Protein 1IRZ (pdb70)

Radius of gyration: 12.82 Å; Cα contacts (8 Å, |Δi|>4): 39; chains: 1; bounding box: 42×26×24 Å

Organism: Arabidopsis thaliana (NCBI:txid3702)

Solvent-accessible surface area: 5661 Å² total; per-residue (Å²): 194,98,140,194,68,107,157,33,117,88,41,121,90,1,69,90,95,17,82,65,4,14,115,144,71,31,96,151,195,12,66,29,110,120,2,42,104,76,10,133,35,99,150,14,71,134,118,63,1,22,52,69,43,117,140,115,129,102,54,90,166,197,107,181

Structure (mmCIF, N/CA/C/O backbone):
data_1IRZ
#
_entry.id   1IRZ
#
loop_
_atom_site.group_PDB
_atom_site.id
_atom_site.type_symbol
_atom_site.label_atom_id
_atom_site.label_alt_id
_atom_site.label_comp_id
_atom_site.label_asym_id
_atom_site.label_entity_id
_atom_site.label_seq_id
_atom_site.pdbx_PDB_ins_code
_atom_site.Cartn_x
_atom_site.Cartn_y
_atom_site.Cartn_z
_atom_site.occupancy
_atom_site.B_iso_or_equiv
_atom_site.auth_seq_id
_atom_site.auth_comp_id
_atom_site.auth_asym_id
_atom_site.auth_atom_id
_atom_site.pdbx_PDB_model_num
ATOM 1 N N . THR A 1 1 ? 25.520 2.940 -2.237 1.00 0.00 1 THR A N 1
ATOM 2 C CA . THR A 1 1 ? 25.172 4.176 -2.993 1.00 0.00 1 THR A CA 1
ATOM 3 C C . THR A 1 1 ? 23.671 4.188 -3.288 1.00 0.00 1 THR A C 1
ATOM 4 O O . THR A 1 1 ? 23.191 3.475 -4.147 1.00 0.00 1 THR A O 1
ATOM 17 N N . ALA A 1 2 ? 22.925 4.994 -2.583 1.00 0.00 2 ALA A N 1
ATOM 18 C CA . ALA A 1 2 ? 21.456 5.051 -2.823 1.00 0.00 2 ALA A CA 1
ATOM 19 C C . ALA A 1 2 ? 20.812 6.008 -1.818 1.00 0.00 2 ALA A C 1
ATOM 20 O O . ALA A 1 2 ? 21.424 6.407 -0.847 1.00 0.00 2 ALA A O 1
ATOM 27 N N . GLN A 1 3 ? 19.581 6.378 -2.042 1.00 0.00 3 GLN A N 1
ATOM 28 C CA . GLN A 1 3 ? 18.899 7.308 -1.099 1.00 0.00 3 GLN A CA 1
ATOM 29 C C . GLN A 1 3 ? 19.064 6.793 0.332 1.00 0.00 3 GLN A C 1
ATOM 30 O O . GLN A 1 3 ? 19.679 5.772 0.567 1.00 0.00 3 GLN A O 1
ATOM 44 N N . LYS A 1 4 ? 18.521 7.491 1.291 1.00 0.00 4 LYS A N 1
ATOM 45 C CA . LYS A 1 4 ? 18.650 7.039 2.705 1.00 0.00 4 LYS A CA 1
ATOM 46 C C . LYS A 1 4 ? 17.496 7.608 3.532 1.00 0.00 4 LYS A C 1
ATOM 47 O O . LYS A 1 4 ? 17.703 8.262 4.535 1.00 0.00 4 LYS A O 1
ATOM 66 N N . LYS A 1 5 ? 16.280 7.364 3.123 1.00 0.00 5 LYS A N 1
ATOM 67 C CA . LYS A 1 5 ? 15.117 7.892 3.890 1.00 0.00 5 LYS A CA 1
ATOM 68 C C . LYS A 1 5 ? 14.761 6.908 5.013 1.00 0.00 5 LYS A C 1
ATOM 69 O O . LYS A 1 5 ? 14.724 5.714 4.793 1.00 0.00 5 LYS A O 1
ATOM 88 N N . PRO A 1 6 ? 14.511 7.438 6.185 1.00 0.00 6 PRO A N 1
ATOM 89 C CA . PRO A 1 6 ? 14.156 6.625 7.362 1.00 0.00 6 PRO A CA 1
ATOM 90 C C . PRO A 1 6 ? 12.686 6.200 7.298 1.00 0.00 6 PRO A C 1
ATOM 91 O O . PRO A 1 6 ? 11.818 6.989 6.979 1.00 0.00 6 PRO A O 1
ATOM 102 N N . ARG A 1 7 ? 12.405 4.959 7.604 1.00 0.00 7 ARG A N 1
ATOM 103 C CA . ARG A 1 7 ? 10.995 4.467 7.569 1.00 0.00 7 ARG A CA 1
ATOM 104 C C . ARG A 1 7 ? 10.255 5.078 6.376 1.00 0.00 7 ARG A C 1
ATOM 105 O O . ARG A 1 7 ? 9.662 6.134 6.476 1.00 0.00 7 ARG A O 1
ATOM 126 N N . VAL A 1 8 ? 10.284 4.422 5.249 1.00 0.00 8 VAL A N 1
ATOM 127 C CA . VAL A 1 8 ? 9.581 4.966 4.053 1.00 0.00 8 VAL A CA 1
ATOM 128 C C . VAL A 1 8 ? 8.069 4.923 4.291 1.00 0.00 8 VAL A C 1
ATOM 129 O O . VAL A 1 8 ? 7.509 3.889 4.595 1.00 0.00 8 VAL A O 1
ATOM 142 N N . LEU A 1 9 ? 7.404 6.038 4.156 1.00 0.00 9 LEU A N 1
ATOM 143 C CA . LEU A 1 9 ? 5.930 6.056 4.374 1.00 0.00 9 LEU A CA 1
ATOM 144 C C . LEU A 1 9 ? 5.214 5.799 3.047 1.00 0.00 9 LEU A C 1
ATOM 145 O O . LEU A 1 9 ? 4.386 4.916 2.937 1.00 0.00 9 LEU A O 1
ATOM 161 N N . TRP A 1 10 ? 5.527 6.564 2.038 1.00 0.00 10 TRP A N 1
ATOM 162 C CA . TRP A 1 10 ? 4.865 6.364 0.718 1.00 0.00 10 TRP A CA 1
ATOM 163 C C . TRP A 1 10 ? 5.708 7.021 -0.376 1.00 0.00 10 TRP A C 1
ATOM 164 O O . TRP A 1 10 ? 5.417 8.111 -0.827 1.00 0.00 10 TRP A O 1
ATOM 185 N N . THR A 1 11 ? 6.752 6.367 -0.806 1.00 0.00 11 THR A N 1
ATOM 186 C CA . THR A 1 11 ? 7.613 6.956 -1.870 1.00 0.00 11 THR A CA 1
ATOM 187 C C . THR A 1 11 ? 7.499 6.115 -3.142 1.00 0.00 11 THR A C 1
ATOM 188 O O . THR A 1 11 ? 6.851 5.088 -3.162 1.00 0.00 11 THR A O 1
ATOM 199 N N . HIS A 1 12 ? 8.121 6.543 -4.206 1.00 0.00 12 HIS A N 1
ATOM 200 C CA . HIS A 1 12 ? 8.045 5.767 -5.476 1.00 0.00 12 HIS A CA 1
ATOM 201 C C . HIS A 1 12 ? 8.546 4.341 -5.232 1.00 0.00 12 HIS A C 1
ATOM 202 O O . HIS A 1 12 ? 8.247 3.432 -5.981 1.00 0.00 12 HIS A O 1
ATOM 216 N N . GLU A 1 13 ? 9.304 4.138 -4.189 1.00 0.00 13 GLU A N 1
ATOM 217 C CA . GLU A 1 13 ? 9.822 2.772 -3.899 1.00 0.00 13 GLU A CA 1
ATOM 218 C C . GLU A 1 13 ? 8.735 1.952 -3.201 1.00 0.00 13 GLU A C 1
ATOM 219 O O . GLU A 1 13 ? 8.312 0.922 -3.688 1.00 0.00 13 GLU A O 1
ATOM 231 N N . LEU A 1 14 ? 8.279 2.402 -2.065 1.00 0.00 14 LEU A N 1
ATOM 232 C CA . LEU A 1 14 ? 7.218 1.650 -1.337 1.00 0.00 14 LEU A CA 1
ATOM 233 C C . LEU A 1 14 ? 5.983 1.511 -2.230 1.00 0.00 14 LEU A C 1
ATOM 234 O O . LEU A 1 14 ? 5.143 0.661 -2.016 1.00 0.00 14 LEU A O 1
ATOM 250 N N . HIS A 1 15 ? 5.865 2.344 -3.227 1.00 0.00 15 HIS A N 1
ATOM 251 C CA . HIS A 1 15 ? 4.682 2.265 -4.130 1.00 0.00 15 HIS A CA 1
ATOM 252 C C . HIS A 1 15 ? 4.889 1.148 -5.154 1.00 0.00 15 HIS A C 1
ATOM 253 O O . HIS A 1 15 ? 3.948 0.533 -5.613 1.00 0.00 15 HIS A O 1
ATOM 267 N N . ASN A 1 16 ? 6.114 0.881 -5.519 1.00 0.00 16 ASN A N 1
ATOM 268 C CA . ASN A 1 16 ? 6.376 -0.195 -6.516 1.00 0.00 16 ASN A CA 1
ATOM 269 C C . ASN A 1 16 ? 6.146 -1.563 -5.871 1.00 0.00 16 ASN A C 1
ATOM 270 O O . ASN A 1 16 ? 5.715 -2.498 -6.515 1.00 0.00 16 ASN A O 1
ATOM 281 N N . LYS A 1 17 ? 6.431 -1.689 -4.604 1.00 0.00 17 LYS A N 1
ATOM 282 C CA . LYS A 1 17 ? 6.227 -3.000 -3.925 1.00 0.00 17 LYS A CA 1
ATOM 283 C C . LYS A 1 17 ? 4.730 -3.234 -3.710 1.00 0.00 17 LYS A C 1
ATOM 284 O O . LYS A 1 17 ? 4.227 -4.321 -3.912 1.00 0.00 17 LYS A O 1
ATOM 303 N N . PHE A 1 18 ? 4.016 -2.223 -3.297 1.00 0.00 18 PHE A N 1
ATOM 304 C CA . PHE A 1 18 ? 2.555 -2.386 -3.064 1.00 0.00 18 PHE A CA 1
ATOM 305 C C . PHE A 1 18 ? 1.840 -2.631 -4.395 1.00 0.00 18 PHE A C 1
ATOM 306 O O . PHE A 1 18 ? 0.757 -3.179 -4.434 1.00 0.00 18 PHE A O 1
ATOM 323 N N . LEU A 1 19 ? 2.430 -2.230 -5.488 1.00 0.00 19 LEU A N 1
ATOM 324 C CA . LEU A 1 19 ? 1.768 -2.444 -6.807 1.00 0.00 19 LEU A CA 1
ATOM 325 C C . LEU A 1 19 ? 2.018 -3.875 -7.282 1.00 0.00 19 LEU A C 1
ATOM 326 O O . LEU A 1 19 ? 1.120 -4.549 -7.746 1.00 0.00 19 LEU A O 1
ATOM 342 N N . ALA A 1 20 ? 3.229 -4.348 -7.173 1.00 0.00 20 ALA A N 1
ATOM 343 C CA . ALA A 1 20 ? 3.520 -5.736 -7.623 1.00 0.00 20 ALA A CA 1
ATOM 344 C C . ALA A 1 20 ? 2.956 -6.727 -6.606 1.00 0.00 20 ALA A C 1
ATOM 345 O O . ALA A 1 20 ? 2.739 -7.884 -6.909 1.00 0.00 20 ALA A O 1
ATOM 352 N N . ALA A 1 21 ? 2.708 -6.286 -5.404 1.00 0.00 21 ALA A N 1
ATOM 353 C CA . ALA A 1 21 ? 2.151 -7.210 -4.380 1.00 0.00 21 ALA A CA 1
ATOM 354 C C . ALA A 1 21 ? 0.650 -7.362 -4.614 1.00 0.00 21 ALA A C 1
ATOM 355 O O . ALA A 1 21 ? 0.098 -8.437 -4.490 1.00 0.00 21 ALA A O 1
ATOM 362 N N . VAL A 1 22 ? -0.015 -6.298 -4.969 1.00 0.00 22 VAL A N 1
ATOM 363 C CA . VAL A 1 22 ? -1.476 -6.394 -5.228 1.00 0.00 22 VAL A CA 1
ATOM 364 C C . VAL A 1 22 ? -1.685 -7.160 -6.528 1.00 0.00 22 VAL A C 1
ATOM 365 O O . VAL A 1 22 ? -2.489 -8.066 -6.614 1.00 0.00 22 VAL A O 1
ATOM 378 N N . ASP A 1 23 ? -0.951 -6.797 -7.539 1.00 0.00 23 ASP A N 1
ATOM 379 C CA . ASP A 1 23 ? -1.073 -7.489 -8.847 1.00 0.00 23 ASP A CA 1
ATOM 380 C C . ASP A 1 23 ? -0.726 -8.965 -8.667 1.00 0.00 23 ASP A C 1
ATOM 381 O O . ASP A 1 23 ? -1.386 -9.842 -9.188 1.00 0.00 23 ASP A O 1
ATOM 390 N N . HIS A 1 24 ? 0.311 -9.242 -7.928 1.00 0.00 24 HIS A N 1
ATOM 391 C CA . HIS A 1 24 ? 0.711 -10.659 -7.703 1.00 0.00 24 HIS A CA 1
ATOM 392 C C . HIS A 1 24 ? -0.446 -11.418 -7.049 1.00 0.00 24 HIS A C 1
ATOM 393 O O . HIS A 1 24 ? -0.532 -12.627 -7.130 1.00 0.00 24 HIS A O 1
ATOM 407 N N . LEU A 1 25 ? -1.334 -10.718 -6.394 1.00 0.00 25 LEU A N 1
ATOM 408 C CA . LEU A 1 25 ? -2.479 -11.400 -5.728 1.00 0.00 25 LEU A CA 1
ATOM 409 C C . LEU A 1 25 ? -3.787 -11.026 -6.428 1.00 0.00 25 LEU A C 1
ATOM 410 O O . LEU A 1 25 ? -4.849 -11.485 -6.059 1.00 0.00 25 LEU A O 1
ATOM 426 N N . GLY A 1 26 ? -3.727 -10.187 -7.424 1.00 0.00 26 GLY A N 1
ATOM 427 C CA . GLY A 1 26 ? -4.976 -9.782 -8.124 1.00 0.00 26 GLY A CA 1
ATOM 428 C C . GLY A 1 26 ? -5.670 -8.697 -7.302 1.00 0.00 26 GLY A C 1
ATOM 429 O O . GLY A 1 26 ? -6.221 -8.958 -6.253 1.00 0.00 26 GLY A O 1
ATOM 433 N N . VAL A 1 27 ? -5.639 -7.480 -7.767 1.00 0.00 27 VAL A N 1
ATOM 434 C CA . VAL A 1 27 ? -6.288 -6.370 -7.011 1.00 0.00 27 VAL A CA 1
ATOM 435 C C . VAL A 1 27 ? -7.737 -6.740 -6.691 1.00 0.00 27 VAL A C 1
ATOM 436 O O . VAL A 1 27 ? -8.352 -6.175 -5.809 1.00 0.00 27 VAL A O 1
ATOM 449 N N . GLU A 1 28 ? -8.288 -7.679 -7.406 1.00 0.00 28 GLU A N 1
ATOM 450 C CA . GLU A 1 28 ? -9.702 -8.079 -7.148 1.00 0.00 28 GLU A CA 1
ATOM 451 C C . GLU A 1 28 ? -9.807 -8.818 -5.809 1.00 0.00 28 GLU A C 1
ATOM 452 O O . GLU A 1 28 ? -10.716 -8.589 -5.036 1.00 0.00 28 GLU A O 1
ATOM 464 N N . ARG A 1 29 ? -8.895 -9.710 -5.531 1.00 0.00 29 ARG A N 1
ATOM 465 C CA . ARG A 1 29 ? -8.960 -10.467 -4.246 1.00 0.00 29 ARG A CA 1
ATOM 466 C C . ARG A 1 29 ? -7.732 -10.151 -3.386 1.00 0.00 29 ARG A C 1
ATOM 467 O O . ARG A 1 29 ? -7.440 -10.841 -2.430 1.00 0.00 29 ARG A O 1
ATOM 488 N N . ALA A 1 30 ? -7.004 -9.121 -3.720 1.00 0.00 30 ALA A N 1
ATOM 489 C CA . ALA A 1 30 ? -5.793 -8.775 -2.922 1.00 0.00 30 ALA A CA 1
ATOM 490 C C . ALA A 1 30 ? -6.202 -8.029 -1.651 1.00 0.00 30 ALA A C 1
ATOM 491 O O . ALA A 1 30 ? -6.800 -6.972 -1.705 1.00 0.00 30 ALA A O 1
ATOM 498 N N . VAL A 1 31 ? -5.877 -8.565 -0.505 1.00 0.00 31 VAL A N 1
ATOM 499 C CA . VAL A 1 31 ? -6.238 -7.879 0.767 1.00 0.00 31 VAL A CA 1
ATOM 500 C C . VAL A 1 31 ? -5.005 -7.149 1.306 1.00 0.00 31 VAL A C 1
ATOM 501 O O . VAL A 1 31 ? -3.889 -7.499 0.978 1.00 0.00 31 VAL A O 1
ATOM 514 N N . PRO A 1 32 ? -5.244 -6.154 2.120 1.00 0.00 32 PRO A N 1
ATOM 515 C CA . PRO A 1 32 ? -4.167 -5.352 2.723 1.00 0.00 32 PRO A CA 1
ATOM 516 C C . PRO A 1 32 ? -3.520 -6.121 3.876 1.00 0.00 32 PRO A C 1
ATOM 517 O O . PRO A 1 32 ? -2.382 -5.888 4.231 1.00 0.00 32 PRO A O 1
ATOM 528 N N . LYS A 1 33 ? -4.239 -7.039 4.458 1.00 0.00 33 LYS A N 1
ATOM 529 C CA . LYS A 1 33 ? -3.673 -7.830 5.580 1.00 0.00 33 LYS A CA 1
ATOM 530 C C . LYS A 1 33 ? -2.564 -8.735 5.048 1.00 0.00 33 LYS A C 1
ATOM 531 O O . LYS A 1 33 ? -1.455 -8.733 5.544 1.00 0.00 33 LYS A O 1
ATOM 550 N N . LYS A 1 34 ? -2.852 -9.508 4.040 1.00 0.00 34 LYS A N 1
ATOM 551 C CA . LYS A 1 34 ? -1.809 -10.408 3.479 1.00 0.00 34 LYS A CA 1
ATOM 552 C C . LYS A 1 34 ? -0.728 -9.565 2.809 1.00 0.00 34 LYS A C 1
ATOM 553 O O . LYS A 1 34 ? 0.449 -9.829 2.952 1.00 0.00 34 LYS A O 1
ATOM 572 N N . ILE A 1 35 ? -1.106 -8.545 2.088 1.00 0.00 35 ILE A N 1
ATOM 573 C CA . ILE A 1 35 ? -0.074 -7.701 1.435 1.00 0.00 35 ILE A CA 1
ATOM 574 C C . ILE A 1 35 ? 0.755 -7.020 2.519 1.00 0.00 35 ILE A C 1
ATOM 575 O O . ILE A 1 35 ? 1.898 -6.667 2.309 1.00 0.00 35 ILE A O 1
ATOM 591 N N . LEU A 1 36 ? 0.199 -6.850 3.688 1.00 0.00 36 LEU A N 1
ATOM 592 C CA . LEU A 1 36 ? 0.982 -6.216 4.781 1.00 0.00 36 LEU A CA 1
ATOM 593 C C . LEU A 1 36 ? 2.289 -6.989 4.930 1.00 0.00 36 LEU A C 1
ATOM 594 O O . LEU A 1 36 ? 3.332 -6.426 5.194 1.00 0.00 36 LEU A O 1
ATOM 610 N N . ASP A 1 37 ? 2.241 -8.282 4.739 1.00 0.00 37 ASP A N 1
ATOM 611 C CA . ASP A 1 37 ? 3.484 -9.093 4.845 1.00 0.00 37 ASP A CA 1
ATOM 612 C C . ASP A 1 37 ? 4.356 -8.806 3.622 1.00 0.00 37 ASP A C 1
ATOM 613 O O . ASP A 1 37 ? 5.569 -8.796 3.696 1.00 0.00 37 ASP A O 1
ATOM 622 N N . LEU A 1 38 ? 3.740 -8.560 2.496 1.00 0.00 38 LEU A N 1
ATOM 623 C CA . LEU A 1 38 ? 4.519 -8.259 1.265 1.00 0.00 38 LEU A CA 1
ATOM 624 C C . LEU A 1 38 ? 5.419 -7.051 1.527 1.00 0.00 38 LEU A C 1
ATOM 625 O O . LEU A 1 38 ? 6.545 -6.992 1.076 1.00 0.00 38 LEU A O 1
ATOM 641 N N . MET A 1 39 ? 4.926 -6.084 2.254 1.00 0.00 39 MET A N 1
ATOM 642 C CA . MET A 1 39 ? 5.749 -4.877 2.545 1.00 0.00 39 MET A CA 1
ATOM 643 C C . MET A 1 39 ? 6.829 -5.229 3.570 1.00 0.00 39 MET A C 1
ATOM 644 O O . MET A 1 39 ? 7.998 -4.964 3.370 1.00 0.00 39 MET A O 1
ATOM 658 N N . ASN A 1 40 ? 6.448 -5.823 4.667 1.00 0.00 40 ASN A N 1
ATOM 659 C CA . ASN A 1 40 ? 7.455 -6.188 5.702 1.00 0.00 40 ASN A CA 1
ATOM 660 C C . ASN A 1 40 ? 8.224 -4.935 6.124 1.00 0.00 40 ASN A C 1
ATOM 661 O O . ASN A 1 40 ? 9.355 -5.006 6.562 1.00 0.00 40 ASN A O 1
ATOM 672 N N . VAL A 1 41 ? 7.617 -3.788 5.995 1.00 0.00 41 VAL A N 1
ATOM 673 C CA . VAL A 1 41 ? 8.309 -2.528 6.388 1.00 0.00 41 VAL A CA 1
ATOM 674 C C . VAL A 1 41 ? 7.940 -2.172 7.828 1.00 0.00 41 VAL A C 1
ATOM 675 O O . VAL A 1 41 ? 6.894 -2.544 8.321 1.00 0.00 41 VAL A O 1
ATOM 688 N N . ASP A 1 42 ? 8.788 -1.450 8.507 1.00 0.00 42 ASP A N 1
ATOM 689 C CA . ASP A 1 42 ? 8.481 -1.068 9.914 1.00 0.00 42 ASP A CA 1
ATOM 690 C C . ASP A 1 42 ? 7.526 0.127 9.917 1.00 0.00 42 ASP A C 1
ATOM 691 O O . ASP A 1 42 ? 7.575 0.974 9.048 1.00 0.00 42 ASP A O 1
ATOM 700 N N . LYS A 1 43 ? 6.655 0.200 10.887 1.00 0.00 43 LYS A N 1
ATOM 701 C CA . LYS A 1 43 ? 5.695 1.339 10.946 1.00 0.00 43 LYS A CA 1
ATOM 702 C C . LYS A 1 43 ? 4.572 1.118 9.929 1.00 0.00 43 LYS A C 1
ATOM 703 O O . LYS A 1 43 ? 3.650 1.904 9.829 1.00 0.00 43 LYS A O 1
ATOM 722 N N . LEU A 1 44 ? 4.639 0.056 9.173 1.00 0.00 44 LEU A N 1
ATOM 723 C CA . LEU A 1 44 ? 3.573 -0.210 8.166 1.00 0.00 44 LEU A CA 1
ATOM 724 C C . LEU A 1 44 ? 2.627 -1.290 8.697 1.00 0.00 44 LEU A C 1
ATOM 725 O O . LEU A 1 44 ? 3.030 -2.405 8.963 1.00 0.00 44 LEU A O 1
ATOM 741 N N . THR A 1 45 ? 1.372 -0.968 8.854 1.00 0.00 45 THR A N 1
ATOM 742 C CA . THR A 1 45 ? 0.403 -1.977 9.368 1.00 0.00 45 THR A CA 1
ATOM 743 C C . THR A 1 45 ? -0.612 -2.315 8.273 1.00 0.00 45 THR A C 1
ATOM 744 O O . THR A 1 45 ? -0.557 -1.788 7.179 1.00 0.00 45 THR A O 1
ATOM 755 N N . ARG A 1 46 ? -1.539 -3.189 8.558 1.00 0.00 46 ARG A N 1
ATOM 756 C CA . ARG A 1 46 ? -2.555 -3.558 7.532 1.00 0.00 46 ARG A CA 1
ATOM 757 C C . ARG A 1 46 ? -3.600 -2.445 7.428 1.00 0.00 46 ARG A C 1
ATOM 758 O O . ARG A 1 46 ? -4.218 -2.255 6.399 1.00 0.00 46 ARG A O 1
ATOM 779 N N . GLU A 1 47 ? -3.803 -1.706 8.485 1.00 0.00 47 GLU A N 1
ATOM 780 C CA . GLU A 1 47 ? -4.807 -0.606 8.445 1.00 0.00 47 GLU A CA 1
ATOM 781 C C . GLU A 1 47 ? -4.265 0.545 7.595 1.00 0.00 47 GLU A C 1
ATOM 782 O O . GLU A 1 47 ? -5.012 1.349 7.074 1.00 0.00 47 GLU A O 1
ATOM 794 N N . ASN A 1 48 ? -2.971 0.629 7.452 1.00 0.00 48 ASN A N 1
ATOM 795 C CA . ASN A 1 48 ? -2.381 1.728 6.637 1.00 0.00 48 ASN A CA 1
ATOM 796 C C . ASN A 1 48 ? -2.564 1.414 5.151 1.00 0.00 48 ASN A C 1
ATOM 797 O O . ASN A 1 48 ? -2.799 2.293 4.346 1.00 0.00 48 ASN A O 1
ATOM 808 N N . VAL A 1 49 ? -2.462 0.167 4.781 1.00 0.00 49 VAL A N 1
ATOM 809 C CA . VAL A 1 49 ? -2.634 -0.200 3.349 1.00 0.00 49 VAL A CA 1
ATOM 810 C C . VAL A 1 49 ? -4.124 -0.344 3.044 1.00 0.00 49 VAL A C 1
ATOM 811 O O . VAL A 1 49 ? -4.559 -0.177 1.921 1.00 0.00 49 VAL A O 1
ATOM 824 N N . ALA A 1 50 ? -4.912 -0.653 4.037 1.00 0.00 50 ALA A N 1
ATOM 825 C CA . ALA A 1 50 ? -6.374 -0.806 3.807 1.00 0.00 50 ALA A CA 1
ATOM 826 C C . ALA A 1 50 ? -7.016 0.578 3.692 1.00 0.00 50 ALA A C 1
ATOM 827 O O . ALA A 1 50 ? -8.093 0.731 3.152 1.00 0.00 50 ALA A O 1
ATOM 834 N N . SER A 1 51 ? -6.360 1.588 4.195 1.00 0.00 51 SER A N 1
ATOM 835 C CA . SER A 1 51 ? -6.929 2.961 4.113 1.00 0.00 51 SER A CA 1
ATOM 836 C C . SER A 1 51 ? -6.716 3.514 2.703 1.00 0.00 51 SER A C 1
ATOM 837 O O . SER A 1 51 ? -7.615 4.066 2.100 1.00 0.00 51 SER A O 1
ATOM 845 N N . HIS A 1 52 ? -5.533 3.368 2.171 1.00 0.00 52 HIS A N 1
ATOM 846 C CA . HIS A 1 52 ? -5.267 3.883 0.799 1.00 0.00 52 HIS A CA 1
ATOM 847 C C . HIS A 1 52 ? -6.145 3.130 -0.202 1.00 0.00 52 HIS A C 1
ATOM 848 O O . HIS A 1 52 ? -6.537 3.660 -1.222 1.00 0.00 52 HIS A O 1
ATOM 862 N N . LEU A 1 53 ? -6.458 1.896 0.084 1.00 0.00 53 LEU A N 1
ATOM 863 C CA . LEU A 1 53 ? -7.313 1.107 -0.847 1.00 0.00 53 LEU A CA 1
ATOM 864 C C . LEU A 1 53 ? -8.748 1.634 -0.787 1.00 0.00 53 LEU A C 1
ATOM 865 O O . LEU A 1 53 ? -9.371 1.882 -1.800 1.00 0.00 53 LEU A O 1
ATOM 881 N N . GLN A 1 54 ? -9.278 1.808 0.393 1.00 0.00 54 GLN A N 1
ATOM 882 C CA . GLN A 1 54 ? -10.671 2.321 0.516 1.00 0.00 54 GLN A CA 1
ATOM 883 C C . GLN A 1 54 ? -10.718 3.779 0.056 1.00 0.00 54 GLN A C 1
ATOM 884 O O . GLN A 1 54 ? -11.765 4.305 -0.267 1.00 0.00 54 GLN A O 1
ATOM 898 N N . LYS A 1 55 ? -9.591 4.436 0.020 1.00 0.00 55 LYS A N 1
ATOM 899 C CA . LYS A 1 55 ? -9.572 5.859 -0.422 1.00 0.00 55 LYS A CA 1
ATOM 900 C C . LYS A 1 55 ? -9.614 5.915 -1.950 1.00 0.00 55 LYS A C 1
ATOM 901 O O . LYS A 1 55 ? -10.101 6.864 -2.532 1.00 0.00 55 LYS A O 1
ATOM 920 N N . PHE A 1 56 ? -9.110 4.905 -2.605 1.00 0.00 56 PHE A N 1
ATOM 921 C CA . PHE A 1 56 ? -9.125 4.904 -4.095 1.00 0.00 56 PHE A CA 1
ATOM 922 C C . PHE A 1 56 ? -10.558 4.707 -4.586 1.00 0.00 56 PHE A C 1
ATOM 923 O O . PHE A 1 56 ? -11.021 5.411 -5.459 1.00 0.00 56 PHE A O 1
ATOM 940 N N . ARG A 1 57 ? -11.271 3.765 -4.030 1.00 0.00 57 ARG A N 1
ATOM 941 C CA . ARG A 1 57 ? -12.677 3.552 -4.471 1.00 0.00 57 ARG A CA 1
ATOM 942 C C . ARG A 1 57 ? -13.427 4.872 -4.325 1.00 0.00 57 ARG A C 1
ATOM 943 O O . ARG A 1 57 ? -14.209 5.255 -5.173 1.00 0.00 57 ARG A O 1
ATOM 964 N N . VAL A 1 58 ? -13.175 5.584 -3.260 1.00 0.00 58 VAL A N 1
ATOM 965 C CA . VAL A 1 58 ? -13.852 6.894 -3.066 1.00 0.00 58 VAL A CA 1
ATOM 966 C C . VAL A 1 58 ? -13.388 7.836 -4.175 1.00 0.00 58 VAL A C 1
ATOM 967 O O . VAL A 1 58 ? -14.157 8.603 -4.721 1.00 0.00 58 VAL A O 1
ATOM 980 N N . ALA A 1 59 ? -12.132 7.764 -4.524 1.00 0.00 59 ALA A N 1
ATOM 981 C CA . ALA A 1 59 ? -11.605 8.631 -5.611 1.00 0.00 59 ALA A CA 1
ATOM 982 C C . ALA A 1 59 ? -12.100 8.092 -6.955 1.00 0.00 59 ALA A C 1
ATOM 983 O O . ALA A 1 59 ? -11.990 8.739 -7.977 1.00 0.00 59 ALA A O 1
ATOM 990 N N . LEU A 1 60 ? -12.643 6.903 -6.954 1.00 0.00 60 LEU A N 1
ATOM 991 C CA . LEU A 1 60 ? -13.147 6.302 -8.219 1.00 0.00 60 LEU A CA 1
ATOM 992 C C . LEU A 1 60 ? -14.621 6.664 -8.406 1.00 0.00 60 LEU A C 1
ATOM 993 O O . LEU A 1 60 ? -15.118 6.732 -9.512 1.00 0.00 60 LEU A O 1
ATOM 1009 N N . LYS A 1 61 ? -15.324 6.896 -7.332 1.00 0.00 61 LYS A N 1
ATOM 1010 C CA . LYS A 1 61 ? -16.766 7.253 -7.448 1.00 0.00 61 LYS A CA 1
ATOM 1011 C C . LYS A 1 61 ? -16.911 8.551 -8.242 1.00 0.00 61 LYS A C 1
ATOM 1012 O O . LYS A 1 61 ? -17.196 8.541 -9.423 1.00 0.00 61 LYS A O 1
ATOM 1031 N N . LYS A 1 62 ? -16.720 9.669 -7.600 1.00 0.00 62 LYS A N 1
ATOM 1032 C CA . LYS A 1 62 ? -16.850 10.971 -8.313 1.00 0.00 62 LYS A CA 1
ATOM 1033 C C . LYS A 1 62 ? -15.510 11.341 -8.954 1.00 0.00 62 LYS A C 1
ATOM 1034 O O . LYS A 1 62 ? -14.591 11.774 -8.287 1.00 0.00 62 LYS A O 1
ATOM 1053 N N . VAL A 1 63 ? -15.393 11.178 -10.243 1.00 0.00 63 VAL A N 1
ATOM 1054 C CA . VAL A 1 63 ? -14.114 11.524 -10.925 1.00 0.00 63 VAL A CA 1
ATOM 1055 C C . VAL A 1 63 ? -14.404 12.436 -12.119 1.00 0.00 63 VAL A C 1
ATOM 1056 O O . VAL A 1 63 ? -14.913 12.003 -13.134 1.00 0.00 63 VAL A O 1
ATOM 1069 N N . SER A 1 64 ? -14.085 13.696 -12.006 1.00 0.00 64 SER A N 1
ATOM 1070 C CA . SER A 1 64 ? -14.344 14.634 -13.135 1.00 0.00 64 SER A CA 1
ATOM 1071 C C . SER A 1 64 ? -13.019 15.228 -13.617 1.00 0.00 64 SER A C 1
ATOM 1072 O O . SER A 1 64 ? -12.828 15.300 -14.820 1.00 0.00 64 SER A O 1
ATOM 1081 N N . THR A 1 1 ? 23.371 16.888 2.648 1.00 0.00 1 THR A N 2
ATOM 1082 C CA . THR A 1 1 ? 22.484 17.249 1.506 1.00 0.00 1 THR A CA 2
ATOM 1083 C C . THR A 1 1 ? 21.028 17.272 1.978 1.00 0.00 1 THR A C 2
ATOM 1084 O O . THR A 1 1 ? 20.132 16.846 1.277 1.00 0.00 1 THR A O 2
ATOM 1097 N N . ALA A 1 2 ? 20.786 17.765 3.162 1.00 0.00 2 ALA A N 2
ATOM 1098 C CA . ALA A 1 2 ? 19.389 17.815 3.678 1.00 0.00 2 ALA A CA 2
ATOM 1099 C C . ALA A 1 2 ? 18.873 16.391 3.891 1.00 0.00 2 ALA A C 2
ATOM 1100 O O . ALA A 1 2 ? 19.580 15.426 3.676 1.00 0.00 2 ALA A O 2
ATOM 1107 N N . GLN A 1 3 ? 17.646 16.251 4.313 1.00 0.00 3 GLN A N 2
ATOM 1108 C CA . GLN A 1 3 ? 17.088 14.888 4.540 1.00 0.00 3 GLN A CA 2
ATOM 1109 C C . GLN A 1 3 ? 16.659 14.285 3.200 1.00 0.00 3 GLN A C 2
ATOM 1110 O O . GLN A 1 3 ? 16.316 14.991 2.272 1.00 0.00 3 GLN A O 2
ATOM 1124 N N . LYS A 1 4 ? 16.677 12.985 3.090 1.00 0.00 4 LYS A N 2
ATOM 1125 C CA . LYS A 1 4 ? 16.271 12.341 1.809 1.00 0.00 4 LYS A CA 2
ATOM 1126 C C . LYS A 1 4 ? 15.084 11.409 2.062 1.00 0.00 4 LYS A C 2
ATOM 1127 O O . LYS A 1 4 ? 15.228 10.203 2.103 1.00 0.00 4 LYS A O 2
ATOM 1146 N N . LYS A 1 5 ? 13.913 11.959 2.231 1.00 0.00 5 LYS A N 2
ATOM 1147 C CA . LYS A 1 5 ? 12.714 11.109 2.479 1.00 0.00 5 LYS A CA 2
ATOM 1148 C C . LYS A 1 5 ? 12.915 10.306 3.772 1.00 0.00 5 LYS A C 2
ATOM 1149 O O . LYS A 1 5 ? 13.564 9.279 3.766 1.00 0.00 5 LYS A O 2
ATOM 1168 N N . PRO A 1 6 ? 12.343 10.799 4.844 1.00 0.00 6 PRO A N 2
ATOM 1169 C CA . PRO A 1 6 ? 12.432 10.149 6.163 1.00 0.00 6 PRO A CA 2
ATOM 1170 C C . PRO A 1 6 ? 11.416 9.006 6.261 1.00 0.00 6 PRO A C 2
ATOM 1171 O O . PRO A 1 6 ? 10.227 9.212 6.131 1.00 0.00 6 PRO A O 2
ATOM 1182 N N . ARG A 1 7 ? 11.875 7.804 6.487 1.00 0.00 7 ARG A N 2
ATOM 1183 C CA . ARG A 1 7 ? 10.930 6.655 6.588 1.00 0.00 7 ARG A CA 2
ATOM 1184 C C . ARG A 1 7 ? 9.889 6.762 5.474 1.00 0.00 7 ARG A C 2
ATOM 1185 O O . ARG A 1 7 ? 8.831 7.334 5.653 1.00 0.00 7 ARG A O 2
ATOM 1206 N N . VAL A 1 8 ? 10.181 6.226 4.323 1.00 0.00 8 VAL A N 2
ATOM 1207 C CA . VAL A 1 8 ? 9.212 6.308 3.196 1.00 0.00 8 VAL A CA 2
ATOM 1208 C C . VAL A 1 8 ? 7.836 5.822 3.654 1.00 0.00 8 VAL A C 2
ATOM 1209 O O . VAL A 1 8 ? 7.658 4.674 4.012 1.00 0.00 8 VAL A O 2
ATOM 1222 N N . LEU A 1 9 ? 6.857 6.684 3.632 1.00 0.00 9 LEU A N 2
ATOM 1223 C CA . LEU A 1 9 ? 5.489 6.269 4.049 1.00 0.00 9 LEU A CA 2
ATOM 1224 C C . LEU A 1 9 ? 4.722 5.789 2.816 1.00 0.00 9 LEU A C 2
ATOM 1225 O O . LEU A 1 9 ? 3.975 4.833 2.868 1.00 0.00 9 LEU A O 2
ATOM 1241 N N . TRP A 1 10 ? 4.911 6.447 1.703 1.00 0.00 10 TRP A N 2
ATOM 1242 C CA . TRP A 1 10 ? 4.205 6.038 0.456 1.00 0.00 10 TRP A CA 2
ATOM 1243 C C . TRP A 1 10 ? 4.796 6.806 -0.728 1.00 0.00 10 TRP A C 2
ATOM 1244 O O . TRP A 1 10 ? 4.210 7.747 -1.225 1.00 0.00 10 TRP A O 2
ATOM 1265 N N . THR A 1 11 ? 5.956 6.415 -1.182 1.00 0.00 11 THR A N 2
ATOM 1266 C CA . THR A 1 11 ? 6.584 7.130 -2.331 1.00 0.00 11 THR A CA 2
ATOM 1267 C C . THR A 1 11 ? 6.589 6.221 -3.559 1.00 0.00 11 THR A C 2
ATOM 1268 O O . THR A 1 11 ? 6.187 5.080 -3.498 1.00 0.00 11 THR A O 2
ATOM 1279 N N . HIS A 1 12 ? 7.035 6.722 -4.679 1.00 0.00 12 HIS A N 2
ATOM 1280 C CA . HIS A 1 12 ? 7.061 5.888 -5.914 1.00 0.00 12 HIS A CA 2
ATOM 1281 C C . HIS A 1 12 ? 7.904 4.632 -5.671 1.00 0.00 12 HIS A C 2
ATOM 1282 O O . HIS A 1 12 ? 7.787 3.649 -6.376 1.00 0.00 12 HIS A O 2
ATOM 1296 N N . GLU A 1 13 ? 8.757 4.658 -4.684 1.00 0.00 13 GLU A N 2
ATOM 1297 C CA . GLU A 1 13 ? 9.611 3.468 -4.402 1.00 0.00 13 GLU A CA 2
ATOM 1298 C C . GLU A 1 13 ? 8.825 2.453 -3.568 1.00 0.00 13 GLU A C 2
ATOM 1299 O O . GLU A 1 13 ? 8.629 1.323 -3.969 1.00 0.00 13 GLU A O 2
ATOM 1311 N N . LEU A 1 14 ? 8.379 2.848 -2.409 1.00 0.00 14 LEU A N 2
ATOM 1312 C CA . LEU A 1 14 ? 7.609 1.911 -1.542 1.00 0.00 14 LEU A CA 2
ATOM 1313 C C . LEU A 1 14 ? 6.319 1.488 -2.252 1.00 0.00 14 LEU A C 2
ATOM 1314 O O . LEU A 1 14 ? 5.708 0.496 -1.909 1.00 0.00 14 LEU A O 2
ATOM 1330 N N . HIS A 1 15 ? 5.898 2.235 -3.231 1.00 0.00 15 HIS A N 2
ATOM 1331 C CA . HIS A 1 15 ? 4.647 1.882 -3.956 1.00 0.00 15 HIS A CA 2
ATOM 1332 C C . HIS A 1 15 ? 4.935 0.780 -4.977 1.00 0.00 15 HIS A C 2
ATOM 1333 O O . HIS A 1 15 ? 4.055 0.043 -5.371 1.00 0.00 15 HIS A O 2
ATOM 1347 N N . ASN A 1 16 ? 6.161 0.662 -5.409 1.00 0.00 16 ASN A N 2
ATOM 1348 C CA . ASN A 1 16 ? 6.500 -0.392 -6.405 1.00 0.00 16 ASN A CA 2
ATOM 1349 C C . ASN A 1 16 ? 6.460 -1.765 -5.733 1.00 0.00 16 ASN A C 2
ATOM 1350 O O . ASN A 1 16 ? 6.181 -2.766 -6.363 1.00 0.00 16 ASN A O 2
ATOM 1361 N N . LYS A 1 17 ? 6.731 -1.824 -4.457 1.00 0.00 17 LYS A N 2
ATOM 1362 C CA . LYS A 1 17 ? 6.700 -3.136 -3.755 1.00 0.00 17 LYS A CA 2
ATOM 1363 C C . LYS A 1 17 ? 5.249 -3.509 -3.454 1.00 0.00 17 LYS A C 2
ATOM 1364 O O . LYS A 1 17 ? 4.814 -4.614 -3.713 1.00 0.00 17 LYS A O 2
ATOM 1383 N N . PHE A 1 18 ? 4.494 -2.594 -2.913 1.00 0.00 18 PHE A N 2
ATOM 1384 C CA . PHE A 1 18 ? 3.071 -2.894 -2.603 1.00 0.00 18 PHE A CA 2
ATOM 1385 C C . PHE A 1 18 ? 2.286 -3.024 -3.908 1.00 0.00 18 PHE A C 2
ATOM 1386 O O . PHE A 1 18 ? 1.238 -3.636 -3.955 1.00 0.00 18 PHE A O 2
ATOM 1403 N N . LEU A 1 19 ? 2.781 -2.450 -4.971 1.00 0.00 19 LEU A N 2
ATOM 1404 C CA . LEU A 1 19 ? 2.056 -2.539 -6.269 1.00 0.00 19 LEU A CA 2
ATOM 1405 C C . LEU A 1 19 ? 2.302 -3.907 -6.905 1.00 0.00 19 LEU A C 2
ATOM 1406 O O . LEU A 1 19 ? 1.409 -4.500 -7.477 1.00 0.00 19 LEU A O 2
ATOM 1422 N N . ALA A 1 20 ? 3.499 -4.417 -6.815 1.00 0.00 20 ALA A N 2
ATOM 1423 C CA . ALA A 1 20 ? 3.775 -5.749 -7.422 1.00 0.00 20 ALA A CA 2
ATOM 1424 C C . ALA A 1 20 ? 3.180 -6.837 -6.535 1.00 0.00 20 ALA A C 2
ATOM 1425 O O . ALA A 1 20 ? 2.874 -7.922 -6.987 1.00 0.00 20 ALA A O 2
ATOM 1432 N N . ALA A 1 21 ? 3.005 -6.556 -5.275 1.00 0.00 21 ALA A N 2
ATOM 1433 C CA . ALA A 1 21 ? 2.416 -7.576 -4.366 1.00 0.00 21 ALA A CA 2
ATOM 1434 C C . ALA A 1 21 ? 0.907 -7.634 -4.605 1.00 0.00 21 ALA A C 2
ATOM 1435 O O . ALA A 1 21 ? 0.323 -8.696 -4.695 1.00 0.00 21 ALA A O 2
ATOM 1442 N N . VAL A 1 22 ? 0.275 -6.499 -4.725 1.00 0.00 22 VAL A N 2
ATOM 1443 C CA . VAL A 1 22 ? -1.193 -6.487 -4.974 1.00 0.00 22 VAL A CA 2
ATOM 1444 C C . VAL A 1 22 ? -1.464 -7.098 -6.342 1.00 0.00 22 VAL A C 2
ATOM 1445 O O . VAL A 1 22 ? -2.336 -7.928 -6.509 1.00 0.00 22 VAL A O 2
ATOM 1458 N N . ASP A 1 23 ? -0.716 -6.686 -7.321 1.00 0.00 23 ASP A N 2
ATOM 1459 C CA . ASP A 1 23 ? -0.906 -7.225 -8.694 1.00 0.00 23 ASP A CA 2
ATOM 1460 C C . ASP A 1 23 ? -0.673 -8.733 -8.683 1.00 0.00 23 ASP A C 2
ATOM 1461 O O . ASP A 1 23 ? -1.418 -9.495 -9.266 1.00 0.00 23 ASP A O 2
ATOM 1470 N N . HIS A 1 24 ? 0.366 -9.165 -8.028 1.00 0.00 24 HIS A N 2
ATOM 1471 C CA . HIS A 1 24 ? 0.665 -10.623 -7.980 1.00 0.00 24 HIS A CA 2
ATOM 1472 C C . HIS A 1 24 ? -0.510 -11.376 -7.350 1.00 0.00 24 HIS A C 2
ATOM 1473 O O . HIS A 1 24 ? -0.684 -12.559 -7.567 1.00 0.00 24 HIS A O 2
ATOM 1487 N N . LEU A 1 25 ? -1.314 -10.709 -6.568 1.00 0.00 25 LEU A N 2
ATOM 1488 C CA . LEU A 1 25 ? -2.467 -11.404 -5.927 1.00 0.00 25 LEU A CA 2
ATOM 1489 C C . LEU A 1 25 ? -3.775 -10.970 -6.591 1.00 0.00 25 LEU A C 2
ATOM 1490 O O . LEU A 1 25 ? -4.830 -11.499 -6.301 1.00 0.00 25 LEU A O 2
ATOM 1506 N N . GLY A 1 26 ? -3.724 -10.006 -7.467 1.00 0.00 26 GLY A N 2
ATOM 1507 C CA . GLY A 1 26 ? -4.975 -9.543 -8.126 1.00 0.00 26 GLY A CA 2
ATOM 1508 C C . GLY A 1 26 ? -5.667 -8.532 -7.214 1.00 0.00 26 GLY A C 2
ATOM 1509 O O . GLY A 1 26 ? -6.197 -8.877 -6.177 1.00 0.00 26 GLY A O 2
ATOM 1513 N N . VAL A 1 27 ? -5.660 -7.285 -7.589 1.00 0.00 27 VAL A N 2
ATOM 1514 C CA . VAL A 1 27 ? -6.312 -6.243 -6.743 1.00 0.00 27 VAL A CA 2
ATOM 1515 C C . VAL A 1 27 ? -7.754 -6.652 -6.439 1.00 0.00 27 VAL A C 2
ATOM 1516 O O . VAL A 1 27 ? -8.370 -6.154 -5.518 1.00 0.00 27 VAL A O 2
ATOM 1529 N N . GLU A 1 28 ? -8.299 -7.552 -7.209 1.00 0.00 28 GLU A N 2
ATOM 1530 C CA . GLU A 1 28 ? -9.702 -7.989 -6.968 1.00 0.00 28 GLU A CA 2
ATOM 1531 C C . GLU A 1 28 ? -9.797 -8.711 -5.620 1.00 0.00 28 GLU A C 2
ATOM 1532 O O . GLU A 1 28 ? -10.686 -8.457 -4.831 1.00 0.00 28 GLU A O 2
ATOM 1544 N N . ARG A 1 29 ? -8.893 -9.614 -5.354 1.00 0.00 29 ARG A N 2
ATOM 1545 C CA . ARG A 1 29 ? -8.937 -10.357 -4.060 1.00 0.00 29 ARG A CA 2
ATOM 1546 C C . ARG A 1 29 ? -7.684 -10.044 -3.238 1.00 0.00 29 ARG A C 2
ATOM 1547 O O . ARG A 1 29 ? -7.379 -10.719 -2.275 1.00 0.00 29 ARG A O 2
ATOM 1568 N N . ALA A 1 30 ? -6.951 -9.033 -3.614 1.00 0.00 30 ALA A N 2
ATOM 1569 C CA . ALA A 1 30 ? -5.715 -8.687 -2.856 1.00 0.00 30 ALA A CA 2
ATOM 1570 C C . ALA A 1 30 ? -6.088 -7.990 -1.546 1.00 0.00 30 ALA A C 2
ATOM 1571 O O . ALA A 1 30 ? -6.528 -6.857 -1.537 1.00 0.00 30 ALA A O 2
ATOM 1578 N N . VAL A 1 31 ? -5.909 -8.656 -0.436 1.00 0.00 3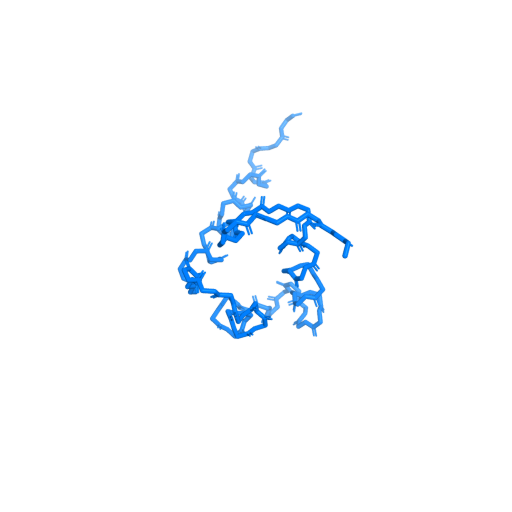1 VAL A N 2
ATOM 1579 C CA . VAL A 1 31 ? -6.244 -8.026 0.871 1.00 0.00 31 VAL A CA 2
ATOM 1580 C C . VAL A 1 31 ? -4.970 -7.438 1.483 1.00 0.00 31 VAL A C 2
ATOM 1581 O O . VAL A 1 31 ? -3.877 -7.821 1.114 1.00 0.00 31 VAL A O 2
ATOM 1594 N N . PRO A 1 32 ? -5.146 -6.524 2.399 1.00 0.00 32 PRO A N 2
ATOM 1595 C CA . PRO A 1 32 ? -4.021 -5.862 3.081 1.00 0.00 32 PRO A CA 2
ATOM 1596 C C . PRO A 1 32 ? -3.418 -6.797 4.130 1.00 0.00 32 PRO A C 2
ATOM 1597 O O . PRO A 1 32 ? -2.263 -6.683 4.487 1.00 0.00 32 PRO A O 2
ATOM 1608 N N . LYS A 1 33 ? -4.192 -7.723 4.623 1.00 0.00 33 LYS A N 2
ATOM 1609 C CA . LYS A 1 33 ? -3.666 -8.669 5.640 1.00 0.00 33 LYS A CA 2
ATOM 1610 C C . LYS A 1 33 ? -2.657 -9.608 4.982 1.00 0.00 33 LYS A C 2
ATOM 1611 O O . LYS A 1 33 ? -1.565 -9.807 5.477 1.00 0.00 33 LYS A O 2
ATOM 1630 N N . LYS A 1 34 ? -3.010 -10.186 3.868 1.00 0.00 34 LYS A N 2
ATOM 1631 C CA . LYS A 1 34 ? -2.065 -11.107 3.181 1.00 0.00 34 LYS A CA 2
ATOM 1632 C C . LYS A 1 34 ? -0.907 -10.299 2.606 1.00 0.00 34 LYS A C 2
ATOM 1633 O O . LYS A 1 34 ? 0.241 -10.684 2.709 1.00 0.00 34 LYS A O 2
ATOM 1652 N N . ILE A 1 35 ? -1.188 -9.174 2.008 1.00 0.00 35 ILE A N 2
ATOM 1653 C CA . ILE A 1 35 ? -0.082 -8.357 1.449 1.00 0.00 35 ILE A CA 2
ATOM 1654 C C . ILE A 1 35 ? 0.777 -7.855 2.603 1.00 0.00 35 ILE A C 2
ATOM 1655 O O . ILE A 1 35 ? 1.949 -7.578 2.444 1.00 0.00 35 ILE A O 2
ATOM 1671 N N . LEU A 1 36 ? 0.211 -7.756 3.775 1.00 0.00 36 LEU A N 2
ATOM 1672 C CA . LEU A 1 36 ? 1.017 -7.297 4.936 1.00 0.00 36 LEU A CA 2
ATOM 1673 C C . LEU A 1 36 ? 2.239 -8.200 5.043 1.00 0.00 36 LEU A C 2
ATOM 1674 O O . LEU A 1 36 ? 3.308 -7.774 5.431 1.00 0.00 36 LEU A O 2
ATOM 1690 N N . ASP A 1 37 ? 2.095 -9.447 4.678 1.00 0.00 37 ASP A N 2
ATOM 1691 C CA . ASP A 1 37 ? 3.258 -10.372 4.732 1.00 0.00 37 ASP A CA 2
ATOM 1692 C C . ASP A 1 37 ? 4.157 -10.080 3.529 1.00 0.00 37 ASP A C 2
ATOM 1693 O O . ASP A 1 37 ? 5.363 -10.216 3.589 1.00 0.00 37 ASP A O 2
ATOM 1702 N N . LEU A 1 38 ? 3.568 -9.673 2.437 1.00 0.00 38 LEU A N 2
ATOM 1703 C CA . LEU A 1 38 ? 4.363 -9.359 1.219 1.00 0.00 38 LEU A CA 2
ATOM 1704 C C . LEU A 1 38 ? 5.355 -8.236 1.529 1.00 0.00 38 LEU A C 2
ATOM 1705 O O . LEU A 1 38 ? 6.463 -8.219 1.031 1.00 0.00 38 LEU A O 2
ATOM 1721 N N . MET A 1 39 ? 4.965 -7.291 2.341 1.00 0.00 39 MET A N 2
ATOM 1722 C CA . MET A 1 39 ? 5.888 -6.167 2.666 1.00 0.00 39 MET A CA 2
ATOM 1723 C C . MET A 1 39 ? 6.786 -6.559 3.842 1.00 0.00 39 MET A C 2
ATOM 1724 O O . MET A 1 39 ? 7.984 -6.360 3.811 1.00 0.00 39 MET A O 2
ATOM 1738 N N . ASN A 1 40 ? 6.219 -7.110 4.878 1.00 0.00 40 ASN A N 2
ATOM 1739 C CA . ASN A 1 40 ? 7.045 -7.507 6.052 1.00 0.00 40 ASN A CA 2
ATOM 1740 C C . ASN A 1 40 ? 7.903 -6.317 6.478 1.00 0.00 40 ASN A C 2
ATOM 1741 O O . ASN A 1 40 ? 8.948 -6.471 7.077 1.00 0.00 40 ASN A O 2
ATOM 1752 N N . VAL A 1 41 ? 7.465 -5.130 6.166 1.00 0.00 41 VAL A N 2
ATOM 1753 C CA . VAL A 1 41 ? 8.248 -3.921 6.544 1.00 0.00 41 VAL A CA 2
ATOM 1754 C C . VAL A 1 41 ? 8.013 -3.600 8.020 1.00 0.00 41 VAL A C 2
ATOM 1755 O O . VAL A 1 41 ? 7.022 -3.995 8.602 1.00 0.00 41 VAL A O 2
ATOM 1768 N N . ASP A 1 42 ? 8.916 -2.884 8.630 1.00 0.00 42 ASP A N 2
ATOM 1769 C CA . ASP A 1 42 ? 8.745 -2.535 10.067 1.00 0.00 42 ASP A CA 2
ATOM 1770 C C . ASP A 1 42 ? 7.993 -1.207 10.183 1.00 0.00 42 ASP A C 2
ATOM 1771 O O . ASP A 1 42 ? 8.142 -0.326 9.361 1.00 0.00 42 ASP A O 2
ATOM 1780 N N . LYS A 1 43 ? 7.188 -1.058 11.199 1.00 0.00 43 LYS A N 2
ATOM 1781 C CA . LYS A 1 43 ? 6.429 0.214 11.372 1.00 0.00 43 LYS A CA 2
ATOM 1782 C C . LYS A 1 43 ? 5.244 0.248 10.404 1.00 0.00 43 LYS A C 2
ATOM 1783 O O . LYS A 1 43 ? 4.461 1.178 10.402 1.00 0.00 43 LYS A O 2
ATOM 1802 N N . LEU A 1 44 ? 5.101 -0.756 9.582 1.00 0.00 44 LEU A N 2
ATOM 1803 C CA . LEU A 1 44 ? 3.962 -0.770 8.621 1.00 0.00 44 LEU A CA 2
ATOM 1804 C C . LEU A 1 44 ? 2.804 -1.574 9.218 1.00 0.00 44 LEU A C 2
ATOM 1805 O O . LEU A 1 44 ? 2.854 -2.785 9.303 1.00 0.00 44 LEU A O 2
ATOM 1821 N N . THR A 1 45 ? 1.760 -0.908 9.633 1.00 0.00 45 THR A N 2
ATOM 1822 C CA . THR A 1 45 ? 0.600 -1.632 10.226 1.00 0.00 45 THR A CA 2
ATOM 1823 C C . THR A 1 45 ? -0.383 -2.022 9.118 1.00 0.00 45 THR A C 2
ATOM 1824 O O . THR A 1 45 ? -0.200 -1.684 7.965 1.00 0.00 45 THR A O 2
ATOM 1835 N N . ARG A 1 46 ? -1.421 -2.737 9.458 1.00 0.00 46 ARG A N 2
ATOM 1836 C CA . ARG A 1 46 ? -2.412 -3.153 8.424 1.00 0.00 46 ARG A CA 2
ATOM 1837 C C . ARG A 1 46 ? -3.344 -1.983 8.100 1.00 0.00 46 ARG A C 2
ATOM 1838 O O . ARG A 1 46 ? -3.915 -1.912 7.030 1.00 0.00 46 ARG A O 2
ATOM 1859 N N . GLU A 1 47 ? -3.507 -1.068 9.015 1.00 0.00 47 GLU A N 2
ATOM 1860 C CA . GLU A 1 47 ? -4.407 0.091 8.754 1.00 0.00 47 GLU A CA 2
ATOM 1861 C C . GLU A 1 47 ? -3.706 1.086 7.828 1.00 0.00 47 GLU A C 2
ATOM 1862 O O . GLU A 1 47 ? -4.340 1.873 7.153 1.00 0.00 47 GLU A O 2
ATOM 1874 N N . ASN A 1 48 ? -2.402 1.060 7.790 1.00 0.00 48 ASN A N 2
ATOM 1875 C CA . ASN A 1 48 ? -1.666 2.007 6.908 1.00 0.00 48 ASN A CA 2
ATOM 1876 C C . ASN A 1 48 ? -1.847 1.596 5.445 1.00 0.00 48 ASN A C 2
ATOM 1877 O O . ASN A 1 48 ? -2.081 2.420 4.584 1.00 0.00 48 ASN A O 2
ATOM 1888 N N . VAL A 1 49 ? -1.742 0.328 5.158 1.00 0.00 49 VAL A N 2
ATOM 1889 C CA . VAL A 1 49 ? -1.908 -0.132 3.752 1.00 0.00 49 VAL A CA 2
ATOM 1890 C C . VAL A 1 49 ? -3.396 -0.299 3.448 1.00 0.00 49 VAL A C 2
ATOM 1891 O O . VAL A 1 49 ? -3.826 -0.195 2.316 1.00 0.00 49 VAL A O 2
ATOM 1904 N N . ALA A 1 50 ? -4.188 -0.558 4.451 1.00 0.00 50 ALA A N 2
ATOM 1905 C CA . ALA A 1 50 ? -5.647 -0.732 4.219 1.00 0.00 50 ALA A CA 2
ATOM 1906 C C . ALA A 1 50 ? -6.296 0.636 4.003 1.00 0.00 50 ALA A C 2
ATOM 1907 O O . ALA A 1 50 ? -7.373 0.742 3.450 1.00 0.00 50 ALA A O 2
ATOM 1914 N N . SER A 1 51 ? -5.649 1.684 4.433 1.00 0.00 51 SER A N 2
ATOM 1915 C CA . SER A 1 51 ? -6.229 3.045 4.252 1.00 0.00 51 SER A CA 2
ATOM 1916 C C . SER A 1 51 ? -6.015 3.503 2.809 1.00 0.00 51 SER A C 2
ATOM 1917 O O . SER A 1 51 ? -6.913 4.015 2.170 1.00 0.00 51 SER A O 2
ATOM 1925 N N . HIS A 1 52 ? -4.832 3.323 2.286 1.00 0.00 52 HIS A N 2
ATOM 1926 C CA . HIS A 1 52 ? -4.567 3.747 0.883 1.00 0.00 52 HIS A CA 2
ATOM 1927 C C . HIS A 1 52 ? -5.462 2.946 -0.063 1.00 0.00 52 HIS A C 2
ATOM 1928 O O . HIS A 1 52 ? -5.797 3.391 -1.143 1.00 0.00 52 HIS A O 2
ATOM 1942 N N . LEU A 1 53 ? -5.852 1.767 0.335 1.00 0.00 53 LEU A N 2
ATOM 1943 C CA . LEU A 1 53 ? -6.727 0.935 -0.539 1.00 0.00 53 LEU A CA 2
ATOM 1944 C C . LEU A 1 53 ? -8.179 1.394 -0.396 1.00 0.00 53 LEU A C 2
ATOM 1945 O O . LEU A 1 53 ? -9.001 1.163 -1.262 1.00 0.00 53 LEU A O 2
ATOM 1961 N N . GLN A 1 54 ? -8.504 2.038 0.690 1.00 0.00 54 GLN A N 2
ATOM 1962 C CA . GLN A 1 54 ? -9.905 2.505 0.888 1.00 0.00 54 GLN A CA 2
ATOM 1963 C C . GLN A 1 54 ? -10.138 3.790 0.089 1.00 0.00 54 GLN A C 2
ATOM 1964 O O . GLN A 1 54 ? -11.239 4.073 -0.339 1.00 0.00 54 GLN A O 2
ATOM 1978 N N . LYS A 1 55 ? -9.112 4.572 -0.112 1.00 0.00 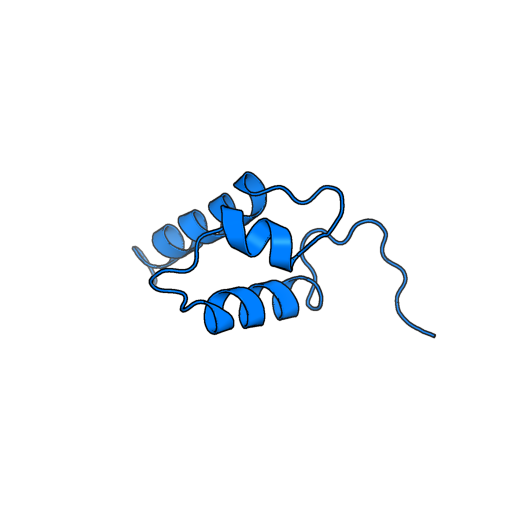55 LYS A N 2
ATOM 1979 C CA . LYS A 1 55 ? -9.282 5.838 -0.881 1.00 0.00 55 LYS A CA 2
ATOM 1980 C C . LYS A 1 55 ? -9.224 5.540 -2.382 1.00 0.00 55 LYS A C 2
ATOM 1981 O O . LYS A 1 55 ? -9.759 6.273 -3.189 1.00 0.00 55 LYS A O 2
ATOM 2000 N N . PHE A 1 56 ? -8.580 4.471 -2.764 1.00 0.00 56 PHE A N 2
ATOM 2001 C CA . PHE A 1 56 ? -8.493 4.133 -4.213 1.00 0.00 56 PHE A CA 2
ATOM 2002 C C . PHE A 1 56 ? -9.788 3.450 -4.649 1.00 0.00 56 PHE A C 2
ATOM 2003 O O . PHE A 1 56 ? -10.384 3.816 -5.641 1.00 0.00 56 PHE A O 2
ATOM 2020 N N . ARG A 1 57 ? -10.239 2.470 -3.914 1.00 0.00 57 ARG A N 2
ATOM 2021 C CA . ARG A 1 57 ? -11.506 1.786 -4.295 1.00 0.00 57 ARG A CA 2
ATOM 2022 C C . ARG A 1 57 ? -12.609 2.838 -4.384 1.00 0.00 57 ARG A C 2
ATOM 2023 O O . ARG A 1 57 ? -13.431 2.821 -5.279 1.00 0.00 57 ARG A O 2
ATOM 2044 N N . VAL A 1 58 ? -12.618 3.768 -3.468 1.00 0.00 58 VAL A N 2
ATOM 2045 C CA . VAL A 1 58 ? -13.651 4.839 -3.504 1.00 0.00 58 VAL A CA 2
ATOM 2046 C C . VAL A 1 58 ? -13.417 5.685 -4.755 1.00 0.00 58 VAL A C 2
ATOM 2047 O O . VAL A 1 58 ? -14.335 6.217 -5.344 1.00 0.00 58 VAL A O 2
ATOM 2060 N N . ALA A 1 59 ? -12.185 5.793 -5.169 1.00 0.00 59 ALA A N 2
ATOM 2061 C CA . ALA A 1 59 ? -11.867 6.580 -6.392 1.00 0.00 59 ALA A CA 2
ATOM 2062 C C . ALA A 1 59 ? -12.094 5.694 -7.619 1.00 0.00 59 ALA A C 2
ATOM 2063 O O . ALA A 1 59 ? -12.099 6.155 -8.743 1.00 0.00 59 ALA A O 2
ATOM 2070 N N . LEU A 1 60 ? -12.269 4.417 -7.403 1.00 0.00 60 LEU A N 2
ATOM 2071 C CA . LEU A 1 60 ? -12.483 3.480 -8.539 1.00 0.00 60 LEU A CA 2
ATOM 2072 C C . LEU A 1 60 ? -13.979 3.212 -8.717 1.00 0.00 60 LEU A C 2
ATOM 2073 O O . LEU A 1 60 ? -14.381 2.411 -9.537 1.00 0.00 60 LEU A O 2
ATOM 2089 N N . LYS A 1 61 ? -14.809 3.874 -7.956 1.00 0.00 61 LYS A N 2
ATOM 2090 C CA . LYS A 1 61 ? -16.277 3.649 -8.088 1.00 0.00 61 LYS A CA 2
ATOM 2091 C C . LYS A 1 61 ? -16.880 4.710 -9.013 1.00 0.00 61 LYS A C 2
ATOM 2092 O O . LYS A 1 61 ? -18.011 4.601 -9.442 1.00 0.00 61 LYS A O 2
ATOM 2111 N N . LYS A 1 62 ? -16.135 5.737 -9.321 1.00 0.00 62 LYS A N 2
ATOM 2112 C CA . LYS A 1 62 ? -16.671 6.803 -10.215 1.00 0.00 62 LYS A CA 2
ATOM 2113 C C . LYS A 1 62 ? -15.666 7.095 -11.333 1.00 0.00 62 LYS A C 2
ATOM 2114 O O . LYS A 1 62 ? -16.036 7.421 -12.443 1.00 0.00 62 LYS A O 2
ATOM 2133 N N . VAL A 1 63 ? -14.396 6.980 -11.051 1.00 0.00 63 VAL A N 2
ATOM 2134 C CA . VAL A 1 63 ? -13.373 7.252 -12.101 1.00 0.00 63 VAL A CA 2
ATOM 2135 C C . VAL A 1 63 ? -13.682 6.408 -13.340 1.00 0.00 63 VAL A C 2
ATOM 2136 O O . VAL A 1 63 ? -14.324 5.381 -13.258 1.00 0.00 63 VAL A O 2
ATOM 2149 N N . SER A 1 64 ? -13.231 6.834 -14.489 1.00 0.00 64 SER A N 2
ATOM 2150 C CA . SER A 1 64 ? -13.503 6.054 -15.729 1.00 0.00 64 SER A CA 2
ATOM 2151 C C . SER A 1 64 ? -12.543 4.865 -15.803 1.00 0.00 64 SER A C 2
ATOM 2152 O O . SER A 1 64 ? -11.458 4.970 -15.257 1.00 0.00 64 SER A O 2
ATOM 2161 N N . THR A 1 1 ? 20.988 15.585 4.943 1.00 0.00 1 THR A N 3
ATOM 2162 C CA . THR A 1 1 ? 21.574 14.346 4.357 1.00 0.00 1 THR A CA 3
ATOM 2163 C C . THR A 1 1 ? 22.048 13.424 5.482 1.00 0.00 1 THR A C 3
ATOM 2164 O O . THR A 1 1 ? 23.032 12.725 5.351 1.00 0.00 1 THR A O 3
ATOM 2177 N N . ALA A 1 2 ? 21.354 13.417 6.587 1.00 0.00 2 ALA A N 3
ATOM 2178 C CA . ALA A 1 2 ? 21.766 12.539 7.719 1.00 0.00 2 ALA A CA 3
ATOM 2179 C C . ALA A 1 2 ? 20.957 11.242 7.679 1.00 0.00 2 ALA A C 3
ATOM 2180 O O . ALA A 1 2 ? 19.760 11.252 7.470 1.00 0.00 2 ALA A O 3
ATOM 2187 N N . GLN A 1 3 ? 21.600 10.124 7.880 1.00 0.00 3 GLN A N 3
ATOM 2188 C CA . GLN A 1 3 ? 20.868 8.828 7.855 1.00 0.00 3 GLN A CA 3
ATOM 2189 C C . GLN A 1 3 ? 20.352 8.560 6.439 1.00 0.00 3 GLN A C 3
ATOM 2190 O O . GLN A 1 3 ? 19.439 9.210 5.969 1.00 0.00 3 GLN A O 3
ATOM 2204 N N . LYS A 1 4 ? 20.928 7.609 5.756 1.00 0.00 4 LYS A N 3
ATOM 2205 C CA . LYS A 1 4 ? 20.470 7.302 4.373 1.00 0.00 4 LYS A CA 3
ATOM 2206 C C . LYS A 1 4 ? 19.022 6.809 4.415 1.00 0.00 4 LYS A C 3
ATOM 2207 O O . LYS A 1 4 ? 18.452 6.618 5.471 1.00 0.00 4 LYS A O 3
ATOM 2226 N N . LYS A 1 5 ? 18.421 6.603 3.276 1.00 0.00 5 LYS A N 3
ATOM 2227 C CA . LYS A 1 5 ? 17.010 6.124 3.256 1.00 0.00 5 LYS A CA 3
ATOM 2228 C C . LYS A 1 5 ? 16.127 7.111 4.028 1.00 0.00 5 LYS A C 3
ATOM 2229 O O . LYS A 1 5 ? 16.098 7.087 5.243 1.00 0.00 5 LYS A O 3
ATOM 2248 N N . PRO A 1 6 ? 15.434 7.951 3.302 1.00 0.00 6 PRO A N 3
ATOM 2249 C CA . PRO A 1 6 ? 14.540 8.959 3.897 1.00 0.00 6 PRO A CA 3
ATOM 2250 C C . PRO A 1 6 ? 13.237 8.306 4.366 1.00 0.00 6 PRO A C 3
ATOM 2251 O O . PRO A 1 6 ? 12.797 7.314 3.819 1.00 0.00 6 PRO A O 3
ATOM 2262 N N . ARG A 1 7 ? 12.621 8.854 5.378 1.00 0.00 7 ARG A N 3
ATOM 2263 C CA . ARG A 1 7 ? 11.350 8.266 5.889 1.00 0.00 7 ARG A CA 3
ATOM 2264 C C . ARG A 1 7 ? 10.458 7.869 4.711 1.00 0.00 7 ARG A C 3
ATOM 2265 O O . ARG A 1 7 ? 9.936 8.707 4.002 1.00 0.00 7 ARG A O 3
ATOM 2286 N N . VAL A 1 8 ? 10.279 6.594 4.495 1.00 0.00 8 VAL A N 3
ATOM 2287 C CA . VAL A 1 8 ? 9.423 6.139 3.363 1.00 0.00 8 VAL A CA 3
ATOM 2288 C C . VAL A 1 8 ? 8.004 5.868 3.880 1.00 0.00 8 VAL A C 3
ATOM 2289 O O . VAL A 1 8 ? 7.755 4.889 4.553 1.00 0.00 8 VAL A O 3
ATOM 2302 N N . LEU A 1 9 ? 7.075 6.729 3.565 1.00 0.00 9 LEU A N 3
ATOM 2303 C CA . LEU A 1 9 ? 5.677 6.523 4.031 1.00 0.00 9 LEU A CA 3
ATOM 2304 C C . LEU A 1 9 ? 4.807 6.093 2.847 1.00 0.00 9 LEU A C 3
ATOM 2305 O O . LEU A 1 9 ? 4.100 5.105 2.909 1.00 0.00 9 LEU A O 3
ATOM 2321 N N . TRP A 1 10 ? 4.855 6.827 1.771 1.00 0.00 10 TRP A N 3
ATOM 2322 C CA . TRP A 1 10 ? 4.036 6.469 0.579 1.00 0.00 10 TRP A CA 3
ATOM 2323 C C . TRP A 1 10 ? 4.564 7.231 -0.639 1.00 0.00 10 TRP A C 3
ATOM 2324 O O . TRP A 1 10 ? 3.969 8.190 -1.089 1.00 0.00 10 TRP A O 3
ATOM 2345 N N . THR A 1 11 ? 5.681 6.815 -1.173 1.00 0.00 11 THR A N 3
ATOM 2346 C CA . THR A 1 11 ? 6.247 7.523 -2.356 1.00 0.00 11 THR A CA 3
ATOM 2347 C C . THR A 1 11 ? 6.210 6.601 -3.577 1.00 0.00 11 THR A C 3
ATOM 2348 O O . THR A 1 11 ? 5.856 5.443 -3.481 1.00 0.00 11 THR A O 3
ATOM 2359 N N . HIS A 1 12 ? 6.577 7.107 -4.722 1.00 0.00 12 HIS A N 3
ATOM 2360 C CA . HIS A 1 12 ? 6.568 6.261 -5.949 1.00 0.00 12 HIS A CA 3
ATOM 2361 C C . HIS A 1 12 ? 7.272 4.935 -5.655 1.00 0.00 12 HIS A C 3
ATOM 2362 O O . HIS A 1 12 ? 6.947 3.909 -6.219 1.00 0.00 12 HIS A O 3
ATOM 2376 N N . GLU A 1 13 ? 8.234 4.948 -4.773 1.00 0.00 13 GLU A N 3
ATOM 2377 C CA . GLU A 1 13 ? 8.959 3.692 -4.439 1.00 0.00 13 GLU A CA 3
ATOM 2378 C C . GLU A 1 13 ? 8.008 2.742 -3.711 1.00 0.00 13 GLU A C 3
ATOM 2379 O O . GLU A 1 13 ? 7.861 1.592 -4.073 1.00 0.00 13 GLU A O 3
ATOM 2391 N N . LEU A 1 14 ? 7.363 3.219 -2.685 1.00 0.00 14 LEU A N 3
ATOM 2392 C CA . LEU A 1 14 ? 6.419 2.352 -1.927 1.00 0.00 14 LEU A CA 3
ATOM 2393 C C . LEU A 1 14 ? 5.283 1.903 -2.848 1.00 0.00 14 LEU A C 3
ATOM 2394 O O . LEU A 1 14 ? 4.639 0.900 -2.611 1.00 0.00 14 LEU A O 3
ATOM 2410 N N . HIS A 1 15 ? 5.030 2.639 -3.895 1.00 0.00 15 HIS A N 3
ATOM 2411 C CA . HIS A 1 15 ? 3.933 2.256 -4.829 1.00 0.00 15 HIS A CA 3
ATOM 2412 C C . HIS A 1 15 ? 4.350 1.020 -5.627 1.00 0.00 15 HIS A C 3
ATOM 2413 O O . HIS A 1 15 ? 3.522 0.253 -6.076 1.00 0.00 15 HIS A O 3
ATOM 2427 N N . ASN A 1 16 ? 5.626 0.822 -5.809 1.00 0.00 16 ASN A N 3
ATOM 2428 C CA . ASN A 1 16 ? 6.094 -0.364 -6.579 1.00 0.00 16 ASN A CA 3
ATOM 2429 C C . ASN A 1 16 ? 5.861 -1.632 -5.756 1.00 0.00 16 ASN A C 3
ATOM 2430 O O . ASN A 1 16 ? 5.506 -2.667 -6.282 1.00 0.00 16 ASN A O 3
ATOM 2441 N N . LYS A 1 17 ? 6.056 -1.560 -4.468 1.00 0.00 17 LYS A N 3
ATOM 2442 C CA . LYS A 1 17 ? 5.841 -2.763 -3.617 1.00 0.00 17 LYS A CA 3
ATOM 2443 C C . LYS A 1 17 ? 4.342 -3.034 -3.493 1.00 0.00 17 LYS A C 3
ATOM 2444 O O . LYS A 1 17 ? 3.886 -4.148 -3.656 1.00 0.00 17 LYS A O 3
ATOM 2463 N N . PHE A 1 18 ? 3.574 -2.022 -3.202 1.00 0.00 18 PHE A N 3
ATOM 2464 C CA . PHE A 1 18 ? 2.105 -2.217 -3.062 1.00 0.00 18 PHE A CA 3
ATOM 2465 C C . PHE A 1 18 ? 1.495 -2.532 -4.428 1.00 0.00 18 PHE A C 3
ATOM 2466 O O . PHE A 1 18 ? 0.429 -3.102 -4.523 1.00 0.00 18 PHE A O 3
ATOM 2483 N N . LEU A 1 19 ? 2.156 -2.160 -5.490 1.00 0.00 19 LEU A N 3
ATOM 2484 C CA . LEU A 1 19 ? 1.593 -2.437 -6.842 1.00 0.00 19 LEU A CA 3
ATOM 2485 C C . LEU A 1 19 ? 1.911 -3.875 -7.254 1.00 0.00 19 LEU A C 3
ATOM 2486 O O . LEU A 1 19 ? 1.091 -4.553 -7.840 1.00 0.00 19 LEU A O 3
ATOM 2502 N N . ALA A 1 20 ? 3.088 -4.349 -6.958 1.00 0.00 20 ALA A N 3
ATOM 2503 C CA . ALA A 1 20 ? 3.432 -5.745 -7.344 1.00 0.00 20 ALA A CA 3
ATOM 2504 C C . ALA A 1 20 ? 2.802 -6.710 -6.343 1.00 0.00 20 ALA A C 3
ATOM 2505 O O . ALA A 1 20 ? 2.576 -7.866 -6.639 1.00 0.00 20 ALA A O 3
ATOM 2512 N N . ALA A 1 21 ? 2.507 -6.241 -5.164 1.00 0.00 21 ALA A N 3
ATOM 2513 C CA . ALA A 1 21 ? 1.881 -7.132 -4.153 1.00 0.00 21 ALA A CA 3
ATOM 2514 C C . ALA A 1 21 ? 0.392 -7.258 -4.462 1.00 0.00 21 ALA A C 3
ATOM 2515 O O . ALA A 1 21 ? -0.179 -8.328 -4.387 1.00 0.00 21 ALA A O 3
ATOM 2522 N N . VAL A 1 22 ? -0.242 -6.178 -4.826 1.00 0.00 22 VAL A N 3
ATOM 2523 C CA . VAL A 1 22 ? -1.691 -6.250 -5.157 1.00 0.00 22 VAL A CA 3
ATOM 2524 C C . VAL A 1 22 ? -1.847 -7.000 -6.471 1.00 0.00 22 VAL A C 3
ATOM 2525 O O . VAL A 1 22 ? -2.676 -7.876 -6.614 1.00 0.00 22 VAL A O 3
ATOM 2538 N N . ASP A 1 23 ? -1.040 -6.657 -7.431 1.00 0.00 23 ASP A N 3
ATOM 2539 C CA . ASP A 1 23 ? -1.109 -7.336 -8.750 1.00 0.00 23 ASP A CA 3
ATOM 2540 C C . ASP A 1 23 ? -0.844 -8.826 -8.558 1.00 0.00 23 ASP A C 3
ATOM 2541 O O . ASP A 1 23 ? -1.513 -9.669 -9.123 1.00 0.00 23 ASP A O 3
ATOM 2550 N N . HIS A 1 24 ? 0.135 -9.153 -7.765 1.00 0.00 24 HIS A N 3
ATOM 2551 C CA . HIS A 1 24 ? 0.457 -10.589 -7.530 1.00 0.00 24 HIS A CA 3
ATOM 2552 C C . HIS A 1 24 ? -0.764 -11.302 -6.943 1.00 0.00 24 HIS A C 3
ATOM 2553 O O . HIS A 1 24 ? -0.898 -12.506 -7.043 1.00 0.00 24 HIS A O 3
ATOM 2567 N N . LEU A 1 25 ? -1.651 -10.573 -6.322 1.00 0.00 25 LEU A N 3
ATOM 2568 C CA . LEU A 1 25 ? -2.854 -11.214 -5.721 1.00 0.00 25 LEU A CA 3
ATOM 2569 C C . LEU A 1 25 ? -4.108 -10.774 -6.477 1.00 0.00 25 LEU A C 3
ATOM 2570 O O . LEU A 1 25 ? -5.210 -11.172 -6.151 1.00 0.00 25 LEU A O 3
ATOM 2586 N N . GLY A 1 26 ? -3.961 -9.943 -7.471 1.00 0.00 26 GLY A N 3
ATOM 2587 C CA . GLY A 1 26 ? -5.157 -9.471 -8.218 1.00 0.00 26 GLY A CA 3
ATOM 2588 C C . GLY A 1 26 ? -5.847 -8.389 -7.390 1.00 0.00 26 GLY A C 3
ATOM 2589 O O . GLY A 1 26 ? -6.458 -8.667 -6.381 1.00 0.00 26 GLY A O 3
ATOM 2593 N N . VAL A 1 27 ? -5.742 -7.159 -7.802 1.00 0.00 27 VAL A N 3
ATOM 2594 C CA . VAL A 1 27 ? -6.378 -6.050 -7.030 1.00 0.00 27 VAL A CA 3
ATOM 2595 C C . VAL A 1 27 ? -7.853 -6.367 -6.782 1.00 0.00 27 VAL A C 3
ATOM 2596 O O . VAL A 1 27 ? -8.479 -5.801 -5.908 1.00 0.00 27 VAL A O 3
ATOM 2609 N N . GLU A 1 28 ? -8.415 -7.260 -7.544 1.00 0.00 28 GLU A N 3
ATOM 2610 C CA . GLU A 1 28 ? -9.854 -7.603 -7.351 1.00 0.00 28 GLU A CA 3
ATOM 2611 C C . GLU A 1 28 ? -10.033 -8.422 -6.067 1.00 0.00 28 GLU A C 3
ATOM 2612 O O . GLU A 1 28 ? -10.963 -8.211 -5.314 1.00 0.00 28 GLU A O 3
ATOM 2624 N N . ARG A 1 29 ? -9.161 -9.360 -5.818 1.00 0.00 29 ARG A N 3
ATOM 2625 C CA . ARG A 1 29 ? -9.297 -10.196 -4.589 1.00 0.00 29 ARG A CA 3
ATOM 2626 C C . ARG A 1 29 ? -8.090 -9.977 -3.671 1.00 0.00 29 ARG A C 3
ATOM 2627 O O . ARG A 1 29 ? -7.851 -10.737 -2.753 1.00 0.00 29 ARG A O 3
ATOM 2648 N N . ALA A 1 30 ? -7.324 -8.950 -3.913 1.00 0.00 30 ALA A N 3
ATOM 2649 C CA . ALA A 1 30 ? -6.130 -8.693 -3.057 1.00 0.00 30 ALA A CA 3
ATOM 2650 C C . ALA A 1 30 ? -6.524 -7.812 -1.869 1.00 0.00 30 ALA A C 3
ATOM 2651 O O . ALA A 1 30 ? -7.198 -6.813 -2.021 1.00 0.00 30 ALA A O 3
ATOM 2658 N N . VAL A 1 31 ? -6.102 -8.174 -0.689 1.00 0.00 31 VAL A N 3
ATOM 2659 C CA . VAL A 1 31 ? -6.443 -7.358 0.508 1.00 0.00 31 VAL A CA 3
ATOM 2660 C C . VAL A 1 31 ? -5.156 -6.784 1.105 1.00 0.00 31 VAL A C 3
ATOM 2661 O O . VAL A 1 31 ? -4.079 -7.283 0.844 1.00 0.00 31 VAL A O 3
ATOM 2674 N N . PRO A 1 32 ? -5.305 -5.749 1.890 1.00 0.00 32 PRO A N 3
ATOM 2675 C CA . PRO A 1 32 ? -4.166 -5.080 2.541 1.00 0.00 32 PRO A CA 3
ATOM 2676 C C . PRO A 1 32 ? -3.669 -5.912 3.724 1.00 0.00 32 PRO A C 3
ATOM 2677 O O . PRO A 1 32 ? -2.569 -5.729 4.207 1.00 0.00 32 PRO A O 3
ATOM 2688 N N . LYS A 1 33 ? -4.468 -6.830 4.193 1.00 0.00 33 LYS A N 3
ATOM 2689 C CA . LYS A 1 33 ? -4.041 -7.674 5.338 1.00 0.00 33 LYS A CA 3
ATOM 2690 C C . LYS A 1 33 ? -2.963 -8.649 4.872 1.00 0.00 33 LYS A C 3
ATOM 2691 O O . LYS A 1 33 ? -1.883 -8.705 5.424 1.00 0.00 33 LYS A O 3
ATOM 2710 N N . LYS A 1 34 ? -3.242 -9.414 3.855 1.00 0.00 34 LYS A N 3
ATOM 2711 C CA . LYS A 1 34 ? -2.224 -10.375 3.355 1.00 0.00 34 LYS A CA 3
ATOM 2712 C C . LYS A 1 34 ? -1.077 -9.593 2.723 1.00 0.00 34 LYS A C 3
ATOM 2713 O O . LYS A 1 34 ? 0.078 -9.940 2.871 1.00 0.00 34 LYS A O 3
ATOM 2732 N N . ILE A 1 35 ? -1.380 -8.530 2.030 1.00 0.00 35 ILE A N 3
ATOM 2733 C CA . ILE A 1 35 ? -0.292 -7.732 1.411 1.00 0.00 35 ILE A CA 3
ATOM 2734 C C . ILE A 1 35 ? 0.583 -7.159 2.522 1.00 0.00 35 ILE A C 3
ATOM 2735 O O . ILE A 1 35 ? 1.749 -6.887 2.326 1.00 0.00 35 ILE A O 3
ATOM 2751 N N . LEU A 1 36 ? 0.036 -6.989 3.697 1.00 0.00 36 LEU A N 3
ATOM 2752 C CA . LEU A 1 36 ? 0.863 -6.457 4.812 1.00 0.00 36 LEU A CA 3
ATOM 2753 C C . LEU A 1 36 ? 2.125 -7.306 4.904 1.00 0.00 36 LEU A C 3
ATOM 2754 O O . LEU A 1 36 ? 3.203 -6.814 5.173 1.00 0.00 36 LEU A O 3
ATOM 2770 N N . ASP A 1 37 ? 2.002 -8.584 4.656 1.00 0.00 37 ASP A N 3
ATOM 2771 C CA . ASP A 1 37 ? 3.199 -9.465 4.703 1.00 0.00 37 ASP A CA 3
ATOM 2772 C C . ASP A 1 37 ? 4.054 -9.183 3.466 1.00 0.00 37 ASP A C 3
ATOM 2773 O O . ASP A 1 37 ? 5.268 -9.218 3.511 1.00 0.00 37 ASP A O 3
ATOM 2782 N N . LEU A 1 38 ? 3.419 -8.893 2.362 1.00 0.00 38 LEU A N 3
ATOM 2783 C CA . LEU A 1 38 ? 4.174 -8.594 1.114 1.00 0.00 38 LEU A CA 3
ATOM 2784 C C . LEU A 1 38 ? 5.113 -7.412 1.361 1.00 0.00 38 LEU A C 3
ATOM 2785 O O . LEU A 1 38 ? 6.207 -7.356 0.837 1.00 0.00 38 LEU A O 3
ATOM 2801 N N . MET A 1 39 ? 4.691 -6.464 2.154 1.00 0.00 39 MET A N 3
ATOM 2802 C CA . MET A 1 39 ? 5.559 -5.286 2.431 1.00 0.00 39 MET A CA 3
ATOM 2803 C C . MET A 1 39 ? 6.615 -5.663 3.470 1.00 0.00 39 MET A C 3
ATOM 2804 O O . MET A 1 39 ? 7.796 -5.446 3.278 1.00 0.00 39 MET A O 3
ATOM 2818 N N . ASN A 1 40 ? 6.201 -6.226 4.572 1.00 0.00 40 ASN A N 3
ATOM 2819 C CA . ASN A 1 40 ? 7.182 -6.618 5.623 1.00 0.00 40 ASN A CA 3
ATOM 2820 C C . ASN A 1 40 ? 7.974 -5.386 6.067 1.00 0.00 40 ASN A C 3
ATOM 2821 O O . ASN A 1 40 ? 9.090 -5.490 6.538 1.00 0.00 40 ASN A O 3
ATOM 2832 N N . VAL A 1 41 ? 7.405 -4.222 5.924 1.00 0.00 41 VAL A N 3
ATOM 2833 C CA . VAL A 1 41 ? 8.123 -2.986 6.341 1.00 0.00 41 VAL A CA 3
ATOM 2834 C C . VAL A 1 41 ? 7.955 -2.788 7.850 1.00 0.00 41 VAL A C 3
ATOM 2835 O O . VAL A 1 41 ? 6.937 -3.129 8.419 1.00 0.00 41 VAL A O 3
ATOM 2848 N N . ASP A 1 42 ? 8.946 -2.247 8.503 1.00 0.00 42 ASP A N 3
ATOM 2849 C CA . ASP A 1 42 ? 8.841 -2.034 9.974 1.00 0.00 42 ASP A CA 3
ATOM 2850 C C . ASP A 1 42 ? 8.028 -0.768 10.256 1.00 0.00 42 ASP A C 3
ATOM 2851 O O . ASP A 1 42 ? 8.084 0.193 9.516 1.00 0.00 42 ASP A O 3
ATOM 2860 N N . LYS A 1 43 ? 7.275 -0.763 11.322 1.00 0.00 43 LYS A N 3
ATOM 2861 C CA . LYS A 1 43 ? 6.461 0.440 11.657 1.00 0.00 43 LYS A CA 3
ATOM 2862 C C . LYS A 1 43 ? 5.230 0.498 10.749 1.00 0.00 43 LYS A C 3
ATOM 2863 O O . LYS A 1 43 ? 4.427 1.405 10.836 1.00 0.00 43 LYS A O 3
ATOM 2882 N N . LEU A 1 44 ? 5.072 -0.462 9.878 1.00 0.00 44 LEU A N 3
ATOM 2883 C CA . LEU A 1 44 ? 3.889 -0.453 8.971 1.00 0.00 44 LEU A CA 3
ATOM 2884 C C . LEU A 1 44 ? 2.855 -1.464 9.465 1.00 0.00 44 LEU A C 3
ATOM 2885 O O . LEU A 1 44 ? 3.185 -2.566 9.857 1.00 0.00 44 LEU A O 3
ATOM 2901 N N . THR A 1 45 ? 1.604 -1.098 9.447 1.00 0.00 45 THR A N 3
ATOM 2902 C CA . THR A 1 45 ? 0.544 -2.035 9.914 1.00 0.00 45 THR A CA 3
ATOM 2903 C C . THR A 1 45 ? -0.414 -2.337 8.760 1.00 0.00 45 THR A C 3
ATOM 2904 O O . THR A 1 45 ? -0.323 -1.755 7.697 1.00 0.00 45 THR A O 3
ATOM 2915 N N . ARG A 1 46 ? -1.335 -3.240 8.961 1.00 0.00 46 ARG A N 3
ATOM 2916 C CA . ARG A 1 46 ? -2.298 -3.575 7.875 1.00 0.00 46 ARG A CA 3
ATOM 2917 C C . ARG A 1 46 ? -3.370 -2.486 7.793 1.00 0.00 46 ARG A C 3
ATOM 2918 O O . ARG A 1 46 ? -4.044 -2.339 6.794 1.00 0.00 46 ARG A O 3
ATOM 2939 N N . GLU A 1 47 ? -3.532 -1.723 8.839 1.00 0.00 47 GLU A N 3
ATOM 2940 C CA . GLU A 1 47 ? -4.559 -0.644 8.823 1.00 0.00 47 GLU A CA 3
ATOM 2941 C C . GLU A 1 47 ? -4.060 0.524 7.969 1.00 0.00 47 GLU A C 3
ATOM 2942 O O . GLU A 1 47 ? -4.792 1.089 7.183 1.00 0.00 47 GLU A O 3
ATOM 2954 N N . ASN A 1 48 ? -2.815 0.889 8.118 1.00 0.00 48 ASN A N 3
ATOM 2955 C CA . ASN A 1 48 ? -2.270 2.020 7.315 1.00 0.00 48 ASN A CA 3
ATOM 2956 C C . ASN A 1 48 ? -2.345 1.673 5.828 1.00 0.00 48 ASN A C 3
ATOM 2957 O O . ASN A 1 48 ? -2.602 2.521 4.996 1.00 0.00 48 ASN A O 3
ATOM 2968 N N . VAL A 1 49 ? -2.125 0.433 5.484 1.00 0.00 49 VAL A N 3
ATOM 2969 C CA . VAL A 1 49 ? -2.188 0.037 4.050 1.00 0.00 49 VAL A CA 3
ATOM 2970 C C . VAL A 1 49 ? -3.643 -0.225 3.664 1.00 0.00 49 VAL A C 3
ATOM 2971 O O . VAL A 1 49 ? -4.021 -0.116 2.514 1.00 0.00 49 VAL A O 3
ATOM 2984 N N . ALA A 1 50 ? -4.463 -0.569 4.618 1.00 0.00 50 ALA A N 3
ATOM 2985 C CA . ALA A 1 50 ? -5.894 -0.838 4.308 1.00 0.00 50 ALA A CA 3
ATOM 2986 C C . ALA A 1 50 ? -6.626 0.488 4.096 1.00 0.00 50 ALA A C 3
ATOM 2987 O O . ALA A 1 50 ? -7.674 0.539 3.484 1.00 0.00 50 ALA A O 3
ATOM 2994 N N . SER A 1 51 ? -6.082 1.563 4.598 1.00 0.00 51 SER A N 3
ATOM 2995 C CA . SER A 1 51 ? -6.746 2.884 4.424 1.00 0.00 51 SER A CA 3
ATOM 2996 C C . SER A 1 51 ? -6.482 3.403 3.009 1.00 0.00 51 SER A C 3
ATOM 2997 O O . SER A 1 51 ? -7.375 3.872 2.332 1.00 0.00 51 SER A O 3
ATOM 3005 N N . HIS A 1 52 ? -5.260 3.323 2.558 1.00 0.00 52 HIS A N 3
ATOM 3006 C CA . HIS A 1 52 ? -4.938 3.810 1.187 1.00 0.00 52 HIS A CA 3
ATOM 3007 C C . HIS A 1 52 ? -5.716 2.988 0.157 1.00 0.00 52 HIS A C 3
ATOM 3008 O O . HIS A 1 52 ? -6.003 3.448 -0.930 1.00 0.00 52 HIS A O 3
ATOM 3022 N N . LEU A 1 53 ? -6.060 1.774 0.490 1.00 0.00 53 LEU A N 3
ATOM 3023 C CA . LEU A 1 53 ? -6.820 0.925 -0.472 1.00 0.00 53 LEU A CA 3
ATOM 3024 C C . LEU A 1 53 ? -8.281 1.377 -0.506 1.00 0.00 53 LEU A C 3
ATOM 3025 O O . LEU A 1 53 ? -8.958 1.247 -1.507 1.00 0.00 53 LEU A O 3
ATOM 3041 N N . GLN A 1 54 ? -8.774 1.908 0.580 1.00 0.00 54 GLN A N 3
ATOM 3042 C CA . GLN A 1 54 ? -10.192 2.368 0.607 1.00 0.00 54 GLN A CA 3
ATOM 3043 C C . GLN A 1 54 ? -10.310 3.707 -0.124 1.00 0.00 54 GLN A C 3
ATOM 3044 O O . GLN A 1 54 ? -11.352 4.051 -0.645 1.00 0.00 54 GLN A O 3
ATOM 3058 N N . LYS A 1 55 ? -9.248 4.466 -0.165 1.00 0.00 55 LYS A N 3
ATOM 3059 C CA . LYS A 1 55 ? -9.303 5.781 -0.862 1.00 0.00 55 LYS A CA 3
ATOM 3060 C C . LYS A 1 55 ? -9.176 5.566 -2.371 1.00 0.00 55 LYS A C 3
ATOM 3061 O O . LYS A 1 55 ? -9.823 6.226 -3.159 1.00 0.00 55 LYS A O 3
ATOM 3080 N N . PHE A 1 56 ? -8.347 4.644 -2.782 1.00 0.00 56 PHE A N 3
ATOM 3081 C CA . PHE A 1 56 ? -8.184 4.389 -4.240 1.00 0.00 56 PHE A CA 3
ATOM 3082 C C . PHE A 1 56 ? -9.497 3.858 -4.812 1.00 0.00 56 PHE A C 3
ATOM 3083 O O . PHE A 1 56 ? -9.937 4.277 -5.862 1.00 0.00 56 PHE A O 3
ATOM 3100 N N . ARG A 1 57 ? -10.135 2.946 -4.128 1.00 0.00 57 ARG A N 3
ATOM 3101 C CA . ARG A 1 57 ? -11.427 2.410 -4.641 1.00 0.00 57 ARG A CA 3
ATOM 3102 C C . ARG A 1 57 ? -12.399 3.576 -4.810 1.00 0.00 57 ARG A C 3
ATOM 3103 O O . ARG A 1 57 ? -13.121 3.662 -5.784 1.00 0.00 57 ARG A O 3
ATOM 3124 N N . VAL A 1 58 ? -12.405 4.489 -3.877 1.00 0.00 58 VAL A N 3
ATOM 3125 C CA . VAL A 1 58 ? -13.310 5.664 -3.992 1.00 0.00 58 VAL A CA 3
ATOM 3126 C C . VAL A 1 58 ? -12.865 6.490 -5.198 1.00 0.00 58 VAL A C 3
ATOM 3127 O O . VAL A 1 58 ? -13.658 7.126 -5.863 1.00 0.00 58 VAL A O 3
ATOM 3140 N N . ALA A 1 59 ? -11.592 6.468 -5.488 1.00 0.00 59 ALA A N 3
ATOM 3141 C CA . ALA A 1 59 ? -11.071 7.228 -6.655 1.00 0.00 59 ALA A CA 3
ATOM 3142 C C . ALA A 1 59 ? -11.249 6.381 -7.918 1.00 0.00 59 ALA A C 3
ATOM 3143 O O . ALA A 1 59 ? -11.089 6.852 -9.026 1.00 0.00 59 ALA A O 3
ATOM 3150 N N . LEU A 1 60 ? -11.571 5.126 -7.750 1.00 0.00 60 LEU A N 3
ATOM 3151 C CA . LEU A 1 60 ? -11.753 4.229 -8.924 1.00 0.00 60 LEU A CA 3
ATOM 3152 C C . LEU A 1 60 ? -13.217 4.246 -9.372 1.00 0.00 60 LEU A C 3
ATOM 3153 O O . LEU A 1 60 ? -13.609 3.520 -10.265 1.00 0.00 60 LEU A O 3
ATOM 3169 N N . LYS A 1 61 ? -14.030 5.064 -8.763 1.00 0.00 61 LYS A N 3
ATOM 3170 C CA . LYS A 1 61 ? -15.465 5.118 -9.163 1.00 0.00 61 LYS A CA 3
ATOM 3171 C C . LYS A 1 61 ? -15.687 6.295 -10.116 1.00 0.00 61 LYS A C 3
ATOM 3172 O O . LYS A 1 61 ? -16.627 6.314 -10.885 1.00 0.00 61 LYS A O 3
ATOM 3191 N N . LYS A 1 62 ? -14.829 7.276 -10.072 1.00 0.00 62 LYS A N 3
ATOM 3192 C CA . LYS A 1 62 ? -14.991 8.449 -10.977 1.00 0.00 62 LYS A CA 3
ATOM 3193 C C . LYS A 1 62 ? -13.613 8.978 -11.379 1.00 0.00 62 LYS A C 3
ATOM 3194 O O . LYS A 1 62 ? -13.211 10.054 -10.984 1.00 0.00 62 LYS A O 3
ATOM 3213 N N . VAL A 1 63 ? -12.885 8.230 -12.162 1.00 0.00 63 VAL A N 3
ATOM 3214 C CA . VAL A 1 63 ? -11.533 8.690 -12.587 1.00 0.00 63 VAL A CA 3
ATOM 3215 C C . VAL A 1 63 ? -11.657 9.522 -13.864 1.00 0.00 63 VAL A C 3
ATOM 3216 O O . VAL A 1 63 ? -12.541 9.314 -14.671 1.00 0.00 63 VAL A O 3
ATOM 3229 N N . SER A 1 64 ? -10.775 10.466 -14.055 1.00 0.00 64 SER A N 3
ATOM 3230 C CA . SER A 1 64 ? -10.842 11.313 -15.280 1.00 0.00 64 SER A CA 3
ATOM 3231 C C . SER A 1 64 ? -12.213 11.987 -15.360 1.00 0.00 64 SER A C 3
ATOM 3232 O O . SER A 1 64 ? -12.379 12.847 -16.209 1.00 0.00 64 SER A O 3
ATOM 3241 N N . THR A 1 1 ? 24.278 18.629 5.010 1.00 0.00 1 THR A N 4
ATOM 3242 C CA . THR A 1 1 ? 22.794 18.540 5.111 1.00 0.00 1 THR A CA 4
ATOM 3243 C C . THR A 1 1 ? 22.405 17.209 5.755 1.00 0.00 1 THR A C 4
ATOM 3244 O O . THR A 1 1 ? 23.239 16.361 6.003 1.00 0.00 1 THR A O 4
ATOM 3257 N N . ALA A 1 2 ? 21.143 17.017 6.030 1.00 0.00 2 ALA A N 4
ATOM 3258 C CA . ALA A 1 2 ? 20.703 15.739 6.658 1.00 0.00 2 ALA A CA 4
ATOM 3259 C C . ALA A 1 2 ? 20.871 14.595 5.657 1.00 0.00 2 ALA A C 4
ATOM 3260 O O . ALA A 1 2 ? 20.288 14.597 4.591 1.00 0.00 2 ALA A O 4
ATOM 3267 N N . GLN A 1 3 ? 21.666 13.614 5.991 1.00 0.00 3 GLN A N 4
ATOM 3268 C CA . GLN A 1 3 ? 21.871 12.470 5.059 1.00 0.00 3 GLN A CA 4
ATOM 3269 C C . GLN A 1 3 ? 21.670 11.154 5.814 1.00 0.00 3 GLN A C 4
ATOM 3270 O O . GLN A 1 3 ? 22.614 10.464 6.140 1.00 0.00 3 GLN A O 4
ATOM 3284 N N . LYS A 1 4 ? 20.445 10.802 6.097 1.00 0.00 4 LYS A N 4
ATOM 3285 C CA . LYS A 1 4 ? 20.189 9.531 6.831 1.00 0.00 4 LYS A CA 4
ATOM 3286 C C . LYS A 1 4 ? 18.973 8.825 6.228 1.00 0.00 4 LYS A C 4
ATOM 3287 O O . LYS A 1 4 ? 17.899 8.825 6.796 1.00 0.00 4 LYS A O 4
ATOM 3306 N N . LYS A 1 5 ? 19.136 8.221 5.082 1.00 0.00 5 LYS A N 4
ATOM 3307 C CA . LYS A 1 5 ? 17.991 7.511 4.440 1.00 0.00 5 LYS A CA 4
ATOM 3308 C C . LYS A 1 5 ? 16.869 8.515 4.140 1.00 0.00 5 LYS A C 4
ATOM 3309 O O . LYS A 1 5 ? 16.504 9.300 4.992 1.00 0.00 5 LYS A O 4
ATOM 3328 N N . PRO A 1 6 ? 16.352 8.459 2.937 1.00 0.00 6 PRO A N 4
ATOM 3329 C CA . PRO A 1 6 ? 15.265 9.354 2.501 1.00 0.00 6 PRO A CA 4
ATOM 3330 C C . PRO A 1 6 ? 13.922 8.872 3.058 1.00 0.00 6 PRO A C 4
ATOM 3331 O O . PRO A 1 6 ? 13.569 7.715 2.943 1.00 0.00 6 PRO A O 4
ATOM 3342 N N . ARG A 1 7 ? 13.172 9.752 3.664 1.00 0.00 7 ARG A N 4
ATOM 3343 C CA . ARG A 1 7 ? 11.854 9.348 4.232 1.00 0.00 7 ARG A CA 4
ATOM 3344 C C . ARG A 1 7 ? 11.114 8.454 3.234 1.00 0.00 7 ARG A C 4
ATOM 3345 O O . ARG A 1 7 ? 11.005 8.768 2.066 1.00 0.00 7 ARG A O 4
ATOM 3366 N N . VAL A 1 8 ? 10.600 7.342 3.687 1.00 0.00 8 VAL A N 4
ATOM 3367 C CA . VAL A 1 8 ? 9.862 6.432 2.767 1.00 0.00 8 VAL A CA 4
ATOM 3368 C C . VAL A 1 8 ? 8.506 6.075 3.391 1.00 0.00 8 VAL A C 4
ATOM 3369 O O . VAL A 1 8 ? 8.344 5.038 4.005 1.00 0.00 8 VAL A O 4
ATOM 3382 N N . LEU A 1 9 ? 7.529 6.923 3.231 1.00 0.00 9 LEU A N 4
ATOM 3383 C CA . LEU A 1 9 ? 6.185 6.631 3.800 1.00 0.00 9 LEU A CA 4
ATOM 3384 C C . LEU A 1 9 ? 5.228 6.309 2.653 1.00 0.00 9 LEU A C 4
ATOM 3385 O O . LEU A 1 9 ? 4.267 5.584 2.813 1.00 0.00 9 LEU A O 4
ATOM 3401 N N . TRP A 1 10 ? 5.497 6.846 1.495 1.00 0.00 10 TRP A N 4
ATOM 3402 C CA . TRP A 1 10 ? 4.627 6.589 0.315 1.00 0.00 10 TRP A CA 4
ATOM 3403 C C . TRP A 1 10 ? 5.274 7.226 -0.916 1.00 0.00 10 TRP A C 4
ATOM 3404 O O . TRP A 1 10 ? 4.775 8.188 -1.463 1.00 0.00 10 TRP A O 4
ATOM 3425 N N . THR A 1 11 ? 6.391 6.705 -1.345 1.00 0.00 11 THR A N 4
ATOM 3426 C CA . THR A 1 11 ? 7.077 7.292 -2.532 1.00 0.00 11 THR A CA 4
ATOM 3427 C C . THR A 1 11 ? 7.051 6.297 -3.691 1.00 0.00 11 THR A C 4
ATOM 3428 O O . THR A 1 11 ? 6.593 5.182 -3.554 1.00 0.00 11 THR A O 4
ATOM 3439 N N . HIS A 1 12 ? 7.540 6.696 -4.834 1.00 0.00 12 HIS A N 4
ATOM 3440 C CA . HIS A 1 12 ? 7.545 5.778 -6.008 1.00 0.00 12 HIS A CA 4
ATOM 3441 C C . HIS A 1 12 ? 8.152 4.432 -5.610 1.00 0.00 12 HIS A C 4
ATOM 3442 O O . HIS A 1 12 ? 7.827 3.404 -6.172 1.00 0.00 12 HIS A O 4
ATOM 3456 N N . GLU A 1 13 ? 9.033 4.425 -4.646 1.00 0.00 13 GLU A N 4
ATOM 3457 C CA . GLU A 1 13 ? 9.659 3.144 -4.219 1.00 0.00 13 GLU A CA 4
ATOM 3458 C C . GLU A 1 13 ? 8.628 2.300 -3.468 1.00 0.00 13 GLU A C 4
ATOM 3459 O O . GLU A 1 13 ? 8.367 1.165 -3.813 1.00 0.00 13 GLU A O 4
ATOM 3471 N N . LEU A 1 14 ? 8.042 2.848 -2.441 1.00 0.00 14 LEU A N 4
ATOM 3472 C CA . LEU A 1 14 ? 7.028 2.081 -1.663 1.00 0.00 14 LEU A CA 4
ATOM 3473 C C . LEU A 1 14 ? 5.831 1.735 -2.555 1.00 0.00 14 LEU A C 4
ATOM 3474 O O . LEU A 1 14 ? 5.064 0.842 -2.257 1.00 0.00 14 LEU A O 4
ATOM 3490 N N . HIS A 1 15 ? 5.662 2.437 -3.642 1.00 0.00 15 HIS A N 4
ATOM 3491 C CA . HIS A 1 15 ? 4.510 2.149 -4.541 1.00 0.00 15 HIS A CA 4
ATOM 3492 C C . HIS A 1 15 ? 4.841 0.950 -5.432 1.00 0.00 15 HIS A C 4
ATOM 3493 O O . HIS A 1 15 ? 3.963 0.253 -5.901 1.00 0.00 15 HIS A O 4
ATOM 3507 N N . ASN A 1 16 ? 6.099 0.705 -5.672 1.00 0.00 16 ASN A N 4
ATOM 3508 C CA . ASN A 1 16 ? 6.480 -0.447 -6.534 1.00 0.00 16 ASN A CA 4
ATOM 3509 C C . ASN A 1 16 ? 6.255 -1.753 -5.769 1.00 0.00 16 ASN A C 4
ATOM 3510 O O . ASN A 1 16 ? 5.890 -2.762 -6.340 1.00 0.00 16 ASN A O 4
ATOM 3521 N N . LYS A 1 17 ? 6.465 -1.742 -4.482 1.00 0.00 17 LYS A N 4
ATOM 3522 C CA . LYS A 1 17 ? 6.259 -2.985 -3.687 1.00 0.00 17 LYS A CA 4
ATOM 3523 C C . LYS A 1 17 ? 4.763 -3.182 -3.440 1.00 0.00 17 LYS A C 4
ATOM 3524 O O . LYS A 1 17 ? 4.252 -4.281 -3.509 1.00 0.00 17 LYS A O 4
ATOM 3543 N N . PHE A 1 18 ? 4.058 -2.123 -3.153 1.00 0.00 18 PHE A N 4
ATOM 3544 C CA . PHE A 1 18 ? 2.596 -2.247 -2.903 1.00 0.00 18 PHE A CA 4
ATOM 3545 C C . PHE A 1 18 ? 1.869 -2.479 -4.229 1.00 0.00 18 PHE A C 4
ATOM 3546 O O . PHE A 1 18 ? 0.772 -2.997 -4.260 1.00 0.00 18 PHE A O 4
ATOM 3563 N N . LEU A 1 19 ? 2.467 -2.095 -5.325 1.00 0.00 19 LEU A N 4
ATOM 3564 C CA . LEU A 1 19 ? 1.798 -2.294 -6.641 1.00 0.00 19 LEU A CA 4
ATOM 3565 C C . LEU A 1 19 ? 2.029 -3.726 -7.128 1.00 0.00 19 LEU A C 4
ATOM 3566 O O . LEU A 1 19 ? 1.157 -4.338 -7.712 1.00 0.00 19 LEU A O 4
ATOM 3582 N N . ALA A 1 20 ? 3.192 -4.268 -6.895 1.00 0.00 20 ALA A N 4
ATOM 3583 C CA . ALA A 1 20 ? 3.459 -5.661 -7.351 1.00 0.00 20 ALA A CA 4
ATOM 3584 C C . ALA A 1 20 ? 2.780 -6.643 -6.398 1.00 0.00 20 ALA A C 4
ATOM 3585 O O . ALA A 1 20 ? 2.459 -7.757 -6.763 1.00 0.00 20 ALA A O 4
ATOM 3592 N N . ALA A 1 21 ? 2.554 -6.238 -5.180 1.00 0.00 21 ALA A N 4
ATOM 3593 C CA . ALA A 1 21 ? 1.889 -7.148 -4.209 1.00 0.00 21 ALA A CA 4
ATOM 3594 C C . ALA A 1 21 ? 0.396 -7.210 -4.526 1.00 0.00 21 ALA A C 4
ATOM 3595 O O . ALA A 1 21 ? -0.220 -8.255 -4.463 1.00 0.00 21 ALA A O 4
ATOM 3602 N N . VAL A 1 22 ? -0.190 -6.098 -4.876 1.00 0.00 22 VAL A N 4
ATOM 3603 C CA . VAL A 1 22 ? -1.641 -6.097 -5.208 1.00 0.00 22 VAL A CA 4
ATOM 3604 C C . VAL A 1 22 ? -1.850 -6.865 -6.507 1.00 0.00 22 VAL A C 4
ATOM 3605 O O . VAL A 1 22 ? -2.715 -7.710 -6.615 1.00 0.00 22 VAL A O 4
ATOM 3618 N N . ASP A 1 23 ? -1.055 -6.573 -7.493 1.00 0.00 23 ASP A N 4
ATOM 3619 C CA . ASP A 1 23 ? -1.185 -7.278 -8.794 1.00 0.00 23 ASP A CA 4
ATOM 3620 C C . ASP A 1 23 ? -0.982 -8.774 -8.576 1.00 0.00 23 ASP A C 4
ATOM 3621 O O . ASP A 1 23 ? -1.679 -9.598 -9.133 1.00 0.00 23 ASP A O 4
ATOM 3630 N N . HIS A 1 24 ? -0.024 -9.126 -7.767 1.00 0.00 24 HIS A N 4
ATOM 3631 C CA . HIS A 1 24 ? 0.242 -10.567 -7.504 1.00 0.00 24 HIS A CA 4
ATOM 3632 C C . HIS A 1 24 ? -1.033 -11.239 -6.990 1.00 0.00 24 HIS A C 4
ATOM 3633 O O . HIS A 1 24 ? -1.219 -12.431 -7.135 1.00 0.00 24 HIS A O 4
ATOM 3647 N N . LEU A 1 25 ? -1.910 -10.487 -6.384 1.00 0.00 25 LEU A N 4
ATOM 3648 C CA . LEU A 1 25 ? -3.166 -11.089 -5.854 1.00 0.00 25 LEU A CA 4
ATOM 3649 C C . LEU A 1 25 ? -4.361 -10.635 -6.696 1.00 0.00 25 LEU A C 4
ATOM 3650 O O . LEU A 1 25 ? -5.473 -11.084 -6.499 1.00 0.00 25 LEU A O 4
ATOM 3666 N N . GLY A 1 26 ? -4.152 -9.739 -7.621 1.00 0.00 26 GLY A N 4
ATOM 3667 C CA . GLY A 1 26 ? -5.288 -9.256 -8.451 1.00 0.00 26 GLY A CA 4
ATOM 3668 C C . GLY A 1 26 ? -5.979 -8.110 -7.714 1.00 0.00 26 GLY A C 4
ATOM 3669 O O . GLY A 1 26 ? -6.611 -8.308 -6.699 1.00 0.00 26 GLY A O 4
ATOM 3673 N N . VAL A 1 27 ? -5.854 -6.914 -8.212 1.00 0.00 27 VAL A N 4
ATOM 3674 C CA . VAL A 1 27 ? -6.493 -5.747 -7.535 1.00 0.00 27 VAL A CA 4
ATOM 3675 C C . VAL A 1 27 ? -7.981 -6.026 -7.314 1.00 0.00 27 VAL A C 4
ATOM 3676 O O . VAL A 1 27 ? -8.627 -5.392 -6.505 1.00 0.00 27 VAL A O 4
ATOM 3689 N N . GLU A 1 28 ? -8.531 -6.964 -8.032 1.00 0.00 28 GLU A N 4
ATOM 3690 C CA . GLU A 1 28 ? -9.981 -7.276 -7.866 1.00 0.00 28 GLU A CA 4
ATOM 3691 C C . GLU A 1 28 ? -10.215 -8.006 -6.539 1.00 0.00 28 GLU A C 4
ATOM 3692 O O . GLU A 1 28 ? -11.111 -7.676 -5.788 1.00 0.00 28 GLU A O 4
ATOM 3704 N N . ARG A 1 29 ? -9.423 -9.002 -6.248 1.00 0.00 29 ARG A N 4
ATOM 3705 C CA . ARG A 1 29 ? -9.610 -9.759 -4.975 1.00 0.00 29 ARG A CA 4
ATOM 3706 C C . ARG A 1 29 ? -8.439 -9.480 -4.028 1.00 0.00 29 ARG A C 4
ATOM 3707 O O . ARG A 1 29 ? -8.234 -10.180 -3.057 1.00 0.00 29 ARG A O 4
ATOM 3728 N N . ALA A 1 30 ? -7.663 -8.470 -4.308 1.00 0.00 30 ALA A N 4
ATOM 3729 C CA . ALA A 1 30 ? -6.501 -8.158 -3.429 1.00 0.00 30 ALA A CA 4
ATOM 3730 C C . ALA A 1 30 ? -6.971 -7.386 -2.195 1.00 0.00 30 ALA A C 4
ATOM 3731 O O . ALA A 1 30 ? -7.743 -6.452 -2.289 1.00 0.00 30 ALA A O 4
ATOM 3738 N N . VAL A 1 31 ? -6.504 -7.767 -1.039 1.00 0.00 31 VAL A N 4
ATOM 3739 C CA . VAL A 1 31 ? -6.911 -7.058 0.205 1.00 0.00 31 VAL A CA 4
ATOM 3740 C C . VAL A 1 31 ? -5.661 -6.502 0.892 1.00 0.00 31 VAL A C 4
ATOM 3741 O O . VAL A 1 31 ? -4.562 -6.947 0.626 1.00 0.00 31 VAL A O 4
ATOM 3754 N N . PRO A 1 32 ? -5.866 -5.542 1.754 1.00 0.00 32 PRO A N 4
ATOM 3755 C CA . PRO A 1 32 ? -4.767 -4.901 2.497 1.00 0.00 32 PRO A CA 4
ATOM 3756 C C . PRO A 1 32 ? -4.277 -5.823 3.616 1.00 0.00 32 PRO A C 4
ATOM 3757 O O . PRO A 1 32 ? -3.146 -5.741 4.052 1.00 0.00 32 PRO A O 4
ATOM 3768 N N . LYS A 1 33 ? -5.119 -6.707 4.075 1.00 0.00 33 LYS A N 4
ATOM 3769 C CA . LYS A 1 33 ? -4.704 -7.639 5.155 1.00 0.00 33 LYS A CA 4
ATOM 3770 C C . LYS A 1 33 ? -3.670 -8.617 4.600 1.00 0.00 33 LYS A C 4
ATOM 3771 O O . LYS A 1 33 ? -2.589 -8.764 5.135 1.00 0.00 33 LYS A O 4
ATOM 3790 N N . LYS A 1 34 ? -3.992 -9.285 3.528 1.00 0.00 34 LYS A N 4
ATOM 3791 C CA . LYS A 1 34 ? -3.024 -10.249 2.938 1.00 0.00 34 LYS A CA 4
ATOM 3792 C C . LYS A 1 34 ? -1.831 -9.480 2.378 1.00 0.00 34 LYS A C 4
ATOM 3793 O O . LYS A 1 34 ? -0.698 -9.896 2.516 1.00 0.00 34 LYS A O 4
ATOM 3812 N N . ILE A 1 35 ? -2.067 -8.360 1.755 1.00 0.00 35 ILE A N 4
ATOM 3813 C CA . ILE A 1 35 ? -0.926 -7.582 1.208 1.00 0.00 35 ILE A CA 4
ATOM 3814 C C . ILE A 1 35 ? -0.065 -7.096 2.370 1.00 0.00 35 ILE A C 4
ATOM 3815 O O . ILE A 1 35 ? 1.121 -6.884 2.226 1.00 0.00 35 ILE A O 4
ATOM 3831 N N . LEU A 1 36 ? -0.646 -6.936 3.529 1.00 0.00 36 LEU A N 4
ATOM 3832 C CA . LEU A 1 36 ? 0.164 -6.486 4.691 1.00 0.00 36 LEU A CA 4
ATOM 3833 C C . LEU A 1 36 ? 1.367 -7.415 4.812 1.00 0.00 36 LEU A C 4
ATOM 3834 O O . LEU A 1 36 ? 2.461 -6.998 5.137 1.00 0.00 36 LEU A O 4
ATOM 3850 N N . ASP A 1 37 ? 1.176 -8.676 4.526 1.00 0.00 37 ASP A N 4
ATOM 3851 C CA . ASP A 1 37 ? 2.314 -9.631 4.599 1.00 0.00 37 ASP A CA 4
ATOM 3852 C C . ASP A 1 37 ? 3.224 -9.385 3.395 1.00 0.00 37 ASP A C 4
ATOM 3853 O O . ASP A 1 37 ? 4.430 -9.513 3.473 1.00 0.00 37 ASP A O 4
ATOM 3862 N N . LEU A 1 38 ? 2.646 -9.023 2.280 1.00 0.00 38 LEU A N 4
ATOM 3863 C CA . LEU A 1 38 ? 3.460 -8.752 1.064 1.00 0.00 38 LEU A CA 4
ATOM 3864 C C . LEU A 1 38 ? 4.458 -7.633 1.360 1.00 0.00 38 LEU A C 4
ATOM 3865 O O . LEU A 1 38 ? 5.563 -7.623 0.856 1.00 0.00 38 LEU A O 4
ATOM 3881 N N . MET A 1 39 ? 4.076 -6.686 2.175 1.00 0.00 39 MET A N 4
ATOM 3882 C CA . MET A 1 39 ? 5.001 -5.567 2.501 1.00 0.00 39 MET A CA 4
ATOM 3883 C C . MET A 1 39 ? 5.988 -6.019 3.579 1.00 0.00 39 MET A C 4
ATOM 3884 O O . MET A 1 39 ? 7.187 -5.874 3.437 1.00 0.00 39 MET A O 4
ATOM 3898 N N . ASN A 1 40 ? 5.496 -6.562 4.658 1.00 0.00 40 ASN A N 4
ATOM 3899 C CA . ASN A 1 40 ? 6.408 -7.016 5.745 1.00 0.00 40 ASN A CA 4
ATOM 3900 C C . ASN A 1 40 ? 7.358 -5.876 6.103 1.00 0.00 40 ASN A C 4
ATOM 3901 O O . ASN A 1 40 ? 8.436 -6.087 6.622 1.00 0.00 40 ASN A O 4
ATOM 3912 N N . VAL A 1 41 ? 6.962 -4.667 5.825 1.00 0.00 41 VAL A N 4
ATOM 3913 C CA . VAL A 1 41 ? 7.833 -3.501 6.141 1.00 0.00 41 VAL A CA 4
ATOM 3914 C C . VAL A 1 41 ? 7.694 -3.147 7.623 1.00 0.00 41 VAL A C 4
ATOM 3915 O O . VAL A 1 41 ? 6.706 -3.462 8.257 1.00 0.00 41 VAL A O 4
ATOM 3928 N N . ASP A 1 42 ? 8.677 -2.494 8.180 1.00 0.00 42 ASP A N 4
ATOM 3929 C CA . ASP A 1 42 ? 8.601 -2.119 9.618 1.00 0.00 42 ASP A CA 4
ATOM 3930 C C . ASP A 1 42 ? 7.905 -0.763 9.754 1.00 0.00 42 ASP A C 4
ATOM 3931 O O . ASP A 1 42 ? 8.031 0.096 8.906 1.00 0.00 42 ASP A O 4
ATOM 3940 N N . LYS A 1 43 ? 7.169 -0.567 10.814 1.00 0.00 43 LYS A N 4
ATOM 3941 C CA . LYS A 1 43 ? 6.465 0.733 11.002 1.00 0.00 43 LYS A CA 4
ATOM 3942 C C . LYS A 1 43 ? 5.240 0.792 10.087 1.00 0.00 43 LYS A C 4
ATOM 3943 O O . LYS A 1 43 ? 4.529 1.776 10.049 1.00 0.00 43 LYS A O 4
ATOM 3962 N N . LEU A 1 44 ? 4.985 -0.255 9.349 1.00 0.00 44 LEU A N 4
ATOM 3963 C CA . LEU A 1 44 ? 3.804 -0.252 8.439 1.00 0.00 44 LEU A CA 4
ATOM 3964 C C . LEU A 1 44 ? 2.708 -1.147 9.021 1.00 0.00 44 LEU A C 4
ATOM 3965 O O . LEU A 1 44 ? 2.887 -2.337 9.184 1.00 0.00 44 LEU A O 4
ATOM 3981 N N . THR A 1 45 ? 1.574 -0.583 9.334 1.00 0.00 45 THR A N 4
ATOM 3982 C CA . THR A 1 45 ? 0.468 -1.403 9.901 1.00 0.00 45 THR A CA 4
ATOM 3983 C C . THR A 1 45 ? -0.559 -1.701 8.807 1.00 0.00 45 THR A C 4
ATOM 3984 O O . THR A 1 45 ? -0.528 -1.120 7.739 1.00 0.00 45 THR A O 4
ATOM 3995 N N . ARG A 1 46 ? -1.467 -2.602 9.060 1.00 0.00 46 ARG A N 4
ATOM 3996 C CA . ARG A 1 46 ? -2.493 -2.936 8.031 1.00 0.00 46 ARG A CA 4
ATOM 3997 C C . ARG A 1 46 ? -3.546 -1.828 7.982 1.00 0.00 46 ARG A C 4
ATOM 3998 O O . ARG A 1 46 ? -4.247 -1.667 7.002 1.00 0.00 46 ARG A O 4
ATOM 4019 N N . GLU A 1 47 ? -3.666 -1.062 9.032 1.00 0.00 47 GLU A N 4
ATOM 4020 C CA . GLU A 1 47 ? -4.676 0.033 9.045 1.00 0.00 47 GLU A CA 4
ATOM 4021 C C . GLU A 1 47 ? -4.149 1.223 8.239 1.00 0.00 47 GLU A C 4
ATOM 4022 O O . GLU A 1 47 ? -4.908 1.977 7.662 1.00 0.00 47 GLU A O 4
ATOM 4034 N N . ASN A 1 48 ? -2.857 1.398 8.194 1.00 0.00 48 ASN A N 4
ATOM 4035 C CA . ASN A 1 48 ? -2.288 2.541 7.425 1.00 0.00 48 ASN A CA 4
ATOM 4036 C C . ASN A 1 48 ? -2.514 2.310 5.928 1.00 0.00 48 ASN A C 4
ATOM 4037 O O . ASN A 1 48 ? -2.868 3.214 5.198 1.00 0.00 48 ASN A O 4
ATOM 4048 N N . VAL A 1 49 ? -2.313 1.106 5.467 1.00 0.00 49 VAL A N 4
ATOM 4049 C CA . VAL A 1 49 ? -2.518 0.819 4.019 1.00 0.00 49 VAL A CA 4
ATOM 4050 C C . VAL A 1 49 ? -4.002 0.557 3.761 1.00 0.00 49 VAL A C 4
ATOM 4051 O O . VAL A 1 49 ? -4.495 0.741 2.666 1.00 0.00 49 VAL A O 4
ATOM 4064 N N . ALA A 1 50 ? -4.719 0.126 4.764 1.00 0.00 50 ALA A N 4
ATOM 4065 C CA . ALA A 1 50 ? -6.170 -0.149 4.576 1.00 0.00 50 ALA A CA 4
ATOM 4066 C C . ALA A 1 50 ? -6.922 1.171 4.391 1.00 0.00 50 ALA A C 4
ATOM 4067 O O . ALA A 1 50 ? -8.016 1.204 3.866 1.00 0.00 50 ALA A O 4
ATOM 4074 N N . SER A 1 51 ? -6.342 2.260 4.818 1.00 0.00 51 SER A N 4
ATOM 4075 C CA . SER A 1 51 ? -7.025 3.576 4.667 1.00 0.00 51 SER A CA 4
ATOM 4076 C C . SER A 1 51 ? -6.825 4.095 3.241 1.00 0.00 51 SER A C 4
ATOM 4077 O O . SER A 1 51 ? -7.737 4.615 2.628 1.00 0.00 51 SER A O 4
ATOM 4085 N N . HIS A 1 52 ? -5.642 3.960 2.710 1.00 0.00 52 HIS A N 4
ATOM 4086 C CA . HIS A 1 52 ? -5.386 4.448 1.325 1.00 0.00 52 HIS A CA 4
ATOM 4087 C C . HIS A 1 52 ? -6.014 3.480 0.319 1.00 0.00 52 HIS A C 4
ATOM 4088 O O . HIS A 1 52 ? -6.392 3.862 -0.770 1.00 0.00 52 HIS A O 4
ATOM 4102 N N . LEU A 1 53 ? -6.128 2.231 0.676 1.00 0.00 53 LEU A N 4
ATOM 4103 C CA . LEU A 1 53 ? -6.731 1.239 -0.259 1.00 0.00 53 LEU A CA 4
ATOM 4104 C C . LEU A 1 53 ? -8.257 1.339 -0.192 1.00 0.00 53 LEU A C 4
ATOM 4105 O O . LEU A 1 53 ? -8.954 0.959 -1.112 1.00 0.00 53 LEU A O 4
ATOM 4121 N N . GLN A 1 54 ? -8.780 1.847 0.890 1.00 0.00 54 GLN A N 4
ATOM 4122 C CA . GLN A 1 54 ? -10.259 1.969 1.016 1.00 0.00 54 GLN A CA 4
ATOM 4123 C C . GLN A 1 54 ? -10.737 3.199 0.242 1.00 0.00 54 GLN A C 4
ATOM 4124 O O . GLN A 1 54 ? -11.779 3.185 -0.383 1.00 0.00 54 GLN A O 4
ATOM 4138 N N . LYS A 1 55 ? -9.983 4.265 0.278 1.00 0.00 55 LYS A N 4
ATOM 4139 C CA . LYS A 1 55 ? -10.396 5.493 -0.458 1.00 0.00 55 LYS A CA 4
ATOM 4140 C C . LYS A 1 55 ? -10.129 5.306 -1.952 1.00 0.00 55 LYS A C 4
ATOM 4141 O O . LYS A 1 55 ? -10.778 5.905 -2.788 1.00 0.00 55 LYS A O 4
ATOM 4160 N N . PHE A 1 56 ? -9.181 4.478 -2.298 1.00 0.00 56 PHE A N 4
ATOM 4161 C CA . PHE A 1 56 ? -8.879 4.255 -3.739 1.00 0.00 56 PHE A CA 4
ATOM 4162 C C . PHE A 1 56 ? -9.931 3.323 -4.340 1.00 0.00 56 PHE A C 4
ATOM 4163 O O . PHE A 1 56 ? -10.468 3.586 -5.396 1.00 0.00 56 PHE A O 4
ATOM 4180 N N . ARG A 1 57 ? -10.241 2.243 -3.674 1.00 0.00 57 ARG A N 4
ATOM 4181 C CA . ARG A 1 57 ? -11.273 1.315 -4.216 1.00 0.00 57 ARG A CA 4
ATOM 4182 C C . ARG A 1 57 ? -12.571 2.097 -4.398 1.00 0.00 57 ARG A C 4
ATOM 4183 O O . ARG A 1 57 ? -13.254 1.967 -5.395 1.00 0.00 57 ARG A O 4
ATOM 4204 N N . VAL A 1 58 ? -12.906 2.929 -3.448 1.00 0.00 58 VAL A N 4
ATOM 4205 C CA . VAL A 1 58 ? -14.146 3.741 -3.577 1.00 0.00 58 VAL A CA 4
ATOM 4206 C C . VAL A 1 58 ? -13.966 4.693 -4.758 1.00 0.00 58 VAL A C 4
ATOM 4207 O O . VAL A 1 58 ? -14.880 4.941 -5.520 1.00 0.00 58 VAL A O 4
ATOM 4220 N N . ALA A 1 59 ? -12.779 5.211 -4.922 1.00 0.00 59 ALA A N 4
ATOM 4221 C CA . ALA A 1 59 ? -12.511 6.130 -6.061 1.00 0.00 59 ALA A CA 4
ATOM 4222 C C . ALA A 1 59 ? -12.415 5.307 -7.347 1.00 0.00 59 ALA A C 4
ATOM 4223 O O . ALA A 1 59 ? -12.418 5.835 -8.441 1.00 0.00 59 ALA A O 4
ATOM 4230 N N . LEU A 1 60 ? -12.327 4.010 -7.217 1.00 0.00 60 LEU A N 4
ATOM 4231 C CA . LEU A 1 60 ? -12.226 3.135 -8.416 1.00 0.00 60 LEU A CA 4
ATOM 4232 C C . LEU A 1 60 ? -13.606 2.565 -8.752 1.00 0.00 60 LEU A C 4
ATOM 4233 O O . LEU A 1 60 ? -13.832 2.054 -9.831 1.00 0.00 60 LEU A O 4
ATOM 4249 N N . LYS A 1 61 ? -14.531 2.648 -7.834 1.00 0.00 61 LYS A N 4
ATOM 4250 C CA . LYS A 1 61 ? -15.895 2.111 -8.101 1.00 0.00 61 LYS A CA 4
ATOM 4251 C C . LYS A 1 61 ? -16.707 3.148 -8.880 1.00 0.00 61 LYS A C 4
ATOM 4252 O O . LYS A 1 61 ? -17.583 2.812 -9.653 1.00 0.00 61 LYS A O 4
ATOM 4271 N N . LYS A 1 62 ? -16.422 4.405 -8.685 1.00 0.00 62 LYS A N 4
ATOM 4272 C CA . LYS A 1 62 ? -17.178 5.462 -9.414 1.00 0.00 62 LYS A CA 4
ATOM 4273 C C . LYS A 1 62 ? -16.721 5.500 -10.874 1.00 0.00 62 LYS A C 4
ATOM 4274 O O . LYS A 1 62 ? -17.494 5.275 -11.783 1.00 0.00 62 LYS A O 4
ATOM 4293 N N . VAL A 1 63 ? -15.468 5.784 -11.106 1.00 0.00 63 VAL A N 4
ATOM 4294 C CA . VAL A 1 63 ? -14.963 5.836 -12.507 1.00 0.00 63 VAL A CA 4
ATOM 4295 C C . VAL A 1 63 ? -15.405 4.578 -13.256 1.00 0.00 63 VAL A C 4
ATOM 4296 O O . VAL A 1 63 ? -15.189 3.469 -12.808 1.00 0.00 63 VAL A O 4
ATOM 4309 N N . SER A 1 64 ? -16.022 4.739 -14.394 1.00 0.00 64 SER A N 4
ATOM 4310 C CA . SER A 1 64 ? -16.477 3.551 -15.170 1.00 0.00 64 SER A CA 4
ATOM 4311 C C . SER A 1 64 ? -17.536 2.792 -14.368 1.00 0.00 64 SER A C 4
ATOM 4312 O O . SER A 1 64 ? -18.408 3.441 -13.814 1.00 0.00 64 SER A O 4
ATOM 4321 N N . THR A 1 1 ? 24.130 7.872 -10.812 1.00 0.00 1 THR A N 5
ATOM 4322 C CA . THR A 1 1 ? 23.441 9.193 -10.763 1.00 0.00 1 THR A CA 5
ATOM 4323 C C . THR A 1 1 ? 23.344 9.665 -9.311 1.00 0.00 1 THR A C 5
ATOM 4324 O O . THR A 1 1 ? 24.050 10.558 -8.889 1.00 0.00 1 THR A O 5
ATOM 4337 N N . ALA A 1 2 ? 22.474 9.069 -8.542 1.00 0.00 2 ALA A N 5
ATOM 4338 C CA . ALA A 1 2 ? 22.332 9.483 -7.118 1.00 0.00 2 ALA A CA 5
ATOM 4339 C C . ALA A 1 2 ? 21.041 8.900 -6.543 1.00 0.00 2 ALA A C 5
ATOM 4340 O O . ALA A 1 2 ? 19.951 9.292 -6.916 1.00 0.00 2 ALA A O 5
ATOM 4347 N N . GLN A 1 3 ? 21.151 7.966 -5.639 1.00 0.00 3 GLN A N 5
ATOM 4348 C CA . GLN A 1 3 ? 19.929 7.359 -5.041 1.00 0.00 3 GLN A CA 5
ATOM 4349 C C . GLN A 1 3 ? 19.808 7.795 -3.580 1.00 0.00 3 GLN A C 5
ATOM 4350 O O . GLN A 1 3 ? 20.714 7.612 -2.791 1.00 0.00 3 GLN A O 5
ATOM 4364 N N . LYS A 1 4 ? 18.697 8.373 -3.211 1.00 0.00 4 LYS A N 5
ATOM 4365 C CA . LYS A 1 4 ? 18.524 8.820 -1.801 1.00 0.00 4 LYS A CA 5
ATOM 4366 C C . LYS A 1 4 ? 17.044 8.742 -1.414 1.00 0.00 4 LYS A C 5
ATOM 4367 O O . LYS A 1 4 ? 16.174 9.125 -2.170 1.00 0.00 4 LYS A O 5
ATOM 4386 N N . LYS A 1 5 ? 16.755 8.250 -0.240 1.00 0.00 5 LYS A N 5
ATOM 4387 C CA . LYS A 1 5 ? 15.335 8.148 0.198 1.00 0.00 5 LYS A CA 5
ATOM 4388 C C . LYS A 1 5 ? 15.220 8.604 1.657 1.00 0.00 5 LYS A C 5
ATOM 4389 O O . LYS A 1 5 ? 15.520 7.850 2.561 1.00 0.00 5 LYS A O 5
ATOM 4408 N N . PRO A 1 6 ? 14.790 9.827 1.843 1.00 0.00 6 PRO A N 5
ATOM 4409 C CA . PRO A 1 6 ? 14.625 10.413 3.184 1.00 0.00 6 PRO A CA 5
ATOM 4410 C C . PRO A 1 6 ? 13.353 9.882 3.850 1.00 0.00 6 PRO A C 5
ATOM 4411 O O . PRO A 1 6 ? 12.253 10.129 3.398 1.00 0.00 6 PRO A O 5
ATOM 4422 N N . ARG A 1 7 ? 13.497 9.155 4.925 1.00 0.00 7 ARG A N 5
ATOM 4423 C CA . ARG A 1 7 ? 12.301 8.608 5.626 1.00 0.00 7 ARG A CA 5
ATOM 4424 C C . ARG A 1 7 ? 11.333 8.013 4.600 1.00 0.00 7 ARG A C 5
ATOM 4425 O O . ARG A 1 7 ? 10.469 8.691 4.079 1.00 0.00 7 ARG A O 5
ATOM 4446 N N . VAL A 1 8 ? 11.468 6.747 4.310 1.00 0.00 8 VAL A N 5
ATOM 4447 C CA . VAL A 1 8 ? 10.553 6.109 3.323 1.00 0.00 8 VAL A CA 5
ATOM 4448 C C . VAL A 1 8 ? 9.307 5.592 4.054 1.00 0.00 8 VAL A C 5
ATOM 4449 O O . VAL A 1 8 ? 9.247 4.454 4.474 1.00 0.00 8 VAL A O 5
ATOM 4462 N N . LEU A 1 9 ? 8.312 6.423 4.205 1.00 0.00 9 LEU A N 5
ATOM 4463 C CA . LEU A 1 9 ? 7.071 5.988 4.900 1.00 0.00 9 LEU A CA 5
ATOM 4464 C C . LEU A 1 9 ? 5.946 5.854 3.873 1.00 0.00 9 LEU A C 5
ATOM 4465 O O . LEU A 1 9 ? 4.996 5.121 4.065 1.00 0.00 9 LEU A O 5
ATOM 4481 N N . TRP A 1 10 ? 6.052 6.559 2.779 1.00 0.00 10 TRP A N 5
ATOM 4482 C CA . TRP A 1 10 ? 5.000 6.485 1.726 1.00 0.00 10 TRP A CA 5
ATOM 4483 C C . TRP A 1 10 ? 5.484 7.244 0.488 1.00 0.00 10 TRP A C 5
ATOM 4484 O O . TRP A 1 10 ? 4.906 8.236 0.091 1.00 0.00 10 TRP A O 5
ATOM 4505 N N . THR A 1 11 ? 6.546 6.789 -0.119 1.00 0.00 11 THR A N 5
ATOM 4506 C CA . THR A 1 11 ? 7.072 7.489 -1.325 1.00 0.00 11 THR A CA 5
ATOM 4507 C C . THR A 1 11 ? 6.914 6.590 -2.553 1.00 0.00 11 THR A C 5
ATOM 4508 O O . THR A 1 11 ? 6.499 5.454 -2.453 1.00 0.00 11 THR A O 5
ATOM 4519 N N . HIS A 1 12 ? 7.244 7.093 -3.711 1.00 0.00 12 HIS A N 5
ATOM 4520 C CA . HIS A 1 12 ? 7.114 6.270 -4.949 1.00 0.00 12 HIS A CA 5
ATOM 4521 C C . HIS A 1 12 ? 7.735 4.891 -4.716 1.00 0.00 12 HIS A C 5
ATOM 4522 O O . HIS A 1 12 ? 7.328 3.910 -5.306 1.00 0.00 12 HIS A O 5
ATOM 4536 N N . GLU A 1 13 ? 8.717 4.807 -3.863 1.00 0.00 13 GLU A N 5
ATOM 4537 C CA . GLU A 1 13 ? 9.361 3.492 -3.595 1.00 0.00 13 GLU A CA 5
ATOM 4538 C C . GLU A 1 13 ? 8.392 2.604 -2.814 1.00 0.00 13 GLU A C 5
ATOM 4539 O O . GLU A 1 13 ? 8.104 1.489 -3.200 1.00 0.00 13 GLU A O 5
ATOM 4551 N N . LEU A 1 14 ? 7.889 3.093 -1.714 1.00 0.00 14 LEU A N 5
ATOM 4552 C CA . LEU A 1 14 ? 6.940 2.281 -0.900 1.00 0.00 14 LEU A CA 5
ATOM 4553 C C . LEU A 1 14 ? 5.677 1.979 -1.713 1.00 0.00 14 LEU A C 5
ATOM 4554 O O . LEU A 1 14 ? 4.939 1.064 -1.408 1.00 0.00 14 LEU A O 5
ATOM 4570 N N . HIS A 1 15 ? 5.418 2.745 -2.735 1.00 0.00 15 HIS A N 5
ATOM 4571 C CA . HIS A 1 15 ? 4.196 2.506 -3.556 1.00 0.00 15 HIS A CA 5
ATOM 4572 C C . HIS A 1 15 ? 4.435 1.342 -4.520 1.00 0.00 15 HIS A C 5
ATOM 4573 O O . HIS A 1 15 ? 3.506 0.716 -4.992 1.00 0.00 15 HIS A O 5
ATOM 4587 N N . ASN A 1 16 ? 5.670 1.050 -4.824 1.00 0.00 16 ASN A N 5
ATOM 4588 C CA . ASN A 1 16 ? 5.958 -0.071 -5.763 1.00 0.00 16 ASN A CA 5
ATOM 4589 C C . ASN A 1 16 ? 5.804 -1.409 -5.035 1.00 0.00 16 ASN A C 5
ATOM 4590 O O . ASN A 1 16 ? 5.441 -2.408 -5.625 1.00 0.00 16 ASN A O 5
ATOM 4601 N N . LYS A 1 17 ? 6.079 -1.440 -3.760 1.00 0.00 17 LYS A N 5
ATOM 4602 C CA . LYS A 1 17 ? 5.947 -2.717 -3.003 1.00 0.00 17 LYS A CA 5
ATOM 4603 C C . LYS A 1 17 ? 4.470 -2.990 -2.717 1.00 0.00 17 LYS A C 5
ATOM 4604 O O . LYS A 1 17 ? 3.999 -4.103 -2.844 1.00 0.00 17 LYS A O 5
ATOM 4623 N N . PHE A 1 18 ? 3.734 -1.985 -2.331 1.00 0.00 18 PHE A N 5
ATOM 4624 C CA . PHE A 1 18 ? 2.289 -2.188 -2.035 1.00 0.00 18 PHE A CA 5
ATOM 4625 C C . PHE A 1 18 ? 1.518 -2.379 -3.343 1.00 0.00 18 PHE A C 5
ATOM 4626 O O . PHE A 1 18 ? 0.469 -2.991 -3.372 1.00 0.00 18 PHE A O 5
ATOM 4643 N N . LEU A 1 19 ? 2.026 -1.859 -4.427 1.00 0.00 19 LEU A N 5
ATOM 4644 C CA . LEU A 1 19 ? 1.315 -2.013 -5.726 1.00 0.00 19 LEU A CA 5
ATOM 4645 C C . LEU A 1 19 ? 1.640 -3.377 -6.333 1.00 0.00 19 LEU A C 5
ATOM 4646 O O . LEU A 1 19 ? 0.816 -3.986 -6.985 1.00 0.00 19 LEU A O 5
ATOM 4662 N N . ALA A 1 20 ? 2.832 -3.864 -6.129 1.00 0.00 20 ALA A N 5
ATOM 4663 C CA . ALA A 1 20 ? 3.194 -5.189 -6.703 1.00 0.00 20 ALA A CA 5
ATOM 4664 C C . ALA A 1 20 ? 2.600 -6.296 -5.835 1.00 0.00 20 ALA A C 5
ATOM 4665 O O . ALA A 1 20 ? 2.386 -7.402 -6.286 1.00 0.00 20 ALA A O 5
ATOM 4672 N N . ALA A 1 21 ? 2.321 -6.006 -4.595 1.00 0.00 21 ALA A N 5
ATOM 4673 C CA . ALA A 1 21 ? 1.728 -7.045 -3.712 1.00 0.00 21 ALA A CA 5
ATOM 4674 C C . ALA A 1 21 ? 0.238 -7.164 -4.030 1.00 0.00 21 ALA A C 5
ATOM 4675 O O . ALA A 1 21 ? -0.310 -8.245 -4.100 1.00 0.00 21 ALA A O 5
ATOM 4682 N N . VAL A 1 22 ? -0.416 -6.056 -4.237 1.00 0.00 22 VAL A N 5
ATOM 4683 C CA . VAL A 1 22 ? -1.866 -6.097 -4.566 1.00 0.00 22 VAL A CA 5
ATOM 4684 C C . VAL 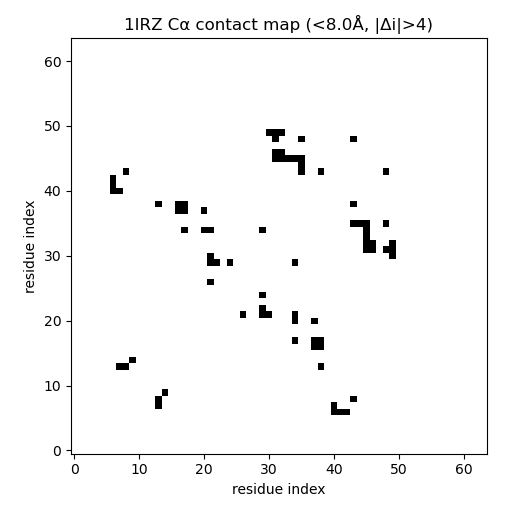A 1 22 ? -2.045 -6.770 -5.922 1.00 0.00 22 VAL A C 5
ATOM 4685 O O . VAL A 1 22 ? -2.864 -7.651 -6.092 1.00 0.00 22 VAL A O 5
ATOM 4698 N N . ASP A 1 23 ? -1.277 -6.356 -6.887 1.00 0.00 23 ASP A N 5
ATOM 4699 C CA . ASP A 1 23 ? -1.382 -6.959 -8.242 1.00 0.00 23 ASP A CA 5
ATOM 4700 C C . ASP A 1 23 ? -1.034 -8.443 -8.163 1.00 0.00 23 ASP A C 5
ATOM 4701 O O . ASP A 1 23 ? -1.702 -9.282 -8.735 1.00 0.00 23 ASP A O 5
ATOM 4710 N N . HIS A 1 24 ? 0.013 -8.769 -7.463 1.00 0.00 24 HIS A N 5
ATOM 4711 C CA . HIS A 1 24 ? 0.419 -10.198 -7.346 1.00 0.00 24 HIS A CA 5
ATOM 4712 C C . HIS A 1 24 ? -0.699 -11.001 -6.673 1.00 0.00 24 HIS A C 5
ATOM 4713 O O . HIS A 1 24 ? -0.788 -12.202 -6.826 1.00 0.00 24 HIS A O 5
ATOM 4727 N N . LEU A 1 25 ? -1.548 -10.352 -5.924 1.00 0.00 25 LEU A N 5
ATOM 4728 C CA . LEU A 1 25 ? -2.648 -11.089 -5.240 1.00 0.00 25 LEU A CA 5
ATOM 4729 C C . LEU A 1 25 ? -3.984 -10.763 -5.910 1.00 0.00 25 LEU A C 5
ATOM 4730 O O . LEU A 1 25 ? -5.012 -11.303 -5.553 1.00 0.00 25 LEU A O 5
ATOM 4746 N N . GLY A 1 26 ? -3.983 -9.880 -6.869 1.00 0.00 26 GLY A N 5
ATOM 4747 C CA . GLY A 1 26 ? -5.260 -9.518 -7.543 1.00 0.00 26 GLY A CA 5
ATOM 4748 C C . GLY A 1 26 ? -5.940 -8.404 -6.749 1.00 0.00 26 GLY A C 5
ATOM 4749 O O . GLY A 1 26 ? -6.439 -8.619 -5.664 1.00 0.00 26 GLY A O 5
ATOM 4753 N N . VAL A 1 27 ? -5.955 -7.213 -7.278 1.00 0.00 27 VAL A N 5
ATOM 4754 C CA . VAL A 1 27 ? -6.594 -6.078 -6.552 1.00 0.00 27 VAL A CA 5
ATOM 4755 C C . VAL A 1 27 ? -8.034 -6.441 -6.192 1.00 0.00 27 VAL A C 5
ATOM 4756 O O . VAL A 1 27 ? -8.641 -5.835 -5.333 1.00 0.00 27 VAL A O 5
ATOM 4769 N N . GLU A 1 28 ? -8.587 -7.424 -6.845 1.00 0.00 28 GLU A N 5
ATOM 4770 C CA . GLU A 1 28 ? -9.992 -7.821 -6.541 1.00 0.00 28 GLU A CA 5
ATOM 4771 C C . GLU A 1 28 ? -10.075 -8.382 -5.120 1.00 0.00 28 GLU A C 5
ATOM 4772 O O . GLU A 1 28 ? -10.952 -8.031 -4.356 1.00 0.00 28 GLU A O 5
ATOM 4784 N N . ARG A 1 29 ? -9.176 -9.257 -4.764 1.00 0.00 29 ARG A N 5
ATOM 4785 C CA . ARG A 1 29 ? -9.212 -9.848 -3.396 1.00 0.00 29 ARG A CA 5
ATOM 4786 C C . ARG A 1 29 ? -7.945 -9.461 -2.627 1.00 0.00 29 ARG A C 5
ATOM 4787 O O . ARG A 1 29 ? -7.640 -10.027 -1.596 1.00 0.00 29 ARG A O 5
ATOM 4808 N N . ALA A 1 30 ? -7.204 -8.508 -3.118 1.00 0.00 30 ALA A N 5
ATOM 4809 C CA . ALA A 1 30 ? -5.957 -8.099 -2.411 1.00 0.00 30 ALA A CA 5
ATOM 4810 C C . ALA A 1 30 ? -6.312 -7.237 -1.199 1.00 0.00 30 ALA A C 5
ATOM 4811 O O . ALA A 1 30 ? -6.526 -6.048 -1.312 1.00 0.00 30 ALA A O 5
ATOM 4818 N N . VAL A 1 31 ? -6.366 -7.827 -0.038 1.00 0.00 31 VAL A N 5
ATOM 4819 C CA . VAL A 1 31 ? -6.696 -7.041 1.181 1.00 0.00 31 VAL A CA 5
ATOM 4820 C C . VAL A 1 31 ? -5.398 -6.515 1.799 1.00 0.00 31 VAL A C 5
ATOM 4821 O O . VAL A 1 31 ? -4.334 -7.038 1.532 1.00 0.00 31 VAL A O 5
ATOM 4834 N N . PRO A 1 32 ? -5.522 -5.497 2.609 1.00 0.00 32 PRO A N 5
ATOM 4835 C CA . PRO A 1 32 ? -4.366 -4.882 3.282 1.00 0.00 32 PRO A CA 5
ATOM 4836 C C . PRO A 1 32 ? -3.905 -5.768 4.441 1.00 0.00 32 PRO A C 5
ATOM 4837 O O . PRO A 1 32 ? -2.772 -5.699 4.876 1.00 0.00 32 PRO A O 5
ATOM 4848 N N . LYS A 1 33 ? -4.773 -6.605 4.936 1.00 0.00 33 LYS A N 5
ATOM 4849 C CA . LYS A 1 33 ? -4.390 -7.502 6.055 1.00 0.00 33 LYS A CA 5
ATOM 4850 C C . LYS A 1 33 ? -3.371 -8.525 5.555 1.00 0.00 33 LYS A C 5
ATOM 4851 O O . LYS A 1 33 ? -2.317 -8.700 6.131 1.00 0.00 33 LYS A O 5
ATOM 4870 N N . LYS A 1 34 ? -3.673 -9.200 4.481 1.00 0.00 34 LYS A N 5
ATOM 4871 C CA . LYS A 1 34 ? -2.714 -10.203 3.947 1.00 0.00 34 LYS A CA 5
ATOM 4872 C C . LYS A 1 34 ? -1.498 -9.476 3.388 1.00 0.00 34 LYS A C 5
ATOM 4873 O O . LYS A 1 34 ? -0.371 -9.859 3.628 1.00 0.00 34 LYS A O 5
ATOM 4892 N N . ILE A 1 35 ? -1.708 -8.419 2.651 1.00 0.00 35 ILE A N 5
ATOM 4893 C CA . ILE A 1 35 ? -0.548 -7.678 2.101 1.00 0.00 35 ILE A CA 5
ATOM 4894 C C . ILE A 1 35 ? 0.267 -7.119 3.262 1.00 0.00 35 ILE A C 5
ATOM 4895 O O . ILE A 1 35 ? 1.449 -6.868 3.137 1.00 0.00 35 ILE A O 5
ATOM 4911 N N . LEU A 1 36 ? -0.346 -6.939 4.402 1.00 0.00 36 LEU A N 5
ATOM 4912 C CA . LEU A 1 36 ? 0.417 -6.421 5.567 1.00 0.00 36 LEU A CA 5
ATOM 4913 C C . LEU A 1 36 ? 1.644 -7.307 5.751 1.00 0.00 36 LEU A C 5
ATOM 4914 O O . LEU A 1 36 ? 2.729 -6.836 6.033 1.00 0.00 36 LEU A O 5
ATOM 4930 N N . ASP A 1 37 ? 1.485 -8.590 5.566 1.00 0.00 37 ASP A N 5
ATOM 4931 C CA . ASP A 1 37 ? 2.651 -9.503 5.701 1.00 0.00 37 ASP A CA 5
ATOM 4932 C C . ASP A 1 37 ? 3.563 -9.292 4.494 1.00 0.00 37 ASP A C 5
ATOM 4933 O O . ASP A 1 37 ? 4.773 -9.331 4.594 1.00 0.00 37 ASP A O 5
ATOM 4942 N N . LEU A 1 38 ? 2.979 -9.054 3.349 1.00 0.00 38 LEU A N 5
ATOM 4943 C CA . LEU A 1 38 ? 3.788 -8.823 2.122 1.00 0.00 38 LEU A CA 5
ATOM 4944 C C . LEU A 1 38 ? 4.736 -7.645 2.357 1.00 0.00 38 LEU A C 5
ATOM 4945 O O . LEU A 1 38 ? 5.807 -7.574 1.788 1.00 0.00 38 LEU A O 5
ATOM 4961 N N . MET A 1 39 ? 4.349 -6.719 3.191 1.00 0.00 39 MET A N 5
ATOM 4962 C CA . MET A 1 39 ? 5.225 -5.547 3.462 1.00 0.00 39 MET A CA 5
ATOM 4963 C C . MET A 1 39 ? 6.261 -5.919 4.526 1.00 0.00 39 MET A C 5
ATOM 4964 O O . MET A 1 39 ? 7.443 -5.691 4.362 1.00 0.00 39 MET A O 5
ATOM 4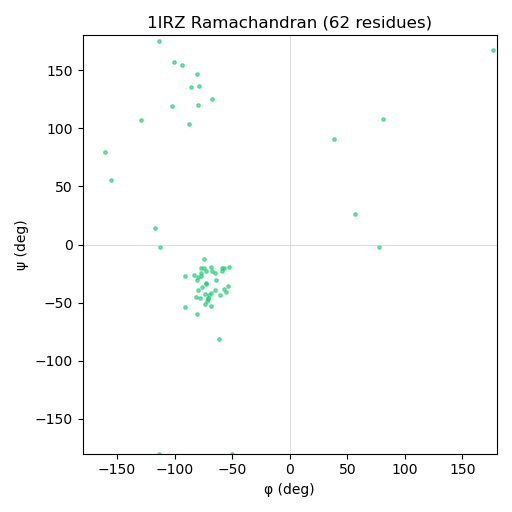978 N N . ASN A 1 40 ? 5.827 -6.490 5.617 1.00 0.00 40 ASN A N 5
ATOM 4979 C CA . ASN A 1 40 ? 6.786 -6.875 6.690 1.00 0.00 40 ASN A CA 5
ATOM 4980 C C . ASN A 1 40 ? 7.621 -5.655 7.080 1.00 0.00 40 ASN A C 5
ATOM 4981 O O . ASN A 1 40 ? 8.725 -5.773 7.572 1.00 0.00 40 ASN A O 5
ATOM 4992 N N . VAL A 1 41 ? 7.097 -4.481 6.863 1.00 0.00 41 VAL A N 5
ATOM 4993 C CA . VAL A 1 41 ? 7.850 -3.246 7.217 1.00 0.00 41 VAL A CA 5
ATOM 4994 C C . VAL A 1 41 ? 7.627 -2.920 8.696 1.00 0.00 41 VAL A C 5
ATOM 4995 O O . VAL A 1 41 ? 6.555 -3.130 9.231 1.00 0.00 41 VAL A O 5
ATOM 5008 N N . ASP A 1 42 ? 8.624 -2.406 9.361 1.00 0.00 42 ASP A N 5
ATOM 5009 C CA . ASP A 1 42 ? 8.457 -2.065 10.801 1.00 0.00 42 ASP A CA 5
ATOM 5010 C C . ASP A 1 42 ? 7.760 -0.710 10.926 1.00 0.00 42 ASP A C 5
ATOM 5011 O O . ASP A 1 42 ? 7.925 0.160 10.093 1.00 0.00 42 ASP A O 5
ATOM 5020 N N . LYS A 1 43 ? 6.978 -0.526 11.955 1.00 0.00 43 LYS A N 5
ATOM 5021 C CA . LYS A 1 43 ? 6.265 0.772 12.132 1.00 0.00 43 LYS A CA 5
ATOM 5022 C C . LYS A 1 43 ? 5.051 0.822 11.200 1.00 0.00 43 LYS A C 5
ATOM 5023 O O . LYS A 1 43 ? 4.285 1.766 11.216 1.00 0.00 43 LYS A O 5
ATOM 5042 N N . LEU A 1 44 ? 4.867 -0.184 10.391 1.00 0.00 44 LEU A N 5
ATOM 5043 C CA . LEU A 1 44 ? 3.700 -0.190 9.463 1.00 0.00 44 LEU A CA 5
ATOM 5044 C C . LEU A 1 44 ? 2.586 -1.057 10.054 1.00 0.00 44 LEU A C 5
ATOM 5045 O O . LEU A 1 44 ? 2.695 -2.264 10.118 1.00 0.00 44 LEU A O 5
ATOM 5061 N N . THR A 1 45 ? 1.517 -0.448 10.487 1.00 0.00 45 THR A N 5
ATOM 5062 C CA . THR A 1 45 ? 0.397 -1.237 11.073 1.00 0.00 45 THR A CA 5
ATOM 5063 C C . THR A 1 45 ? -0.573 -1.642 9.962 1.00 0.00 45 THR A C 5
ATOM 5064 O O . THR A 1 45 ? -0.480 -1.177 8.843 1.00 0.00 45 THR A O 5
ATOM 5075 N N . ARG A 1 46 ? -1.504 -2.506 10.259 1.00 0.00 46 ARG A N 5
ATOM 5076 C CA . ARG A 1 46 ? -2.478 -2.938 9.217 1.00 0.00 46 ARG A CA 5
ATOM 5077 C C . ARG A 1 46 ? -3.514 -1.835 8.997 1.00 0.00 46 ARG A C 5
ATOM 5078 O O . ARG A 1 46 ? -4.134 -1.751 7.955 1.00 0.00 46 ARG A O 5
ATOM 5099 N N . GLU A 1 47 ? -3.710 -0.988 9.972 1.00 0.00 47 GLU A N 5
ATOM 5100 C CA . GLU A 1 47 ? -4.709 0.108 9.816 1.00 0.00 47 GLU A CA 5
ATOM 5101 C C . GLU A 1 47 ? -4.145 1.182 8.884 1.00 0.00 47 GLU A C 5
ATOM 5102 O O . GLU A 1 47 ? -4.872 1.829 8.157 1.00 0.00 47 GLU A O 5
ATOM 5114 N N . ASN A 1 48 ? -2.855 1.377 8.896 1.00 0.00 48 ASN A N 5
ATOM 5115 C CA . ASN A 1 48 ? -2.249 2.410 8.010 1.00 0.00 48 ASN A CA 5
ATOM 5116 C C . ASN A 1 48 ? -2.383 1.972 6.551 1.00 0.00 48 ASN A C 5
ATOM 5117 O O . ASN A 1 48 ? -2.584 2.778 5.665 1.00 0.00 48 ASN A O 5
ATOM 5128 N N . VAL A 1 49 ? -2.276 0.696 6.293 1.00 0.00 49 VAL A N 5
ATOM 5129 C CA . VAL A 1 49 ? -2.401 0.207 4.892 1.00 0.00 49 VAL A CA 5
ATOM 5130 C C . VAL A 1 49 ? -3.881 0.047 4.548 1.00 0.00 49 VAL A C 5
ATOM 5131 O O . VAL A 1 49 ? -4.275 0.120 3.401 1.00 0.00 49 VAL A O 5
ATOM 5144 N N . ALA A 1 50 ? -4.703 -0.166 5.537 1.00 0.00 50 ALA A N 5
ATOM 5145 C CA . ALA A 1 50 ? -6.158 -0.327 5.271 1.00 0.00 50 ALA A CA 5
ATOM 5146 C C . ALA A 1 50 ? -6.783 1.049 5.036 1.00 0.00 50 ALA A C 5
ATOM 5147 O O . ALA A 1 50 ? -7.807 1.177 4.393 1.00 0.00 50 ALA A O 5
ATOM 5154 N N . SER A 1 51 ? -6.173 2.082 5.551 1.00 0.00 51 SER A N 5
ATOM 5155 C CA . SER A 1 51 ? -6.729 3.451 5.357 1.00 0.00 51 SER A CA 5
ATOM 5156 C C . SER A 1 51 ? -6.421 3.926 3.936 1.00 0.00 51 SER A C 5
ATOM 5157 O O . SER A 1 51 ? -7.267 4.476 3.259 1.00 0.00 51 SER A O 5
ATOM 5165 N N . HIS A 1 52 ? -5.217 3.716 3.477 1.00 0.00 52 HIS A N 5
ATOM 5166 C CA . HIS A 1 52 ? -4.861 4.153 2.099 1.00 0.00 52 HIS A CA 5
ATOM 5167 C C . HIS A 1 52 ? -5.726 3.396 1.093 1.00 0.00 52 HIS A C 5
ATOM 5168 O O . HIS A 1 52 ? -6.046 3.894 0.031 1.00 0.00 52 HIS A O 5
ATOM 5182 N N . LEU A 1 53 ? -6.109 2.193 1.419 1.00 0.00 53 LEU A N 5
ATOM 5183 C CA . LEU A 1 53 ? -6.955 1.399 0.486 1.00 0.00 53 LEU A CA 5
ATOM 5184 C C . LEU A 1 53 ? -8.388 1.936 0.522 1.00 0.00 53 LEU A C 5
ATOM 5185 O O . LEU A 1 53 ? -9.147 1.772 -0.412 1.00 0.00 53 LEU A O 5
ATOM 5201 N N . GLN A 1 54 ? -8.761 2.579 1.596 1.00 0.00 54 GLN A N 5
ATOM 5202 C CA . GLN A 1 54 ? -10.142 3.128 1.693 1.00 0.00 54 GLN A CA 5
ATOM 5203 C C . GLN A 1 54 ? -10.304 4.285 0.705 1.00 0.00 54 GLN A C 5
ATOM 5204 O O . GLN A 1 54 ? -11.367 4.507 0.163 1.00 0.00 54 GLN A O 5
ATOM 5218 N N . LYS A 1 55 ? -9.255 5.025 0.468 1.00 0.00 55 LYS A N 5
ATOM 5219 C CA . LYS A 1 55 ? -9.350 6.167 -0.484 1.00 0.00 55 LYS A CA 5
ATOM 5220 C C . LYS A 1 55 ? -9.348 5.637 -1.919 1.00 0.00 55 LYS A C 5
ATOM 5221 O O . LYS A 1 55 ? -9.917 6.235 -2.810 1.00 0.00 55 LYS A O 5
ATOM 5240 N N . PHE A 1 56 ? -8.713 4.521 -2.152 1.00 0.00 56 PHE A N 5
ATOM 5241 C CA . PHE A 1 56 ? -8.681 3.961 -3.531 1.00 0.00 56 PHE A CA 5
ATOM 5242 C C . PHE A 1 56 ? -10.045 3.355 -3.861 1.00 0.00 56 PHE A C 5
ATOM 5243 O O . PHE A 1 56 ? -10.557 3.520 -4.949 1.00 0.00 56 PHE A O 5
ATOM 5260 N N . ARG A 1 57 ? -10.645 2.664 -2.929 1.00 0.00 57 ARG A N 5
ATOM 5261 C CA . ARG A 1 57 ? -11.983 2.068 -3.199 1.00 0.00 57 ARG A CA 5
ATOM 5262 C C . ARG A 1 57 ? -12.975 3.206 -3.436 1.00 0.00 57 ARG A C 5
ATOM 5263 O O . ARG A 1 57 ? -13.751 3.182 -4.370 1.00 0.00 57 ARG A O 5
ATOM 5284 N N . VAL A 1 58 ? -12.939 4.213 -2.605 1.00 0.00 58 VAL A N 5
ATOM 5285 C CA . VAL A 1 58 ? -13.861 5.364 -2.794 1.00 0.00 58 VAL A CA 5
ATOM 5286 C C . VAL A 1 58 ? -13.494 6.058 -4.104 1.00 0.00 58 VAL A C 5
ATOM 5287 O O . VAL A 1 58 ? -14.334 6.603 -4.793 1.00 0.00 58 VAL A O 5
ATOM 5300 N N . ALA A 1 59 ? -12.239 6.022 -4.458 1.00 0.00 59 ALA A N 5
ATOM 5301 C CA . ALA A 1 59 ? -11.796 6.655 -5.730 1.00 0.00 59 ALA A CA 5
ATOM 5302 C C . ALA A 1 59 ? -12.056 5.680 -6.880 1.00 0.00 59 ALA A C 5
ATOM 5303 O O . ALA A 1 59 ? -11.989 6.034 -8.040 1.00 0.00 59 ALA A O 5
ATOM 5310 N N . LEU A 1 60 ? -12.351 4.449 -6.557 1.00 0.00 60 LEU A N 5
ATOM 5311 C CA . LEU A 1 60 ? -12.617 3.433 -7.611 1.00 0.00 60 LEU A CA 5
ATOM 5312 C C . LEU A 1 60 ? -14.118 3.386 -7.908 1.00 0.00 60 LEU A C 5
ATOM 5313 O O . LEU A 1 60 ? -14.582 2.571 -8.680 1.00 0.00 60 LEU A O 5
ATOM 5329 N N . LYS A 1 61 ? -14.881 4.253 -7.298 1.00 0.00 61 LYS A N 5
ATOM 5330 C CA . LYS A 1 61 ? -16.350 4.255 -7.543 1.00 0.00 61 LYS A CA 5
ATOM 5331 C C . LYS A 1 61 ? -16.653 5.008 -8.839 1.00 0.00 61 LYS A C 5
ATOM 5332 O O . LYS A 1 61 ? -17.756 4.970 -9.347 1.00 0.00 61 LYS A O 5
ATOM 5351 N N . LYS A 1 62 ? -15.684 5.696 -9.379 1.00 0.00 62 LYS A N 5
ATOM 5352 C CA . LYS A 1 62 ? -15.925 6.453 -10.641 1.00 0.00 62 LYS A CA 5
ATOM 5353 C C . LYS A 1 62 ? -14.731 6.280 -11.584 1.00 0.00 62 LYS A C 5
ATOM 5354 O O . LYS A 1 62 ? -14.890 5.987 -12.752 1.00 0.00 62 LYS A O 5
ATOM 5373 N N . VAL A 1 63 ? -13.536 6.462 -11.090 1.00 0.00 63 VAL A N 5
ATOM 5374 C CA . VAL A 1 63 ? -12.340 6.310 -11.968 1.00 0.00 63 VAL A CA 5
ATOM 5375 C C . VAL A 1 63 ? -12.170 4.837 -12.351 1.00 0.00 63 VAL A C 5
ATOM 5376 O O . VAL A 1 63 ? -12.828 3.968 -11.819 1.00 0.00 63 VAL A O 5
ATOM 5389 N N . SER A 1 64 ? -11.290 4.554 -13.273 1.00 0.00 64 SER A N 5
ATOM 5390 C CA . SER A 1 64 ? -11.078 3.141 -13.694 1.00 0.00 64 SER A CA 5
ATOM 5391 C C . SER A 1 64 ? -10.050 2.482 -12.771 1.00 0.00 64 SER A C 5
ATOM 5392 O O . SER A 1 64 ? -9.275 3.207 -12.167 1.00 0.00 64 SER A O 5
ATOM 5401 N N . THR A 1 1 ? 19.152 17.172 -2.180 1.00 0.00 1 THR A N 6
ATOM 5402 C CA . THR A 1 1 ? 20.119 16.707 -1.146 1.00 0.00 1 THR A CA 6
ATOM 5403 C C . THR A 1 1 ? 20.022 15.187 -1.005 1.00 0.00 1 THR A C 6
ATOM 5404 O O . THR A 1 1 ? 19.257 14.539 -1.691 1.00 0.00 1 THR A O 6
ATOM 5417 N N . ALA A 1 2 ? 20.792 14.615 -0.121 1.00 0.00 2 ALA A N 6
ATOM 5418 C CA . ALA A 1 2 ? 20.743 13.137 0.063 1.00 0.00 2 ALA A CA 6
ATOM 5419 C C . ALA A 1 2 ? 20.325 12.818 1.500 1.00 0.00 2 ALA A C 6
ATOM 5420 O O . ALA A 1 2 ? 21.118 12.365 2.301 1.00 0.00 2 ALA A O 6
ATOM 5427 N N . GLN A 1 3 ? 19.085 13.051 1.832 1.00 0.00 3 GLN A N 6
ATOM 5428 C CA . GLN A 1 3 ? 18.617 12.761 3.217 1.00 0.00 3 GLN A CA 6
ATOM 5429 C C . GLN A 1 3 ? 18.221 11.287 3.325 1.00 0.00 3 GLN A C 6
ATOM 5430 O O . GLN A 1 3 ? 17.960 10.631 2.337 1.00 0.00 3 GLN A O 6
ATOM 5444 N N . LYS A 1 4 ? 18.174 10.763 4.520 1.00 0.00 4 LYS A N 6
ATOM 5445 C CA . LYS A 1 4 ? 17.793 9.332 4.691 1.00 0.00 4 LYS A CA 6
ATOM 5446 C C . LYS A 1 4 ? 16.466 9.071 3.976 1.00 0.00 4 LYS A C 6
ATOM 5447 O O . LYS A 1 4 ? 15.943 9.924 3.287 1.00 0.00 4 LYS A O 6
ATOM 5466 N N . LYS A 1 5 ? 15.917 7.898 4.136 1.00 0.00 5 LYS A N 6
ATOM 5467 C CA . LYS A 1 5 ? 14.624 7.586 3.468 1.00 0.00 5 LYS A CA 6
ATOM 5468 C C . LYS A 1 5 ? 13.485 8.285 4.223 1.00 0.00 5 LYS A C 6
ATOM 5469 O O . LYS A 1 5 ? 13.295 8.048 5.400 1.00 0.00 5 LYS A O 6
ATOM 5488 N N . PRO A 1 6 ? 12.761 9.130 3.530 1.00 0.00 6 PRO A N 6
ATOM 5489 C CA . PRO A 1 6 ? 11.636 9.876 4.121 1.00 0.00 6 PRO A CA 6
ATOM 5490 C C . PRO A 1 6 ? 10.408 8.973 4.255 1.00 0.00 6 PRO A C 6
ATOM 5491 O O . PRO A 1 6 ? 10.256 8.010 3.531 1.00 0.00 6 PRO A O 6
ATOM 5502 N N . ARG A 1 7 ? 9.533 9.276 5.176 1.00 0.00 7 ARG A N 6
ATOM 5503 C CA . ARG A 1 7 ? 8.316 8.434 5.354 1.00 0.00 7 ARG A CA 6
ATOM 5504 C C . ARG A 1 7 ? 7.727 8.098 3.982 1.00 0.00 7 ARG A C 6
ATOM 5505 O O . ARG A 1 7 ? 6.970 8.863 3.418 1.00 0.00 7 ARG A O 6
ATOM 5526 N N . VAL A 1 8 ? 8.071 6.963 3.439 1.00 0.00 8 VAL A N 6
ATOM 5527 C CA . VAL A 1 8 ? 7.533 6.589 2.102 1.00 0.00 8 VAL A CA 6
ATOM 5528 C C . VAL A 1 8 ? 6.139 5.980 2.257 1.00 0.00 8 VAL A C 6
ATOM 5529 O O . VAL A 1 8 ? 5.969 4.942 2.865 1.00 0.00 8 VAL A O 6
ATOM 5542 N N . LEU A 1 9 ? 5.143 6.607 1.699 1.00 0.00 9 LEU A N 6
ATOM 5543 C CA . LEU A 1 9 ? 3.769 6.049 1.800 1.00 0.00 9 LEU A CA 6
ATOM 5544 C C . LEU A 1 9 ? 3.504 5.187 0.566 1.00 0.00 9 LEU A C 6
ATOM 5545 O O . LEU A 1 9 ? 3.268 4.000 0.662 1.00 0.00 9 LEU A O 6
ATOM 5561 N N . TRP A 1 10 ? 3.563 5.780 -0.596 1.00 0.00 10 TRP A N 6
ATOM 5562 C CA . TRP A 1 10 ? 3.335 5.014 -1.855 1.00 0.00 10 TRP A CA 6
ATOM 5563 C C . TRP A 1 10 ? 4.146 5.670 -2.975 1.00 0.00 10 TRP A C 6
ATOM 5564 O O . TRP A 1 10 ? 3.613 6.378 -3.805 1.00 0.00 10 TRP A O 6
ATOM 5585 N N . THR A 1 11 ? 5.436 5.458 -2.996 1.00 0.00 11 THR A N 6
ATOM 5586 C CA . THR A 1 11 ? 6.272 6.095 -4.056 1.00 0.00 11 THR A CA 6
ATOM 5587 C C . THR A 1 11 ? 6.860 5.032 -4.987 1.00 0.00 11 THR A C 6
ATOM 5588 O O . THR A 1 11 ? 6.698 3.847 -4.779 1.00 0.00 11 THR A O 6
ATOM 5599 N N . HIS A 1 12 ? 7.547 5.451 -6.014 1.00 0.00 12 HIS A N 6
ATOM 5600 C CA . HIS A 1 12 ? 8.153 4.471 -6.958 1.00 0.00 12 HIS A CA 6
ATOM 5601 C C . HIS A 1 12 ? 9.012 3.480 -6.172 1.00 0.00 12 HIS A C 6
ATOM 5602 O O . HIS A 1 12 ? 9.301 2.393 -6.628 1.00 0.00 12 HIS A O 6
ATOM 5616 N N . GLU A 1 13 ? 9.426 3.852 -4.991 1.00 0.00 13 GLU A N 6
ATOM 5617 C CA . GLU A 1 13 ? 10.270 2.937 -4.174 1.00 0.00 13 GLU A CA 6
ATOM 5618 C C . GLU A 1 13 ? 9.377 1.950 -3.418 1.00 0.00 13 GLU A C 6
ATOM 5619 O O . GLU A 1 13 ? 9.505 0.750 -3.558 1.00 0.00 13 GLU A O 6
ATOM 5631 N N . LEU A 1 14 ? 8.480 2.447 -2.613 1.00 0.00 14 LEU A N 6
ATOM 5632 C CA . LEU A 1 14 ? 7.587 1.537 -1.844 1.00 0.00 14 LEU A CA 6
ATOM 5633 C C . LEU A 1 14 ? 6.412 1.086 -2.716 1.00 0.00 14 LEU A C 6
ATOM 5634 O O . LEU A 1 14 ? 6.169 -0.090 -2.888 1.00 0.00 14 LEU A O 6
ATOM 5650 N N . HIS A 1 15 ? 5.679 2.017 -3.260 1.00 0.00 15 HIS A N 6
ATOM 5651 C CA . HIS A 1 15 ? 4.513 1.658 -4.114 1.00 0.00 15 HIS A CA 6
ATOM 5652 C C . HIS A 1 15 ? 4.911 0.554 -5.090 1.00 0.00 15 HIS A C 6
ATOM 5653 O O . HIS A 1 15 ? 4.085 -0.206 -5.556 1.00 0.00 15 HIS A O 6
ATOM 5667 N N . ASN A 1 16 ? 6.172 0.458 -5.404 1.00 0.00 16 ASN A N 6
ATOM 5668 C CA . ASN A 1 16 ? 6.621 -0.602 -6.353 1.00 0.00 16 ASN A CA 6
ATOM 5669 C C . ASN A 1 16 ? 6.463 -1.978 -5.701 1.00 0.00 16 ASN A C 6
ATOM 5670 O O . ASN A 1 16 ? 5.916 -2.892 -6.285 1.00 0.00 16 ASN A O 6
ATOM 5681 N N . LYS A 1 17 ? 6.937 -2.133 -4.496 1.00 0.00 17 LYS A N 6
ATOM 5682 C CA . LYS A 1 17 ? 6.812 -3.449 -3.809 1.00 0.00 17 LYS A CA 6
ATOM 5683 C C . LYS A 1 17 ? 5.341 -3.717 -3.491 1.00 0.00 17 LYS A C 6
ATOM 5684 O O . LYS A 1 17 ? 4.878 -4.840 -3.536 1.00 0.00 17 LYS A O 6
ATOM 5703 N N . PHE A 1 18 ? 4.603 -2.692 -3.170 1.00 0.00 18 PHE A N 6
ATOM 5704 C CA . PHE A 1 18 ? 3.161 -2.878 -2.845 1.00 0.00 18 PHE A CA 6
ATOM 5705 C C . PHE A 1 18 ? 2.393 -3.248 -4.117 1.00 0.00 18 PHE A C 6
ATOM 5706 O O . PHE A 1 18 ? 1.358 -3.884 -4.065 1.00 0.00 18 PHE A O 6
ATOM 5723 N N . LEU A 1 19 ? 2.889 -2.854 -5.259 1.00 0.00 19 LEU A N 6
ATOM 5724 C CA . LEU A 1 19 ? 2.184 -3.184 -6.531 1.00 0.00 19 LEU A CA 6
ATOM 5725 C C . LEU A 1 19 ? 2.458 -4.641 -6.901 1.00 0.00 19 LEU A C 6
ATOM 5726 O O . LEU A 1 19 ? 1.566 -5.372 -7.281 1.00 0.00 19 LEU A O 6
ATOM 5742 N N . ALA A 1 20 ? 3.684 -5.073 -6.791 1.00 0.00 20 ALA A N 6
ATOM 5743 C CA . ALA A 1 20 ? 4.004 -6.486 -7.133 1.00 0.00 20 ALA A CA 6
ATOM 5744 C C . ALA A 1 20 ? 3.438 -7.399 -6.047 1.00 0.00 20 ALA A C 6
ATOM 5745 O O . ALA A 1 20 ? 3.164 -8.560 -6.276 1.00 0.00 20 ALA A O 6
ATOM 5752 N N . ALA A 1 21 ? 3.258 -6.880 -4.864 1.00 0.00 21 ALA A N 6
ATOM 5753 C CA . ALA A 1 21 ? 2.705 -7.713 -3.761 1.00 0.00 21 ALA A CA 6
ATOM 5754 C C . ALA A 1 21 ? 1.208 -7.925 -3.991 1.00 0.00 21 ALA A C 6
ATOM 5755 O O . ALA A 1 21 ? 0.684 -9.002 -3.789 1.00 0.00 21 ALA A O 6
ATOM 5762 N N . VAL A 1 22 ? 0.519 -6.905 -4.422 1.00 0.00 22 VAL A N 6
ATOM 5763 C CA . VAL A 1 22 ? -0.941 -7.044 -4.678 1.00 0.00 22 VAL A CA 6
ATOM 5764 C C . VAL A 1 22 ? -1.146 -7.938 -5.895 1.00 0.00 22 VAL A C 6
ATOM 5765 O O . VAL A 1 22 ? -1.951 -8.847 -5.892 1.00 0.00 22 VAL A O 6
ATOM 5778 N N . ASP A 1 23 ? -0.411 -7.679 -6.936 1.00 0.00 23 ASP A N 6
ATOM 5779 C CA . ASP A 1 23 ? -0.534 -8.500 -8.168 1.00 0.00 23 ASP A CA 6
ATOM 5780 C C . ASP A 1 23 ? -0.219 -9.956 -7.832 1.00 0.00 23 ASP A C 6
ATOM 5781 O O . ASP A 1 23 ? -0.859 -10.871 -8.312 1.00 0.00 23 ASP A O 6
ATOM 5790 N N . HIS A 1 24 ? 0.768 -10.173 -7.010 1.00 0.00 24 HIS A N 6
ATOM 5791 C CA . HIS A 1 24 ? 1.135 -11.567 -6.635 1.00 0.00 24 HIS A CA 6
ATOM 5792 C C . HIS A 1 24 ? -0.097 -12.284 -6.082 1.00 0.00 24 HIS A C 6
ATOM 5793 O O . HIS A 1 24 ? -0.214 -13.491 -6.161 1.00 0.00 24 HIS A O 6
ATOM 5807 N N . LEU A 1 25 ? -1.014 -11.550 -5.515 1.00 0.00 25 LEU A N 6
ATOM 5808 C CA . LEU A 1 25 ? -2.236 -12.189 -4.948 1.00 0.00 25 LEU A CA 6
ATOM 5809 C C . LEU A 1 25 ? -3.440 -11.904 -5.848 1.00 0.00 25 LEU A C 6
ATOM 5810 O O . LEU A 1 25 ? -4.508 -12.453 -5.661 1.00 0.00 25 LEU A O 6
ATOM 5826 N N . GLY A 1 26 ? -3.285 -11.044 -6.815 1.00 0.00 26 GLY A N 6
ATOM 5827 C CA . GLY A 1 26 ? -4.430 -10.722 -7.711 1.00 0.00 26 GLY A CA 6
ATOM 5828 C C . GLY A 1 26 ? -5.127 -9.469 -7.184 1.00 0.00 26 GLY A C 6
ATOM 5829 O O . GLY A 1 26 ? -5.734 -9.483 -6.137 1.00 0.00 26 GLY A O 6
ATOM 5833 N N . VAL A 1 27 ? -5.033 -8.385 -7.897 1.00 0.00 27 VAL A N 6
ATOM 5834 C CA . VAL A 1 27 ? -5.678 -7.122 -7.435 1.00 0.00 27 VAL A CA 6
ATOM 5835 C C . VAL A 1 27 ? -7.168 -7.358 -7.172 1.00 0.00 27 VAL A C 6
ATOM 5836 O O . VAL A 1 27 ? -7.819 -6.583 -6.502 1.00 0.00 27 VAL A O 6
ATOM 5849 N N . GLU A 1 28 ? -7.715 -8.414 -7.706 1.00 0.00 28 GLU A N 6
ATOM 5850 C CA . GLU A 1 28 ? -9.169 -8.684 -7.497 1.00 0.00 28 GLU A CA 6
ATOM 5851 C C . GLU A 1 28 ? -9.419 -9.242 -6.089 1.00 0.00 28 GLU A C 6
ATOM 5852 O O . GLU A 1 28 ? -10.363 -8.862 -5.424 1.00 0.00 28 GLU A O 6
ATOM 5864 N N . ARG A 1 29 ? -8.599 -10.151 -5.636 1.00 0.00 29 ARG A N 6
ATOM 5865 C CA . ARG A 1 29 ? -8.813 -10.741 -4.279 1.00 0.00 29 ARG A CA 6
ATOM 5866 C C . ARG A 1 29 ? -7.633 -10.404 -3.362 1.00 0.00 29 ARG A C 6
ATOM 5867 O O . ARG A 1 29 ? -7.460 -11.002 -2.319 1.00 0.00 29 ARG A O 6
ATOM 5888 N N . ALA A 1 30 ? -6.816 -9.464 -3.744 1.00 0.00 30 ALA A N 6
ATOM 5889 C CA . ALA A 1 30 ? -5.643 -9.108 -2.893 1.00 0.00 30 ALA A CA 6
ATOM 5890 C C . ALA A 1 30 ? -6.117 -8.426 -1.608 1.00 0.00 30 ALA A C 6
ATOM 5891 O O . ALA A 1 30 ? -6.808 -7.428 -1.640 1.00 0.00 30 ALA A O 6
ATOM 5898 N N . VAL A 1 31 ? -5.741 -8.955 -0.474 1.00 0.00 31 VAL A N 6
ATOM 5899 C CA . VAL A 1 31 ? -6.157 -8.340 0.816 1.00 0.00 31 VAL A CA 6
ATOM 5900 C C . VAL A 1 31 ? -4.953 -7.628 1.440 1.00 0.00 31 VAL A C 6
ATOM 5901 O O . VAL A 1 31 ? -3.823 -7.910 1.093 1.00 0.00 31 VAL A O 6
ATOM 5914 N N . PRO A 1 32 ? -5.229 -6.724 2.343 1.00 0.00 32 PRO A N 6
ATOM 5915 C CA . PRO A 1 32 ? -4.180 -5.953 3.033 1.00 0.00 32 PRO A CA 6
ATOM 5916 C C . PRO A 1 32 ? -3.512 -6.820 4.102 1.00 0.00 32 PRO A C 6
ATOM 5917 O O . PRO A 1 32 ? -2.385 -6.586 4.493 1.00 0.00 32 PRO A O 6
ATOM 5928 N N . LYS A 1 33 ? -4.199 -7.824 4.571 1.00 0.00 33 LYS A N 6
ATOM 5929 C CA . LYS A 1 33 ? -3.611 -8.715 5.607 1.00 0.00 33 LYS A CA 6
ATOM 5930 C C . LYS A 1 33 ? -2.483 -9.538 4.987 1.00 0.00 33 LYS A C 6
ATOM 5931 O O . LYS A 1 33 ? -1.376 -9.570 5.486 1.00 0.00 33 LYS A O 6
ATOM 5950 N N . LYS A 1 34 ? -2.757 -10.207 3.902 1.00 0.00 34 LYS A N 6
ATOM 5951 C CA . LYS A 1 34 ? -1.702 -11.030 3.254 1.00 0.00 34 LYS A CA 6
ATOM 5952 C C . LYS A 1 34 ? -0.618 -10.114 2.696 1.00 0.00 34 LYS A C 6
ATOM 5953 O O . LYS A 1 34 ? 0.557 -10.413 2.776 1.00 0.00 34 LYS A O 6
ATOM 5972 N N . ILE A 1 35 ? -0.990 -8.993 2.141 1.00 0.00 35 ILE A N 6
ATOM 5973 C CA . ILE A 1 35 ? 0.045 -8.077 1.601 1.00 0.00 35 ILE A CA 6
ATOM 5974 C C . ILE A 1 35 ? 0.863 -7.521 2.759 1.00 0.00 35 ILE A C 6
ATOM 5975 O O . ILE A 1 35 ? 2.007 -7.147 2.598 1.00 0.00 35 ILE A O 6
ATOM 5991 N N . LEU A 1 36 ? 0.298 -7.484 3.934 1.00 0.00 36 LEU A N 6
ATOM 5992 C CA . LEU A 1 36 ? 1.070 -6.975 5.095 1.00 0.00 36 LEU A CA 6
ATOM 5993 C C . LEU A 1 36 ? 2.370 -7.768 5.173 1.00 0.00 36 LEU A C 6
ATOM 5994 O O . LEU A 1 36 ? 3.425 -7.229 5.441 1.00 0.00 36 LEU A O 6
ATOM 6010 N N . ASP A 1 37 ? 2.305 -9.045 4.908 1.00 0.00 37 ASP A N 6
ATOM 6011 C CA . ASP A 1 37 ? 3.544 -9.868 4.934 1.00 0.00 37 ASP A CA 6
ATOM 6012 C C . ASP A 1 37 ? 4.354 -9.541 3.681 1.00 0.00 37 ASP A C 6
ATOM 6013 O O . ASP A 1 37 ? 5.568 -9.498 3.700 1.00 0.00 37 ASP A O 6
ATOM 6022 N N . LEU A 1 38 ? 3.678 -9.297 2.591 1.00 0.00 38 LEU A N 6
ATOM 6023 C CA . LEU A 1 38 ? 4.380 -8.955 1.326 1.00 0.00 38 LEU A CA 6
ATOM 6024 C C . LEU A 1 38 ? 5.261 -7.725 1.552 1.00 0.00 38 LEU A C 6
ATOM 6025 O O . LEU A 1 38 ? 6.276 -7.550 0.908 1.00 0.00 38 LEU A O 6
ATOM 6041 N N . MET A 1 39 ? 4.882 -6.869 2.463 1.00 0.00 39 MET A N 6
ATOM 6042 C CA . MET A 1 39 ? 5.701 -5.654 2.725 1.00 0.00 39 MET A CA 6
ATOM 6043 C C . MET A 1 39 ? 6.851 -6.010 3.668 1.00 0.00 39 MET A C 6
ATOM 6044 O O . MET A 1 39 ? 7.979 -5.604 3.471 1.00 0.00 39 MET A O 6
ATOM 6058 N N . ASN A 1 40 ? 6.574 -6.764 4.697 1.00 0.00 40 ASN A N 6
ATOM 6059 C CA . ASN A 1 40 ? 7.649 -7.142 5.655 1.00 0.00 40 ASN A CA 6
ATOM 6060 C C . ASN A 1 40 ? 8.391 -5.882 6.094 1.00 0.00 40 ASN A C 6
ATOM 6061 O O . ASN A 1 40 ? 9.533 -5.928 6.507 1.00 0.00 40 ASN A O 6
ATOM 6072 N N . VAL A 1 41 ? 7.747 -4.752 6.003 1.00 0.00 41 VAL A N 6
ATOM 6073 C CA . VAL A 1 41 ? 8.404 -3.480 6.410 1.00 0.00 41 VAL A CA 6
ATOM 6074 C C . VAL A 1 41 ? 8.188 -3.248 7.907 1.00 0.00 41 VAL A C 6
ATOM 6075 O O . VAL A 1 41 ? 7.250 -3.749 8.494 1.00 0.00 41 VAL A O 6
ATOM 6088 N N . ASP A 1 42 ? 9.051 -2.492 8.528 1.00 0.00 42 ASP A N 6
ATOM 6089 C CA . ASP A 1 42 ? 8.897 -2.229 9.986 1.00 0.00 42 ASP A CA 6
ATOM 6090 C C . ASP A 1 42 ? 8.041 -0.976 10.196 1.00 0.00 42 ASP A C 6
ATOM 6091 O O . ASP A 1 42 ? 8.163 -0.003 9.478 1.00 0.00 42 ASP A O 6
ATOM 6100 N N . LYS A 1 43 ? 7.181 -0.996 11.179 1.00 0.00 43 LYS A N 6
ATOM 6101 C CA . LYS A 1 43 ? 6.316 0.189 11.454 1.00 0.00 43 LYS A CA 6
ATOM 6102 C C . LYS A 1 43 ? 5.126 0.210 10.491 1.00 0.00 43 LYS A C 6
ATOM 6103 O O . LYS A 1 43 ? 4.212 0.995 10.640 1.00 0.00 43 LYS A O 6
ATOM 6122 N N . LEU A 1 44 ? 5.120 -0.649 9.508 1.00 0.00 44 LEU A N 6
ATOM 6123 C CA . LEU A 1 44 ? 3.975 -0.666 8.552 1.00 0.00 44 LEU A CA 6
ATOM 6124 C C . LEU A 1 44 ? 2.845 -1.512 9.138 1.00 0.00 44 LEU A C 6
ATOM 6125 O O . LEU A 1 44 ? 3.036 -2.657 9.497 1.00 0.00 44 LEU A O 6
ATOM 6141 N N . THR A 1 45 ? 1.668 -0.959 9.242 1.00 0.00 45 THR A N 6
ATOM 6142 C CA . THR A 1 45 ? 0.529 -1.734 9.808 1.00 0.00 45 THR A CA 6
ATOM 6143 C C . THR A 1 45 ? -0.466 -2.066 8.698 1.00 0.00 45 THR A C 6
ATOM 6144 O O . THR A 1 45 ? -0.499 -1.426 7.666 1.00 0.00 45 THR A O 6
ATOM 6155 N N . ARG A 1 46 ? -1.279 -3.065 8.902 1.00 0.00 46 ARG A N 6
ATOM 6156 C CA . ARG A 1 46 ? -2.274 -3.443 7.860 1.00 0.00 46 ARG A CA 6
ATOM 6157 C C . ARG A 1 46 ? -3.456 -2.470 7.908 1.00 0.00 46 ARG A C 6
ATOM 6158 O O . ARG A 1 46 ? -4.226 -2.369 6.974 1.00 0.00 46 ARG A O 6
ATOM 6179 N N . GLU A 1 47 ? -3.604 -1.754 8.989 1.00 0.00 47 GLU A N 6
ATOM 6180 C CA . GLU A 1 47 ? -4.736 -0.789 9.096 1.00 0.00 47 GLU A CA 6
ATOM 6181 C C . GLU A 1 47 ? -4.449 0.433 8.222 1.00 0.00 47 GLU A C 6
ATOM 6182 O O . GLU A 1 47 ? -5.348 1.145 7.819 1.00 0.00 47 GLU A O 6
ATOM 6194 N N . ASN A 1 48 ? -3.203 0.686 7.928 1.00 0.00 48 ASN A N 6
ATOM 6195 C CA . ASN A 1 48 ? -2.861 1.866 7.083 1.00 0.00 48 ASN A CA 6
ATOM 6196 C C . ASN A 1 48 ? -3.087 1.525 5.609 1.00 0.00 48 ASN A C 6
ATOM 6197 O O . ASN A 1 48 ? -3.536 2.347 4.834 1.00 0.00 48 ASN A O 6
ATOM 6208 N N . VAL A 1 49 ? -2.780 0.320 5.213 1.00 0.00 49 VAL A N 6
ATOM 6209 C CA . VAL A 1 49 ? -2.977 -0.070 3.788 1.00 0.00 49 VAL A CA 6
ATOM 6210 C C . VAL A 1 49 ? -4.432 -0.481 3.568 1.00 0.00 49 VAL A C 6
ATOM 6211 O O . VAL A 1 49 ? -4.947 -0.413 2.469 1.00 0.00 49 VAL A O 6
ATOM 6224 N N . ALA A 1 50 ? -5.098 -0.913 4.602 1.00 0.00 50 ALA A N 6
ATOM 6225 C CA . ALA A 1 50 ? -6.519 -1.333 4.450 1.00 0.00 50 ALA A CA 6
ATOM 6226 C C . ALA A 1 50 ? -7.412 -0.098 4.319 1.00 0.00 50 ALA A C 6
ATOM 6227 O O . ALA A 1 50 ? -8.351 -0.078 3.550 1.00 0.00 50 ALA A O 6
ATOM 6234 N N . SER A 1 51 ? -7.127 0.933 5.067 1.00 0.00 51 SER A N 6
ATOM 6235 C CA . SER A 1 51 ? -7.962 2.165 4.989 1.00 0.00 51 SER A CA 6
ATOM 6236 C C . SER A 1 51 ? -7.687 2.886 3.668 1.00 0.00 51 SER A C 6
ATOM 6237 O O . SER A 1 51 ? -8.583 3.419 3.046 1.00 0.00 51 SER A O 6
ATOM 6245 N N . HIS A 1 52 ? -6.458 2.905 3.235 1.00 0.00 52 HIS A N 6
ATOM 6246 C CA . HIS A 1 52 ? -6.133 3.589 1.954 1.00 0.00 52 HIS A CA 6
ATOM 6247 C C . HIS A 1 52 ? -6.718 2.783 0.793 1.00 0.00 52 HIS A C 6
ATOM 6248 O O . HIS A 1 52 ? -7.007 3.310 -0.261 1.00 0.00 52 HIS A O 6
ATOM 6262 N N . LEU A 1 53 ? -6.894 1.505 0.983 1.00 0.00 53 LEU A N 6
ATOM 6263 C CA . LEU A 1 53 ? -7.457 0.658 -0.104 1.00 0.00 53 LEU A CA 6
ATOM 6264 C C . LEU A 1 53 ? -8.949 0.957 -0.268 1.00 0.00 53 LEU A C 6
ATOM 6265 O O . LEU A 1 53 ? -9.435 1.153 -1.365 1.00 0.00 53 LEU A O 6
ATOM 6281 N N . GLN A 1 54 ? -9.683 0.992 0.812 1.00 0.00 54 GLN A N 6
ATOM 6282 C CA . GLN A 1 54 ? -11.143 1.278 0.709 1.00 0.00 54 GLN A CA 6
ATOM 6283 C C . GLN A 1 54 ? -11.352 2.759 0.389 1.00 0.00 54 GLN A C 6
ATOM 6284 O O . GLN A 1 54 ? -12.342 3.142 -0.202 1.00 0.00 54 GLN A O 6
ATOM 6298 N N . LYS A 1 55 ? -10.428 3.593 0.774 1.00 0.00 55 LYS A N 6
ATOM 6299 C CA . LYS A 1 55 ? -10.573 5.049 0.494 1.00 0.00 55 LYS A CA 6
ATOM 6300 C C . LYS A 1 55 ? -10.095 5.350 -0.927 1.00 0.00 55 LYS A C 6
ATOM 6301 O O . LYS A 1 55 ? -10.482 6.333 -1.525 1.00 0.00 55 LYS A O 6
ATOM 6320 N N . PHE A 1 56 ? -9.254 4.514 -1.473 1.00 0.00 56 PHE A N 6
ATOM 6321 C CA . PHE A 1 56 ? -8.755 4.763 -2.854 1.00 0.00 56 PHE A CA 6
ATOM 6322 C C . PHE A 1 56 ? -9.871 4.464 -3.856 1.00 0.00 56 PHE A C 6
ATOM 6323 O O . PHE A 1 56 ? -10.073 5.195 -4.802 1.00 0.00 56 PHE A O 6
ATOM 6340 N N . ARG A 1 57 ? -10.605 3.402 -3.653 1.00 0.00 57 ARG A N 6
ATOM 6341 C CA . ARG A 1 57 ? -11.713 3.083 -4.596 1.00 0.00 57 ARG A CA 6
ATOM 6342 C C . ARG A 1 57 ? -12.725 4.228 -4.555 1.00 0.00 57 ARG A C 6
ATOM 6343 O O . ARG A 1 57 ? -13.198 4.691 -5.574 1.00 0.00 57 ARG A O 6
ATOM 6364 N N . VAL A 1 58 ? -13.043 4.705 -3.381 1.00 0.00 58 VAL A N 6
ATOM 6365 C CA . VAL A 1 58 ? -14.002 5.839 -3.277 1.00 0.00 58 VAL A CA 6
ATOM 6366 C C . VAL A 1 58 ? -13.362 7.061 -3.931 1.00 0.00 58 VAL A C 6
ATOM 6367 O O . VAL A 1 58 ? -14.022 7.871 -4.552 1.00 0.00 58 VAL A O 6
ATOM 6380 N N . ALA A 1 59 ? -12.068 7.183 -3.808 1.00 0.00 59 ALA A N 6
ATOM 6381 C CA . ALA A 1 59 ? -11.354 8.329 -4.430 1.00 0.00 59 ALA A CA 6
ATOM 6382 C C . ALA A 1 59 ? -11.153 8.036 -5.918 1.00 0.00 59 ALA A C 6
ATOM 6383 O O . ALA A 1 59 ? -10.787 8.897 -6.693 1.00 0.00 59 ALA A O 6
ATOM 6390 N N . LEU A 1 60 ? -11.394 6.816 -6.318 1.00 0.00 60 LEU A N 6
ATOM 6391 C CA . LEU A 1 60 ? -11.224 6.438 -7.747 1.00 0.00 60 LEU A CA 6
ATOM 6392 C C . LEU A 1 60 ? -12.439 6.910 -8.552 1.00 0.00 60 LEU A C 6
ATOM 6393 O O . LEU A 1 60 ? -12.563 6.631 -9.727 1.00 0.00 60 LEU A O 6
ATOM 6409 N N . LYS A 1 61 ? -13.337 7.625 -7.928 1.00 0.00 61 LYS A N 6
ATOM 6410 C CA . LYS A 1 61 ? -14.541 8.114 -8.658 1.00 0.00 61 LYS A CA 6
ATOM 6411 C C . LYS A 1 61 ? -14.274 9.523 -9.197 1.00 0.00 61 LYS A C 6
ATOM 6412 O O . LYS A 1 61 ? -14.844 9.936 -10.188 1.00 0.00 61 LYS A O 6
ATOM 6431 N N . LYS A 1 62 ? -13.411 10.263 -8.555 1.00 0.00 62 LYS A N 6
ATOM 6432 C CA . LYS A 1 62 ? -13.108 11.641 -9.034 1.00 0.00 62 LYS A CA 6
ATOM 6433 C C . LYS A 1 62 ? -11.636 11.726 -9.441 1.00 0.00 62 LYS A C 6
ATOM 6434 O O . LYS A 1 62 ? -10.875 12.503 -8.899 1.00 0.00 62 LYS A O 6
ATOM 6453 N N . VAL A 1 63 ? -11.227 10.929 -10.391 1.00 0.00 63 VAL A N 6
ATOM 6454 C CA . VAL A 1 63 ? -9.805 10.964 -10.832 1.00 0.00 63 VAL A CA 6
ATOM 6455 C C . VAL A 1 63 ? -9.741 11.291 -12.324 1.00 0.00 63 VAL A C 6
ATOM 6456 O O . VAL A 1 63 ? -9.501 10.430 -13.148 1.00 0.00 63 VAL A O 6
ATOM 6469 N N . SER A 1 64 ? -9.956 12.528 -12.681 1.00 0.00 64 SER A N 6
ATOM 6470 C CA . SER A 1 64 ? -9.909 12.905 -14.122 1.00 0.00 64 SER A CA 6
ATOM 6471 C C . SER A 1 64 ? -8.451 13.018 -14.572 1.00 0.00 64 SER A C 6
ATOM 6472 O O . SER A 1 64 ? -7.987 12.112 -15.244 1.00 0.00 64 SER A O 6
ATOM 6481 N N . THR A 1 1 ? 27.797 9.880 -2.727 1.00 0.00 1 THR A N 7
ATOM 6482 C CA . THR A 1 1 ? 26.580 9.493 -1.958 1.00 0.00 1 THR A CA 7
ATOM 6483 C C . THR A 1 1 ? 26.082 10.695 -1.153 1.00 0.00 1 THR A C 7
ATOM 6484 O O . THR A 1 1 ? 26.804 11.261 -0.356 1.00 0.00 1 THR A O 7
ATOM 6497 N N . ALA A 1 2 ? 24.855 11.090 -1.356 1.00 0.00 2 ALA A N 7
ATOM 6498 C CA . ALA A 1 2 ? 24.314 12.257 -0.602 1.00 0.00 2 ALA A CA 7
ATOM 6499 C C . ALA A 1 2 ? 22.912 11.927 -0.086 1.00 0.00 2 ALA A C 7
ATOM 6500 O O . ALA A 1 2 ? 21.919 12.265 -0.699 1.00 0.00 2 ALA A O 7
ATOM 6507 N N . GLN A 1 3 ? 22.823 11.270 1.039 1.00 0.00 3 GLN A N 7
ATOM 6508 C CA . GLN A 1 3 ? 21.485 10.920 1.596 1.00 0.00 3 GLN A CA 7
ATOM 6509 C C . GLN A 1 3 ? 20.847 9.818 0.746 1.00 0.00 3 GLN A C 7
ATOM 6510 O O . GLN A 1 3 ? 20.931 9.827 -0.466 1.00 0.00 3 GLN A O 7
ATOM 6524 N N . LYS A 1 4 ? 20.207 8.869 1.374 1.00 0.00 4 LYS A N 7
ATOM 6525 C CA . LYS A 1 4 ? 19.561 7.768 0.603 1.00 0.00 4 LYS A CA 7
ATOM 6526 C C . LYS A 1 4 ? 18.107 7.615 1.056 1.00 0.00 4 LYS A C 7
ATOM 6527 O O . LYS A 1 4 ? 17.757 6.680 1.748 1.00 0.00 4 LYS A O 7
ATOM 6546 N N . LYS A 1 5 ? 17.259 8.530 0.670 1.00 0.00 5 LYS A N 7
ATOM 6547 C CA . LYS A 1 5 ? 15.828 8.443 1.076 1.00 0.00 5 LYS A CA 7
ATOM 6548 C C . LYS A 1 5 ? 15.737 8.243 2.593 1.00 0.00 5 LYS A C 7
ATOM 6549 O O . LYS A 1 5 ? 15.890 7.141 3.081 1.00 0.00 5 LYS A O 7
ATOM 6568 N N . PRO A 1 6 ? 15.484 9.319 3.297 1.00 0.00 6 PRO A N 7
ATOM 6569 C CA . PRO A 1 6 ? 15.359 9.295 4.765 1.00 0.00 6 PRO A CA 7
ATOM 6570 C C . PRO A 1 6 ? 13.977 8.783 5.175 1.00 0.00 6 PRO A C 7
ATOM 6571 O O . PRO A 1 6 ? 12.971 9.414 4.918 1.00 0.00 6 PRO A O 7
ATOM 6582 N N . ARG A 1 7 ? 13.919 7.648 5.818 1.00 0.00 7 ARG A N 7
ATOM 6583 C CA . ARG A 1 7 ? 12.603 7.096 6.252 1.00 0.00 7 ARG A CA 7
ATOM 6584 C C . ARG A 1 7 ? 11.645 7.039 5.059 1.00 0.00 7 ARG A C 7
ATOM 6585 O O . ARG A 1 7 ? 11.129 8.044 4.614 1.00 0.00 7 ARG A O 7
ATOM 6606 N N . VAL A 1 8 ? 11.398 5.867 4.539 1.00 0.00 8 VAL A N 7
ATOM 6607 C CA . VAL A 1 8 ? 10.473 5.754 3.380 1.00 0.00 8 VAL A CA 7
ATOM 6608 C C . VAL A 1 8 ? 9.044 5.535 3.882 1.00 0.00 8 VAL A C 7
ATOM 6609 O O . VAL A 1 8 ? 8.731 4.518 4.468 1.00 0.00 8 VAL A O 7
ATOM 6622 N N . LEU A 1 9 ? 8.172 6.476 3.651 1.00 0.00 9 LEU A N 7
ATOM 6623 C CA . LEU A 1 9 ? 6.764 6.316 4.106 1.00 0.00 9 LEU A CA 7
ATOM 6624 C C . LEU A 1 9 ? 5.881 6.023 2.891 1.00 0.00 9 LEU A C 7
ATOM 6625 O O . LEU A 1 9 ? 4.938 5.261 2.963 1.00 0.00 9 LEU A O 7
ATOM 6641 N N . TRP A 1 10 ? 6.190 6.624 1.774 1.00 0.00 10 TRP A N 7
ATOM 6642 C CA . TRP A 1 10 ? 5.386 6.392 0.540 1.00 0.00 10 TRP A CA 7
ATOM 6643 C C . TRP A 1 10 ? 6.107 7.035 -0.647 1.00 0.00 10 TRP A C 7
ATOM 6644 O O . TRP A 1 10 ? 5.671 8.035 -1.183 1.00 0.00 10 TRP A O 7
ATOM 6665 N N . THR A 1 11 ? 7.215 6.476 -1.054 1.00 0.00 11 THR A N 7
ATOM 6666 C CA . THR A 1 11 ? 7.969 7.066 -2.199 1.00 0.00 11 THR A CA 7
ATOM 6667 C C . THR A 1 11 ? 7.945 6.105 -3.389 1.00 0.00 11 THR A C 7
ATOM 6668 O O . THR A 1 11 ? 7.435 5.008 -3.305 1.00 0.00 11 THR A O 7
ATOM 6679 N N . HIS A 1 12 ? 8.495 6.516 -4.499 1.00 0.00 12 HIS A N 7
ATOM 6680 C CA . HIS A 1 12 ? 8.511 5.636 -5.700 1.00 0.00 12 HIS A CA 7
ATOM 6681 C C . HIS A 1 12 ? 9.133 4.283 -5.343 1.00 0.00 12 HIS A C 7
ATOM 6682 O O . HIS A 1 12 ? 8.897 3.288 -5.999 1.00 0.00 12 HIS A O 7
ATOM 6696 N N . GLU A 1 13 ? 9.928 4.237 -4.309 1.00 0.00 13 GLU A N 7
ATOM 6697 C CA . GLU A 1 13 ? 10.564 2.947 -3.914 1.00 0.00 13 GLU A CA 7
ATOM 6698 C C . GLU A 1 13 ? 9.545 2.084 -3.172 1.00 0.00 13 GLU A C 7
ATOM 6699 O O . GLU A 1 13 ? 9.203 1.000 -3.601 1.00 0.00 13 GLU A O 7
ATOM 6711 N N . LEU A 1 14 ? 9.056 2.559 -2.061 1.00 0.00 14 LEU A N 7
ATOM 6712 C CA . LEU A 1 14 ? 8.055 1.771 -1.287 1.00 0.00 14 LEU A CA 7
ATOM 6713 C C . LEU A 1 14 ? 6.839 1.469 -2.165 1.00 0.00 14 LEU A C 7
ATOM 6714 O O . LEU A 1 14 ? 6.068 0.573 -1.885 1.00 0.00 14 LEU A O 7
ATOM 6730 N N . HIS A 1 15 ? 6.658 2.214 -3.220 1.00 0.00 15 HIS A N 7
ATOM 6731 C CA . HIS A 1 15 ? 5.488 1.974 -4.111 1.00 0.00 15 HIS A CA 7
ATOM 6732 C C . HIS A 1 15 ? 5.736 0.735 -4.973 1.00 0.00 15 HIS A C 7
ATOM 6733 O O . HIS A 1 15 ? 4.822 0.009 -5.310 1.00 0.00 15 HIS A O 7
ATOM 6747 N N . ASN A 1 16 ? 6.964 0.488 -5.337 1.00 0.00 16 ASN A N 7
ATOM 6748 C CA . ASN A 1 16 ? 7.264 -0.703 -6.181 1.00 0.00 16 ASN A CA 7
ATOM 6749 C C . ASN A 1 16 ? 7.009 -1.981 -5.380 1.00 0.00 16 ASN A C 7
ATOM 6750 O O . ASN A 1 16 ? 6.650 -3.006 -5.927 1.00 0.00 16 ASN A O 7
ATOM 6761 N N . LYS A 1 17 ? 7.189 -1.930 -4.089 1.00 0.00 17 LYS A N 7
ATOM 6762 C CA . LYS A 1 17 ? 6.956 -3.143 -3.256 1.00 0.00 17 LYS A CA 7
ATOM 6763 C C . LYS A 1 17 ? 5.455 -3.328 -3.027 1.00 0.00 17 LYS A C 7
ATOM 6764 O O . LYS A 1 17 ? 4.950 -4.433 -3.019 1.00 0.00 17 LYS A O 7
ATOM 6783 N N . PHE A 1 18 ? 4.737 -2.255 -2.837 1.00 0.00 18 PHE A N 7
ATOM 6784 C CA . PHE A 1 18 ? 3.270 -2.372 -2.608 1.00 0.00 18 PHE A CA 7
ATOM 6785 C C . PHE A 1 18 ? 2.566 -2.684 -3.929 1.00 0.00 18 PHE A C 7
ATOM 6786 O O . PHE A 1 18 ? 1.476 -3.220 -3.949 1.00 0.00 18 PHE A O 7
ATOM 6803 N N . LEU A 1 19 ? 3.176 -2.350 -5.032 1.00 0.00 19 LEU A N 7
ATOM 6804 C CA . LEU A 1 19 ? 2.532 -2.626 -6.347 1.00 0.00 19 LEU A CA 7
ATOM 6805 C C . LEU A 1 19 ? 2.791 -4.077 -6.752 1.00 0.00 19 LEU A C 7
ATOM 6806 O O . LEU A 1 19 ? 1.943 -4.728 -7.329 1.00 0.00 19 LEU A O 7
ATOM 6822 N N . ALA A 1 20 ? 3.951 -4.593 -6.454 1.00 0.00 20 ALA A N 7
ATOM 6823 C CA . ALA A 1 20 ? 4.246 -6.005 -6.823 1.00 0.00 20 ALA A CA 7
ATOM 6824 C C . ALA A 1 20 ? 3.546 -6.936 -5.835 1.00 0.00 20 ALA A C 7
ATOM 6825 O O . ALA A 1 20 ? 3.246 -8.073 -6.142 1.00 0.00 20 ALA A O 7
ATOM 6832 N N . ALA A 1 21 ? 3.272 -6.458 -4.653 1.00 0.00 21 ALA A N 7
ATOM 6833 C CA . ALA A 1 21 ? 2.580 -7.312 -3.650 1.00 0.00 21 ALA A CA 7
ATOM 6834 C C . ALA A 1 21 ? 1.098 -7.390 -4.010 1.00 0.00 21 ALA A C 7
ATOM 6835 O O . ALA A 1 21 ? 0.493 -8.443 -3.974 1.00 0.00 21 ALA A O 7
ATOM 6842 N N . VAL A 1 22 ? 0.512 -6.282 -4.371 1.00 0.00 22 VAL A N 7
ATOM 6843 C CA . VAL A 1 22 ? -0.926 -6.292 -4.751 1.00 0.00 22 VAL A CA 7
ATOM 6844 C C . VAL A 1 22 ? -1.085 -7.080 -6.043 1.00 0.00 22 VAL A C 7
ATOM 6845 O O . VAL A 1 22 ? -1.961 -7.907 -6.182 1.00 0.00 22 VAL A O 7
ATOM 6858 N N . ASP A 1 23 ? -0.233 -6.818 -6.989 1.00 0.00 23 ASP A N 7
ATOM 6859 C CA . ASP A 1 23 ? -0.301 -7.534 -8.289 1.00 0.00 23 ASP A CA 7
ATOM 6860 C C . ASP A 1 23 ? -0.139 -9.032 -8.044 1.00 0.00 23 ASP A C 7
ATOM 6861 O O . ASP A 1 23 ? -0.839 -9.848 -8.610 1.00 0.00 23 ASP A O 7
ATOM 6870 N N . HIS A 1 24 ? 0.787 -9.395 -7.205 1.00 0.00 24 HIS A N 7
ATOM 6871 C CA . HIS A 1 24 ? 1.009 -10.839 -6.915 1.00 0.00 24 HIS A CA 7
ATOM 6872 C C . HIS A 1 24 ? -0.280 -11.458 -6.367 1.00 0.00 24 HIS A C 7
ATOM 6873 O O . HIS A 1 24 ? -0.488 -12.653 -6.443 1.00 0.00 24 HIS A O 7
ATOM 6887 N N . LEU A 1 25 ? -1.145 -10.655 -5.811 1.00 0.00 25 LEU A N 7
ATOM 6888 C CA . LEU A 1 25 ? -2.417 -11.196 -5.253 1.00 0.00 25 LEU A CA 7
ATOM 6889 C C . LEU A 1 25 ? -3.602 -10.691 -6.081 1.00 0.00 25 LEU A C 7
ATOM 6890 O O . LEU A 1 25 ? -4.740 -11.019 -5.813 1.00 0.00 25 LEU A O 7
ATOM 6906 N N . GLY A 1 26 ? -3.349 -9.882 -7.073 1.00 0.00 26 GLY A N 7
ATOM 6907 C CA . GLY A 1 26 ? -4.468 -9.348 -7.898 1.00 0.00 26 GLY A CA 7
ATOM 6908 C C . GLY A 1 26 ? -5.070 -8.137 -7.185 1.00 0.00 26 GLY A C 7
ATOM 6909 O O . GLY A 1 26 ? -5.742 -8.269 -6.184 1.00 0.00 26 GLY A O 7
ATOM 6913 N N . VAL A 1 27 ? -4.827 -6.958 -7.686 1.00 0.00 27 VAL A N 7
ATOM 6914 C CA . VAL A 1 27 ? -5.379 -5.736 -7.030 1.00 0.00 27 VAL A CA 7
ATOM 6915 C C . VAL A 1 27 ? -6.894 -5.872 -6.876 1.00 0.00 27 VAL A C 7
ATOM 6916 O O . VAL A 1 27 ? -7.513 -5.176 -6.097 1.00 0.00 27 VAL A O 7
ATOM 6929 N N . GLU A 1 28 ? -7.497 -6.758 -7.618 1.00 0.00 28 GLU A N 7
ATOM 6930 C CA . GLU A 1 28 ? -8.973 -6.932 -7.518 1.00 0.00 28 GLU A CA 7
ATOM 6931 C C . GLU A 1 28 ? -9.341 -7.493 -6.141 1.00 0.00 28 GLU A C 7
ATOM 6932 O O . GLU A 1 28 ? -10.250 -7.018 -5.490 1.00 0.00 28 GLU A O 7
ATOM 6944 N N . ARG A 1 29 ? -8.648 -8.506 -5.696 1.00 0.00 29 ARG A N 7
ATOM 6945 C CA . ARG A 1 29 ? -8.965 -9.103 -4.365 1.00 0.00 29 ARG A CA 7
ATOM 6946 C C . ARG A 1 29 ? -7.773 -8.933 -3.420 1.00 0.00 29 ARG A C 7
ATOM 6947 O O . ARG A 1 29 ? -7.700 -9.559 -2.382 1.00 0.00 29 ARG A O 7
ATOM 6968 N N . ALA A 1 30 ? -6.836 -8.099 -3.773 1.00 0.00 30 ALA A N 7
ATOM 6969 C CA . ALA A 1 30 ? -5.647 -7.900 -2.896 1.00 0.00 30 ALA A CA 7
ATOM 6970 C C . ALA A 1 30 ? -6.060 -7.159 -1.626 1.00 0.00 30 ALA A C 7
ATOM 6971 O O . ALA A 1 30 ? -6.636 -6.090 -1.676 1.00 0.00 30 ALA A O 7
ATOM 6978 N N . VAL A 1 31 ? -5.759 -7.714 -0.485 1.00 0.00 31 VAL A N 7
ATOM 6979 C CA . VAL A 1 31 ? -6.121 -7.040 0.791 1.00 0.00 31 VAL A CA 7
ATOM 6980 C C . VAL A 1 31 ? -4.843 -6.535 1.466 1.00 0.00 31 VAL A C 7
ATOM 6981 O O . VAL A 1 31 ? -3.762 -7.005 1.169 1.00 0.00 31 VAL A O 7
ATOM 6994 N N . PRO A 1 32 ? -5.004 -5.593 2.358 1.00 0.00 32 PRO A N 7
ATOM 6995 C CA . PRO A 1 32 ? -3.875 -5.005 3.097 1.00 0.00 32 PRO A CA 7
ATOM 6996 C C . PRO A 1 32 ? -3.408 -5.965 4.191 1.00 0.00 32 PRO A C 7
ATOM 6997 O O . PRO A 1 32 ? -2.303 -5.872 4.685 1.00 0.00 32 PRO A O 7
ATOM 7008 N N . LYS A 1 33 ? -4.243 -6.895 4.564 1.00 0.00 33 LYS A N 7
ATOM 7009 C CA . LYS A 1 33 ? -3.855 -7.869 5.615 1.00 0.00 33 LYS A CA 7
ATOM 7010 C C . LYS A 1 33 ? -2.795 -8.815 5.051 1.00 0.00 33 LYS A C 7
ATOM 7011 O O . LYS A 1 33 ? -1.721 -8.960 5.600 1.00 0.00 33 LYS A O 7
ATOM 7030 N N . LYS A 1 34 ? -3.088 -9.458 3.955 1.00 0.00 34 LYS A N 7
ATOM 7031 C CA . LYS A 1 34 ? -2.096 -10.390 3.356 1.00 0.00 34 LYS A CA 7
ATOM 7032 C C . LYS A 1 34 ? -0.908 -9.590 2.830 1.00 0.00 34 LYS A C 7
ATOM 7033 O O . LYS A 1 34 ? 0.230 -9.993 2.967 1.00 0.00 34 LYS A O 7
ATOM 7052 N N . ILE A 1 35 ? -1.154 -8.451 2.242 1.00 0.00 35 ILE A N 7
ATOM 7053 C CA . ILE A 1 35 ? -0.018 -7.640 1.735 1.00 0.00 35 ILE A CA 7
ATOM 7054 C C . ILE A 1 35 ? 0.780 -7.124 2.927 1.00 0.00 35 ILE A C 7
ATOM 7055 O O . ILE A 1 35 ? 1.961 -6.859 2.826 1.00 0.00 35 ILE A O 7
ATOM 7071 N N . LEU A 1 36 ? 0.152 -6.998 4.064 1.00 0.00 36 LEU A N 7
ATOM 7072 C CA . LEU A 1 36 ? 0.897 -6.524 5.258 1.00 0.00 36 LEU A CA 7
ATOM 7073 C C . LEU A 1 36 ? 2.118 -7.420 5.434 1.00 0.00 36 LEU A C 7
ATOM 7074 O O . LEU A 1 36 ? 3.195 -6.966 5.769 1.00 0.00 36 LEU A O 7
ATOM 7090 N N . ASP A 1 37 ? 1.964 -8.694 5.183 1.00 0.00 37 ASP A N 7
ATOM 7091 C CA . ASP A 1 37 ? 3.124 -9.617 5.306 1.00 0.00 37 ASP A CA 7
ATOM 7092 C C . ASP A 1 37 ? 4.060 -9.362 4.123 1.00 0.00 37 ASP A C 7
ATOM 7093 O O . ASP A 1 37 ? 5.267 -9.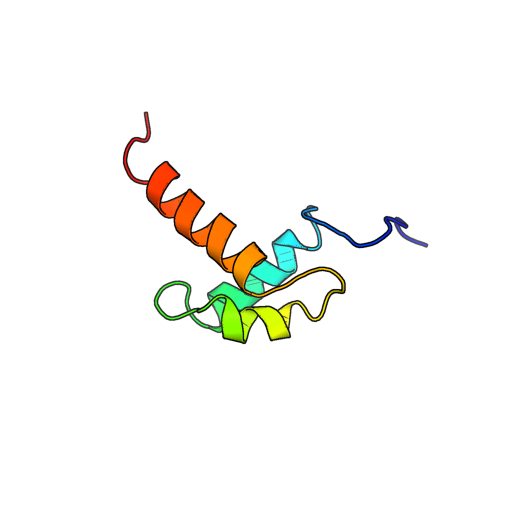426 4.242 1.00 0.00 37 ASP A O 7
ATOM 7102 N N . LEU A 1 38 ? 3.499 -9.061 2.982 1.00 0.00 38 LEU A N 7
ATOM 7103 C CA . LEU A 1 38 ? 4.333 -8.782 1.782 1.00 0.00 38 LEU A CA 7
ATOM 7104 C C . LEU A 1 38 ? 5.288 -7.626 2.084 1.00 0.00 38 LEU A C 7
ATOM 7105 O O . LEU A 1 38 ? 6.384 -7.561 1.563 1.00 0.00 38 LEU A O 7
ATOM 7121 N N . MET A 1 39 ? 4.880 -6.710 2.922 1.00 0.00 39 MET A N 7
ATOM 7122 C CA . MET A 1 39 ? 5.764 -5.557 3.253 1.00 0.00 39 MET A CA 7
ATOM 7123 C C . MET A 1 39 ? 6.802 -5.989 4.290 1.00 0.00 39 MET A C 7
ATOM 7124 O O . MET A 1 39 ? 7.989 -5.814 4.103 1.00 0.00 39 MET A O 7
ATOM 7138 N N . ASN A 1 40 ? 6.365 -6.550 5.384 1.00 0.00 40 ASN A N 7
ATOM 7139 C CA . ASN A 1 40 ? 7.329 -6.987 6.431 1.00 0.00 40 ASN A CA 7
ATOM 7140 C C . ASN A 1 40 ? 8.204 -5.800 6.836 1.00 0.00 40 ASN A C 7
ATOM 7141 O O . ASN A 1 40 ? 9.327 -5.962 7.270 1.00 0.00 40 ASN A O 7
ATOM 7152 N N . VAL A 1 41 ? 7.696 -4.606 6.694 1.00 0.00 41 VAL A N 7
ATOM 7153 C CA . VAL A 1 41 ? 8.496 -3.405 7.066 1.00 0.00 41 VAL A CA 7
ATOM 7154 C C . VAL A 1 41 ? 8.276 -3.083 8.546 1.00 0.00 41 VAL A C 7
ATOM 7155 O O . VAL A 1 41 ? 7.284 -3.466 9.134 1.00 0.00 41 VAL A O 7
ATOM 7168 N N . ASP A 1 42 ? 9.194 -2.383 9.150 1.00 0.00 42 ASP A N 7
ATOM 7169 C CA . ASP A 1 42 ? 9.042 -2.037 10.592 1.00 0.00 42 ASP A CA 7
ATOM 7170 C C . ASP A 1 42 ? 8.309 -0.700 10.732 1.00 0.00 42 ASP A C 7
ATOM 7171 O O . ASP A 1 42 ? 8.536 0.221 9.977 1.00 0.00 42 ASP A O 7
ATOM 7180 N N . LYS A 1 43 ? 7.438 -0.593 11.702 1.00 0.00 43 LYS A N 7
ATOM 7181 C CA . LYS A 1 43 ? 6.687 0.680 11.915 1.00 0.00 43 LYS A CA 7
ATOM 7182 C C . LYS A 1 43 ? 5.489 0.751 10.956 1.00 0.00 43 LYS A C 7
ATOM 7183 O O . LYS A 1 43 ? 4.664 1.638 11.049 1.00 0.00 43 LYS A O 7
ATOM 7202 N N . LEU A 1 44 ? 5.386 -0.171 10.040 1.00 0.00 44 LEU A N 7
ATOM 7203 C CA . LEU A 1 44 ? 4.239 -0.142 9.088 1.00 0.00 44 LEU A CA 7
ATOM 7204 C C . LEU A 1 44 ? 3.080 -0.957 9.661 1.00 0.00 44 LEU A C 7
ATOM 7205 O O . LEU A 1 44 ? 3.268 -2.034 10.192 1.00 0.00 44 LEU A O 7
ATOM 7221 N N . THR A 1 45 ? 1.882 -0.454 9.557 1.00 0.00 45 THR A N 7
ATOM 7222 C CA . THR A 1 45 ? 0.711 -1.200 10.095 1.00 0.00 45 THR A CA 7
ATOM 7223 C C . THR A 1 45 ? -0.199 -1.626 8.941 1.00 0.00 45 THR A C 7
ATOM 7224 O O . THR A 1 45 ? -0.093 -1.127 7.838 1.00 0.00 45 THR A O 7
ATOM 7235 N N . ARG A 1 46 ? -1.092 -2.545 9.186 1.00 0.00 46 ARG A N 7
ATOM 7236 C CA . ARG A 1 46 ? -2.008 -3.001 8.103 1.00 0.00 46 ARG A CA 7
ATOM 7237 C C . ARG A 1 46 ? -3.127 -1.976 7.920 1.00 0.00 46 ARG A C 7
ATOM 7238 O O . ARG A 1 46 ? -3.639 -1.788 6.834 1.00 0.00 46 ARG A O 7
ATOM 7259 N N . GLU A 1 47 ? -3.513 -1.311 8.975 1.00 0.00 47 GLU A N 7
ATOM 7260 C CA . GLU A 1 47 ? -4.600 -0.299 8.862 1.00 0.00 47 GLU A CA 7
ATOM 7261 C C . GLU A 1 47 ? -4.091 0.909 8.072 1.00 0.00 47 GLU A C 7
ATOM 7262 O O . GLU A 1 47 ? -4.860 1.657 7.500 1.00 0.00 47 GLU A O 7
ATOM 7274 N N . ASN A 1 48 ? -2.802 1.105 8.035 1.00 0.00 48 ASN A N 7
ATOM 7275 C CA . ASN A 1 48 ? -2.245 2.266 7.284 1.00 0.00 48 ASN A CA 7
ATOM 7276 C C . ASN A 1 48 ? -2.376 2.013 5.780 1.00 0.00 48 ASN A C 7
ATOM 7277 O O . ASN A 1 48 ? -2.634 2.917 5.010 1.00 0.00 48 ASN A O 7
ATOM 7288 N N . VAL A 1 49 ? -2.205 0.791 5.354 1.00 0.00 49 VAL A N 7
ATOM 7289 C CA . VAL A 1 49 ? -2.324 0.486 3.901 1.00 0.00 49 VAL A CA 7
ATOM 7290 C C . VAL A 1 49 ? -3.798 0.295 3.546 1.00 0.00 49 VAL A C 7
ATOM 7291 O O . VAL A 1 49 ? -4.212 0.517 2.425 1.00 0.00 49 VAL A O 7
ATOM 7304 N N . ALA A 1 50 ? -4.594 -0.115 4.494 1.00 0.00 50 ALA A N 7
ATOM 7305 C CA . ALA A 1 50 ? -6.041 -0.319 4.212 1.00 0.00 50 ALA A CA 7
ATOM 7306 C C . ALA A 1 50 ? -6.710 1.039 3.994 1.00 0.00 50 ALA A C 7
ATOM 7307 O O . ALA A 1 50 ? -7.769 1.135 3.406 1.00 0.00 50 ALA A O 7
ATOM 7314 N N . SER A 1 51 ? -6.097 2.091 4.464 1.00 0.00 51 SER A N 7
ATOM 7315 C CA . SER A 1 51 ? -6.692 3.446 4.288 1.00 0.00 51 SER A CA 7
ATOM 7316 C C . SER A 1 51 ? -6.554 3.875 2.826 1.00 0.00 51 SER A C 7
ATOM 7317 O O . SER A 1 51 ? -7.508 4.291 2.200 1.00 0.00 51 SER A O 7
ATOM 7325 N N . HIS A 1 52 ? -5.375 3.774 2.277 1.00 0.00 52 HIS A N 7
ATOM 7326 C CA . HIS A 1 52 ? -5.181 4.174 0.856 1.00 0.00 52 HIS A CA 7
ATOM 7327 C C . HIS A 1 52 ? -6.185 3.417 -0.015 1.00 0.00 52 HIS A C 7
ATOM 7328 O O . HIS A 1 52 ? -6.602 3.888 -1.054 1.00 0.00 52 HIS A O 7
ATOM 7342 N N . LEU A 1 53 ? -6.578 2.248 0.407 1.00 0.00 53 LEU A N 7
ATOM 7343 C CA . LEU A 1 53 ? -7.557 1.457 -0.388 1.00 0.00 53 LEU A CA 7
ATOM 7344 C C . LEU A 1 53 ? -8.946 2.081 -0.243 1.00 0.00 53 LEU A C 7
ATOM 7345 O O . LEU A 1 53 ? -9.731 2.095 -1.170 1.00 0.00 53 LEU A O 7
ATOM 7361 N N . GLN A 1 54 ? -9.253 2.605 0.913 1.00 0.00 54 GLN A N 7
ATOM 7362 C CA . GLN A 1 54 ? -10.588 3.231 1.112 1.00 0.00 54 GLN A CA 7
ATOM 7363 C C . GLN A 1 54 ? -10.723 4.435 0.181 1.00 0.00 54 GLN A C 7
ATOM 7364 O O . GLN A 1 54 ? -11.785 4.715 -0.339 1.00 0.00 54 GLN A O 7
ATOM 7378 N N . LYS A 1 55 ? -9.652 5.149 -0.040 1.00 0.00 55 LYS A N 7
ATOM 7379 C CA . LYS A 1 55 ? -9.720 6.331 -0.942 1.00 0.00 55 LYS A CA 7
ATOM 7380 C C . LYS A 1 55 ? -10.237 5.888 -2.311 1.00 0.00 55 LYS A C 7
ATOM 7381 O O . LYS A 1 55 ? -10.925 6.622 -2.993 1.00 0.00 55 LYS A O 7
ATOM 7400 N N . PHE A 1 56 ? -9.919 4.688 -2.716 1.00 0.00 56 PHE A N 7
ATOM 7401 C CA . PHE A 1 56 ? -10.402 4.198 -4.038 1.00 0.00 56 PHE A CA 7
ATOM 7402 C C . PHE A 1 56 ? -11.912 3.985 -3.972 1.00 0.00 56 PHE A C 7
ATOM 7403 O O . PHE A 1 56 ? -12.647 4.445 -4.822 1.00 0.00 56 PHE A O 7
ATOM 7420 N N . ARG A 1 57 ? -12.389 3.303 -2.965 1.00 0.00 57 ARG A N 7
ATOM 7421 C CA . ARG A 1 57 ? -13.857 3.087 -2.852 1.00 0.00 57 ARG A CA 7
ATOM 7422 C C . ARG A 1 57 ? -14.539 4.448 -2.936 1.00 0.00 57 ARG A C 7
ATOM 7423 O O . ARG A 1 57 ? -15.579 4.602 -3.546 1.00 0.00 57 ARG A O 7
ATOM 7444 N N . VAL A 1 58 ? -13.941 5.445 -2.344 1.00 0.00 58 VAL A N 7
ATOM 7445 C CA . VAL A 1 58 ? -14.530 6.807 -2.407 1.00 0.00 58 VAL A CA 7
ATOM 7446 C C . VAL A 1 58 ? -14.512 7.258 -3.865 1.00 0.00 58 VAL A C 7
ATOM 7447 O O . VAL A 1 58 ? -15.461 7.829 -4.367 1.00 0.00 58 VAL A O 7
ATOM 7460 N N . ALA A 1 59 ? -13.439 6.980 -4.554 1.00 0.00 59 ALA A N 7
ATOM 7461 C CA . ALA A 1 59 ? -13.349 7.362 -5.988 1.00 0.00 59 ALA A CA 7
ATOM 7462 C C . ALA A 1 59 ? -14.284 6.461 -6.797 1.00 0.00 59 ALA A C 7
ATOM 7463 O O . ALA A 1 59 ? -14.560 6.710 -7.953 1.00 0.00 59 ALA A O 7
ATOM 7470 N N . LEU A 1 60 ? -14.770 5.411 -6.191 1.00 0.00 60 LEU A N 7
ATOM 7471 C CA . LEU A 1 60 ? -15.686 4.482 -6.906 1.00 0.00 60 LEU A CA 7
ATOM 7472 C C . LEU A 1 60 ? -17.134 4.923 -6.682 1.00 0.00 60 LEU A C 7
ATOM 7473 O O . LEU A 1 60 ? -18.041 4.473 -7.352 1.00 0.00 60 LEU A O 7
ATOM 7489 N N . LYS A 1 61 ? -17.357 5.798 -5.741 1.00 0.00 61 LYS A N 7
ATOM 7490 C CA . LYS A 1 61 ? -18.745 6.266 -5.469 1.00 0.00 61 LYS A CA 7
ATOM 7491 C C . LYS A 1 61 ? -19.242 7.109 -6.646 1.00 0.00 61 LYS A C 7
ATOM 7492 O O . LYS A 1 61 ? -20.406 7.080 -6.995 1.00 0.00 61 LYS A O 7
ATOM 7511 N N . LYS A 1 62 ? -18.370 7.856 -7.262 1.00 0.00 62 LYS A N 7
ATOM 7512 C CA . LYS A 1 62 ? -18.794 8.698 -8.417 1.00 0.00 62 LYS A CA 7
ATOM 7513 C C . LYS A 1 62 ? -19.685 7.873 -9.347 1.00 0.00 62 LYS A C 7
ATOM 7514 O O . LYS A 1 62 ? -20.522 8.401 -10.053 1.00 0.00 62 LYS A O 7
ATOM 7533 N N . VAL A 1 63 ? -19.512 6.580 -9.355 1.00 0.00 63 VAL A N 7
ATOM 7534 C CA . VAL A 1 63 ? -20.346 5.719 -10.238 1.00 0.00 63 VAL A CA 7
ATOM 7535 C C . VAL A 1 63 ? -21.822 5.892 -9.875 1.00 0.00 63 VAL A C 7
ATOM 7536 O O . VAL A 1 63 ? -22.177 6.022 -8.720 1.00 0.00 63 VAL A O 7
ATOM 7549 N N . SER A 1 64 ? -22.687 5.894 -10.854 1.00 0.00 64 SER A N 7
ATOM 7550 C CA . SER A 1 64 ? -24.139 6.059 -10.567 1.00 0.00 64 SER A CA 7
ATOM 7551 C C . SER A 1 64 ? -24.684 4.776 -9.933 1.00 0.00 64 SER A C 7
ATOM 7552 O O . SER A 1 64 ? -25.182 4.854 -8.822 1.00 0.00 64 SER A O 7
ATOM 7561 N N . THR A 1 1 ? 27.305 9.661 2.446 1.00 0.00 1 THR A N 8
ATOM 7562 C CA . THR A 1 1 ? 26.299 9.941 3.509 1.00 0.00 1 THR A CA 8
ATOM 7563 C C . THR A 1 1 ? 24.952 9.333 3.109 1.00 0.00 1 THR A C 8
ATOM 7564 O O . THR A 1 1 ? 24.032 9.263 3.900 1.00 0.00 1 THR A O 8
ATOM 7577 N N . ALA A 1 2 ? 24.829 8.892 1.887 1.00 0.00 2 ALA A N 8
ATOM 7578 C CA . ALA A 1 2 ? 23.542 8.290 1.439 1.00 0.00 2 ALA A CA 8
ATOM 7579 C C . ALA A 1 2 ? 22.413 9.306 1.621 1.00 0.00 2 ALA A C 8
ATOM 7580 O O . ALA A 1 2 ? 22.637 10.436 2.009 1.00 0.00 2 ALA A O 8
ATOM 7587 N N . GLN A 1 3 ? 21.199 8.915 1.343 1.00 0.00 3 GLN A N 8
ATOM 7588 C CA . GLN A 1 3 ? 20.058 9.858 1.500 1.00 0.00 3 GLN A CA 8
ATOM 7589 C C . GLN A 1 3 ? 19.271 9.499 2.762 1.00 0.00 3 GLN A C 8
ATOM 7590 O O . GLN A 1 3 ? 18.973 8.348 3.013 1.00 0.00 3 GLN A O 8
ATOM 7604 N N . LYS A 1 4 ? 18.930 10.474 3.559 1.00 0.00 4 LYS A N 8
ATOM 7605 C CA . LYS A 1 4 ? 18.163 10.186 4.802 1.00 0.00 4 LYS A CA 8
ATOM 7606 C C . LYS A 1 4 ? 16.921 9.364 4.455 1.00 0.00 4 LYS A C 8
ATOM 7607 O O . LYS A 1 4 ? 16.687 9.026 3.311 1.00 0.00 4 LYS A O 8
ATOM 7626 N N . LYS A 1 5 ? 16.121 9.038 5.435 1.00 0.00 5 LYS A N 8
ATOM 7627 C CA . LYS A 1 5 ? 14.894 8.239 5.160 1.00 0.00 5 LYS A CA 8
ATOM 7628 C C . LYS A 1 5 ? 13.657 9.126 5.345 1.00 0.00 5 LYS A C 8
ATOM 7629 O O . LYS A 1 5 ? 13.228 9.358 6.459 1.00 0.00 5 LYS A O 8
ATOM 7648 N N . PRO A 1 6 ? 13.119 9.596 4.247 1.00 0.00 6 PRO A N 8
ATOM 7649 C CA . PRO A 1 6 ? 11.927 10.462 4.260 1.00 0.00 6 PRO A CA 8
ATOM 7650 C C . PRO A 1 6 ? 10.665 9.625 4.494 1.00 0.00 6 PRO A C 8
ATOM 7651 O O . PRO A 1 6 ? 10.615 8.456 4.172 1.00 0.00 6 PRO A O 8
ATOM 7662 N N . ARG A 1 7 ? 9.649 10.218 5.058 1.00 0.00 7 ARG A N 8
ATOM 7663 C CA . ARG A 1 7 ? 8.392 9.461 5.318 1.00 0.00 7 ARG A CA 8
ATOM 7664 C C . ARG A 1 7 ? 8.045 8.594 4.105 1.00 0.00 7 ARG A C 8
ATOM 7665 O O . ARG A 1 7 ? 7.509 9.071 3.124 1.00 0.00 7 ARG A O 8
ATOM 7686 N N . VAL A 1 8 ? 8.336 7.322 4.165 1.00 0.00 8 VAL A N 8
ATOM 7687 C CA . VAL A 1 8 ? 8.009 6.432 3.016 1.00 0.00 8 VAL A CA 8
ATOM 7688 C C . VAL A 1 8 ? 6.571 5.923 3.170 1.00 0.00 8 VAL A C 8
ATOM 7689 O O . VAL A 1 8 ? 6.325 4.889 3.759 1.00 0.00 8 VAL A O 8
ATOM 7702 N N . LEU A 1 9 ? 5.620 6.637 2.635 1.00 0.00 9 LEU A N 8
ATOM 7703 C CA . LEU A 1 9 ? 4.205 6.186 2.739 1.00 0.00 9 LEU A CA 8
ATOM 7704 C C . LEU A 1 9 ? 3.813 5.514 1.423 1.00 0.00 9 LEU A C 8
ATOM 7705 O O . LEU A 1 9 ? 3.164 4.488 1.406 1.00 0.00 9 LEU A O 8
ATOM 7721 N N . TRP A 1 10 ? 4.221 6.089 0.325 1.00 0.00 10 TRP A N 8
ATOM 7722 C CA . TRP A 1 10 ? 3.901 5.506 -1.010 1.00 0.00 10 TRP A CA 8
ATOM 7723 C C . TRP A 1 10 ? 4.751 6.216 -2.064 1.00 0.00 10 TRP A C 8
ATOM 7724 O O . TRP A 1 10 ? 4.253 6.984 -2.865 1.00 0.00 10 TRP A O 8
ATOM 7745 N N . THR A 1 11 ? 6.034 5.978 -2.060 1.00 0.00 11 THR A N 8
ATOM 7746 C CA . THR A 1 11 ? 6.921 6.652 -3.053 1.00 0.00 11 THR A CA 8
ATOM 7747 C C . THR A 1 11 ? 7.310 5.666 -4.153 1.00 0.00 11 THR A C 8
ATOM 7748 O O . THR A 1 11 ? 6.971 4.504 -4.104 1.00 0.00 11 THR A O 8
ATOM 7759 N N . HIS A 1 12 ? 8.019 6.125 -5.149 1.00 0.00 12 HIS A N 8
ATOM 7760 C CA . HIS A 1 12 ? 8.431 5.215 -6.256 1.00 0.00 12 HIS A CA 8
ATOM 7761 C C . HIS A 1 12 ? 9.066 3.952 -5.672 1.00 0.00 12 HIS A C 8
ATOM 7762 O O . HIS A 1 12 ? 9.028 2.894 -6.268 1.00 0.00 12 HIS A O 8
ATOM 7776 N N . GLU A 1 13 ? 9.652 4.053 -4.510 1.00 0.00 13 GLU A N 8
ATOM 7777 C CA . GLU A 1 13 ? 10.288 2.857 -3.889 1.00 0.00 13 GLU A CA 8
ATOM 7778 C C . GLU A 1 13 ? 9.202 1.917 -3.369 1.00 0.00 13 GLU A C 8
ATOM 7779 O O . GLU A 1 13 ? 9.141 0.760 -3.733 1.00 0.00 13 GLU A O 8
ATOM 7791 N N . LEU A 1 14 ? 8.345 2.406 -2.517 1.00 0.00 14 LEU A N 8
ATOM 7792 C CA . LEU A 1 14 ? 7.261 1.541 -1.969 1.00 0.00 14 LEU A CA 8
ATOM 7793 C C . LEU A 1 14 ? 6.366 1.037 -3.104 1.00 0.00 14 LEU A C 8
ATOM 7794 O O . LEU A 1 14 ? 5.638 0.076 -2.950 1.00 0.00 14 LEU A O 8
ATOM 7810 N N . HIS A 1 15 ? 6.397 1.683 -4.235 1.00 0.00 15 HIS A N 8
ATOM 7811 C CA . HIS A 1 15 ? 5.533 1.246 -5.368 1.00 0.00 15 HIS A CA 8
ATOM 7812 C C . HIS A 1 15 ? 6.140 0.014 -6.041 1.00 0.00 15 HIS A C 8
ATOM 7813 O O . HIS A 1 15 ? 5.445 -0.775 -6.646 1.00 0.00 15 HIS A O 8
ATOM 7827 N N . ASN A 1 16 ? 7.431 -0.155 -5.950 1.00 0.00 16 ASN A N 8
ATOM 7828 C CA . ASN A 1 16 ? 8.071 -1.335 -6.596 1.00 0.00 16 ASN A CA 8
ATOM 7829 C C . ASN A 1 16 ? 7.775 -2.595 -5.780 1.00 0.00 16 ASN A C 8
ATOM 7830 O O . ASN A 1 16 ? 7.449 -3.632 -6.323 1.00 0.00 16 ASN A O 8
ATOM 7841 N N . LYS A 1 17 ? 7.879 -2.516 -4.483 1.00 0.00 17 LYS A N 8
ATOM 7842 C CA . LYS A 1 17 ? 7.595 -3.714 -3.646 1.00 0.00 17 LYS A CA 8
ATOM 7843 C C . LYS A 1 17 ? 6.083 -3.882 -3.523 1.00 0.00 17 LYS A C 8
ATOM 7844 O O . LYS A 1 17 ? 5.569 -4.980 -3.461 1.00 0.00 17 LYS A O 8
ATOM 7863 N N . PHE A 1 18 ? 5.369 -2.793 -3.492 1.00 0.00 18 PHE A N 8
ATOM 7864 C CA . PHE A 1 18 ? 3.889 -2.875 -3.377 1.00 0.00 18 PHE A CA 8
ATOM 7865 C C . PHE A 1 18 ? 3.297 -3.267 -4.730 1.00 0.00 18 PHE A C 8
ATOM 7866 O O . PHE A 1 18 ? 2.206 -3.792 -4.810 1.00 0.00 18 PHE A O 8
ATOM 7883 N N . LEU A 1 19 ? 4.005 -3.017 -5.801 1.00 0.00 19 LEU A N 8
ATOM 7884 C CA . LEU A 1 19 ? 3.467 -3.382 -7.141 1.00 0.00 19 LEU A CA 8
ATOM 7885 C C . LEU A 1 19 ? 3.655 -4.879 -7.379 1.00 0.00 19 LEU A C 8
ATOM 7886 O O . LEU A 1 19 ? 2.809 -5.532 -7.955 1.00 0.00 19 LEU A O 8
ATOM 7902 N N . ALA A 1 20 ? 4.752 -5.432 -6.942 1.00 0.00 20 ALA A N 8
ATOM 7903 C CA . ALA A 1 20 ? 4.972 -6.889 -7.148 1.00 0.00 20 ALA A CA 8
ATOM 7904 C C . ALA A 1 20 ? 4.143 -7.663 -6.128 1.00 0.00 20 ALA A C 8
ATOM 7905 O O . ALA A 1 20 ? 3.766 -8.797 -6.350 1.00 0.00 20 ALA A O 8
ATOM 7912 N N . ALA A 1 21 ? 3.847 -7.057 -5.013 1.00 0.00 21 ALA A N 8
ATOM 7913 C CA . ALA A 1 21 ? 3.030 -7.758 -3.986 1.00 0.00 21 ALA A CA 8
ATOM 7914 C C . ALA A 1 21 ? 1.569 -7.757 -4.433 1.00 0.00 21 ALA A C 8
ATOM 7915 O O . ALA A 1 21 ? 0.882 -8.754 -4.344 1.00 0.00 21 ALA A O 8
ATOM 7922 N N . VAL A 1 22 ? 1.092 -6.647 -4.927 1.00 0.00 22 VAL A N 8
ATOM 7923 C CA . VAL A 1 22 ? -0.320 -6.588 -5.394 1.00 0.00 22 VAL A CA 8
ATOM 7924 C C . VAL A 1 22 ? -0.467 -7.478 -6.620 1.00 0.00 22 VAL A C 8
ATOM 7925 O O . VAL A 1 22 ? -1.396 -8.252 -6.739 1.00 0.00 22 VAL A O 8
ATOM 7938 N N . ASP A 1 23 ? 0.452 -7.366 -7.530 1.00 0.00 23 ASP A N 8
ATOM 7939 C CA . ASP A 1 23 ? 0.397 -8.194 -8.763 1.00 0.00 23 ASP A CA 8
ATOM 7940 C C . ASP A 1 23 ? 0.439 -9.671 -8.380 1.00 0.00 23 ASP A C 8
ATOM 7941 O O . ASP A 1 23 ? -0.283 -10.487 -8.917 1.00 0.00 23 ASP A O 8
ATOM 7950 N N . HIS A 1 24 ? 1.288 -10.016 -7.457 1.00 0.00 24 HIS A N 8
ATOM 7951 C CA . HIS A 1 24 ? 1.393 -11.440 -7.032 1.00 0.00 24 HIS A CA 8
ATOM 7952 C C . HIS A 1 24 ? 0.035 -11.929 -6.523 1.00 0.00 24 HIS A C 8
ATOM 7953 O O . HIS A 1 24 ? -0.241 -13.113 -6.508 1.00 0.00 24 HIS A O 8
ATOM 7967 N N . LEU A 1 25 ? -0.812 -11.033 -6.096 1.00 0.00 25 LEU A N 8
ATOM 7968 C CA . LEU A 1 25 ? -2.145 -11.459 -5.578 1.00 0.00 25 LEU A CA 8
ATOM 7969 C C . LEU A 1 25 ? -3.249 -11.005 -6.534 1.00 0.00 25 LEU A C 8
ATOM 7970 O O . LEU A 1 25 ? -4.409 -11.307 -6.339 1.00 0.00 25 LEU A O 8
ATOM 7986 N N . GLY A 1 26 ? -2.906 -10.273 -7.556 1.00 0.00 26 GLY A N 8
ATOM 7987 C CA . GLY A 1 26 ? -3.950 -9.794 -8.503 1.00 0.00 26 GLY A CA 8
ATOM 7988 C C . GLY A 1 26 ? -4.497 -8.462 -7.996 1.00 0.00 26 GLY A C 8
ATOM 7989 O O . GLY A 1 26 ? -5.174 -8.402 -6.991 1.00 0.00 26 GLY A O 8
ATOM 7993 N N . VAL A 1 27 ? -4.199 -7.392 -8.676 1.00 0.00 27 VAL A N 8
ATOM 7994 C CA . VAL A 1 27 ? -4.690 -6.057 -8.229 1.00 0.00 27 VAL A CA 8
ATOM 7995 C C . VAL A 1 27 ? -6.210 -6.092 -8.056 1.00 0.00 27 VAL A C 8
ATOM 7996 O O . VAL A 1 27 ? -6.789 -5.244 -7.405 1.00 0.00 27 VAL A O 8
ATOM 8009 N N . GLU A 1 28 ? -6.862 -7.054 -8.643 1.00 0.00 28 GLU A N 8
ATOM 8010 C CA . GLU A 1 28 ? -8.348 -7.131 -8.520 1.00 0.00 28 GLU A CA 8
ATOM 8011 C C . GLU A 1 28 ? -8.742 -7.757 -7.177 1.00 0.00 28 GLU A C 8
ATOM 8012 O O . GLU A 1 28 ? -9.717 -7.367 -6.566 1.00 0.00 28 GLU A O 8
ATOM 8024 N N . ARG A 1 29 ? -8.006 -8.731 -6.717 1.00 0.00 29 ARG A N 8
ATOM 8025 C CA . ARG A 1 29 ? -8.357 -9.385 -5.421 1.00 0.00 29 ARG A CA 8
ATOM 8026 C C . ARG A 1 29 ? -7.241 -9.162 -4.398 1.00 0.00 29 ARG A C 8
ATOM 8027 O O . ARG A 1 29 ? -7.181 -9.821 -3.380 1.00 0.00 29 ARG A O 8
ATOM 8048 N N . ALA A 1 30 ? -6.350 -8.250 -4.664 1.00 0.00 30 ALA A N 8
ATOM 8049 C CA . ALA A 1 30 ? -5.233 -8.002 -3.710 1.00 0.00 30 ALA A CA 8
ATOM 8050 C C . ALA A 1 30 ? -5.720 -7.141 -2.543 1.00 0.00 30 ALA A C 8
ATOM 8051 O O . ALA A 1 30 ? -6.406 -6.155 -2.727 1.00 0.00 30 ALA A O 8
ATOM 8058 N N . VAL A 1 31 ? -5.359 -7.503 -1.342 1.00 0.00 31 VAL A N 8
ATOM 8059 C CA . VAL A 1 31 ? -5.787 -6.708 -0.158 1.00 0.00 31 VAL A CA 8
ATOM 8060 C C . VAL A 1 31 ? -4.543 -6.192 0.570 1.00 0.00 31 VAL A C 8
ATOM 8061 O O . VAL A 1 31 ? -3.462 -6.718 0.390 1.00 0.00 31 VAL A O 8
ATOM 8074 N N . PRO A 1 32 ? -4.732 -5.178 1.372 1.00 0.00 32 PRO A N 8
ATOM 8075 C CA . PRO A 1 32 ? -3.637 -4.569 2.146 1.00 0.00 32 PRO A CA 8
ATOM 8076 C C . PRO A 1 32 ? -3.273 -5.464 3.330 1.00 0.00 32 PRO A C 8
ATOM 8077 O O . PRO A 1 32 ? -2.170 -5.427 3.837 1.00 0.00 32 PRO A O 8
ATOM 8088 N N . LYS A 1 33 ? -4.194 -6.275 3.768 1.00 0.00 33 LYS A N 8
ATOM 8089 C CA . LYS A 1 33 ? -3.912 -7.182 4.910 1.00 0.00 33 LYS A CA 8
ATOM 8090 C C . LYS A 1 33 ? -2.911 -8.251 4.471 1.00 0.00 33 LYS A C 8
ATOM 8091 O O . LYS A 1 33 ? -1.892 -8.457 5.100 1.00 0.00 33 LYS A O 8
ATOM 8110 N N . LYS A 1 34 ? -3.190 -8.930 3.393 1.00 0.00 34 LYS A N 8
ATOM 8111 C CA . LYS A 1 34 ? -2.248 -9.979 2.914 1.00 0.00 34 LYS A CA 8
ATOM 8112 C C . LYS A 1 34 ? -0.975 -9.314 2.401 1.00 0.00 34 LYS A C 8
ATOM 8113 O O . LYS A 1 34 ? 0.117 -9.801 2.612 1.00 0.00 34 LYS A O 8
ATOM 8132 N N . ILE A 1 35 ? -1.098 -8.199 1.734 1.00 0.00 35 ILE A N 8
ATOM 8133 C CA . ILE A 1 35 ? 0.120 -7.518 1.229 1.00 0.00 35 ILE A CA 8
ATOM 8134 C C . ILE A 1 35 ? 0.915 -6.997 2.420 1.00 0.00 35 ILE A C 8
ATOM 8135 O O . ILE A 1 35 ? 2.116 -6.832 2.352 1.00 0.00 35 ILE A O 8
ATOM 8151 N N . LEU A 1 36 ? 0.260 -6.760 3.523 1.00 0.00 36 LEU A N 8
ATOM 8152 C CA . LEU A 1 36 ? 0.996 -6.279 4.719 1.00 0.00 36 LEU A CA 8
ATOM 8153 C C . LEU A 1 36 ? 2.141 -7.252 4.986 1.00 0.00 36 LEU A C 8
ATOM 8154 O O . LEU A 1 36 ? 3.233 -6.861 5.347 1.00 0.00 36 LEU A O 8
ATOM 8170 N N . ASP A 1 37 ? 1.903 -8.522 4.785 1.00 0.00 37 ASP A N 8
ATOM 8171 C CA . ASP A 1 37 ? 2.987 -9.518 5.000 1.00 0.00 37 ASP A CA 8
ATOM 8172 C C . ASP A 1 37 ? 3.976 -9.405 3.840 1.00 0.00 37 ASP A C 8
ATOM 8173 O O . ASP A 1 37 ? 5.170 -9.575 4.001 1.00 0.00 37 ASP A O 8
ATOM 8182 N N . LEU A 1 38 ? 3.482 -9.110 2.668 1.00 0.00 38 LEU A N 8
ATOM 8183 C CA . LEU A 1 38 ? 4.371 -8.970 1.484 1.00 0.00 38 LEU A CA 8
ATOM 8184 C C . LEU A 1 38 ? 5.400 -7.868 1.743 1.00 0.00 38 LEU A C 8
ATOM 8185 O O . LEU A 1 38 ? 6.512 -7.919 1.258 1.00 0.00 38 LEU A O 8
ATOM 8201 N N . MET A 1 39 ? 5.037 -6.868 2.501 1.00 0.00 39 MET A N 8
ATOM 8202 C CA . MET A 1 39 ? 5.996 -5.764 2.783 1.00 0.00 39 MET A CA 8
ATOM 8203 C C . MET A 1 39 ? 6.884 -6.145 3.968 1.00 0.00 39 MET A C 8
ATOM 8204 O O . MET A 1 39 ? 8.092 -6.047 3.907 1.00 0.00 39 MET A O 8
ATOM 8218 N N . ASN A 1 40 ? 6.294 -6.576 5.050 1.00 0.00 40 ASN A N 8
ATOM 8219 C CA . ASN A 1 40 ? 7.108 -6.957 6.237 1.00 0.00 40 ASN A CA 8
ATOM 8220 C C . ASN A 1 40 ? 8.014 -5.785 6.620 1.00 0.00 40 ASN A C 8
ATOM 8221 O O . ASN A 1 40 ? 9.057 -5.960 7.217 1.00 0.00 40 ASN A O 8
ATOM 8232 N N . VAL A 1 41 ? 7.619 -4.590 6.277 1.00 0.00 41 VAL A N 8
ATOM 8233 C CA . VAL A 1 41 ? 8.451 -3.401 6.615 1.00 0.00 41 VAL A CA 8
ATOM 8234 C C . VAL A 1 41 ? 8.243 -3.032 8.086 1.00 0.00 41 VAL A C 8
ATOM 8235 O O . VAL A 1 41 ? 7.255 -3.393 8.693 1.00 0.00 41 VAL A O 8
ATOM 8248 N N . ASP A 1 42 ? 9.168 -2.314 8.663 1.00 0.00 42 ASP A N 8
ATOM 8249 C CA . ASP A 1 42 ? 9.022 -1.921 10.093 1.00 0.00 42 ASP A CA 8
ATOM 8250 C C . ASP A 1 42 ? 8.280 -0.586 10.181 1.00 0.00 42 ASP A C 8
ATOM 8251 O O . ASP A 1 42 ? 8.440 0.280 9.344 1.00 0.00 42 ASP A O 8
ATOM 8260 N N . LYS A 1 43 ? 7.467 -0.413 11.188 1.00 0.00 43 LYS A N 8
ATOM 8261 C CA . LYS A 1 43 ? 6.716 0.866 11.328 1.00 0.00 43 LYS A CA 8
ATOM 8262 C C . LYS A 1 43 ? 5.551 0.889 10.335 1.00 0.00 43 LYS A C 8
ATOM 8263 O O . LYS A 1 43 ? 4.793 1.837 10.275 1.00 0.00 43 LYS A O 8
ATOM 8282 N N . LEU A 1 44 ? 5.401 -0.146 9.552 1.00 0.00 44 LEU A N 8
ATOM 8283 C CA . LEU A 1 44 ? 4.286 -0.178 8.565 1.00 0.00 44 LEU A CA 8
ATOM 8284 C C . LEU A 1 44 ? 3.157 -1.063 9.098 1.00 0.00 44 LEU A C 8
ATOM 8285 O O . LEU A 1 44 ? 3.316 -2.254 9.270 1.00 0.00 44 LEU A O 8
ATOM 8301 N N . THR A 1 45 ? 2.013 -0.488 9.357 1.00 0.00 45 THR A N 8
ATOM 8302 C CA . THR A 1 45 ? 0.874 -1.299 9.875 1.00 0.00 45 THR A CA 8
ATOM 8303 C C . THR A 1 45 ? -0.075 -1.636 8.724 1.00 0.00 45 THR A C 8
ATOM 8304 O O . THR A 1 45 ? 0.025 -1.089 7.644 1.00 0.00 45 THR A O 8
ATOM 8315 N N . ARG A 1 46 ? -0.997 -2.532 8.946 1.00 0.00 46 ARG A N 8
ATOM 8316 C CA . ARG A 1 46 ? -1.952 -2.902 7.864 1.00 0.00 46 ARG A CA 8
ATOM 8317 C C . ARG A 1 46 ? -2.978 -1.781 7.687 1.00 0.00 46 ARG A C 8
ATOM 8318 O O . ARG A 1 46 ? -3.647 -1.694 6.676 1.00 0.00 46 ARG A O 8
ATOM 8339 N N . GLU A 1 47 ? -3.110 -0.925 8.663 1.00 0.00 47 GLU A N 8
ATOM 8340 C CA . GLU A 1 47 ? -4.093 0.189 8.551 1.00 0.00 47 GLU A CA 8
ATOM 8341 C C . GLU A 1 47 ? -3.549 1.261 7.605 1.00 0.00 47 GLU A C 8
ATOM 8342 O O . GLU A 1 47 ? -4.292 1.916 6.902 1.00 0.00 47 GLU A O 8
ATOM 8354 N N . ASN A 1 48 ? -2.257 1.448 7.580 1.00 0.00 48 ASN A N 8
ATOM 8355 C CA . ASN A 1 48 ? -1.672 2.480 6.678 1.00 0.00 48 ASN A CA 8
ATOM 8356 C C . ASN A 1 48 ? -1.927 2.088 5.221 1.00 0.00 48 ASN A C 8
ATOM 8357 O O . ASN A 1 48 ? -2.253 2.915 4.393 1.00 0.00 48 ASN A O 8
ATOM 8368 N N . VAL A 1 49 ? -1.786 0.830 4.902 1.00 0.00 49 VAL A N 8
ATOM 8369 C CA . VAL A 1 49 ? -2.025 0.385 3.501 1.00 0.00 49 VAL A CA 8
ATOM 8370 C C . VAL A 1 49 ? -3.522 0.162 3.295 1.00 0.00 49 VAL A C 8
ATOM 8371 O O . VAL A 1 49 ? -4.028 0.243 2.194 1.00 0.00 49 VAL A O 8
ATOM 8384 N N . ALA A 1 50 ? -4.237 -0.115 4.351 1.00 0.00 50 ALA A N 8
ATOM 8385 C CA . ALA A 1 50 ? -5.701 -0.342 4.221 1.00 0.00 50 ALA A CA 8
ATOM 8386 C C . ALA A 1 50 ? -6.410 1.005 4.078 1.00 0.00 50 ALA A C 8
ATOM 8387 O O . ALA A 1 50 ? -7.521 1.086 3.591 1.00 0.00 50 ALA A O 8
ATOM 8394 N N . SER A 1 51 ? -5.776 2.066 4.496 1.00 0.00 51 SER A N 8
ATOM 8395 C CA . SER A 1 51 ? -6.410 3.408 4.384 1.00 0.00 51 SER A CA 8
ATOM 8396 C C . SER A 1 51 ? -6.327 3.887 2.933 1.00 0.00 51 SER A C 8
ATOM 8397 O O . SER A 1 51 ? -7.281 4.403 2.384 1.00 0.00 51 SER A O 8
ATOM 8405 N N . HIS A 1 52 ? -5.196 3.714 2.307 1.00 0.00 52 HIS A N 8
ATOM 8406 C CA . HIS A 1 52 ? -5.052 4.155 0.891 1.00 0.00 52 HIS A CA 8
ATOM 8407 C C . HIS A 1 52 ? -5.948 3.291 0.001 1.00 0.00 52 HIS A C 8
ATOM 8408 O O . HIS A 1 52 ? -6.445 3.735 -1.016 1.00 0.00 52 HIS A O 8
ATOM 8422 N N . LEU A 1 53 ? -6.160 2.059 0.378 1.00 0.00 53 LEU A N 8
ATOM 8423 C CA . LEU A 1 53 ? -7.026 1.165 -0.441 1.00 0.00 53 LEU A CA 8
ATOM 8424 C C . LEU A 1 53 ? -8.493 1.547 -0.233 1.00 0.00 53 LEU A C 8
ATOM 8425 O O . LEU A 1 53 ? -9.272 1.586 -1.163 1.00 0.00 53 LEU A O 8
ATOM 8441 N N . GLN A 1 54 ? -8.874 1.831 0.983 1.00 0.00 54 GLN A N 8
ATOM 8442 C CA . GLN A 1 54 ? -10.289 2.211 1.250 1.00 0.00 54 GLN A CA 8
ATOM 8443 C C . GLN A 1 54 ? -10.580 3.567 0.605 1.00 0.00 54 GLN A C 8
ATOM 8444 O O . GLN A 1 54 ? -11.689 3.844 0.192 1.00 0.00 54 GLN A O 8
ATOM 8458 N N . LYS A 1 55 ? -9.594 4.416 0.516 1.00 0.00 55 LYS A N 8
ATOM 8459 C CA . LYS A 1 55 ? -9.817 5.753 -0.102 1.00 0.00 55 LYS A CA 8
ATOM 8460 C C . LYS A 1 55 ? -10.095 5.584 -1.596 1.00 0.00 55 LYS A C 8
ATOM 8461 O O . LYS A 1 55 ? -10.769 6.390 -2.206 1.00 0.00 55 LYS A O 8
ATOM 8480 N N . PHE A 1 56 ? -9.586 4.540 -2.192 1.00 0.00 56 PHE A N 8
ATOM 8481 C CA . PHE A 1 56 ? -9.831 4.323 -3.646 1.00 0.00 56 PHE A CA 8
ATOM 8482 C C . PHE A 1 56 ? -11.280 3.889 -3.849 1.00 0.00 56 PHE A C 8
ATOM 8483 O O . PHE A 1 56 ? -11.927 4.287 -4.796 1.00 0.00 56 PHE A O 8
ATOM 8500 N N . ARG A 1 57 ? -11.805 3.090 -2.960 1.00 0.00 57 ARG A N 8
ATOM 8501 C CA . ARG A 1 57 ? -13.222 2.655 -3.101 1.00 0.00 57 ARG A CA 8
ATOM 8502 C C . ARG A 1 57 ? -14.112 3.890 -2.982 1.00 0.00 57 ARG A C 8
ATOM 8503 O O . ARG A 1 57 ? -15.037 4.082 -3.748 1.00 0.00 57 ARG A O 8
ATOM 8524 N N . VAL A 1 58 ? -13.822 4.746 -2.038 1.00 0.00 58 VAL A N 8
ATOM 8525 C CA . VAL A 1 58 ? -14.631 5.984 -1.886 1.00 0.00 58 VAL A CA 8
ATOM 8526 C C . VAL A 1 58 ? -14.437 6.831 -3.142 1.00 0.00 58 VAL A C 8
ATOM 8527 O O . VAL A 1 58 ? -15.338 7.503 -3.603 1.00 0.00 58 VAL A O 8
ATOM 8540 N N . ALA A 1 59 ? -13.260 6.783 -3.707 1.00 0.00 59 ALA A N 8
ATOM 8541 C CA . ALA A 1 59 ? -12.985 7.561 -4.945 1.00 0.00 59 ALA A CA 8
ATOM 8542 C C . ALA A 1 59 ? -13.526 6.786 -6.148 1.00 0.00 59 ALA A C 8
ATOM 8543 O O . ALA A 1 59 ? -13.623 7.303 -7.244 1.00 0.00 59 ALA A O 8
ATOM 8550 N N . LEU A 1 60 ? -13.877 5.545 -5.947 1.00 0.00 60 LEU A N 8
ATOM 8551 C CA . LEU A 1 60 ? -14.413 4.721 -7.064 1.00 0.00 60 LEU A CA 8
ATOM 8552 C C . LEU A 1 60 ? -15.890 5.052 -7.282 1.00 0.00 60 LEU A C 8
ATOM 8553 O O . LEU A 1 60 ? -16.412 4.920 -8.370 1.00 0.00 60 LEU A O 8
ATOM 8569 N N . LYS A 1 61 ? -16.566 5.486 -6.254 1.00 0.00 61 LYS A N 8
ATOM 8570 C CA . LYS A 1 61 ? -18.008 5.829 -6.404 1.00 0.00 61 LYS A CA 8
ATOM 8571 C C . LYS A 1 61 ? -18.137 7.214 -7.043 1.00 0.00 61 LYS A C 8
ATOM 8572 O O . LYS A 1 61 ? -19.227 7.699 -7.278 1.00 0.00 61 LYS A O 8
ATOM 8591 N N . LYS A 1 62 ? -17.036 7.855 -7.329 1.00 0.00 62 LYS A N 8
ATOM 8592 C CA . LYS A 1 62 ? -17.101 9.206 -7.952 1.00 0.00 62 LYS A CA 8
ATOM 8593 C C . LYS A 1 62 ? -16.592 9.131 -9.393 1.00 0.00 62 LYS A C 8
ATOM 8594 O O . LYS A 1 62 ? -16.437 10.134 -10.061 1.00 0.00 62 LYS A O 8
ATOM 8613 N N . VAL A 1 63 ? -16.328 7.948 -9.880 1.00 0.00 63 VAL A N 8
ATOM 8614 C CA . VAL A 1 63 ? -15.830 7.812 -11.277 1.00 0.00 63 VAL A CA 8
ATOM 8615 C C . VAL A 1 63 ? -16.095 6.391 -11.776 1.00 0.00 63 VAL A C 8
ATOM 8616 O O . VAL A 1 63 ? -15.669 5.423 -11.177 1.00 0.00 63 VAL A O 8
ATOM 8629 N N . SER A 1 64 ? -16.795 6.256 -12.870 1.00 0.00 64 SER A N 8
ATOM 8630 C CA . SER A 1 64 ? -17.086 4.896 -13.405 1.00 0.00 64 SER A CA 8
ATOM 8631 C C . SER A 1 64 ? -17.540 3.985 -12.263 1.00 0.00 64 SER A C 8
ATOM 8632 O O . SER A 1 64 ? -18.610 4.225 -11.729 1.00 0.00 64 SER A O 8
ATOM 8641 N N . THR A 1 1 ? 21.886 14.199 7.196 1.00 0.00 1 THR A N 9
ATOM 8642 C CA . THR A 1 1 ? 22.770 14.324 6.004 1.00 0.00 1 THR A CA 9
ATOM 8643 C C . THR A 1 1 ? 22.045 13.781 4.771 1.00 0.00 1 THR A C 9
ATOM 8644 O O . THR A 1 1 ? 22.328 14.165 3.654 1.00 0.00 1 THR A O 9
ATOM 8657 N N . ALA A 1 2 ? 21.110 12.891 4.965 1.00 0.00 2 ALA A N 9
ATOM 8658 C CA . ALA A 1 2 ? 20.369 12.326 3.803 1.00 0.00 2 ALA A CA 9
ATOM 8659 C C . ALA A 1 2 ? 21.287 11.379 3.028 1.00 0.00 2 ALA A C 9
ATOM 8660 O O . ALA A 1 2 ? 21.575 11.590 1.867 1.00 0.00 2 ALA A O 9
ATOM 8667 N N . GLN A 1 3 ? 21.751 10.337 3.662 1.00 0.00 3 GLN A N 9
ATOM 8668 C CA . GLN A 1 3 ? 22.651 9.380 2.961 1.00 0.00 3 GLN A CA 9
ATOM 8669 C C . GLN A 1 3 ? 22.504 7.990 3.583 1.00 0.00 3 GLN A C 9
ATOM 8670 O O . GLN A 1 3 ? 23.466 7.387 4.014 1.00 0.00 3 GLN A O 9
ATOM 8684 N N . LYS A 1 4 ? 21.305 7.475 3.632 1.00 0.00 4 LYS A N 9
ATOM 8685 C CA . LYS A 1 4 ? 21.099 6.123 4.225 1.00 0.00 4 LYS A CA 9
ATOM 8686 C C . LYS A 1 4 ? 19.624 5.740 4.120 1.00 0.00 4 LYS A C 9
ATOM 8687 O O . LYS A 1 4 ? 19.018 5.296 5.075 1.00 0.00 4 LYS A O 9
ATOM 8706 N N . LYS A 1 5 ? 19.043 5.903 2.965 1.00 0.00 5 LYS A N 9
ATOM 8707 C CA . LYS A 1 5 ? 17.607 5.546 2.791 1.00 0.00 5 LYS A CA 9
ATOM 8708 C C . LYS A 1 5 ? 16.757 6.311 3.815 1.00 0.00 5 LYS A C 9
ATOM 8709 O O . LYS A 1 5 ? 16.813 6.026 4.994 1.00 0.00 5 LYS A O 9
ATOM 8728 N N . PRO A 1 6 ? 15.990 7.260 3.337 1.00 0.00 6 PRO A N 9
ATOM 8729 C CA . PRO A 1 6 ? 15.115 8.077 4.195 1.00 0.00 6 PRO A CA 9
ATOM 8730 C C . PRO A 1 6 ? 13.867 7.283 4.591 1.00 0.00 6 PRO A C 9
ATOM 8731 O O . PRO A 1 6 ? 13.467 6.361 3.907 1.00 0.00 6 PRO A O 9
ATOM 8742 N N . ARG A 1 7 ? 13.254 7.630 5.692 1.00 0.00 7 ARG A N 9
ATOM 8743 C CA . ARG A 1 7 ? 12.035 6.895 6.140 1.00 0.00 7 ARG A CA 9
ATOM 8744 C C . ARG A 1 7 ? 11.147 6.583 4.933 1.00 0.00 7 ARG A C 9
ATOM 8745 O O . ARG A 1 7 ? 10.648 7.471 4.270 1.00 0.00 7 ARG A O 9
ATOM 8766 N N . VAL A 1 8 ? 10.950 5.326 4.643 1.00 0.00 8 VAL A N 9
ATOM 8767 C CA . VAL A 1 8 ? 10.098 4.950 3.479 1.00 0.00 8 VAL A CA 9
ATOM 8768 C C . VAL A 1 8 ? 8.661 4.707 3.959 1.00 0.00 8 VAL A C 9
ATOM 8769 O O . VAL A 1 8 ? 8.310 3.618 4.371 1.00 0.00 8 VAL A O 9
ATOM 8782 N N . LEU A 1 9 ? 7.828 5.711 3.908 1.00 0.00 9 LEU A N 9
ATOM 8783 C CA . LEU A 1 9 ? 6.419 5.535 4.356 1.00 0.00 9 LEU A CA 9
ATOM 8784 C C . LEU A 1 9 ? 5.492 5.546 3.137 1.00 0.00 9 LEU A C 9
ATOM 8785 O O . LEU A 1 9 ? 4.469 4.889 3.116 1.00 0.00 9 LEU A O 9
ATOM 8801 N N . TRP A 1 10 ? 5.844 6.285 2.121 1.00 0.00 10 TRP A N 9
ATOM 8802 C CA . TRP A 1 10 ? 4.988 6.340 0.901 1.00 0.00 10 TRP A CA 9
ATOM 8803 C C . TRP A 1 10 ? 5.755 7.044 -0.220 1.00 0.00 10 TRP A C 9
ATOM 8804 O O . TRP A 1 10 ? 5.415 8.137 -0.626 1.00 0.00 10 TRP A O 9
ATOM 8825 N N . THR A 1 11 ? 6.794 6.430 -0.719 1.00 0.00 11 THR A N 9
ATOM 8826 C CA . THR A 1 11 ? 7.586 7.070 -1.808 1.00 0.00 11 THR A CA 9
ATOM 8827 C C . THR A 1 11 ? 7.447 6.255 -3.097 1.00 0.00 11 THR A C 9
ATOM 8828 O O . THR A 1 11 ? 6.860 5.192 -3.111 1.00 0.00 11 THR A O 9
ATOM 8839 N N . HIS A 1 12 ? 7.988 6.745 -4.180 1.00 0.00 12 HIS A N 9
ATOM 8840 C CA . HIS A 1 12 ? 7.890 6.001 -5.468 1.00 0.00 12 HIS A CA 9
ATOM 8841 C C . HIS A 1 12 ? 8.297 4.544 -5.240 1.00 0.00 12 HIS A C 9
ATOM 8842 O O . HIS A 1 12 ? 7.832 3.647 -5.916 1.00 0.00 12 HIS A O 9
ATOM 8856 N N . GLU A 1 13 ? 9.157 4.302 -4.291 1.00 0.00 13 GLU A N 9
ATOM 8857 C CA . GLU A 1 13 ? 9.590 2.905 -4.014 1.00 0.00 13 GLU A CA 9
ATOM 8858 C C . GLU A 1 13 ? 8.419 2.128 -3.418 1.00 0.00 13 GLU A C 9
ATOM 8859 O O . GLU A 1 13 ? 8.039 1.081 -3.903 1.00 0.00 13 GLU A O 9
ATOM 8871 N N . LEU A 1 14 ? 7.843 2.637 -2.365 1.00 0.00 14 LEU A N 9
ATOM 8872 C CA . LEU A 1 14 ? 6.693 1.937 -1.731 1.00 0.00 14 LEU A CA 9
ATOM 8873 C C . LEU A 1 14 ? 5.567 1.770 -2.754 1.00 0.00 14 LEU A C 9
ATOM 8874 O O . LEU A 1 14 ? 4.693 0.941 -2.599 1.00 0.00 14 LEU A O 9
ATOM 8890 N N . HIS A 1 15 ? 5.580 2.555 -3.795 1.00 0.00 15 HIS A N 9
ATOM 8891 C CA . HIS A 1 15 ? 4.509 2.448 -4.826 1.00 0.00 15 HIS A CA 9
ATOM 8892 C C . HIS A 1 15 ? 4.788 1.253 -5.740 1.00 0.00 15 HIS A C 9
ATOM 8893 O O . HIS A 1 15 ? 3.881 0.610 -6.229 1.00 0.00 15 HIS A O 9
ATOM 8907 N N . ASN A 1 16 ? 6.036 0.952 -5.978 1.00 0.00 16 ASN A N 9
ATOM 8908 C CA . ASN A 1 16 ? 6.368 -0.198 -6.865 1.00 0.00 16 ASN A CA 9
ATOM 8909 C C . ASN A 1 16 ? 6.088 -1.513 -6.134 1.00 0.00 16 ASN A C 9
ATOM 8910 O O . ASN A 1 16 ? 5.618 -2.470 -6.717 1.00 0.00 16 ASN A O 9
ATOM 8921 N N . LYS A 1 17 ? 6.373 -1.568 -4.862 1.00 0.00 17 LYS A N 9
ATOM 8922 C CA . LYS A 1 17 ? 6.123 -2.823 -4.100 1.00 0.00 17 LYS A CA 9
ATOM 8923 C C . LYS A 1 17 ? 4.621 -2.982 -3.856 1.00 0.00 17 LYS A C 9
ATOM 8924 O O . LYS A 1 17 ? 4.095 -4.078 -3.857 1.00 0.00 17 LYS A O 9
ATOM 8943 N N . PHE A 1 18 ? 3.929 -1.899 -3.645 1.00 0.00 18 PHE A N 9
ATOM 8944 C CA . PHE A 1 18 ? 2.464 -1.986 -3.398 1.00 0.00 18 PHE A CA 9
ATOM 8945 C C . PHE A 1 18 ? 1.737 -2.336 -4.698 1.00 0.00 18 PHE A C 9
ATOM 8946 O O . PHE A 1 18 ? 0.670 -2.916 -4.683 1.00 0.00 18 PHE A O 9
ATOM 8963 N N . LEU A 1 19 ? 2.299 -1.989 -5.823 1.00 0.00 19 LEU A N 9
ATOM 8964 C CA . LEU A 1 19 ? 1.624 -2.305 -7.114 1.00 0.00 19 LEU A CA 9
ATOM 8965 C C . LEU A 1 19 ? 1.887 -3.762 -7.490 1.00 0.00 19 LEU A C 9
ATOM 8966 O O . LEU A 1 19 ? 1.014 -4.453 -7.976 1.00 0.00 19 LEU A O 9
ATOM 8982 N N . ALA A 1 20 ? 3.079 -4.240 -7.271 1.00 0.00 20 ALA A N 9
ATOM 8983 C CA . ALA A 1 20 ? 3.382 -5.654 -7.620 1.00 0.00 20 ALA A CA 9
ATOM 8984 C C . ALA A 1 20 ? 2.786 -6.572 -6.553 1.00 0.00 20 ALA A C 9
ATOM 8985 O O . ALA A 1 20 ? 2.512 -7.730 -6.801 1.00 0.00 20 ALA A O 9
ATOM 8992 N N . ALA A 1 21 ? 2.575 -6.064 -5.371 1.00 0.00 21 ALA A N 9
ATOM 8993 C CA . ALA A 1 21 ? 1.986 -6.909 -4.297 1.00 0.00 21 ALA A CA 9
ATOM 8994 C C . ALA A 1 21 ? 0.484 -7.041 -4.537 1.00 0.00 21 ALA A C 9
ATOM 8995 O O . ALA A 1 21 ? -0.086 -8.104 -4.399 1.00 0.00 21 ALA A O 9
ATOM 9002 N N . VAL A 1 22 ? -0.162 -5.970 -4.909 1.00 0.00 22 VAL A N 9
ATOM 9003 C CA . VAL A 1 22 ? -1.624 -6.041 -5.173 1.00 0.00 22 VAL A CA 9
ATOM 9004 C C . VAL A 1 22 ? -1.851 -6.853 -6.439 1.00 0.00 22 VAL A C 9
ATOM 9005 O O . VAL A 1 22 ? -2.708 -7.710 -6.505 1.00 0.00 22 VAL A O 9
ATOM 9018 N N . ASP A 1 23 ? -1.078 -6.578 -7.446 1.00 0.00 23 ASP A N 9
ATOM 9019 C CA . ASP A 1 23 ? -1.215 -7.316 -8.727 1.00 0.00 23 ASP A CA 9
ATOM 9020 C C . ASP A 1 23 ? -0.986 -8.804 -8.477 1.00 0.00 23 ASP A C 9
ATOM 9021 O O . ASP A 1 23 ? -1.684 -9.650 -9.000 1.00 0.00 23 ASP A O 9
ATOM 9030 N N . HIS A 1 24 ? -0.005 -9.127 -7.683 1.00 0.00 24 HIS A N 9
ATOM 9031 C CA . HIS A 1 24 ? 0.281 -10.561 -7.396 1.00 0.00 24 HIS A CA 9
ATOM 9032 C C . HIS A 1 24 ? -0.963 -11.226 -6.806 1.00 0.00 24 HIS A C 9
ATOM 9033 O O . HIS A 1 24 ? -1.134 -12.426 -6.887 1.00 0.00 24 HIS A O 9
ATOM 9047 N N . LEU A 1 25 ? -1.831 -10.459 -6.206 1.00 0.00 25 LEU A N 9
ATOM 9048 C CA . LEU A 1 25 ? -3.059 -11.054 -5.605 1.00 0.00 25 LEU A CA 9
ATOM 9049 C C . LEU A 1 25 ? -4.289 -10.632 -6.412 1.00 0.00 25 LEU A C 9
ATOM 9050 O O . LEU A 1 25 ? -5.392 -11.063 -6.146 1.00 0.00 25 LEU A O 9
ATOM 9066 N N . GLY A 1 26 ? -4.113 -9.784 -7.387 1.00 0.00 26 GLY A N 9
ATOM 9067 C CA . GLY A 1 26 ? -5.281 -9.331 -8.191 1.00 0.00 26 GLY A CA 9
ATOM 9068 C C . GLY A 1 26 ? -5.911 -8.125 -7.497 1.00 0.00 26 GLY A C 9
ATOM 9069 O O . GLY A 1 26 ? -6.495 -8.244 -6.443 1.00 0.00 26 GLY A O 9
ATOM 9073 N N . VAL A 1 27 ? -5.787 -6.964 -8.075 1.00 0.00 27 VAL A N 9
ATOM 9074 C CA . VAL A 1 27 ? -6.366 -5.742 -7.445 1.00 0.00 27 VAL A CA 9
ATOM 9075 C C . VAL A 1 27 ? -7.852 -5.961 -7.151 1.00 0.00 27 VAL A C 9
ATOM 9076 O O . VAL A 1 27 ? -8.449 -5.252 -6.366 1.00 0.00 27 VAL A O 9
ATOM 9089 N N . GLU A 1 28 ? -8.457 -6.928 -7.781 1.00 0.00 28 GLU A N 9
ATOM 9090 C CA . GLU A 1 28 ? -9.908 -7.181 -7.543 1.00 0.00 28 GLU A CA 9
ATOM 9091 C C . GLU A 1 28 ? -10.112 -7.876 -6.192 1.00 0.00 28 GLU A C 9
ATOM 9092 O O . GLU A 1 28 ? -11.028 -7.563 -5.457 1.00 0.00 28 GLU A O 9
ATOM 9104 N N . ARG A 1 29 ? -9.276 -8.822 -5.863 1.00 0.00 29 ARG A N 9
ATOM 9105 C CA . ARG A 1 29 ? -9.433 -9.542 -4.563 1.00 0.00 29 ARG A CA 9
ATOM 9106 C C . ARG A 1 29 ? -8.211 -9.286 -3.677 1.00 0.00 29 ARG A C 9
ATOM 9107 O O . ARG A 1 29 ? -7.985 -9.978 -2.702 1.00 0.00 29 ARG A O 9
ATOM 9128 N N . ALA A 1 30 ? -7.415 -8.310 -4.012 1.00 0.00 30 ALA A N 9
ATOM 9129 C CA . ALA A 1 30 ? -6.202 -8.023 -3.196 1.00 0.00 30 ALA A CA 9
ATOM 9130 C C . ALA A 1 30 ? -6.590 -7.259 -1.930 1.00 0.00 30 ALA A C 9
ATOM 9131 O O . ALA A 1 30 ? -7.150 -6.183 -1.987 1.00 0.00 30 ALA A O 9
ATOM 9138 N N . VAL A 1 31 ? -6.284 -7.804 -0.784 1.00 0.00 31 VAL A N 9
ATOM 9139 C CA . VAL A 1 31 ? -6.619 -7.108 0.488 1.00 0.00 31 VAL A CA 9
ATOM 9140 C C . VAL A 1 31 ? -5.341 -6.500 1.069 1.00 0.00 31 VAL A C 9
ATOM 9141 O O . VAL A 1 31 ? -4.251 -6.909 0.722 1.00 0.00 31 VAL A O 9
ATOM 9154 N N . PRO A 1 32 ? -5.509 -5.539 1.938 1.00 0.00 32 PRO A N 9
ATOM 9155 C CA . PRO A 1 32 ? -4.378 -4.856 2.585 1.00 0.00 32 PRO A CA 9
ATOM 9156 C C . PRO A 1 32 ? -3.783 -5.746 3.678 1.00 0.00 32 PRO A C 9
ATOM 9157 O O . PRO A 1 32 ? -2.621 -5.637 4.020 1.00 0.00 32 PRO A O 9
ATOM 9168 N N . LYS A 1 33 ? -4.571 -6.629 4.226 1.00 0.00 33 LYS A N 9
ATOM 9169 C CA . LYS A 1 33 ? -4.059 -7.530 5.291 1.00 0.00 33 LYS A CA 9
ATOM 9170 C C . LYS A 1 33 ? -3.045 -8.506 4.691 1.00 0.00 33 LYS A C 9
ATOM 9171 O O . LYS A 1 33 ? -1.951 -8.666 5.194 1.00 0.00 33 LYS A O 9
ATOM 9190 N N . LYS A 1 34 ? -3.397 -9.158 3.618 1.00 0.00 34 LYS A N 9
ATOM 9191 C CA . LYS A 1 34 ? -2.447 -10.119 2.993 1.00 0.00 34 LYS A CA 9
ATOM 9192 C C . LYS A 1 34 ? -1.270 -9.347 2.402 1.00 0.00 34 LYS A C 9
ATOM 9193 O O . LYS A 1 34 ? -0.133 -9.759 2.514 1.00 0.00 34 LYS A O 9
ATOM 9212 N N . ILE A 1 35 ? -1.520 -8.228 1.784 1.00 0.00 35 ILE A N 9
ATOM 9213 C CA . ILE A 1 35 ? -0.392 -7.452 1.211 1.00 0.00 35 ILE A CA 9
ATOM 9214 C C . ILE A 1 35 ? 0.511 -6.992 2.348 1.00 0.00 35 ILE A C 9
ATOM 9215 O O . ILE A 1 35 ? 1.685 -6.746 2.161 1.00 0.00 35 ILE A O 9
ATOM 9231 N N . LEU A 1 36 ? -0.021 -6.893 3.534 1.00 0.00 36 LEU A N 9
ATOM 9232 C CA . LEU A 1 36 ? 0.825 -6.472 4.679 1.00 0.00 36 LEU A CA 9
ATOM 9233 C C . LEU A 1 36 ? 2.034 -7.401 4.742 1.00 0.00 36 LEU A C 9
ATOM 9234 O O . LEU A 1 36 ? 3.129 -6.990 5.068 1.00 0.00 36 LEU A O 9
ATOM 9250 N N . ASP A 1 37 ? 1.849 -8.653 4.408 1.00 0.00 37 ASP A N 9
ATOM 9251 C CA . ASP A 1 37 ? 2.999 -9.596 4.425 1.00 0.00 37 ASP A CA 9
ATOM 9252 C C . ASP A 1 37 ? 3.819 -9.373 3.154 1.00 0.00 37 ASP A C 9
ATOM 9253 O O . ASP A 1 37 ? 5.017 -9.574 3.128 1.00 0.00 37 ASP A O 9
ATOM 9262 N N . LEU A 1 38 ? 3.176 -8.942 2.101 1.00 0.00 38 LEU A N 9
ATOM 9263 C CA . LEU A 1 38 ? 3.904 -8.685 0.829 1.00 0.00 38 LEU A CA 9
ATOM 9264 C C . LEU A 1 38 ? 4.918 -7.561 1.050 1.00 0.00 38 LEU A C 9
ATOM 9265 O O . LEU A 1 38 ? 5.969 -7.532 0.439 1.00 0.00 38 LEU A O 9
ATOM 9281 N N . MET A 1 39 ? 4.614 -6.634 1.918 1.00 0.00 39 MET A N 9
ATOM 9282 C CA . MET A 1 39 ? 5.563 -5.514 2.172 1.00 0.00 39 MET A CA 9
ATOM 9283 C C . MET A 1 39 ? 6.532 -5.910 3.288 1.00 0.00 39 MET A C 9
ATOM 9284 O O . MET A 1 39 ? 7.713 -5.629 3.226 1.00 0.00 39 MET A O 9
ATOM 9298 N N . ASN A 1 40 ? 6.043 -6.556 4.311 1.00 0.00 40 ASN A N 9
ATOM 9299 C CA . ASN A 1 40 ? 6.936 -6.964 5.429 1.00 0.00 40 ASN A CA 9
ATOM 9300 C C . ASN A 1 40 ? 7.717 -5.744 5.914 1.00 0.00 40 ASN A C 9
ATOM 9301 O O . ASN A 1 40 ? 8.793 -5.859 6.465 1.00 0.00 40 ASN A O 9
ATOM 9312 N N . VAL A 1 41 ? 7.179 -4.575 5.710 1.00 0.00 41 VAL A N 9
ATOM 9313 C CA . VAL A 1 41 ? 7.884 -3.340 6.154 1.00 0.00 41 VAL A CA 9
ATOM 9314 C C . VAL A 1 41 ? 7.644 -3.122 7.649 1.00 0.00 41 VAL A C 9
ATOM 9315 O O . VAL A 1 41 ? 6.595 -3.439 8.172 1.00 0.00 41 VAL A O 9
ATOM 9328 N N . ASP A 1 42 ? 8.610 -2.580 8.339 1.00 0.00 42 ASP A N 9
ATOM 9329 C CA . ASP A 1 42 ? 8.439 -2.338 9.799 1.00 0.00 42 ASP A CA 9
ATOM 9330 C C . ASP A 1 42 ? 7.841 -0.947 10.020 1.00 0.00 42 ASP A C 9
ATOM 9331 O O . ASP A 1 42 ? 8.062 -0.037 9.247 1.00 0.00 42 ASP A O 9
ATOM 9340 N N . LYS A 1 43 ? 7.088 -0.776 11.073 1.00 0.00 43 LYS A N 9
ATOM 9341 C CA . LYS A 1 43 ? 6.476 0.555 11.350 1.00 0.00 43 LYS A CA 9
ATOM 9342 C C . LYS A 1 43 ? 5.239 0.745 10.460 1.00 0.00 43 LYS A C 9
ATOM 9343 O O . LYS A 1 43 ? 4.536 1.730 10.562 1.00 0.00 43 LYS A O 9
ATOM 9362 N N . LEU A 1 44 ? 4.968 -0.191 9.591 1.00 0.00 44 LEU A N 9
ATOM 9363 C CA . LEU A 1 44 ? 3.777 -0.059 8.703 1.00 0.00 44 LEU A CA 9
ATOM 9364 C C . LEU A 1 44 ? 2.584 -0.768 9.348 1.00 0.00 44 LEU A C 9
ATOM 9365 O O . LEU A 1 44 ? 2.678 -1.904 9.770 1.00 0.00 44 LEU A O 9
ATOM 9381 N N . THR A 1 45 ? 1.462 -0.107 9.430 1.00 0.00 45 THR A N 9
ATOM 9382 C CA . THR A 1 45 ? 0.265 -0.743 10.050 1.00 0.00 45 THR A CA 9
ATOM 9383 C C . THR A 1 45 ? -0.698 -1.199 8.953 1.00 0.00 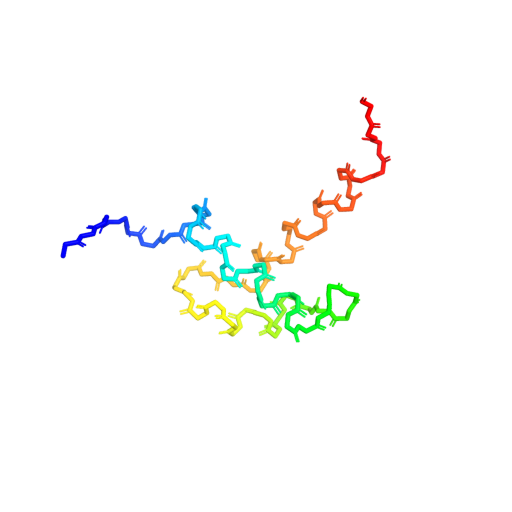45 THR A C 9
ATOM 9384 O O . THR A 1 45 ? -0.640 -0.736 7.831 1.00 0.00 45 THR A O 9
ATOM 9395 N N . ARG A 1 46 ? -1.586 -2.102 9.268 1.00 0.00 46 ARG A N 9
ATOM 9396 C CA . ARG A 1 46 ? -2.553 -2.584 8.243 1.00 0.00 46 ARG A CA 9
ATOM 9397 C C . ARG A 1 46 ? -3.663 -1.546 8.063 1.00 0.00 46 ARG A C 9
ATOM 9398 O O . ARG A 1 46 ? -4.328 -1.506 7.049 1.00 0.00 46 ARG A O 9
ATOM 9419 N N . GLU A 1 47 ? -3.866 -0.707 9.042 1.00 0.00 47 GLU A N 9
ATOM 9420 C CA . GLU A 1 47 ? -4.931 0.328 8.927 1.00 0.00 47 GLU A CA 9
ATOM 9421 C C . GLU A 1 47 ? -4.479 1.424 7.961 1.00 0.00 47 GLU A C 9
ATOM 9422 O O . GLU A 1 47 ? -5.281 2.049 7.296 1.00 0.00 47 GLU A O 9
ATOM 9434 N N . ASN A 1 48 ? -3.199 1.664 7.877 1.00 0.00 48 ASN A N 9
ATOM 9435 C CA . ASN A 1 48 ? -2.699 2.721 6.952 1.00 0.00 48 ASN A CA 9
ATOM 9436 C C . ASN A 1 48 ? -2.888 2.263 5.505 1.00 0.00 48 ASN A C 9
ATOM 9437 O O . ASN A 1 48 ? -3.221 3.044 4.635 1.00 0.00 48 ASN A O 9
ATOM 9448 N N . VAL A 1 49 ? -2.682 1.002 5.239 1.00 0.00 49 VAL A N 9
ATOM 9449 C CA . VAL A 1 49 ? -2.855 0.495 3.849 1.00 0.00 49 VAL A CA 9
ATOM 9450 C C . VAL A 1 49 ? -4.332 0.192 3.601 1.00 0.00 49 VAL A C 9
ATOM 9451 O O . VAL A 1 49 ? -4.800 0.206 2.480 1.00 0.00 49 VAL A O 9
ATOM 9464 N N . ALA A 1 50 ? -5.071 -0.086 4.641 1.00 0.00 50 ALA A N 9
ATOM 9465 C CA . ALA A 1 50 ? -6.517 -0.393 4.465 1.00 0.00 50 ALA A CA 9
ATOM 9466 C C . ALA A 1 50 ? -7.294 0.910 4.269 1.00 0.00 50 ALA A C 9
ATOM 9467 O O . ALA A 1 50 ? -8.382 0.920 3.730 1.00 0.00 50 ALA A O 9
ATOM 9474 N N . SER A 1 51 ? -6.742 2.010 4.702 1.00 0.00 51 SER A N 9
ATOM 9475 C CA . SER A 1 51 ? -7.446 3.312 4.539 1.00 0.00 51 SER A CA 9
ATOM 9476 C C . SER A 1 51 ? -7.270 3.806 3.102 1.00 0.00 51 SER A C 9
ATOM 9477 O O . SER A 1 51 ? -8.200 4.284 2.481 1.00 0.00 51 SER A O 9
ATOM 9485 N N . HIS A 1 52 ? -6.085 3.694 2.569 1.00 0.00 52 HIS A N 9
ATOM 9486 C CA . HIS A 1 52 ? -5.848 4.154 1.172 1.00 0.00 52 HIS A CA 9
ATOM 9487 C C . HIS A 1 52 ? -6.608 3.248 0.201 1.00 0.00 52 HIS A C 9
ATOM 9488 O O . HIS A 1 52 ? -6.985 3.657 -0.879 1.00 0.00 52 HIS A O 9
ATOM 9502 N N . LEU A 1 53 ? -6.837 2.019 0.577 1.00 0.00 53 LEU A N 9
ATOM 9503 C CA . LEU A 1 53 ? -7.574 1.088 -0.323 1.00 0.00 53 LEU A CA 9
ATOM 9504 C C . LEU A 1 53 ? -9.061 1.447 -0.320 1.00 0.00 53 LEU A C 9
ATOM 9505 O O . LEU A 1 53 ? -9.723 1.396 -1.338 1.00 0.00 53 LEU A O 9
ATOM 9521 N N . GLN A 1 54 ? -9.591 1.809 0.816 1.00 0.00 54 GLN A N 9
ATOM 9522 C CA . GLN A 1 54 ? -11.036 2.171 0.882 1.00 0.00 54 GLN A CA 9
ATOM 9523 C C . GLN A 1 54 ? -11.270 3.471 0.112 1.00 0.00 54 GLN A C 9
ATOM 9524 O O . GLN A 1 54 ? -12.246 3.617 -0.595 1.00 0.00 54 GLN A O 9
ATOM 9538 N N . LYS A 1 55 ? -10.382 4.417 0.244 1.00 0.00 55 LYS A N 9
ATOM 9539 C CA . LYS A 1 55 ? -10.555 5.707 -0.482 1.00 0.00 55 LYS A CA 9
ATOM 9540 C C . LYS A 1 55 ? -10.287 5.490 -1.973 1.00 0.00 55 LYS A C 9
ATOM 9541 O O . LYS A 1 55 ? -10.869 6.141 -2.817 1.00 0.00 55 LYS A O 9
ATOM 9560 N N . PHE A 1 56 ? -9.413 4.581 -2.304 1.00 0.00 56 PHE A N 9
ATOM 9561 C CA . PHE A 1 56 ? -9.112 4.325 -3.740 1.00 0.00 56 PHE A CA 9
ATOM 9562 C C . PHE A 1 56 ? -10.354 3.752 -4.423 1.00 0.00 56 PHE A C 9
ATOM 9563 O O . PHE A 1 56 ? -10.709 4.152 -5.512 1.00 0.00 56 PHE A O 9
ATOM 9580 N N . ARG A 1 57 ? -11.026 2.828 -3.792 1.00 0.00 57 ARG A N 9
ATOM 9581 C CA . ARG A 1 57 ? -12.251 2.253 -4.414 1.00 0.00 57 ARG A CA 9
ATOM 9582 C C . ARG A 1 57 ? -13.228 3.393 -4.694 1.00 0.00 57 ARG A C 9
ATOM 9583 O O . ARG A 1 57 ? -13.856 3.448 -5.731 1.00 0.00 57 ARG A O 9
ATOM 9604 N N . VAL A 1 58 ? -13.342 4.317 -3.778 1.00 0.00 58 VAL A N 9
ATOM 9605 C CA . VAL A 1 58 ? -14.258 5.468 -3.998 1.00 0.00 58 VAL A CA 9
ATOM 9606 C C . VAL A 1 58 ? -13.723 6.281 -5.175 1.00 0.00 58 VAL A C 9
ATOM 9607 O O . VAL A 1 58 ? -14.470 6.827 -5.963 1.00 0.00 58 VAL A O 9
ATOM 9620 N N . ALA A 1 59 ? -12.426 6.346 -5.305 1.00 0.00 59 ALA A N 9
ATOM 9621 C CA . ALA A 1 59 ? -11.820 7.099 -6.435 1.00 0.00 59 ALA A CA 9
ATOM 9622 C C . ALA A 1 59 ? -11.880 6.232 -7.696 1.00 0.00 59 ALA A C 9
ATOM 9623 O O . ALA A 1 59 ? -11.644 6.693 -8.795 1.00 0.00 59 ALA A O 9
ATOM 9630 N N . LEU A 1 60 ? -12.192 4.973 -7.536 1.00 0.00 60 LEU A N 9
ATOM 9631 C CA . LEU A 1 60 ? -12.269 4.059 -8.706 1.00 0.00 60 LEU A CA 9
ATOM 9632 C C . LEU A 1 60 ? -13.679 4.106 -9.300 1.00 0.00 60 LEU A C 9
ATOM 9633 O O . LEU A 1 60 ? -13.925 3.611 -10.382 1.00 0.00 60 LEU A O 9
ATOM 9649 N N . LYS A 1 61 ? -14.607 4.699 -8.600 1.00 0.00 61 LYS A N 9
ATOM 9650 C CA . LYS A 1 61 ? -16.000 4.780 -9.122 1.00 0.00 61 LYS A CA 9
ATOM 9651 C C . LYS A 1 61 ? -16.519 6.213 -8.976 1.00 0.00 61 LYS A C 9
ATOM 9652 O O . LYS A 1 61 ? -17.667 6.498 -9.253 1.00 0.00 61 LYS A O 9
ATOM 9671 N N . LYS A 1 62 ? -15.683 7.117 -8.544 1.00 0.00 62 LYS A N 9
ATOM 9672 C CA . LYS A 1 62 ? -16.132 8.529 -8.381 1.00 0.00 62 LYS A CA 9
ATOM 9673 C C . LYS A 1 62 ? -15.329 9.434 -9.319 1.00 0.00 62 LYS A C 9
ATOM 9674 O O . LYS A 1 62 ? -15.666 10.582 -9.528 1.00 0.00 62 LYS A O 9
ATOM 9693 N N . VAL A 1 63 ? -14.269 8.925 -9.884 1.00 0.00 63 VAL A N 9
ATOM 9694 C CA . VAL A 1 63 ? -13.445 9.758 -10.807 1.00 0.00 63 VAL A CA 9
ATOM 9695 C C . VAL A 1 63 ? -14.167 9.905 -12.148 1.00 0.00 63 VAL A C 9
ATOM 9696 O O . VAL A 1 63 ? -14.637 8.942 -12.721 1.00 0.00 63 VAL A O 9
ATOM 9709 N N . SER A 1 64 ? -14.259 11.105 -12.652 1.00 0.00 64 SER A N 9
ATOM 9710 C CA . SER A 1 64 ? -14.949 11.317 -13.956 1.00 0.00 64 SER A CA 9
ATOM 9711 C C . SER A 1 64 ? -16.310 10.617 -13.932 1.00 0.00 64 SER A C 9
ATOM 9712 O O . SER A 1 64 ? -17.049 10.834 -12.987 1.00 0.00 64 SER A O 9
ATOM 9721 N N . THR A 1 1 ? 20.221 19.010 5.436 1.00 0.00 1 THR A N 10
ATOM 9722 C CA . THR A 1 1 ? 19.225 19.171 4.339 1.00 0.00 1 THR A CA 10
ATOM 9723 C C . THR A 1 1 ? 18.624 17.807 3.993 1.00 0.00 1 THR A C 10
ATOM 9724 O O . THR A 1 1 ? 18.438 17.474 2.839 1.00 0.00 1 THR A O 10
ATOM 9737 N N . ALA A 1 2 ? 18.318 17.014 4.984 1.00 0.00 2 ALA A N 10
ATOM 9738 C CA . ALA A 1 2 ? 17.729 15.673 4.711 1.00 0.00 2 ALA A CA 10
ATOM 9739 C C . ALA A 1 2 ? 18.625 14.913 3.732 1.00 0.00 2 ALA A C 10
ATOM 9740 O O . ALA A 1 2 ? 19.623 15.423 3.264 1.00 0.00 2 ALA A O 10
ATOM 9747 N N . GLN A 1 3 ? 18.276 13.696 3.417 1.00 0.00 3 GLN A N 10
ATOM 9748 C CA . GLN A 1 3 ? 19.107 12.903 2.467 1.00 0.00 3 GLN A CA 10
ATOM 9749 C C . GLN A 1 3 ? 18.309 12.637 1.190 1.00 0.00 3 GLN A C 10
ATOM 9750 O O . GLN A 1 3 ? 18.187 11.512 0.746 1.00 0.00 3 GLN A O 10
ATOM 9764 N N . LYS A 1 4 ? 17.763 13.663 0.596 1.00 0.00 4 LYS A N 10
ATOM 9765 C CA . LYS A 1 4 ? 16.972 13.468 -0.652 1.00 0.00 4 LYS A CA 10
ATOM 9766 C C . LYS A 1 4 ? 16.060 12.249 -0.491 1.00 0.00 4 LYS A C 10
ATOM 9767 O O . LYS A 1 4 ? 16.057 11.353 -1.311 1.00 0.00 4 LYS A O 10
ATOM 9786 N N . LYS A 1 5 ? 15.290 12.210 0.561 1.00 0.00 5 LYS A N 10
ATOM 9787 C CA . LYS A 1 5 ? 14.382 11.048 0.775 1.00 0.00 5 LYS A CA 10
ATOM 9788 C C . LYS A 1 5 ? 13.331 11.409 1.833 1.00 0.00 5 LYS A C 10
ATOM 9789 O O . LYS A 1 5 ? 13.641 11.488 3.005 1.00 0.00 5 LYS A O 10
ATOM 9808 N N . PRO A 1 6 ? 12.114 11.612 1.389 1.00 0.00 6 PRO A N 10
ATOM 9809 C CA . PRO A 1 6 ? 10.996 11.963 2.283 1.00 0.00 6 PRO A CA 10
ATOM 9810 C C . PRO A 1 6 ? 10.504 10.717 3.025 1.00 0.00 6 PRO A C 10
ATOM 9811 O O . PRO A 1 6 ? 10.679 9.606 2.568 1.00 0.00 6 PRO A O 10
ATOM 9822 N N . ARG A 1 7 ? 9.897 10.898 4.168 1.00 0.00 7 ARG A N 10
ATOM 9823 C CA . ARG A 1 7 ? 9.395 9.727 4.947 1.00 0.00 7 ARG A CA 10
ATOM 9824 C C . ARG A 1 7 ? 8.781 8.700 3.995 1.00 0.00 7 ARG A C 10
ATOM 9825 O O . ARG A 1 7 ? 7.681 8.872 3.506 1.00 0.00 7 ARG A O 10
ATOM 9846 N N . VAL A 1 8 ? 9.484 7.635 3.725 1.00 0.00 8 VAL A N 10
ATOM 9847 C CA . VAL A 1 8 ? 8.943 6.598 2.801 1.00 0.00 8 VAL A CA 10
ATOM 9848 C C . VAL A 1 8 ? 7.707 5.948 3.437 1.00 0.00 8 VAL A C 10
ATOM 9849 O O . VAL A 1 8 ? 7.794 4.934 4.099 1.00 0.00 8 VAL A O 10
ATOM 9862 N N . LEU A 1 9 ? 6.557 6.524 3.230 1.00 0.00 9 LEU A N 10
ATOM 9863 C CA . LEU A 1 9 ? 5.314 5.946 3.805 1.00 0.00 9 LEU A CA 10
ATOM 9864 C C . LEU A 1 9 ? 4.445 5.426 2.660 1.00 0.00 9 LEU A C 10
ATOM 9865 O O . LEU A 1 9 ? 3.665 4.509 2.820 1.00 0.00 9 LEU A O 10
ATOM 9881 N N . TRP A 1 10 ? 4.586 6.014 1.502 1.00 0.00 10 TRP A N 10
ATOM 9882 C CA . TRP A 1 10 ? 3.789 5.580 0.322 1.00 0.00 10 TRP A CA 10
ATOM 9883 C C . TRP A 1 10 ? 4.358 6.259 -0.925 1.00 0.00 10 TRP A C 10
ATOM 9884 O O . TRP A 1 10 ? 3.684 7.017 -1.594 1.00 0.00 10 TRP A O 10
ATOM 9905 N N . THR A 1 11 ? 5.602 6.006 -1.232 1.00 0.00 11 THR A N 10
ATOM 9906 C CA . THR A 1 11 ? 6.220 6.654 -2.427 1.00 0.00 11 THR A CA 10
ATOM 9907 C C . THR A 1 11 ? 6.553 5.600 -3.483 1.00 0.00 11 THR A C 10
ATOM 9908 O O . THR A 1 11 ? 6.390 4.417 -3.269 1.00 0.00 11 THR A O 10
ATOM 9919 N N . HIS A 1 12 ? 7.024 6.021 -4.624 1.00 0.00 12 HIS A N 10
ATOM 9920 C CA . HIS A 1 12 ? 7.371 5.042 -5.693 1.00 0.00 12 HIS A CA 10
ATOM 9921 C C . HIS A 1 12 ? 8.211 3.908 -5.101 1.00 0.00 12 HIS A C 10
ATOM 9922 O O . HIS A 1 12 ? 8.282 2.827 -5.646 1.00 0.00 12 HIS A O 10
ATOM 9936 N N . GLU A 1 13 ? 8.852 4.143 -3.989 1.00 0.00 13 GLU A N 10
ATOM 9937 C CA . GLU A 1 13 ? 9.683 3.076 -3.371 1.00 0.00 13 GLU A CA 10
ATOM 9938 C C . GLU A 1 13 ? 8.779 2.088 -2.626 1.00 0.00 13 GLU A C 10
ATOM 9939 O O . GLU A 1 13 ? 8.871 0.890 -2.804 1.00 0.00 13 GLU A O 10
ATOM 9951 N N . LEU A 1 14 ? 7.915 2.586 -1.786 1.00 0.00 14 LEU A N 10
ATOM 9952 C CA . LEU A 1 14 ? 7.009 1.684 -1.016 1.00 0.00 14 LEU A CA 10
ATOM 9953 C C . LEU A 1 14 ? 5.758 1.335 -1.832 1.00 0.00 14 LEU A C 10
ATOM 9954 O O . LEU A 1 14 ? 5.469 0.182 -2.078 1.00 0.00 14 LEU A O 10
ATOM 9970 N N . HIS A 1 15 ? 5.009 2.321 -2.239 1.00 0.00 15 HIS A N 10
ATOM 9971 C CA . HIS A 1 15 ? 3.770 2.050 -3.022 1.00 0.00 15 HIS A CA 10
ATOM 9972 C C . HIS A 1 15 ? 4.080 1.091 -4.172 1.00 0.00 15 HIS A C 10
ATOM 9973 O O . HIS A 1 15 ? 3.205 0.428 -4.692 1.00 0.00 15 HIS A O 10
ATOM 9987 N N . ASN A 1 16 ? 5.315 1.015 -4.576 1.00 0.00 16 ASN A N 10
ATOM 9988 C CA . ASN A 1 16 ? 5.669 0.098 -5.699 1.00 0.00 16 ASN A CA 10
ATOM 9989 C C . ASN A 1 16 ? 5.634 -1.355 -5.224 1.00 0.00 16 ASN A C 10
ATOM 9990 O O . ASN A 1 16 ? 5.150 -2.229 -5.914 1.00 0.00 16 ASN A O 10
ATOM 10001 N N . LYS A 1 17 ? 6.145 -1.626 -4.056 1.00 0.00 17 LYS A N 10
ATOM 10002 C CA . LYS A 1 17 ? 6.134 -3.028 -3.550 1.00 0.00 17 LYS A CA 10
ATOM 10003 C C . LYS A 1 17 ? 4.690 -3.480 -3.343 1.00 0.00 17 LYS A C 10
ATOM 10004 O O . LYS A 1 17 ? 4.346 -4.621 -3.580 1.00 0.00 17 LYS A O 10
ATOM 10023 N N . PHE A 1 18 ? 3.840 -2.594 -2.902 1.00 0.00 18 PHE A N 10
ATOM 10024 C CA . PHE A 1 18 ? 2.418 -2.971 -2.680 1.00 0.00 18 PHE A CA 10
ATOM 10025 C C . PHE A 1 18 ? 1.740 -3.215 -4.030 1.00 0.00 18 PHE A C 10
ATOM 10026 O O . PHE A 1 18 ? 0.862 -4.044 -4.152 1.00 0.00 18 PHE A O 10
ATOM 10043 N N . LEU A 1 19 ? 2.140 -2.499 -5.045 1.00 0.00 19 LEU A N 10
ATOM 10044 C CA . LEU A 1 19 ? 1.514 -2.691 -6.384 1.00 0.00 19 LEU A CA 10
ATOM 10045 C C . LEU A 1 19 ? 1.938 -4.043 -6.963 1.00 0.00 19 LEU A C 10
ATOM 10046 O O . LEU A 1 19 ? 1.128 -4.786 -7.480 1.00 0.00 19 LEU A O 10
ATOM 10062 N N . ALA A 1 20 ? 3.200 -4.369 -6.886 1.00 0.00 20 ALA A N 10
ATOM 10063 C CA . ALA A 1 20 ? 3.661 -5.673 -7.440 1.00 0.00 20 ALA A CA 10
ATOM 10064 C C . ALA A 1 20 ? 3.101 -6.812 -6.591 1.00 0.00 20 ALA A C 10
ATOM 10065 O O . ALA A 1 20 ? 2.844 -7.892 -7.082 1.00 0.00 20 ALA A O 10
ATOM 10072 N N . ALA A 1 21 ? 2.910 -6.584 -5.322 1.00 0.00 21 ALA A N 10
ATOM 10073 C CA . ALA A 1 21 ? 2.361 -7.663 -4.456 1.00 0.00 21 ALA A CA 10
ATOM 10074 C C . ALA A 1 21 ? 0.888 -7.890 -4.806 1.00 0.00 21 ALA A C 10
ATOM 10075 O O . ALA A 1 21 ? 0.419 -9.009 -4.866 1.00 0.00 21 ALA A O 10
ATOM 10082 N N . VAL A 1 22 ? 0.158 -6.835 -5.047 1.00 0.00 22 VAL A N 10
ATOM 10083 C CA . VAL A 1 22 ? -1.281 -6.987 -5.403 1.00 0.00 22 VAL A CA 10
ATOM 10084 C C . VAL A 1 22 ? -1.396 -7.741 -6.722 1.00 0.00 22 VAL A C 10
ATOM 10085 O O . VAL A 1 22 ? -2.158 -8.677 -6.856 1.00 0.00 22 VAL A O 10
ATOM 10098 N N . ASP A 1 23 ? -0.641 -7.331 -7.697 1.00 0.00 23 ASP A N 10
ATOM 10099 C CA . ASP A 1 23 ? -0.693 -8.008 -9.019 1.00 0.00 23 ASP A CA 10
ATOM 10100 C C . ASP A 1 23 ? -0.331 -9.480 -8.847 1.00 0.00 23 ASP A C 10
ATOM 10101 O O . ASP A 1 23 ? -0.960 -10.359 -9.402 1.00 0.00 23 ASP A O 10
ATOM 10110 N N . HIS A 1 24 ? 0.687 -9.749 -8.084 1.00 0.00 24 HIS A N 10
ATOM 10111 C CA . HIS A 1 24 ? 1.113 -11.160 -7.868 1.00 0.00 24 HIS A CA 10
ATOM 10112 C C . HIS A 1 24 ? -0.014 -11.953 -7.200 1.00 0.00 24 HIS A C 10
ATOM 10113 O O . HIS A 1 24 ? -0.066 -13.163 -7.288 1.00 0.00 24 HIS A O 10
ATOM 10127 N N . LEU A 1 25 ? -0.912 -11.288 -6.524 1.00 0.00 25 LEU A N 10
ATOM 10128 C CA . LEU A 1 25 ? -2.021 -12.018 -5.847 1.00 0.00 25 LEU A CA 10
ATOM 10129 C C . LEU A 1 25 ? -3.348 -11.727 -6.550 1.00 0.00 25 LEU A C 10
ATOM 10130 O O . LEU A 1 25 ? -4.384 -12.237 -6.169 1.00 0.00 25 LEU A O 10
ATOM 10146 N N . GLY A 1 26 ? -3.336 -10.904 -7.560 1.00 0.00 26 GLY A N 10
ATOM 10147 C CA . GLY A 1 26 ? -4.607 -10.581 -8.262 1.00 0.00 26 GLY A CA 10
ATOM 10148 C C . GLY A 1 26 ? -5.330 -9.478 -7.490 1.00 0.00 26 GLY A C 10
ATOM 10149 O O . GLY A 1 26 ? -5.847 -9.697 -6.413 1.00 0.00 26 GLY A O 10
ATOM 10153 N N . VAL A 1 27 ? -5.363 -8.293 -8.028 1.00 0.00 27 VAL A N 10
ATOM 10154 C CA . VAL A 1 27 ? -6.046 -7.171 -7.324 1.00 0.00 27 VAL A CA 10
ATOM 10155 C C . VAL A 1 27 ? -7.472 -7.586 -6.963 1.00 0.00 27 VAL A C 10
ATOM 10156 O O . VAL A 1 27 ? -8.102 -7.003 -6.103 1.00 0.00 27 VAL A O 10
ATOM 10169 N N . GLU A 1 28 ? -7.988 -8.589 -7.619 1.00 0.00 28 GLU A N 10
ATOM 10170 C CA . GLU A 1 28 ? -9.376 -9.041 -7.318 1.00 0.00 28 GLU A CA 10
ATOM 10171 C C . GLU A 1 28 ? -9.440 -9.629 -5.904 1.00 0.00 28 GLU A C 10
ATOM 10172 O O . GLU A 1 28 ? -10.355 -9.359 -5.153 1.00 0.00 28 GLU A O 10
ATOM 10184 N N . ARG A 1 29 ? -8.482 -10.438 -5.537 1.00 0.00 29 ARG A N 10
ATOM 10185 C CA . ARG A 1 29 ? -8.504 -11.047 -4.174 1.00 0.00 29 ARG A CA 10
ATOM 10186 C C . ARG A 1 29 ? -7.289 -10.579 -3.367 1.00 0.00 29 ARG A C 10
ATOM 10187 O O . ARG A 1 29 ? -6.977 -11.131 -2.330 1.00 0.00 29 ARG A O 10
ATOM 10208 N N . ALA A 1 30 ? -6.597 -9.576 -3.827 1.00 0.00 30 ALA A N 10
ATOM 10209 C CA . ALA A 1 30 ? -5.403 -9.092 -3.077 1.00 0.00 30 ALA A CA 10
ATOM 10210 C C . ALA A 1 30 ? -5.843 -8.176 -1.934 1.00 0.00 30 ALA A C 10
ATOM 10211 O O . ALA A 1 30 ? -6.278 -7.062 -2.151 1.00 0.00 30 ALA A O 10
ATOM 10218 N N . VAL A 1 31 ? -5.724 -8.632 -0.718 1.00 0.00 31 VAL A N 10
ATOM 10219 C CA . VAL A 1 31 ? -6.123 -7.783 0.439 1.00 0.00 31 VAL A CA 10
ATOM 10220 C C . VAL A 1 31 ? -4.870 -7.150 1.046 1.00 0.00 31 VAL A C 10
ATOM 10221 O O . VAL A 1 31 ? -3.773 -7.625 0.829 1.00 0.00 31 VAL A O 10
ATOM 10234 N N . PRO A 1 32 ? -5.067 -6.095 1.792 1.00 0.00 32 PRO A N 10
ATOM 10235 C CA . PRO A 1 32 ? -3.963 -5.373 2.446 1.00 0.00 32 PRO A CA 10
ATOM 10236 C C . PRO A 1 32 ? -3.475 -6.156 3.665 1.00 0.00 32 PRO A C 10
ATOM 10237 O O . PRO A 1 32 ? -2.331 -6.059 4.058 1.00 0.00 32 PRO A O 10
ATOM 10248 N N . LYS A 1 33 ? -4.335 -6.933 4.260 1.00 0.00 33 LYS A N 10
ATOM 10249 C CA . LYS A 1 33 ? -3.922 -7.727 5.447 1.00 0.00 33 LYS A CA 10
ATOM 10250 C C . LYS A 1 33 ? -2.934 -8.808 5.011 1.00 0.00 33 LYS A C 10
ATOM 10251 O O . LYS A 1 33 ? -1.886 -8.979 5.602 1.00 0.00 33 LYS A O 10
ATOM 10270 N N . LYS A 1 34 ? -3.252 -9.537 3.977 1.00 0.00 34 LYS A N 10
ATOM 10271 C CA . LYS A 1 34 ? -2.324 -10.601 3.506 1.00 0.00 34 LYS A CA 10
ATOM 10272 C C . LYS A 1 34 ? -1.089 -9.953 2.888 1.00 0.00 34 LYS A C 10
ATOM 10273 O O . LYS A 1 34 ? 0.025 -10.377 3.122 1.00 0.00 34 LYS A O 10
ATOM 10292 N N . ILE A 1 35 ? -1.266 -8.924 2.106 1.00 0.00 35 ILE A N 10
ATOM 10293 C CA . ILE A 1 35 ? -0.084 -8.263 1.498 1.00 0.00 35 ILE A CA 10
ATOM 10294 C C . ILE A 1 35 ? 0.734 -7.612 2.607 1.00 0.00 35 ILE A C 10
ATOM 10295 O O . ILE A 1 35 ? 1.928 -7.420 2.484 1.00 0.00 35 ILE A O 10
ATOM 10311 N N . LEU A 1 36 ? 0.112 -7.302 3.710 1.00 0.00 36 LEU A N 10
ATOM 10312 C CA . LEU A 1 36 ? 0.879 -6.702 4.831 1.00 0.00 36 LEU A CA 10
ATOM 10313 C C . LEU A 1 36 ? 2.017 -7.657 5.171 1.00 0.00 36 LEU A C 10
ATOM 10314 O O . LEU A 1 36 ? 3.085 -7.250 5.582 1.00 0.00 36 LEU A O 10
ATOM 10330 N N . ASP A 1 37 ? 1.800 -8.931 4.977 1.00 0.00 37 ASP A N 10
ATOM 10331 C CA . ASP A 1 37 ? 2.874 -9.920 5.259 1.00 0.00 37 ASP A CA 10
ATOM 10332 C C . ASP A 1 37 ? 3.887 -9.865 4.115 1.00 0.00 37 ASP A C 10
ATOM 10333 O O . ASP A 1 37 ? 5.069 -10.071 4.305 1.00 0.00 37 ASP A O 10
ATOM 10342 N N . LEU A 1 38 ? 3.426 -9.576 2.927 1.00 0.00 38 LEU A N 10
ATOM 10343 C CA . LEU A 1 38 ? 4.348 -9.491 1.760 1.00 0.00 38 LEU A CA 10
ATOM 10344 C C . LEU A 1 38 ? 5.423 -8.444 2.047 1.00 0.00 38 LEU A C 10
ATOM 10345 O O . LEU A 1 38 ? 6.571 -8.602 1.684 1.00 0.00 38 LEU A O 10
ATOM 10361 N N . MET A 1 39 ? 5.056 -7.366 2.689 1.00 0.00 39 MET A N 10
ATOM 10362 C CA . MET A 1 39 ? 6.058 -6.305 2.990 1.00 0.00 39 MET A CA 10
ATOM 10363 C C . MET A 1 39 ? 6.808 -6.652 4.276 1.00 0.00 39 MET A C 10
ATOM 10364 O O . MET A 1 39 ? 8.020 -6.588 4.335 1.00 0.00 39 MET A O 10
ATOM 10378 N N . ASN A 1 40 ? 6.100 -7.013 5.312 1.00 0.00 40 ASN A N 10
ATOM 10379 C CA . ASN A 1 40 ? 6.777 -7.353 6.593 1.00 0.00 40 ASN A CA 10
ATOM 10380 C C . ASN A 1 40 ? 7.767 -6.243 6.936 1.00 0.00 40 ASN A C 10
ATOM 10381 O O . ASN A 1 40 ? 8.740 -6.451 7.633 1.00 0.00 40 ASN A O 10
ATOM 10392 N N . VAL A 1 41 ? 7.523 -5.062 6.441 1.00 0.00 41 VAL A N 10
ATOM 10393 C CA . VAL A 1 41 ? 8.443 -3.926 6.724 1.00 0.00 41 VAL A CA 10
ATOM 10394 C C . VAL A 1 41 ? 8.174 -3.378 8.127 1.00 0.00 41 VAL A C 10
ATOM 10395 O O . VAL A 1 41 ? 7.116 -3.578 8.690 1.00 0.00 41 VAL A O 10
ATOM 10408 N N . ASP A 1 42 ? 9.122 -2.681 8.691 1.00 0.00 42 ASP A N 10
ATOM 10409 C CA . ASP A 1 42 ? 8.919 -2.114 10.053 1.00 0.00 42 ASP A CA 10
ATOM 10410 C C . ASP A 1 42 ? 8.223 -0.757 9.935 1.00 0.00 42 ASP A C 10
ATOM 10411 O O . ASP A 1 42 ? 8.412 -0.034 8.978 1.00 0.00 42 ASP A O 10
ATOM 10420 N N . LYS A 1 43 ? 7.413 -0.413 10.899 1.00 0.00 43 LYS A N 10
ATOM 10421 C CA . LYS A 1 43 ? 6.695 0.894 10.848 1.00 0.00 43 LYS A CA 10
ATOM 10422 C C . LYS A 1 43 ? 5.494 0.784 9.904 1.00 0.00 43 LYS A C 10
ATOM 10423 O O . LYS A 1 43 ? 4.693 1.692 9.799 1.00 0.00 43 LYS A O 10
ATOM 10442 N N . LEU A 1 44 ? 5.356 -0.321 9.219 1.00 0.00 44 LEU A N 10
ATOM 10443 C CA . LEU A 1 44 ? 4.201 -0.482 8.290 1.00 0.00 44 LEU A CA 10
ATOM 10444 C C . LEU A 1 44 ? 3.148 -1.382 8.938 1.00 0.00 44 LEU A C 10
ATOM 10445 O O . LEU A 1 44 ? 3.288 -2.588 8.979 1.00 0.00 44 LEU A O 10
ATOM 10461 N N . THR A 1 45 ? 2.091 -0.808 9.446 1.00 0.00 45 THR A N 10
ATOM 10462 C CA . THR A 1 45 ? 1.032 -1.634 10.090 1.00 0.00 45 THR A CA 10
ATOM 10463 C C . THR A 1 45 ? -0.028 -2.002 9.050 1.00 0.00 45 THR A C 10
ATOM 10464 O O . THR A 1 45 ? -0.043 -1.482 7.954 1.00 0.00 45 THR A O 10
ATOM 10475 N N . ARG A 1 46 ? -0.914 -2.899 9.388 1.00 0.00 46 ARG A N 10
ATOM 10476 C CA . ARG A 1 46 ? -1.973 -3.305 8.421 1.00 0.00 46 ARG A CA 10
ATOM 10477 C C . ARG A 1 46 ? -2.963 -2.154 8.228 1.00 0.00 46 ARG A C 10
ATOM 10478 O O . ARG A 1 46 ? -3.706 -2.117 7.267 1.00 0.00 46 ARG A O 10
ATOM 10499 N N . GLU A 1 47 ? -2.985 -1.217 9.136 1.00 0.00 47 GLU A N 10
ATOM 10500 C CA . GLU A 1 47 ? -3.933 -0.075 9.003 1.00 0.00 47 GLU A CA 10
ATOM 10501 C C . GLU A 1 47 ? -3.410 0.912 7.957 1.00 0.00 47 GLU A C 10
ATOM 10502 O O . GLU A 1 47 ? -4.165 1.659 7.364 1.00 0.00 47 GLU A O 10
ATOM 10514 N N . ASN A 1 48 ? -2.126 0.924 7.723 1.00 0.00 48 ASN A N 10
ATOM 10515 C CA . ASN A 1 48 ? -1.564 1.866 6.713 1.00 0.00 48 ASN A CA 10
ATOM 10516 C C . ASN A 1 48 ? -1.768 1.293 5.310 1.00 0.00 48 ASN A C 10
ATOM 10517 O O . ASN A 1 48 ? -1.978 2.017 4.358 1.00 0.00 48 ASN A O 10
ATOM 10528 N N . VAL A 1 49 ? -1.716 -0.004 5.174 1.00 0.00 49 VAL A N 10
ATOM 10529 C CA . VAL A 1 49 ? -1.915 -0.619 3.834 1.00 0.00 49 VAL A CA 10
ATOM 10530 C C . VAL A 1 49 ? -3.413 -0.752 3.572 1.00 0.00 49 VAL A C 10
ATOM 10531 O O . VAL A 1 49 ? -3.868 -0.691 2.447 1.00 0.00 49 VAL A O 10
ATOM 10544 N N . ALA A 1 50 ? -4.184 -0.928 4.609 1.00 0.00 50 ALA A N 10
ATOM 10545 C CA . ALA A 1 50 ? -5.653 -1.058 4.428 1.00 0.00 50 ALA A CA 10
ATOM 10546 C C . ALA A 1 50 ? -6.259 0.332 4.237 1.00 0.00 50 ALA A C 10
ATOM 10547 O O . ALA A 1 50 ? -7.325 0.486 3.675 1.00 0.00 50 ALA A O 10
ATOM 10554 N N . SER A 1 51 ? -5.584 1.349 4.699 1.00 0.00 51 SER A N 10
ATOM 10555 C CA . SER A 1 51 ? -6.114 2.731 4.542 1.00 0.00 51 SER A CA 10
ATOM 10556 C C . SER A 1 51 ? -5.817 3.228 3.126 1.00 0.00 51 SER A C 10
ATOM 10557 O O . SER A 1 51 ? -6.648 3.843 2.487 1.00 0.00 51 SER A O 10
ATOM 10565 N N . HIS A 1 52 ? -4.639 2.965 2.629 1.00 0.00 52 HIS A N 10
ATOM 10566 C CA . HIS A 1 52 ? -4.294 3.422 1.254 1.00 0.00 52 HIS A CA 10
ATOM 10567 C C . HIS A 1 52 ? -5.101 2.617 0.233 1.00 0.00 52 HIS A C 10
ATOM 10568 O O . HIS A 1 52 ? -5.435 3.102 -0.830 1.00 0.00 52 HIS A O 10
ATOM 10582 N N . LEU A 1 53 ? -5.417 1.391 0.547 1.00 0.00 53 LEU A N 10
ATOM 10583 C CA . LEU A 1 53 ? -6.200 0.557 -0.405 1.00 0.00 53 LEU A CA 10
ATOM 10584 C C . LEU A 1 53 ? -7.674 0.963 -0.343 1.00 0.00 53 LEU A C 10
ATOM 10585 O O . LEU A 1 53 ? -8.373 0.953 -1.336 1.00 0.00 53 LEU A O 10
ATOM 10601 N N . GLN A 1 54 ? -8.150 1.322 0.817 1.00 0.00 54 GLN A N 10
ATOM 10602 C CA . GLN A 1 54 ? -9.577 1.730 0.943 1.00 0.00 54 GLN A CA 10
ATOM 10603 C C . GLN A 1 54 ? -9.766 3.121 0.336 1.00 0.00 54 GLN A C 10
ATOM 10604 O O . GLN A 1 54 ? -10.817 3.446 -0.180 1.00 0.00 54 GLN A O 10
ATOM 10618 N N . LYS A 1 55 ? -8.756 3.946 0.395 1.00 0.00 55 LYS A N 10
ATOM 10619 C CA . LYS A 1 55 ? -8.882 5.315 -0.178 1.00 0.00 55 LYS A CA 10
ATOM 10620 C C . LYS A 1 55 ? -8.846 5.235 -1.705 1.00 0.00 55 LYS A C 10
ATOM 10621 O O . LYS A 1 55 ? -9.427 6.053 -2.392 1.00 0.00 55 LYS A O 10
ATOM 10640 N N . PHE A 1 56 ? -8.171 4.256 -2.244 1.00 0.00 56 PHE A N 10
ATOM 10641 C CA . PHE A 1 56 ? -8.105 4.129 -3.726 1.00 0.00 56 PHE A CA 10
ATOM 10642 C C . PHE A 1 56 ? -9.442 3.600 -4.247 1.00 0.00 56 PHE A C 10
ATOM 10643 O O . PHE A 1 56 ? -9.976 4.099 -5.217 1.00 0.00 56 PHE A O 10
ATOM 10660 N N . ARG A 1 57 ? -9.998 2.608 -3.606 1.00 0.00 57 ARG A N 10
ATOM 10661 C CA . ARG A 1 57 ? -11.310 2.076 -4.070 1.00 0.00 57 ARG A CA 10
ATOM 10662 C C . ARG A 1 57 ? -12.325 3.216 -4.038 1.00 0.00 57 ARG A C 10
ATOM 10663 O O . ARG A 1 57 ? -13.110 3.391 -4.950 1.00 0.00 57 ARG A O 10
ATOM 10684 N N . VAL A 1 58 ? -12.300 4.009 -3.001 1.00 0.00 58 VAL A N 10
ATOM 10685 C CA . VAL A 1 58 ? -13.245 5.155 -2.920 1.00 0.00 58 VAL A CA 10
ATOM 10686 C C . VAL A 1 58 ? -12.906 6.129 -4.047 1.00 0.00 58 VAL A C 10
ATOM 10687 O O . VAL A 1 58 ? -13.775 6.710 -4.668 1.00 0.00 58 VAL A O 10
ATOM 10700 N N . ALA A 1 59 ? -11.642 6.294 -4.324 1.00 0.00 59 ALA A N 10
ATOM 10701 C CA . ALA A 1 59 ? -11.224 7.207 -5.421 1.00 0.00 59 ALA A CA 10
ATOM 10702 C C . ALA A 1 59 ? -11.500 6.525 -6.762 1.00 0.00 59 ALA A C 10
ATOM 10703 O O . ALA A 1 59 ? -11.445 7.138 -7.810 1.00 0.00 59 ALA A O 10
ATOM 10710 N N . LEU A 1 60 ? -11.791 5.251 -6.733 1.00 0.00 60 LEU A N 10
ATOM 10711 C CA . LEU A 1 60 ? -12.068 4.509 -7.992 1.00 0.00 60 LEU A CA 10
ATOM 10712 C C . LEU A 1 60 ? -13.563 4.573 -8.309 1.00 0.00 60 LEU A C 10
ATOM 10713 O O . LEU A 1 60 ? -13.983 4.318 -9.420 1.00 0.00 60 LEU A O 10
ATOM 10729 N N . LYS A 1 61 ? -14.371 4.910 -7.342 1.00 0.00 61 LYS A N 10
ATOM 10730 C CA . LYS A 1 61 ? -15.838 4.988 -7.590 1.00 0.00 61 LYS A CA 10
ATOM 10731 C C . LYS A 1 61 ? -16.258 6.455 -7.710 1.00 0.00 61 LYS A C 10
ATOM 10732 O O . LYS A 1 61 ? -17.430 6.777 -7.699 1.00 0.00 61 LYS A O 10
ATOM 10751 N N . LYS A 1 62 ? -15.311 7.345 -7.823 1.00 0.00 62 LYS A N 10
ATOM 10752 C CA . LYS A 1 62 ? -15.658 8.789 -7.943 1.00 0.00 62 LYS A CA 10
ATOM 10753 C C . LYS A 1 62 ? -14.645 9.484 -8.855 1.00 0.00 62 LYS A C 10
ATOM 10754 O O . LYS A 1 62 ? -14.372 10.660 -8.714 1.00 0.00 62 LYS A O 10
ATOM 10773 N N . VAL A 1 63 ? -14.085 8.766 -9.789 1.00 0.00 63 VAL A N 10
ATOM 10774 C CA . VAL A 1 63 ? -13.092 9.386 -10.712 1.00 0.00 63 VAL A CA 10
ATOM 10775 C C . VAL A 1 63 ? -13.624 9.322 -12.145 1.00 0.00 63 VAL A C 10
ATOM 10776 O O . VAL A 1 63 ? -13.045 8.689 -13.005 1.00 0.00 63 VAL A O 10
ATOM 10789 N N . SER A 1 64 ? -14.723 9.973 -12.408 1.00 0.00 64 SER A N 10
ATOM 10790 C CA . SER A 1 64 ? -15.292 9.950 -13.785 1.00 0.00 64 SER A CA 10
ATOM 10791 C C . SER A 1 64 ? -15.146 11.333 -14.422 1.00 0.00 64 SER A C 10
ATOM 10792 O O . SER A 1 64 ? -14.022 11.791 -14.549 1.00 0.00 64 SER A O 10
ATOM 10801 N N . THR A 1 1 ? 19.396 5.079 -9.686 1.00 0.00 1 THR A N 11
ATOM 10802 C CA . THR A 1 1 ? 19.424 6.295 -8.825 1.00 0.00 1 THR A CA 11
ATOM 10803 C C . THR A 1 1 ? 20.288 6.027 -7.591 1.00 0.00 1 THR A C 11
ATOM 10804 O O . THR A 1 1 ? 20.213 4.977 -6.985 1.00 0.00 1 THR A O 11
ATOM 10817 N N . ALA A 1 2 ? 21.108 6.969 -7.214 1.00 0.00 2 ALA A N 11
ATOM 10818 C CA . ALA A 1 2 ? 21.975 6.767 -6.020 1.00 0.00 2 ALA A CA 11
ATOM 10819 C C . ALA A 1 2 ? 21.149 6.161 -4.884 1.00 0.00 2 ALA A C 11
ATOM 10820 O O . ALA A 1 2 ? 20.108 6.671 -4.521 1.00 0.00 2 ALA A O 11
ATOM 10827 N N . GLN A 1 3 ? 21.604 5.074 -4.322 1.00 0.00 3 GLN A N 11
ATOM 10828 C CA . GLN A 1 3 ? 20.843 4.436 -3.211 1.00 0.00 3 GLN A CA 11
ATOM 10829 C C . GLN A 1 3 ? 21.090 5.210 -1.913 1.00 0.00 3 GLN A C 11
ATOM 10830 O O . GLN A 1 3 ? 21.983 4.896 -1.153 1.00 0.00 3 GLN A O 11
ATOM 10844 N N . LYS A 1 4 ? 20.304 6.219 -1.653 1.00 0.00 4 LYS A N 11
ATOM 10845 C CA . LYS A 1 4 ? 20.496 7.008 -0.404 1.00 0.00 4 LYS A CA 11
ATOM 10846 C C . LYS A 1 4 ? 19.178 7.683 -0.018 1.00 0.00 4 LYS A C 11
ATOM 10847 O O . LYS A 1 4 ? 19.050 8.891 -0.067 1.00 0.00 4 LYS A O 11
ATOM 10866 N N . LYS A 1 5 ? 18.199 6.913 0.368 1.00 0.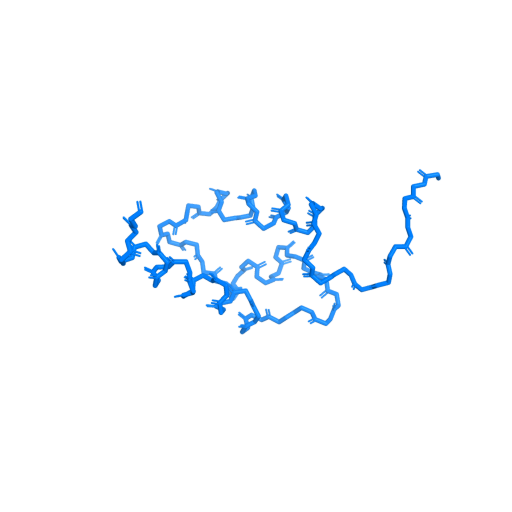00 5 LYS A N 11
ATOM 10867 C CA . LYS A 1 5 ? 16.890 7.507 0.759 1.00 0.00 5 LYS A CA 11
ATOM 10868 C C . LYS A 1 5 ? 16.711 7.386 2.279 1.00 0.00 5 LYS A C 11
ATOM 10869 O O . LYS A 1 5 ? 16.435 6.315 2.781 1.00 0.00 5 LYS A O 11
ATOM 10888 N N . PRO A 1 6 ? 16.869 8.489 2.968 1.00 0.00 6 PRO A N 11
ATOM 10889 C CA . PRO A 1 6 ? 16.726 8.532 4.432 1.00 0.00 6 PRO A CA 11
ATOM 10890 C C . PRO A 1 6 ? 15.244 8.533 4.823 1.00 0.00 6 PRO A C 11
ATOM 10891 O O . PRO A 1 6 ? 14.469 9.339 4.349 1.00 0.00 6 PRO A O 11
ATOM 10902 N N . ARG A 1 7 ? 14.850 7.634 5.684 1.00 0.00 7 ARG A N 11
ATOM 10903 C CA . ARG A 1 7 ? 13.423 7.577 6.112 1.00 0.00 7 ARG A CA 11
ATOM 10904 C C . ARG A 1 7 ? 12.538 7.191 4.924 1.00 0.00 7 ARG A C 11
ATOM 10905 O O . ARG A 1 7 ? 12.597 7.791 3.869 1.00 0.00 7 ARG A O 11
ATOM 10926 N N . VAL A 1 8 ? 11.713 6.192 5.093 1.00 0.00 8 VAL A N 11
ATOM 10927 C CA . VAL A 1 8 ? 10.815 5.758 3.986 1.00 0.00 8 VAL A CA 11
ATOM 10928 C C . VAL A 1 8 ? 9.421 5.461 4.556 1.00 0.00 8 VAL A C 11
ATOM 10929 O O . VAL A 1 8 ? 9.164 4.389 5.065 1.00 0.00 8 VAL A O 11
ATOM 10942 N N . LEU A 1 9 ? 8.522 6.403 4.470 1.00 0.00 9 LEU A N 11
ATOM 10943 C CA . LEU A 1 9 ? 7.150 6.173 4.998 1.00 0.00 9 LEU A CA 11
ATOM 10944 C C . LEU A 1 9 ? 6.189 5.987 3.823 1.00 0.00 9 LEU A C 11
ATOM 10945 O O . LEU A 1 9 ? 5.224 5.253 3.903 1.00 0.00 9 LEU A O 11
ATOM 10961 N N . TRP A 1 10 ? 6.451 6.648 2.728 1.00 0.00 10 TRP A N 11
ATOM 10962 C CA . TRP A 1 10 ? 5.563 6.517 1.540 1.00 0.00 10 TRP A CA 11
ATOM 10963 C C . TRP A 1 10 ? 6.241 7.169 0.332 1.00 0.00 10 TRP A C 11
ATOM 10964 O O . TRP A 1 10 ? 5.825 8.209 -0.139 1.00 0.00 10 TRP A O 11
ATOM 10985 N N . THR A 1 11 ? 7.287 6.570 -0.171 1.00 0.00 11 THR A N 11
ATOM 10986 C CA . THR A 1 11 ? 7.992 7.164 -1.344 1.00 0.00 11 THR A CA 11
ATOM 10987 C C . THR A 1 11 ? 7.837 6.247 -2.560 1.00 0.00 11 THR A C 11
ATOM 10988 O O . THR A 1 11 ? 7.310 5.156 -2.465 1.00 0.00 11 THR A O 11
ATOM 10999 N N . HIS A 1 12 ? 8.299 6.681 -3.701 1.00 0.00 12 HIS A N 11
ATOM 11000 C CA . HIS A 1 12 ? 8.186 5.836 -4.922 1.00 0.00 12 HIS A CA 11
ATOM 11001 C C . HIS A 1 12 ? 8.709 4.432 -4.613 1.00 0.00 12 HIS A C 11
ATOM 11002 O O . HIS A 1 12 ? 8.264 3.454 -5.180 1.00 0.00 12 HIS A O 11
ATOM 11016 N N . GLU A 1 13 ? 9.648 4.327 -3.714 1.00 0.00 13 GLU A N 11
ATOM 11017 C CA . GLU A 1 13 ? 10.199 2.991 -3.362 1.00 0.00 13 GLU A CA 11
ATOM 11018 C C . GLU A 1 13 ? 9.118 2.173 -2.659 1.00 0.00 13 GLU A C 11
ATOM 11019 O O . GLU A 1 13 ? 8.835 1.050 -3.026 1.00 0.00 13 GLU A O 11
ATOM 11031 N N . LEU A 1 14 ? 8.512 2.731 -1.648 1.00 0.00 14 LEU A N 11
ATOM 11032 C CA . LEU A 1 14 ? 7.447 1.993 -0.914 1.00 0.00 14 LEU A CA 11
ATOM 11033 C C . LEU A 1 14 ? 6.254 1.739 -1.839 1.00 0.00 14 LEU A C 11
ATOM 11034 O O . LEU A 1 14 ? 5.437 0.875 -1.589 1.00 0.00 14 LEU A O 11
ATOM 11050 N N . HIS A 1 15 ? 6.141 2.489 -2.901 1.00 0.00 15 HIS A N 11
ATOM 11051 C CA . HIS A 1 15 ? 4.994 2.295 -3.832 1.00 0.00 15 HIS A CA 11
ATOM 11052 C C . HIS A 1 15 ? 5.275 1.119 -4.773 1.00 0.00 15 HIS A C 11
ATOM 11053 O O . HIS A 1 15 ? 4.370 0.532 -5.331 1.00 0.00 15 HIS A O 11
ATOM 11067 N N . ASN A 1 16 ? 6.521 0.774 -4.960 1.00 0.00 16 ASN A N 11
ATOM 11068 C CA . ASN A 1 16 ? 6.846 -0.359 -5.873 1.00 0.00 16 ASN A CA 11
ATOM 11069 C C . ASN A 1 16 ? 6.617 -1.690 -5.154 1.00 0.00 16 ASN A C 11
ATOM 11070 O O . ASN A 1 16 ? 6.254 -2.678 -5.763 1.00 0.00 16 ASN A O 11
ATOM 11081 N N . LYS A 1 17 ? 6.826 -1.733 -3.867 1.00 0.00 17 LYS A N 11
ATOM 11082 C CA . LYS A 1 17 ? 6.617 -3.008 -3.126 1.00 0.00 17 LYS A CA 11
ATOM 11083 C C . LYS A 1 17 ? 5.124 -3.195 -2.845 1.00 0.00 17 LYS A C 11
ATOM 11084 O O . LYS A 1 17 ? 4.611 -4.295 -2.870 1.00 0.00 17 LYS A O 11
ATOM 11103 N N . PHE A 1 18 ? 4.425 -2.126 -2.581 1.00 0.00 18 PHE A N 11
ATOM 11104 C CA . PHE A 1 18 ? 2.967 -2.242 -2.301 1.00 0.00 18 PHE A CA 11
ATOM 11105 C C . PHE A 1 18 ? 2.209 -2.446 -3.613 1.00 0.00 18 PHE A C 11
ATOM 11106 O O . PHE A 1 18 ? 1.113 -2.971 -3.631 1.00 0.00 18 PHE A O 11
ATOM 11123 N N . LEU A 1 19 ? 2.780 -2.035 -4.712 1.00 0.00 19 LEU A N 11
ATOM 11124 C CA . LEU A 1 19 ? 2.083 -2.210 -6.018 1.00 0.00 19 LEU A CA 11
ATOM 11125 C C . LEU A 1 19 ? 2.324 -3.624 -6.544 1.00 0.00 19 LEU A C 11
ATOM 11126 O O . LEU A 1 19 ? 1.460 -4.225 -7.150 1.00 0.00 19 LEU A O 11
ATOM 11142 N N . ALA A 1 20 ? 3.491 -4.165 -6.320 1.00 0.00 20 ALA A N 11
ATOM 11143 C CA . ALA A 1 20 ? 3.772 -5.540 -6.815 1.00 0.00 20 ALA A CA 11
ATOM 11144 C C . ALA A 1 20 ? 3.081 -6.554 -5.906 1.00 0.00 20 ALA A C 11
ATOM 11145 O O . ALA A 1 20 ? 2.739 -7.642 -6.324 1.00 0.00 20 ALA A O 11
ATOM 11152 N N . ALA A 1 21 ? 2.864 -6.208 -4.668 1.00 0.00 21 ALA A N 11
ATOM 11153 C CA . ALA A 1 21 ? 2.185 -7.159 -3.748 1.00 0.00 21 ALA A CA 11
ATOM 11154 C C . ALA A 1 21 ? 0.696 -7.192 -4.086 1.00 0.00 21 ALA A C 11
ATOM 11155 O O . ALA A 1 21 ? 0.077 -8.237 -4.114 1.00 0.00 21 ALA A O 11
ATOM 11162 N N . VAL A 1 22 ? 0.118 -6.054 -4.352 1.00 0.00 22 VAL A N 11
ATOM 11163 C CA . VAL A 1 22 ? -1.328 -6.018 -4.700 1.00 0.00 22 VAL A CA 11
ATOM 11164 C C . VAL A 1 22 ? -1.531 -6.702 -6.046 1.00 0.00 22 VAL A C 11
ATOM 11165 O O . VAL A 1 22 ? -2.399 -7.532 -6.212 1.00 0.00 22 VAL A O 11
ATOM 11178 N N . ASP A 1 23 ? -0.728 -6.349 -7.006 1.00 0.00 23 ASP A N 11
ATOM 11179 C CA . ASP A 1 23 ? -0.849 -6.963 -8.353 1.00 0.00 23 ASP A CA 11
ATOM 11180 C C . ASP A 1 23 ? -0.655 -8.473 -8.243 1.00 0.00 23 ASP A C 11
ATOM 11181 O O . ASP A 1 23 ? -1.352 -9.250 -8.866 1.00 0.00 23 ASP A O 11
ATOM 11190 N N . HIS A 1 24 ? 0.295 -8.891 -7.457 1.00 0.00 24 HIS A N 11
ATOM 11191 C CA . HIS A 1 24 ? 0.549 -10.350 -7.304 1.00 0.00 24 HIS A CA 11
ATOM 11192 C C . HIS A 1 24 ? -0.712 -11.046 -6.784 1.00 0.00 24 HIS A C 11
ATOM 11193 O O . HIS A 1 24 ? -0.900 -12.229 -6.977 1.00 0.00 24 HIS A O 11
ATOM 11207 N N . LEU A 1 25 ? -1.574 -10.324 -6.122 1.00 0.00 25 LEU A N 11
ATOM 11208 C CA . LEU A 1 25 ? -2.814 -10.956 -5.590 1.00 0.00 25 LEU A CA 11
ATOM 11209 C C . LEU A 1 25 ? -4.028 -10.483 -6.394 1.00 0.00 25 LEU A C 11
ATOM 11210 O O . LEU A 1 25 ? -5.127 -10.966 -6.210 1.00 0.00 25 LEU A O 11
ATOM 11226 N N . GLY A 1 26 ? -3.848 -9.536 -7.271 1.00 0.00 26 GLY A N 11
ATOM 11227 C CA . GLY A 1 26 ? -5.005 -9.036 -8.061 1.00 0.00 26 GLY A CA 11
ATOM 11228 C C . GLY A 1 26 ? -5.795 -8.053 -7.199 1.00 0.00 26 GLY A C 11
ATOM 11229 O O . GLY A 1 26 ? -6.436 -8.431 -6.244 1.00 0.00 26 GLY A O 11
ATOM 11233 N N . VAL A 1 27 ? -5.743 -6.794 -7.525 1.00 0.00 27 VAL A N 11
ATOM 11234 C CA . VAL A 1 27 ? -6.482 -5.779 -6.719 1.00 0.00 27 VAL A CA 11
ATOM 11235 C C . VAL A 1 27 ? -7.938 -6.216 -6.549 1.00 0.00 27 VAL A C 11
ATOM 11236 O O . VAL A 1 27 ? -8.630 -5.769 -5.655 1.00 0.00 27 VAL A O 11
ATOM 11249 N N . GLU A 1 28 ? -8.408 -7.077 -7.404 1.00 0.00 28 GLU A N 11
ATOM 11250 C CA . GLU A 1 28 ? -9.823 -7.536 -7.301 1.00 0.00 28 GLU A CA 11
ATOM 11251 C C . GLU A 1 28 ? -9.987 -8.488 -6.108 1.00 0.00 28 GLU A C 11
ATOM 11252 O O . GLU A 1 28 ? -10.964 -8.429 -5.388 1.00 0.00 28 GLU A O 11
ATOM 11264 N N . ARG A 1 29 ? -9.049 -9.371 -5.900 1.00 0.00 29 ARG A N 11
ATOM 11265 C CA . ARG A 1 29 ? -9.165 -10.332 -4.763 1.00 0.00 29 ARG A CA 11
ATOM 11266 C C . ARG A 1 29 ? -8.031 -10.095 -3.758 1.00 0.00 29 ARG A C 11
ATOM 11267 O O . ARG A 1 29 ? -7.762 -10.921 -2.909 1.00 0.00 29 ARG A O 11
ATOM 11288 N N . ALA A 1 30 ? -7.359 -8.982 -3.855 1.00 0.00 30 ALA A N 11
ATOM 11289 C CA . ALA A 1 30 ? -6.236 -8.704 -2.914 1.00 0.00 30 ALA A CA 11
ATOM 11290 C C . ALA A 1 30 ? -6.746 -7.924 -1.700 1.00 0.00 30 ALA A C 11
ATOM 11291 O O . ALA A 1 30 ? -7.448 -6.940 -1.830 1.00 0.00 30 ALA A O 11
ATOM 11298 N N . VAL A 1 31 ? -6.387 -8.352 -0.519 1.00 0.00 31 VAL A N 11
ATOM 11299 C CA . VAL A 1 31 ? -6.834 -7.634 0.707 1.00 0.00 31 VAL A CA 11
ATOM 11300 C C . VAL A 1 31 ? -5.626 -6.945 1.348 1.00 0.00 31 VAL A C 11
ATOM 11301 O O . VAL A 1 31 ? -4.497 -7.309 1.081 1.00 0.00 31 VAL A O 11
ATOM 11314 N N . PRO A 1 32 ? -5.898 -5.970 2.174 1.00 0.00 32 PRO A N 11
ATOM 11315 C CA . PRO A 1 32 ? -4.846 -5.208 2.868 1.00 0.00 32 PRO A CA 11
ATOM 11316 C C . PRO A 1 32 ? -4.287 -6.018 4.041 1.00 0.00 32 PRO A C 11
ATOM 11317 O O . PRO A 1 32 ? -3.160 -5.833 4.454 1.00 0.00 32 PRO A O 11
ATOM 11328 N N . LYS A 1 33 ? -5.065 -6.918 4.575 1.00 0.00 33 LYS A N 11
ATOM 11329 C CA . LYS A 1 33 ? -4.581 -7.742 5.713 1.00 0.00 33 LYS A CA 11
ATOM 11330 C C . LYS A 1 33 ? -3.483 -8.685 5.223 1.00 0.00 33 LYS A C 11
ATOM 11331 O O . LYS A 1 33 ? -2.400 -8.735 5.773 1.00 0.00 33 LYS A O 11
ATOM 11350 N N . LYS A 1 34 ? -3.755 -9.436 4.193 1.00 0.00 34 LYS A N 11
ATOM 11351 C CA . LYS A 1 34 ? -2.729 -10.377 3.668 1.00 0.00 34 LYS A CA 11
ATOM 11352 C C . LYS A 1 34 ? -1.558 -9.584 3.096 1.00 0.00 34 LYS A C 11
ATOM 11353 O O . LYS A 1 34 ? -0.411 -9.950 3.264 1.00 0.00 34 LYS A O 11
ATOM 11372 N N . ILE A 1 35 ? -1.825 -8.497 2.426 1.00 0.00 35 ILE A N 11
ATOM 11373 C CA . ILE A 1 35 ? -0.706 -7.700 1.863 1.00 0.00 35 ILE A CA 11
ATOM 11374 C C . ILE A 1 35 ? 0.110 -7.121 3.015 1.00 0.00 35 ILE A C 11
ATOM 11375 O O . ILE A 1 35 ? 1.293 -6.874 2.888 1.00 0.00 35 ILE A O 11
ATOM 11391 N N . LEU A 1 36 ? -0.504 -6.919 4.150 1.00 0.00 36 LEU A N 11
ATOM 11392 C CA . LEU A 1 36 ? 0.262 -6.382 5.304 1.00 0.00 36 LEU A CA 11
ATOM 11393 C C . LEU A 1 36 ? 1.487 -7.269 5.505 1.00 0.00 36 LEU A C 11
ATOM 11394 O O . LEU A 1 36 ? 2.560 -6.803 5.836 1.00 0.00 36 LEU A O 11
ATOM 11410 N N . ASP A 1 37 ? 1.339 -8.548 5.281 1.00 0.00 37 ASP A N 11
ATOM 11411 C CA . ASP A 1 37 ? 2.500 -9.466 5.431 1.00 0.00 37 ASP A CA 11
ATOM 11412 C C . ASP A 1 37 ? 3.457 -9.226 4.262 1.00 0.00 37 ASP A C 11
ATOM 11413 O O . ASP A 1 37 ? 4.662 -9.302 4.402 1.00 0.00 37 ASP A O 11
ATOM 11422 N N . LEU A 1 38 ? 2.921 -8.924 3.110 1.00 0.00 38 LEU A N 11
ATOM 11423 C CA . LEU A 1 38 ? 3.782 -8.663 1.924 1.00 0.00 38 LEU A CA 11
ATOM 11424 C C . LEU A 1 38 ? 4.753 -7.528 2.250 1.00 0.00 38 LEU A C 11
ATOM 11425 O O . LEU A 1 38 ? 5.895 -7.536 1.836 1.00 0.00 38 LEU A O 11
ATOM 11441 N N . MET A 1 39 ? 4.305 -6.550 2.987 1.00 0.00 39 MET A N 11
ATOM 11442 C CA . MET A 1 39 ? 5.200 -5.413 3.336 1.00 0.00 39 MET A CA 11
ATOM 11443 C C . MET A 1 39 ? 6.171 -5.844 4.437 1.00 0.00 39 MET A C 11
ATOM 11444 O O . MET A 1 39 ? 7.370 -5.694 4.312 1.00 0.00 39 MET A O 11
ATOM 11458 N N . ASN A 1 40 ? 5.663 -6.375 5.516 1.00 0.00 40 ASN A N 11
ATOM 11459 C CA . ASN A 1 40 ? 6.561 -6.809 6.623 1.00 0.00 40 ASN A CA 11
ATOM 11460 C C . ASN A 1 40 ? 7.499 -5.658 6.981 1.00 0.00 40 ASN A C 11
ATOM 11461 O O . ASN A 1 40 ? 8.578 -5.856 7.502 1.00 0.00 40 ASN A O 11
ATOM 11472 N N . VAL A 1 41 ? 7.090 -4.452 6.699 1.00 0.00 41 VAL A N 11
ATOM 11473 C CA . VAL A 1 41 ? 7.950 -3.277 7.014 1.00 0.00 41 VAL A CA 11
ATOM 11474 C C . VAL A 1 41 ? 7.822 -2.930 8.499 1.00 0.00 41 VAL A C 11
ATOM 11475 O O . VAL A 1 41 ? 6.816 -3.199 9.125 1.00 0.00 41 VAL A O 11
ATOM 11488 N N . ASP A 1 42 ? 8.833 -2.330 9.065 1.00 0.00 42 ASP A N 11
ATOM 11489 C CA . ASP A 1 42 ? 8.768 -1.961 10.507 1.00 0.00 42 ASP A CA 11
ATOM 11490 C C . ASP A 1 42 ? 8.184 -0.554 10.644 1.00 0.00 42 ASP A C 11
ATOM 11491 O O . ASP A 1 42 ? 8.448 0.314 9.837 1.00 0.00 42 ASP A O 11
ATOM 11500 N N . LYS A 1 43 ? 7.394 -0.325 11.661 1.00 0.00 43 LYS A N 11
ATOM 11501 C CA . LYS A 1 43 ? 6.787 1.023 11.864 1.00 0.00 43 LYS A CA 11
ATOM 11502 C C . LYS A 1 43 ? 5.534 1.161 10.987 1.00 0.00 43 LYS A C 11
ATOM 11503 O O . LYS A 1 43 ? 4.799 2.124 11.086 1.00 0.00 43 LYS A O 11
ATOM 11522 N N . LEU A 1 44 ? 5.282 0.206 10.131 1.00 0.00 44 LEU A N 11
ATOM 11523 C CA . LEU A 1 44 ? 4.077 0.290 9.257 1.00 0.00 44 LEU A CA 11
ATOM 11524 C C . LEU A 1 44 ? 2.898 -0.404 9.943 1.00 0.00 44 LEU A C 11
ATOM 11525 O O . LEU A 1 44 ? 3.057 -1.407 10.608 1.00 0.00 44 LEU A O 11
ATOM 11541 N N . THR A 1 45 ? 1.715 0.125 9.785 1.00 0.00 45 THR A N 11
ATOM 11542 C CA . THR A 1 45 ? 0.526 -0.503 10.427 1.00 0.00 45 THR A CA 11
ATOM 11543 C C . THR A 1 45 ? -0.464 -0.946 9.346 1.00 0.00 45 THR A C 11
ATOM 11544 O O . THR A 1 45 ? -0.383 -0.525 8.209 1.00 0.00 45 THR A O 11
ATOM 11555 N N . ARG A 1 46 ? -1.394 -1.792 9.691 1.00 0.00 46 ARG A N 11
ATOM 11556 C CA . ARG A 1 46 ? -2.385 -2.263 8.682 1.00 0.00 46 ARG A CA 11
ATOM 11557 C C . ARG A 1 46 ? -3.385 -1.143 8.383 1.00 0.00 46 ARG A C 11
ATOM 11558 O O . ARG A 1 46 ? -4.061 -1.155 7.374 1.00 0.00 46 ARG A O 11
ATOM 11579 N N . GLU A 1 47 ? -3.484 -0.177 9.253 1.00 0.00 47 GLU A N 11
ATOM 11580 C CA . GLU A 1 47 ? -4.441 0.942 9.019 1.00 0.00 47 GLU A CA 11
ATOM 11581 C C . GLU A 1 47 ? -3.846 1.918 8.003 1.00 0.00 47 GLU A C 11
ATOM 11582 O O . GLU A 1 47 ? -4.557 2.637 7.329 1.00 0.00 47 GLU A O 11
ATOM 11594 N N . ASN A 1 48 ? -2.547 1.951 7.890 1.00 0.00 48 ASN A N 11
ATOM 11595 C CA . ASN A 1 48 ? -1.906 2.883 6.919 1.00 0.00 48 ASN A CA 11
ATOM 11596 C C . ASN A 1 48 ? -2.168 2.395 5.493 1.00 0.00 48 ASN A C 11
ATOM 11597 O O . ASN A 1 48 ? -2.510 3.163 4.616 1.00 0.00 48 ASN A O 11
ATOM 11608 N N . VAL A 1 49 ? -2.012 1.122 5.255 1.00 0.00 49 VAL A N 11
ATOM 11609 C CA . VAL A 1 49 ? -2.255 0.585 3.887 1.00 0.00 49 VAL A CA 11
ATOM 11610 C C . VAL A 1 49 ? -3.748 0.329 3.705 1.00 0.00 49 VAL A C 11
ATOM 11611 O O . VAL A 1 49 ? -4.262 0.345 2.605 1.00 0.00 49 VAL A O 11
ATOM 11624 N N . ALA A 1 50 ? -4.451 0.096 4.778 1.00 0.00 50 ALA A N 11
ATOM 11625 C CA . ALA A 1 50 ? -5.912 -0.156 4.668 1.00 0.00 50 ALA A CA 11
ATOM 11626 C C . ALA A 1 50 ? -6.630 1.169 4.413 1.00 0.00 50 ALA A C 11
ATOM 11627 O O . ALA A 1 50 ? -7.749 1.203 3.939 1.00 0.00 50 ALA A O 11
ATOM 11634 N N . SER A 1 51 ? -5.992 2.264 4.727 1.00 0.00 51 SER A N 11
ATOM 11635 C CA . SER A 1 51 ? -6.630 3.592 4.507 1.00 0.00 51 SER A CA 11
ATOM 11636 C C . SER A 1 51 ? -6.620 3.924 3.014 1.00 0.00 51 SER A C 11
ATOM 11637 O O . SER A 1 51 ? -7.621 4.320 2.451 1.00 0.00 51 SER A O 11
ATOM 11645 N N . HIS A 1 52 ? -5.498 3.766 2.365 1.00 0.00 52 HIS A N 11
ATOM 11646 C CA . HIS A 1 52 ? -5.437 4.074 0.908 1.00 0.00 52 HIS A CA 11
ATOM 11647 C C . HIS A 1 52 ? -6.420 3.172 0.162 1.00 0.00 52 HIS A C 11
ATOM 11648 O O . HIS A 1 52 ? -7.059 3.582 -0.787 1.00 0.00 52 HIS A O 11
ATOM 11662 N N . LEU A 1 53 ? -6.545 1.945 0.586 1.00 0.00 53 LEU A N 11
ATOM 11663 C CA . LEU A 1 53 ? -7.486 1.011 -0.094 1.00 0.00 53 LEU A CA 11
ATOM 11664 C C . LEU A 1 53 ? -8.921 1.513 0.084 1.00 0.00 53 LEU A C 11
ATOM 11665 O O . LEU A 1 53 ? -9.708 1.514 -0.842 1.00 0.00 53 LEU A O 11
ATOM 11681 N N . GLN A 1 54 ? -9.267 1.942 1.266 1.00 0.00 54 GLN A N 11
ATOM 11682 C CA . GLN A 1 54 ? -10.650 2.445 1.500 1.00 0.00 54 GLN A CA 11
ATOM 11683 C C . GLN A 1 54 ? -10.846 3.760 0.747 1.00 0.00 54 GLN A C 11
ATOM 11684 O O . GLN A 1 54 ? -11.950 4.127 0.395 1.00 0.00 54 GLN A O 11
ATOM 11698 N N . LYS A 1 55 ? -9.783 4.474 0.498 1.00 0.00 55 LYS A N 11
ATOM 11699 C CA . LYS A 1 55 ? -9.909 5.765 -0.233 1.00 0.00 55 LYS A CA 11
ATOM 11700 C C . LYS A 1 55 ? -10.232 5.489 -1.702 1.00 0.00 55 LYS A C 11
ATOM 11701 O O . LYS A 1 55 ? -10.883 6.277 -2.361 1.00 0.00 55 LYS A O 11
ATOM 11720 N N . PHE A 1 56 ? -9.790 4.376 -2.220 1.00 0.00 56 PHE A N 11
ATOM 11721 C CA . PHE A 1 56 ? -10.077 4.052 -3.646 1.00 0.00 56 PHE A CA 11
ATOM 11722 C C . PHE A 1 56 ? -11.574 3.785 -3.810 1.00 0.00 56 PHE A C 11
ATOM 11723 O O . PHE A 1 56 ? -12.211 4.322 -4.693 1.00 0.00 56 PHE A O 11
ATOM 11740 N N . ARG A 1 57 ? -12.150 2.975 -2.962 1.00 0.00 57 ARG A N 11
ATOM 11741 C CA . ARG A 1 57 ? -13.610 2.709 -3.082 1.00 0.00 57 ARG A CA 11
ATOM 11742 C C . ARG A 1 57 ? -14.336 4.050 -3.077 1.00 0.00 57 ARG A C 11
ATOM 11743 O O . ARG A 1 57 ? -15.289 4.260 -3.801 1.00 0.00 57 ARG A O 11
ATOM 11764 N N . VAL A 1 58 ? -13.869 4.972 -2.280 1.00 0.00 58 VAL A N 11
ATOM 11765 C CA . VAL A 1 58 ? -14.507 6.314 -2.244 1.00 0.00 58 VAL A CA 11
ATOM 11766 C C . VAL A 1 58 ? -14.328 6.955 -3.619 1.00 0.00 58 VAL A C 11
ATOM 11767 O O . VAL A 1 58 ? -15.224 7.583 -4.149 1.00 0.00 58 VAL A O 11
ATOM 11780 N N . ALA A 1 59 ? -13.175 6.779 -4.206 1.00 0.00 59 ALA A N 11
ATOM 11781 C CA . ALA A 1 59 ? -12.925 7.351 -5.556 1.00 0.00 59 ALA A CA 11
ATOM 11782 C C . ALA A 1 59 ? -13.731 6.554 -6.581 1.00 0.00 59 ALA A C 11
ATOM 11783 O O . ALA A 1 59 ? -13.910 6.970 -7.710 1.00 0.00 59 ALA A O 11
ATOM 11790 N N . LEU A 1 60 ? -14.218 5.408 -6.191 1.00 0.00 60 LEU A N 11
ATOM 11791 C CA . LEU A 1 60 ? -15.014 4.566 -7.125 1.00 0.00 60 LEU A CA 11
ATOM 11792 C C . LEU A 1 60 ? -16.500 4.891 -6.957 1.00 0.00 60 LEU A C 11
ATOM 11793 O O . LEU A 1 60 ? -17.305 4.634 -7.830 1.00 0.00 60 LEU A O 11
ATOM 11809 N N . LYS A 1 61 ? -16.867 5.457 -5.839 1.00 0.00 61 LYS A N 11
ATOM 11810 C CA . LYS A 1 61 ? -18.299 5.801 -5.613 1.00 0.00 61 LYS A CA 11
ATOM 11811 C C . LYS A 1 61 ? -18.582 7.202 -6.153 1.00 0.00 61 LYS A C 11
ATOM 11812 O O . LYS A 1 61 ? -19.322 7.376 -7.101 1.00 0.00 61 LYS A O 11
ATOM 11831 N N . LYS A 1 62 ? -17.999 8.200 -5.556 1.00 0.00 62 LYS A N 11
ATOM 11832 C CA . LYS A 1 62 ? -18.231 9.594 -6.029 1.00 0.00 62 LYS A CA 11
ATOM 11833 C C . LYS A 1 62 ? -17.127 9.988 -7.012 1.00 0.00 62 LYS A C 11
ATOM 11834 O O . LYS A 1 62 ? -16.369 10.907 -6.773 1.00 0.00 62 LYS A O 11
ATOM 11853 N N . VAL A 1 63 ? -17.032 9.300 -8.117 1.00 0.00 63 VAL A N 11
ATOM 11854 C CA . VAL A 1 63 ? -15.977 9.634 -9.114 1.00 0.00 63 VAL A CA 11
ATOM 11855 C C . VAL A 1 63 ? -16.122 11.096 -9.541 1.00 0.00 63 VAL A C 11
ATOM 11856 O O . VAL A 1 63 ? -17.023 11.791 -9.115 1.00 0.00 63 VAL A O 11
ATOM 11869 N N . SER A 1 64 ? -15.240 11.568 -10.378 1.00 0.00 64 SER A N 11
ATOM 11870 C CA . SER A 1 64 ? -15.327 12.984 -10.831 1.00 0.00 64 SER A CA 11
ATOM 11871 C C . SER A 1 64 ? -16.112 13.054 -12.144 1.00 0.00 64 SER A C 11
ATOM 11872 O O . SER A 1 64 ? -15.563 13.551 -13.112 1.00 0.00 64 SER A O 11
ATOM 11881 N N . THR A 1 1 ? 24.873 11.881 -6.568 1.00 0.00 1 THR A N 12
ATOM 11882 C CA . THR A 1 1 ? 23.702 11.452 -5.753 1.00 0.00 1 THR A CA 12
ATOM 11883 C C . THR A 1 1 ? 24.031 11.606 -4.266 1.00 0.00 1 THR A C 12
ATOM 11884 O O . THR A 1 1 ? 25.112 11.273 -3.823 1.00 0.00 1 THR A O 12
ATOM 11897 N N . ALA A 1 2 ? 23.107 12.108 -3.492 1.00 0.00 2 ALA A N 12
ATOM 11898 C CA . ALA A 1 2 ? 23.369 12.283 -2.035 1.00 0.00 2 ALA A CA 12
ATOM 11899 C C . ALA A 1 2 ? 22.040 12.419 -1.289 1.00 0.00 2 ALA A C 12
ATOM 11900 O O . ALA A 1 2 ? 21.060 12.890 -1.828 1.00 0.00 2 ALA A O 12
ATOM 11907 N N . GLN A 1 3 ? 22.003 12.012 -0.049 1.00 0.00 3 GLN A N 12
ATOM 11908 C CA . GLN A 1 3 ? 20.739 12.119 0.732 1.00 0.00 3 GLN A CA 12
ATOM 11909 C C . GLN A 1 3 ? 19.647 11.290 0.053 1.00 0.00 3 GLN A C 12
ATOM 11910 O O . GLN A 1 3 ? 19.066 11.699 -0.932 1.00 0.00 3 GLN A O 12
ATOM 11924 N N . LYS A 1 4 ? 19.361 10.129 0.574 1.00 0.00 4 LYS A N 12
ATOM 11925 C CA . LYS A 1 4 ? 18.305 9.276 -0.038 1.00 0.00 4 LYS A CA 12
ATOM 11926 C C . LYS A 1 4 ? 16.928 9.843 0.311 1.00 0.00 4 LYS A C 12
ATOM 11927 O O . LYS A 1 4 ? 16.812 10.919 0.861 1.00 0.00 4 LYS A O 12
ATOM 11946 N N . LYS A 1 5 ? 15.883 9.128 -0.004 1.00 0.00 5 LYS A N 12
ATOM 11947 C CA . LYS A 1 5 ? 14.518 9.631 0.314 1.00 0.00 5 LYS A CA 12
ATOM 11948 C C . LYS A 1 5 ? 14.348 9.706 1.837 1.00 0.00 5 LYS A C 12
ATOM 11949 O O . LYS A 1 5 ? 14.708 8.784 2.541 1.00 0.00 5 LYS A O 12
ATOM 11968 N N . PRO A 1 6 ? 13.806 10.805 2.302 1.00 0.00 6 PRO A N 12
ATOM 11969 C CA . PRO A 1 6 ? 13.581 11.031 3.740 1.00 0.00 6 PRO A CA 12
ATOM 11970 C C . PRO A 1 6 ? 12.329 10.287 4.219 1.00 0.00 6 PRO A C 12
ATOM 11971 O O . PRO A 1 6 ? 11.294 10.328 3.585 1.00 0.00 6 PRO A O 12
ATOM 11982 N N . ARG A 1 7 ? 12.423 9.620 5.339 1.00 0.00 7 ARG A N 12
ATOM 11983 C CA . ARG A 1 7 ? 11.250 8.873 5.886 1.00 0.00 7 ARG A CA 12
ATOM 11984 C C . ARG A 1 7 ? 10.453 8.220 4.752 1.00 0.00 7 ARG A C 12
ATOM 11985 O O . ARG A 1 7 ? 9.598 8.836 4.146 1.00 0.00 7 ARG A O 12
ATOM 12006 N N . VAL A 1 8 ? 10.718 6.973 4.468 1.00 0.00 8 VAL A N 12
ATOM 12007 C CA . VAL A 1 8 ? 9.965 6.282 3.382 1.00 0.00 8 VAL A CA 12
ATOM 12008 C C . VAL A 1 8 ? 8.567 5.920 3.897 1.00 0.00 8 VAL A C 12
ATOM 12009 O O . VAL A 1 8 ? 8.347 4.846 4.421 1.00 0.00 8 VAL A O 12
ATOM 12022 N N . LEU A 1 9 ? 7.620 6.804 3.747 1.00 0.00 9 LEU A N 12
ATOM 12023 C CA . LEU A 1 9 ? 6.241 6.507 4.223 1.00 0.00 9 LEU A CA 12
ATOM 12024 C C . LEU A 1 9 ? 5.365 6.128 3.027 1.00 0.00 9 LEU A C 12
ATOM 12025 O O . LEU A 1 9 ? 4.521 5.259 3.112 1.00 0.00 9 LEU A O 12
ATOM 12041 N N . TRP A 1 10 ? 5.564 6.774 1.910 1.00 0.00 10 TRP A N 12
ATOM 12042 C CA . TRP A 1 10 ? 4.749 6.455 0.705 1.00 0.00 10 TRP A CA 12
ATOM 12043 C C . TRP A 1 10 ? 5.317 7.211 -0.498 1.00 0.00 10 TRP A C 12
ATOM 12044 O O . TRP A 1 10 ? 4.750 8.184 -0.956 1.00 0.00 10 TRP A O 12
ATOM 12065 N N . THR A 1 11 ? 6.435 6.777 -1.009 1.00 0.00 11 THR A N 12
ATOM 12066 C CA . THR A 1 11 ? 7.041 7.477 -2.179 1.00 0.00 11 THR A CA 12
ATOM 12067 C C . THR A 1 11 ? 7.005 6.560 -3.402 1.00 0.00 11 THR A C 12
ATOM 12068 O O . THR A 1 11 ? 6.616 5.412 -3.319 1.00 0.00 11 THR A O 12
ATOM 12079 N N . HIS A 1 12 ? 7.412 7.058 -4.539 1.00 0.00 12 HIS A N 12
ATOM 12080 C CA . HIS A 1 12 ? 7.405 6.213 -5.766 1.00 0.00 12 HIS A CA 12
ATOM 12081 C C . HIS A 1 12 ? 8.091 4.881 -5.463 1.00 0.00 12 HIS A C 12
ATOM 12082 O O . HIS A 1 12 ? 7.837 3.881 -6.104 1.00 0.00 12 HIS A O 12
ATOM 12096 N N . GLU A 1 13 ? 8.957 4.860 -4.486 1.00 0.00 13 GLU A N 12
ATOM 12097 C CA . GLU A 1 13 ? 9.655 3.593 -4.137 1.00 0.00 13 GLU A CA 12
ATOM 12098 C C . GLU A 1 13 ? 8.681 2.666 -3.411 1.00 0.00 13 GLU A C 12
ATOM 12099 O O . GLU A 1 13 ? 8.475 1.534 -3.802 1.00 0.00 13 GLU A O 12
ATOM 12111 N N . LEU A 1 14 ? 8.079 3.141 -2.356 1.00 0.00 14 LEU A N 12
ATOM 12112 C CA . LEU A 1 14 ? 7.114 2.291 -1.603 1.00 0.00 14 LEU A CA 12
ATOM 12113 C C . LEU A 1 14 ? 5.958 1.883 -2.519 1.00 0.00 14 LEU A C 12
ATOM 12114 O O . LEU A 1 14 ? 5.254 0.929 -2.258 1.00 0.00 14 LEU A O 12
ATOM 12130 N N . HIS A 1 15 ? 5.756 2.604 -3.588 1.00 0.00 15 HIS A N 12
ATOM 12131 C CA . HIS A 1 15 ? 4.642 2.263 -4.517 1.00 0.00 15 HIS A CA 12
ATOM 12132 C C . HIS A 1 15 ? 5.026 1.043 -5.357 1.00 0.00 15 HIS A C 12
ATOM 12133 O O . HIS A 1 15 ? 4.181 0.281 -5.784 1.00 0.00 15 HIS A O 12
ATOM 12147 N N . ASN A 1 16 ? 6.294 0.855 -5.599 1.00 0.00 16 ASN A N 12
ATOM 12148 C CA . ASN A 1 16 ? 6.730 -0.313 -6.416 1.00 0.00 16 ASN A CA 12
ATOM 12149 C C . ASN A 1 16 ? 6.502 -1.609 -5.633 1.00 0.00 16 ASN A C 12
ATOM 12150 O O . ASN A 1 16 ? 6.040 -2.594 -6.173 1.00 0.00 16 ASN A O 12
ATOM 12161 N N . LYS A 1 17 ? 6.822 -1.621 -4.368 1.00 0.00 17 LYS A N 12
ATOM 12162 C CA . LYS A 1 17 ? 6.623 -2.861 -3.566 1.00 0.00 17 LYS A CA 12
ATOM 12163 C C . LYS A 1 17 ? 5.128 -3.078 -3.322 1.00 0.00 17 LYS A C 12
ATOM 12164 O O . LYS A 1 17 ? 4.643 -4.192 -3.328 1.00 0.00 17 LYS A O 12
ATOM 12183 N N . PHE A 1 18 ? 4.397 -2.022 -3.100 1.00 0.00 18 PHE A N 12
ATOM 12184 C CA . PHE A 1 18 ? 2.937 -2.167 -2.850 1.00 0.00 18 PHE A CA 12
ATOM 12185 C C . PHE A 1 18 ? 2.217 -2.503 -4.158 1.00 0.00 18 PHE A C 12
ATOM 12186 O O . PHE A 1 18 ? 1.133 -3.050 -4.155 1.00 0.00 18 PHE A O 12
ATOM 12203 N N . LEU A 1 19 ? 2.804 -2.182 -5.277 1.00 0.00 19 LEU A N 12
ATOM 12204 C CA . LEU A 1 19 ? 2.138 -2.488 -6.575 1.00 0.00 19 LEU A CA 12
ATOM 12205 C C . LEU A 1 19 ? 2.417 -3.937 -6.971 1.00 0.00 19 LEU A C 12
ATOM 12206 O O . LEU A 1 19 ? 1.557 -4.624 -7.483 1.00 0.00 19 LEU A O 12
ATOM 12222 N N . ALA A 1 20 ? 3.610 -4.413 -6.740 1.00 0.00 20 ALA A N 12
ATOM 12223 C CA . ALA A 1 20 ? 3.925 -5.820 -7.108 1.00 0.00 20 ALA A CA 12
ATOM 12224 C C . ALA A 1 20 ? 3.320 -6.759 -6.066 1.00 0.00 20 ALA A C 12
ATOM 12225 O O . ALA A 1 20 ? 3.055 -7.913 -6.336 1.00 0.00 20 ALA A O 12
ATOM 12232 N N . ALA A 1 21 ? 3.092 -6.273 -4.878 1.00 0.00 21 ALA A N 12
ATOM 12233 C CA . ALA A 1 21 ? 2.496 -7.140 -3.828 1.00 0.00 21 ALA A CA 12
ATOM 12234 C C . ALA A 1 21 ? 1.000 -7.289 -4.096 1.00 0.00 21 ALA A C 12
ATOM 12235 O O . ALA A 1 21 ? 0.434 -8.353 -3.945 1.00 0.00 21 ALA A O 12
ATOM 12242 N N . VAL A 1 22 ? 0.356 -6.232 -4.508 1.00 0.00 22 VAL A N 12
ATOM 12243 C CA . VAL A 1 22 ? -1.099 -6.318 -4.804 1.00 0.00 22 VAL A CA 12
ATOM 12244 C C . VAL A 1 22 ? -1.288 -7.125 -6.081 1.00 0.00 22 VAL A C 12
ATOM 12245 O O . VAL A 1 22 ? -2.100 -8.025 -6.154 1.00 0.00 22 VAL A O 12
ATOM 12258 N N . ASP A 1 23 ? -0.528 -6.807 -7.087 1.00 0.00 23 ASP A N 12
ATOM 12259 C CA . ASP A 1 23 ? -0.630 -7.541 -8.372 1.00 0.00 23 ASP A CA 12
ATOM 12260 C C . ASP A 1 23 ? -0.338 -9.020 -8.130 1.00 0.00 23 ASP A C 12
ATOM 12261 O O . ASP A 1 23 ? -0.980 -9.891 -8.681 1.00 0.00 23 ASP A O 12
ATOM 12270 N N . HIS A 1 24 ? 0.633 -9.305 -7.309 1.00 0.00 24 HIS A N 12
ATOM 12271 C CA . HIS A 1 24 ? 0.977 -10.726 -7.028 1.00 0.00 24 HIS A CA 12
ATOM 12272 C C . HIS A 1 24 ? -0.259 -11.457 -6.502 1.00 0.00 24 HIS A C 12
ATOM 12273 O O . HIS A 1 24 ? -0.401 -12.652 -6.666 1.00 0.00 24 HIS A O 12
ATOM 12287 N N . LEU A 1 25 ? -1.155 -10.750 -5.871 1.00 0.00 25 LEU A N 12
ATOM 12288 C CA . LEU A 1 25 ? -2.380 -11.410 -5.336 1.00 0.00 25 LEU A CA 12
ATOM 12289 C C . LEU A 1 25 ? -3.579 -11.064 -6.220 1.00 0.00 25 LEU A C 12
ATOM 12290 O O . LEU A 1 25 ? -4.659 -11.592 -6.048 1.00 0.00 25 LEU A O 12
ATOM 12306 N N . GLY A 1 26 ? -3.405 -10.171 -7.154 1.00 0.00 26 GLY A N 12
ATOM 12307 C CA . GLY A 1 26 ? -4.543 -9.786 -8.029 1.00 0.00 26 GLY A CA 12
ATOM 12308 C C . GLY A 1 26 ? -5.301 -8.641 -7.363 1.00 0.00 26 GLY A C 12
ATOM 12309 O O . GLY A 1 26 ? -5.939 -8.818 -6.347 1.00 0.00 26 GLY A O 12
ATOM 12313 N N . VAL A 1 27 ? -5.230 -7.466 -7.921 1.00 0.00 27 VAL A N 12
ATOM 12314 C CA . VAL A 1 27 ? -5.942 -6.304 -7.315 1.00 0.00 27 VAL A CA 12
ATOM 12315 C C . VAL A 1 27 ? -7.385 -6.698 -7.001 1.00 0.00 27 VAL A C 12
ATOM 12316 O O . VAL A 1 27 ? -8.032 -6.106 -6.161 1.00 0.00 27 VAL A O 12
ATOM 12329 N N . GLU A 1 28 ? -7.891 -7.690 -7.674 1.00 0.00 28 GLU A N 12
ATOM 12330 C CA . GLU A 1 28 ? -9.295 -8.124 -7.422 1.00 0.00 28 GLU A CA 12
ATOM 12331 C C . GLU A 1 28 ? -9.407 -8.757 -6.030 1.00 0.00 28 GLU A C 12
ATOM 12332 O O . GLU A 1 28 ? -10.320 -8.471 -5.280 1.00 0.00 28 GLU A O 12
ATOM 12344 N N . ARG A 1 29 ? -8.495 -9.622 -5.684 1.00 0.00 29 ARG A N 12
ATOM 12345 C CA . ARG A 1 29 ? -8.555 -10.282 -4.346 1.00 0.00 29 ARG A CA 12
ATOM 12346 C C . ARG A 1 29 ? -7.398 -9.794 -3.472 1.00 0.00 29 ARG A C 12
ATOM 12347 O O . ARG A 1 29 ? -7.086 -10.383 -2.456 1.00 0.00 29 ARG A O 12
ATOM 12368 N N . ALA A 1 30 ? -6.751 -8.731 -3.859 1.00 0.00 30 ALA A N 12
ATOM 12369 C CA . ALA A 1 30 ? -5.608 -8.221 -3.051 1.00 0.00 30 ALA A CA 12
ATOM 12370 C C . ALA A 1 30 ? -6.128 -7.485 -1.815 1.00 0.00 30 ALA A C 12
ATOM 12371 O O . ALA A 1 30 ? -6.793 -6.473 -1.915 1.00 0.00 30 ALA A O 12
ATOM 12378 N N . VAL A 1 31 ? -5.814 -7.981 -0.651 1.00 0.00 31 VAL A N 12
ATOM 12379 C CA . VAL A 1 31 ? -6.272 -7.312 0.597 1.00 0.00 31 VAL A CA 12
ATOM 12380 C C . VAL A 1 31 ? -5.058 -6.698 1.297 1.00 0.00 31 VAL A C 12
ATOM 12381 O O . VAL A 1 31 ? -3.935 -7.076 1.027 1.00 0.00 31 VAL A O 12
ATOM 12394 N N . PRO A 1 32 ? -5.317 -5.765 2.173 1.00 0.00 32 PRO A N 12
ATOM 12395 C CA . PRO A 1 32 ? -4.256 -5.076 2.924 1.00 0.00 32 PRO A CA 12
ATOM 12396 C C . PRO A 1 32 ? -3.707 -5.988 4.023 1.00 0.00 32 PRO A C 12
ATOM 12397 O O . PRO A 1 32 ? -2.568 -5.871 4.429 1.00 0.00 32 PRO A O 12
ATOM 12408 N N . LYS A 1 33 ? -4.505 -6.901 4.499 1.00 0.00 33 LYS A N 12
ATOM 12409 C CA . LYS A 1 33 ? -4.028 -7.824 5.562 1.00 0.00 33 LYS A CA 12
ATOM 12410 C C . LYS A 1 33 ? -2.970 -8.759 4.978 1.00 0.00 33 LYS A C 12
ATOM 12411 O O . LYS A 1 33 ? -1.890 -8.904 5.517 1.00 0.00 33 LYS A O 12
ATOM 12430 N N . LYS A 1 34 ? -3.266 -9.392 3.877 1.00 0.00 34 LYS A N 12
ATOM 12431 C CA . LYS A 1 34 ? -2.269 -10.309 3.264 1.00 0.00 34 LYS A CA 12
ATOM 12432 C C . LYS A 1 34 ? -1.110 -9.487 2.710 1.00 0.00 34 LYS A C 12
ATOM 12433 O O . LYS A 1 34 ? 0.041 -9.842 2.869 1.00 0.00 34 LYS A O 12
ATOM 12452 N N . ILE A 1 35 ? -1.392 -8.387 2.066 1.00 0.00 35 ILE A N 12
ATOM 12453 C CA . ILE A 1 35 ? -0.282 -7.564 1.526 1.00 0.00 35 ILE A CA 12
ATOM 12454 C C . ILE A 1 35 ? 0.563 -7.056 2.690 1.00 0.00 35 ILE A C 12
ATOM 12455 O O . ILE A 1 35 ? 1.736 -6.784 2.542 1.00 0.00 35 ILE A O 12
ATOM 12471 N N . LEU A 1 36 ? -0.014 -6.945 3.857 1.00 0.00 36 LEU A N 12
ATOM 12472 C CA . LEU A 1 36 ? 0.784 -6.478 5.020 1.00 0.00 36 LEU A CA 12
ATOM 12473 C C . LEU A 1 36 ? 2.032 -7.351 5.112 1.00 0.00 36 LEU A C 12
ATOM 12474 O O . LEU A 1 36 ? 3.108 -6.884 5.429 1.00 0.00 36 LEU A O 12
ATOM 12490 N N . ASP A 1 37 ? 1.899 -8.615 4.813 1.00 0.00 37 ASP A N 12
ATOM 12491 C CA . ASP A 1 37 ? 3.083 -9.514 4.861 1.00 0.00 37 ASP A CA 12
ATOM 12492 C C . ASP A 1 37 ? 3.963 -9.217 3.645 1.00 0.00 37 ASP A C 12
ATOM 12493 O O . ASP A 1 37 ? 5.174 -9.309 3.701 1.00 0.00 37 ASP A O 12
ATOM 12502 N N . LEU A 1 38 ? 3.356 -8.855 2.548 1.00 0.00 38 LEU A N 12
ATOM 12503 C CA . LEU A 1 38 ? 4.137 -8.541 1.322 1.00 0.00 38 LEU A CA 12
ATOM 12504 C C . LEU A 1 38 ? 5.089 -7.375 1.604 1.00 0.00 38 LEU A C 12
ATOM 12505 O O . LEU A 1 38 ? 6.188 -7.324 1.091 1.00 0.00 38 LEU A O 12
ATOM 12521 N N . MET A 1 39 ? 4.678 -6.438 2.415 1.00 0.00 39 MET A N 12
ATOM 12522 C CA . MET A 1 39 ? 5.566 -5.283 2.723 1.00 0.00 39 MET A CA 12
ATOM 12523 C C . MET A 1 39 ? 6.607 -5.706 3.761 1.00 0.00 39 MET A C 12
ATOM 12524 O O . MET A 1 39 ? 7.787 -5.458 3.609 1.00 0.00 39 MET A O 12
ATOM 12538 N N . ASN A 1 40 ? 6.180 -6.342 4.816 1.00 0.00 40 ASN A N 12
ATOM 12539 C CA . ASN A 1 40 ? 7.143 -6.782 5.864 1.00 0.00 40 ASN A CA 12
ATOM 12540 C C . ASN A 1 40 ? 7.977 -5.585 6.315 1.00 0.00 40 ASN A C 12
ATOM 12541 O O . ASN A 1 40 ? 9.072 -5.730 6.822 1.00 0.00 40 ASN A O 12
ATOM 12552 N N . VAL A 1 41 ? 7.464 -4.402 6.136 1.00 0.00 41 VAL A N 12
ATOM 12553 C CA . VAL A 1 41 ? 8.220 -3.189 6.554 1.00 0.00 41 VAL A CA 12
ATOM 12554 C C . VAL A 1 41 ? 7.927 -2.891 8.025 1.00 0.00 41 VAL A C 12
ATOM 12555 O O . VAL A 1 41 ? 6.927 -3.318 8.566 1.00 0.00 41 VAL A O 12
ATOM 12568 N N . ASP A 1 42 ? 8.787 -2.158 8.673 1.00 0.00 42 ASP A N 12
ATOM 12569 C CA . ASP A 1 42 ? 8.554 -1.830 10.107 1.00 0.00 42 ASP A CA 12
ATOM 12570 C C . ASP A 1 42 ? 7.714 -0.556 10.201 1.00 0.00 42 ASP A C 12
ATOM 12571 O O . ASP A 1 42 ? 7.798 0.315 9.358 1.00 0.00 42 ASP A O 12
ATOM 12580 N N . LYS A 1 43 ? 6.906 -0.438 11.220 1.00 0.00 43 LYS A N 12
ATOM 12581 C CA . LYS A 1 43 ? 6.065 0.785 11.368 1.00 0.00 43 LYS A CA 12
ATOM 12582 C C . LYS A 1 43 ? 4.875 0.717 10.406 1.00 0.00 43 LYS A C 12
ATOM 12583 O O . LYS A 1 43 ? 4.027 1.588 10.395 1.00 0.00 43 LYS A O 12
ATOM 12602 N N . LEU A 1 44 ? 4.802 -0.306 9.599 1.00 0.00 44 LEU A N 12
ATOM 12603 C CA . LEU A 1 44 ? 3.664 -0.418 8.644 1.00 0.00 44 LEU A CA 12
ATOM 12604 C C . LEU A 1 44 ? 2.640 -1.417 9.187 1.00 0.00 44 LEU A C 12
ATOM 12605 O O . LEU A 1 44 ? 2.764 -2.611 9.001 1.00 0.00 44 LEU A O 12
ATOM 12621 N N . THR A 1 45 ? 1.629 -0.937 9.858 1.00 0.00 45 THR A N 12
ATOM 12622 C CA . THR A 1 45 ? 0.600 -1.861 10.415 1.00 0.00 45 THR A CA 12
ATOM 12623 C C . THR A 1 45 ? -0.523 -2.052 9.394 1.00 0.00 45 THR A C 12
ATOM 12624 O O . THR A 1 45 ? -0.526 -1.452 8.338 1.00 0.00 45 THR A O 12
ATOM 12635 N N . ARG A 1 46 ? -1.479 -2.885 9.703 1.00 0.00 46 ARG A N 12
ATOM 12636 C CA . ARG A 1 46 ? -2.603 -3.117 8.754 1.00 0.00 46 ARG A CA 12
ATOM 12637 C C . ARG A 1 46 ? -3.518 -1.892 8.740 1.00 0.00 46 ARG A C 12
ATOM 12638 O O . ARG A 1 46 ? -4.290 -1.691 7.824 1.00 0.00 46 ARG A O 12
ATOM 12659 N N . GLU A 1 47 ? -3.437 -1.069 9.750 1.00 0.00 47 GLU A N 12
ATOM 12660 C CA . GLU A 1 47 ? -4.302 0.142 9.797 1.00 0.00 47 GLU A CA 12
ATOM 12661 C C . GLU A 1 47 ? -3.709 1.228 8.896 1.00 0.00 47 GLU A C 12
ATOM 12662 O O . GLU A 1 47 ? -4.423 1.996 8.282 1.00 0.00 47 GLU A O 12
ATOM 12674 N N . ASN A 1 48 ? -2.409 1.297 8.813 1.00 0.00 48 ASN A N 12
ATOM 12675 C CA . ASN A 1 48 ? -1.771 2.335 7.955 1.00 0.00 48 ASN A CA 12
ATOM 12676 C C . ASN A 1 48 ? -1.943 1.959 6.482 1.00 0.00 48 ASN A C 12
ATOM 12677 O O . ASN A 1 48 ? -2.171 2.804 5.638 1.00 0.00 48 ASN A O 12
ATOM 12688 N N . VAL A 1 49 ? -1.838 0.698 6.164 1.00 0.00 49 VAL A N 12
ATOM 12689 C CA . VAL A 1 49 ? -2.000 0.273 4.746 1.00 0.00 49 VAL A CA 12
ATOM 12690 C C . VAL A 1 49 ? -3.489 0.127 4.432 1.00 0.00 49 VAL A C 12
ATOM 12691 O O . VAL A 1 49 ? -3.910 0.251 3.300 1.00 0.00 49 VAL A O 12
ATOM 12704 N N . ALA A 1 50 ? -4.288 -0.135 5.430 1.00 0.00 50 ALA A N 12
ATOM 12705 C CA . ALA A 1 50 ? -5.749 -0.285 5.193 1.00 0.00 50 ALA A CA 12
ATOM 12706 C C . ALA A 1 50 ? -6.346 1.077 4.838 1.00 0.00 50 ALA A C 12
ATOM 12707 O O . ALA A 1 50 ? -7.391 1.168 4.225 1.00 0.00 50 ALA A O 12
ATOM 12714 N N . SER A 1 51 ? -5.686 2.137 5.216 1.00 0.00 51 SER A N 12
ATOM 12715 C CA . SER A 1 51 ? -6.210 3.494 4.897 1.00 0.00 51 SER A CA 12
ATOM 12716 C C . SER A 1 51 ? -5.984 3.780 3.411 1.00 0.00 51 SER A C 12
ATOM 12717 O O . SER A 1 51 ? -6.882 4.190 2.704 1.00 0.00 51 SER A O 12
ATOM 12725 N N . HIS A 1 52 ? -4.790 3.560 2.934 1.00 0.00 52 HIS A N 12
ATOM 12726 C CA . HIS A 1 52 ? -4.504 3.812 1.494 1.00 0.00 52 HIS A CA 12
ATOM 12727 C C . HIS A 1 52 ? -5.492 3.017 0.641 1.00 0.00 52 HIS A C 12
ATOM 12728 O O . HIS A 1 52 ? -5.834 3.405 -0.459 1.00 0.00 52 HIS A O 12
ATOM 12742 N N . LEU A 1 53 ? -5.957 1.906 1.142 1.00 0.00 53 LEU A N 12
ATOM 12743 C CA . LEU A 1 53 ? -6.926 1.085 0.365 1.00 0.00 53 LEU A CA 12
ATOM 12744 C C . LEU A 1 53 ? -8.301 1.755 0.402 1.00 0.00 53 LEU A C 12
ATOM 12745 O O . LEU A 1 53 ? -9.058 1.693 -0.547 1.00 0.00 53 LEU A O 12
ATOM 12761 N N . GLN A 1 54 ? -8.628 2.398 1.488 1.00 0.00 54 GLN A N 12
ATOM 12762 C CA . GLN A 1 54 ? -9.952 3.075 1.585 1.00 0.00 54 GLN A CA 12
ATOM 12763 C C . GLN A 1 54 ? -10.012 4.216 0.569 1.00 0.00 54 GLN A C 12
ATOM 12764 O O . GLN A 1 54 ? -11.062 4.553 0.059 1.00 0.00 54 GLN A O 12
ATOM 12778 N N . LYS A 1 55 ? -8.891 4.815 0.271 1.00 0.00 55 LYS A N 12
ATOM 12779 C CA . LYS A 1 55 ? -8.882 5.934 -0.713 1.00 0.00 55 LYS A CA 12
ATOM 12780 C C . LYS A 1 55 ? -9.096 5.378 -2.121 1.00 0.00 55 LYS A C 12
ATOM 12781 O O . LYS A 1 55 ? -9.492 6.087 -3.024 1.00 0.00 55 LYS A O 12
ATOM 12800 N N . PHE A 1 56 ? -8.836 4.114 -2.317 1.00 0.00 56 PHE A N 12
ATOM 12801 C CA . PHE A 1 56 ? -9.026 3.517 -3.670 1.00 0.00 56 PHE A CA 12
ATOM 12802 C C . PHE A 1 56 ? -10.517 3.468 -3.999 1.00 0.00 56 PHE A C 12
ATOM 12803 O O . PHE A 1 56 ? -10.923 3.777 -5.098 1.00 0.00 56 PHE A O 12
ATOM 12820 N N . ARG A 1 57 ? -11.340 3.094 -3.055 1.00 0.00 57 ARG A N 12
ATOM 12821 C CA . ARG A 1 57 ? -12.805 3.047 -3.331 1.00 0.00 57 ARG A CA 12
ATOM 12822 C C . ARG A 1 57 ? -13.271 4.452 -3.702 1.00 0.00 57 ARG A C 12
ATOM 12823 O O . ARG A 1 57 ? -14.032 4.641 -4.631 1.00 0.00 57 ARG A O 12
ATOM 12844 N N . VAL A 1 58 ? -12.805 5.446 -2.994 1.00 0.00 58 VAL A N 12
ATOM 12845 C CA . VAL A 1 58 ? -13.204 6.841 -3.323 1.00 0.00 58 VAL A CA 12
ATOM 12846 C C . VAL A 1 58 ? -12.642 7.182 -4.701 1.00 0.00 58 VAL A C 12
ATOM 12847 O O . VAL A 1 58 ? -13.225 7.930 -5.460 1.00 0.00 58 VAL A O 12
ATOM 12860 N N . ALA A 1 59 ? -11.513 6.617 -5.030 1.00 0.00 59 ALA A N 12
ATOM 12861 C CA . ALA A 1 59 ? -10.899 6.873 -6.360 1.00 0.00 59 ALA A CA 12
ATOM 12862 C C . ALA A 1 59 ? -11.539 5.940 -7.387 1.00 0.00 59 ALA A C 12
ATOM 12863 O O . ALA A 1 59 ? -11.358 6.085 -8.579 1.00 0.00 59 ALA A O 12
ATOM 12870 N N . LEU A 1 60 ? -12.294 4.981 -6.922 1.00 0.00 60 LEU A N 12
ATOM 12871 C CA . LEU A 1 60 ? -12.964 4.024 -7.844 1.00 0.00 60 LEU A CA 12
ATOM 12872 C C . LEU A 1 60 ? -14.174 4.702 -8.502 1.00 0.00 60 LEU A C 12
ATOM 12873 O O . LEU A 1 60 ? -14.935 4.074 -9.206 1.00 0.00 60 LEU A O 12
ATOM 12889 N N . LYS A 1 61 ? -14.356 5.977 -8.260 1.00 0.00 61 LYS A N 12
ATOM 12890 C CA . LYS A 1 61 ? -15.509 6.719 -8.849 1.00 0.00 61 LYS A CA 12
ATOM 12891 C C . LYS A 1 61 ? -16.798 6.302 -8.149 1.00 0.00 61 LYS A C 12
ATOM 12892 O O . LYS A 1 61 ? -17.742 5.862 -8.774 1.00 0.00 61 LYS A O 12
ATOM 12911 N N . LYS A 1 62 ? -16.834 6.455 -6.856 1.00 0.00 62 LYS A N 12
ATOM 12912 C CA . LYS A 1 62 ? -18.051 6.087 -6.071 1.00 0.00 62 LYS A CA 12
ATOM 12913 C C . LYS A 1 62 ? -18.725 4.857 -6.684 1.00 0.00 62 LYS A C 12
ATOM 12914 O O . LYS A 1 62 ? -19.777 4.950 -7.285 1.00 0.00 62 LYS A O 12
ATOM 12933 N N . VAL A 1 63 ? -18.130 3.704 -6.541 1.00 0.00 63 VAL A N 12
ATOM 12934 C CA . VAL A 1 63 ? -18.743 2.476 -7.121 1.00 0.00 63 VAL A CA 12
ATOM 12935 C C . VAL A 1 63 ? -18.884 1.410 -6.033 1.00 0.00 63 VAL A C 12
ATOM 12936 O O . VAL A 1 63 ? -18.235 1.466 -5.007 1.00 0.00 63 VAL A O 12
ATOM 12949 N N . SER A 1 64 ? -19.729 0.438 -6.248 1.00 0.00 64 SER A N 12
ATOM 12950 C CA . SER A 1 64 ? -19.912 -0.630 -5.226 1.00 0.00 64 SER A CA 12
ATOM 12951 C C . SER A 1 64 ? -19.091 -1.861 -5.621 1.00 0.00 64 SER A C 12
ATOM 12952 O O . SER A 1 64 ? -18.765 -1.980 -6.790 1.00 0.00 64 SER A O 12
ATOM 12961 N N . THR A 1 1 ? 20.717 15.563 3.415 1.00 0.00 1 THR A N 13
ATOM 12962 C CA . THR A 1 1 ? 21.503 15.326 2.171 1.00 0.00 1 THR A CA 13
ATOM 12963 C C . THR A 1 1 ? 20.753 14.339 1.273 1.00 0.00 1 THR A C 13
ATOM 12964 O O . THR A 1 1 ? 20.464 14.624 0.127 1.00 0.00 1 THR A O 13
ATOM 12977 N N . ALA A 1 2 ? 20.436 13.182 1.783 1.00 0.00 2 ALA A N 13
ATOM 12978 C CA . ALA A 1 2 ? 19.705 12.178 0.958 1.00 0.00 2 ALA A CA 13
ATOM 12979 C C . ALA A 1 2 ? 19.487 10.905 1.779 1.00 0.00 2 ALA A C 13
ATOM 12980 O O . ALA A 1 2 ? 20.190 10.643 2.734 1.00 0.00 2 ALA A O 13
ATOM 12987 N N . GLN A 1 3 ? 18.519 10.111 1.411 1.00 0.00 3 GLN A N 13
ATOM 12988 C CA . GLN A 1 3 ? 18.255 8.855 2.168 1.00 0.00 3 GLN A CA 13
ATOM 12989 C C . GLN A 1 3 ? 17.778 9.196 3.580 1.00 0.00 3 GLN A C 13
ATOM 12990 O O . GLN A 1 3 ? 18.444 8.917 4.557 1.00 0.00 3 GLN A O 13
ATOM 13004 N N . LYS A 1 4 ? 16.626 9.797 3.694 1.00 0.00 4 LYS A N 13
ATOM 13005 C CA . LYS A 1 4 ? 16.097 10.154 5.041 1.00 0.00 4 LYS A CA 13
ATOM 13006 C C . LYS A 1 4 ? 14.574 10.019 5.026 1.00 0.00 4 LYS A C 13
ATOM 13007 O O . LYS A 1 4 ? 13.865 10.921 4.626 1.00 0.00 4 LYS A O 13
ATOM 13026 N N . LYS A 1 5 ? 14.063 8.893 5.448 1.00 0.00 5 LYS A N 13
ATOM 13027 C CA . LYS A 1 5 ? 12.587 8.701 5.444 1.00 0.00 5 LYS A CA 13
ATOM 13028 C C . LYS A 1 5 ? 12.094 8.358 6.853 1.00 0.00 5 LYS A C 13
ATOM 13029 O O . LYS A 1 5 ? 12.196 7.226 7.281 1.00 0.00 5 LYS A O 13
ATOM 13048 N N . PRO A 1 6 ? 11.546 9.340 7.523 1.00 0.00 6 PRO A N 13
ATOM 13049 C CA . PRO A 1 6 ? 10.996 9.155 8.874 1.00 0.00 6 PRO A CA 13
ATOM 13050 C C . PRO A 1 6 ? 9.623 8.488 8.765 1.00 0.00 6 PRO A C 13
ATOM 13051 O O . PRO A 1 6 ? 8.687 9.059 8.240 1.00 0.00 6 PRO A O 13
ATOM 13062 N N . ARG A 1 7 ? 9.494 7.281 9.240 1.00 0.00 7 ARG A N 13
ATOM 13063 C CA . ARG A 1 7 ? 8.181 6.586 9.142 1.00 0.00 7 ARG A CA 13
ATOM 13064 C C . ARG A 1 7 ? 7.817 6.408 7.663 1.00 0.00 7 ARG A C 13
ATOM 13065 O O . ARG A 1 7 ? 7.101 7.205 7.091 1.00 0.00 7 ARG A O 13
ATOM 13086 N N . VAL A 1 8 ? 8.312 5.367 7.044 1.00 0.00 8 VAL A N 13
ATOM 13087 C CA . VAL A 1 8 ? 8.008 5.124 5.602 1.00 0.00 8 VAL A CA 13
ATOM 13088 C C . VAL A 1 8 ? 6.540 5.462 5.311 1.00 0.00 8 VAL A C 13
ATOM 13089 O O . VAL A 1 8 ? 5.642 5.020 6.000 1.00 0.00 8 VAL A O 13
ATOM 13102 N N . LEU A 1 9 ? 6.296 6.241 4.292 1.00 0.00 9 LEU A N 13
ATOM 13103 C CA . LEU A 1 9 ? 4.899 6.606 3.950 1.00 0.00 9 LEU A CA 13
ATOM 13104 C C . LEU A 1 9 ? 4.557 6.073 2.555 1.00 0.00 9 LEU A C 13
ATOM 13105 O O . LEU A 1 9 ? 3.665 5.266 2.397 1.00 0.00 9 LEU A O 13
ATOM 13121 N N . TRP A 1 10 ? 5.269 6.515 1.548 1.00 0.00 10 TRP A N 13
ATOM 13122 C CA . TRP A 1 10 ? 5.000 6.041 0.153 1.00 0.00 10 TRP A CA 13
ATOM 13123 C C . TRP A 1 10 ? 5.968 6.729 -0.813 1.00 0.00 10 TRP A C 13
ATOM 13124 O O . TRP A 1 10 ? 5.584 7.590 -1.581 1.00 0.00 10 TRP A O 13
ATOM 13145 N N . THR A 1 11 ? 7.219 6.357 -0.787 1.00 0.00 11 THR A N 13
ATOM 13146 C CA . THR A 1 11 ? 8.202 6.995 -1.712 1.00 0.00 11 THR A CA 13
ATOM 13147 C C . THR A 1 11 ? 8.140 6.304 -3.077 1.00 0.00 11 THR A C 13
ATOM 13148 O O . THR A 1 11 ? 7.622 5.214 -3.209 1.00 0.00 11 THR A O 13
ATOM 13159 N N . HIS A 1 12 ? 8.665 6.933 -4.094 1.00 0.00 12 HIS A N 13
ATOM 13160 C CA . HIS A 1 12 ? 8.641 6.316 -5.451 1.00 0.00 12 HIS A CA 13
ATOM 13161 C C . HIS A 1 12 ? 9.287 4.929 -5.387 1.00 0.00 12 HIS A C 13
ATOM 13162 O O . HIS A 1 12 ? 9.009 4.062 -6.191 1.00 0.00 12 HIS A O 13
ATOM 13176 N N . GLU A 1 13 ? 10.152 4.721 -4.433 1.00 0.00 13 GLU A N 13
ATOM 13177 C CA . GLU A 1 13 ? 10.831 3.402 -4.301 1.00 0.00 13 GLU A CA 13
ATOM 13178 C C . GLU A 1 13 ? 9.935 2.435 -3.526 1.00 0.00 13 GLU A C 13
ATOM 13179 O O . GLU A 1 13 ? 9.754 1.296 -3.906 1.00 0.00 13 GLU A O 13
ATOM 13191 N N . LEU A 1 14 ? 9.384 2.885 -2.436 1.00 0.00 14 LEU A N 13
ATOM 13192 C CA . LEU A 1 14 ? 8.505 2.005 -1.618 1.00 0.00 14 LEU A CA 13
ATOM 13193 C C . LEU A 1 14 ? 7.254 1.641 -2.415 1.00 0.00 14 LEU A C 13
ATOM 13194 O O . LEU A 1 14 ? 6.574 0.678 -2.120 1.00 0.00 14 LEU A O 13
ATOM 13210 N N . HIS A 1 15 ? 6.945 2.402 -3.428 1.00 0.00 15 HIS A N 13
ATOM 13211 C CA . HIS A 1 15 ? 5.741 2.099 -4.248 1.00 0.00 15 HIS A CA 13
ATOM 13212 C C . HIS A 1 15 ? 6.068 0.970 -5.229 1.00 0.00 15 HIS A C 13
ATOM 13213 O O . HIS A 1 15 ? 5.192 0.279 -5.709 1.00 0.00 15 HIS A O 13
ATOM 13227 N N . ASN A 1 16 ? 7.324 0.776 -5.529 1.00 0.00 16 ASN A N 13
ATOM 13228 C CA . ASN A 1 16 ? 7.707 -0.309 -6.476 1.00 0.00 16 ASN A CA 13
ATOM 13229 C C . ASN A 1 16 ? 7.509 -1.669 -5.804 1.00 0.00 16 ASN A C 13
ATOM 13230 O O . ASN A 1 16 ? 7.257 -2.663 -6.456 1.00 0.00 16 ASN A O 13
ATOM 13241 N N . LYS A 1 17 ? 7.623 -1.723 -4.505 1.00 0.00 17 LYS A N 13
ATOM 13242 C CA . LYS A 1 17 ? 7.443 -3.021 -3.795 1.00 0.00 17 LYS A CA 13
ATOM 13243 C C . LYS A 1 17 ? 5.951 -3.306 -3.630 1.00 0.00 17 LYS A C 13
ATOM 13244 O O . LYS A 1 17 ? 5.506 -4.430 -3.758 1.00 0.00 17 LYS A O 13
ATOM 13263 N N . PHE A 1 18 ? 5.171 -2.297 -3.352 1.00 0.00 18 PHE A N 13
ATOM 13264 C CA . PHE A 1 18 ? 3.708 -2.518 -3.186 1.00 0.00 18 PHE A CA 13
ATOM 13265 C C . PHE A 1 18 ? 3.072 -2.710 -4.561 1.00 0.00 18 PHE A C 13
ATOM 13266 O O . PHE A 1 18 ? 2.031 -3.319 -4.695 1.00 0.00 18 PHE A O 13
ATOM 13283 N N . LEU A 1 19 ? 3.694 -2.199 -5.588 1.00 0.00 19 LEU A N 13
ATOM 13284 C CA . LEU A 1 19 ? 3.127 -2.359 -6.956 1.00 0.00 19 LEU A CA 13
ATOM 13285 C C . LEU A 1 19 ? 3.377 -3.782 -7.449 1.00 0.00 19 LEU A C 13
ATOM 13286 O O . LEU A 1 19 ? 2.520 -4.398 -8.051 1.00 0.00 19 LEU A O 13
ATOM 13302 N N . ALA A 1 20 ? 4.544 -4.312 -7.207 1.00 0.00 20 ALA A N 13
ATOM 13303 C CA . ALA A 1 20 ? 4.830 -5.694 -7.673 1.00 0.00 20 ALA A CA 13
ATOM 13304 C C . ALA A 1 20 ? 4.087 -6.691 -6.786 1.00 0.00 20 ALA A C 13
ATOM 13305 O O . ALA A 1 20 ? 3.786 -7.794 -7.196 1.00 0.00 20 ALA A O 13
ATOM 13312 N N . ALA A 1 21 ? 3.780 -6.312 -5.577 1.00 0.00 21 ALA A N 13
ATOM 13313 C CA . ALA A 1 21 ? 3.047 -7.245 -4.679 1.00 0.00 21 ALA A CA 13
ATOM 13314 C C . ALA A 1 21 ? 1.573 -7.267 -5.080 1.00 0.00 21 ALA A C 13
ATOM 13315 O O . ALA A 1 21 ? 0.950 -8.309 -5.134 1.00 0.00 21 ALA A O 13
ATOM 13322 N N . VAL A 1 22 ? 1.012 -6.128 -5.378 1.00 0.00 22 VAL A N 13
ATOM 13323 C CA . VAL A 1 22 ? -0.418 -6.090 -5.791 1.00 0.00 22 VAL A CA 13
ATOM 13324 C C . VAL A 1 22 ? -0.563 -6.798 -7.131 1.00 0.00 22 VAL A C 13
ATOM 13325 O O . VAL A 1 22 ? -1.455 -7.595 -7.338 1.00 0.00 22 VAL A O 13
ATOM 13338 N N . ASP A 1 23 ? 0.316 -6.501 -8.041 1.00 0.00 23 ASP A N 13
ATOM 13339 C CA . ASP A 1 23 ? 0.256 -7.140 -9.383 1.00 0.00 23 ASP A CA 13
ATOM 13340 C C . ASP A 1 23 ? 0.427 -8.649 -9.236 1.00 0.00 23 ASP A C 13
ATOM 13341 O O . ASP A 1 23 ? -0.285 -9.431 -9.835 1.00 0.00 23 ASP A O 13
ATOM 13350 N N . HIS A 1 24 ? 1.377 -9.062 -8.447 1.00 0.00 24 HIS A N 13
ATOM 13351 C CA . HIS A 1 24 ? 1.613 -10.521 -8.261 1.00 0.00 24 HIS A CA 13
ATOM 13352 C C . HIS A 1 24 ? 0.382 -11.180 -7.630 1.00 0.00 24 HIS A C 13
ATOM 13353 O O . HIS A 1 24 ? 0.171 -12.369 -7.763 1.00 0.00 24 HIS A O 13
ATOM 13367 N N . LEU A 1 25 ? -0.431 -10.426 -6.941 1.00 0.00 25 LEU A N 13
ATOM 13368 C CA . LEU A 1 25 ? -1.637 -11.028 -6.306 1.00 0.00 25 LEU A CA 13
ATOM 13369 C C . LEU A 1 25 ? -2.894 -10.587 -7.057 1.00 0.00 25 LEU A C 13
ATOM 13370 O O . LEU A 1 25 ? -3.991 -11.001 -6.740 1.00 0.00 25 LEU A O 13
ATOM 13386 N N . GLY A 1 26 ? -2.752 -9.742 -8.040 1.00 0.00 26 GLY A N 13
ATOM 13387 C CA . GLY A 1 26 ? -3.948 -9.275 -8.790 1.00 0.00 26 GLY A CA 13
ATOM 13388 C C . GLY A 1 26 ? -4.676 -8.224 -7.951 1.00 0.00 26 GLY A C 13
ATOM 13389 O O . GLY A 1 26 ? -5.296 -8.533 -6.955 1.00 0.00 26 GLY A O 13
ATOM 13393 N N . VAL A 1 27 ? -4.599 -6.983 -8.343 1.00 0.00 27 VAL A N 13
ATOM 13394 C CA . VAL A 1 27 ? -5.280 -5.907 -7.565 1.00 0.00 27 VAL A CA 13
ATOM 13395 C C . VAL A 1 27 ? -6.742 -6.289 -7.337 1.00 0.00 27 VAL A C 13
ATOM 13396 O O . VAL A 1 27 ? -7.394 -5.788 -6.441 1.00 0.00 27 VAL A O 13
ATOM 13409 N N . GLU A 1 28 ? -7.264 -7.170 -8.140 1.00 0.00 28 GLU A N 13
ATOM 13410 C CA . GLU A 1 28 ? -8.687 -7.582 -7.971 1.00 0.00 28 GLU A CA 13
ATOM 13411 C C . GLU A 1 28 ? -8.862 -8.275 -6.618 1.00 0.00 28 GLU A C 13
ATOM 13412 O O . GLU A 1 28 ? -9.799 -8.012 -5.891 1.00 0.00 28 GLU A O 13
ATOM 13424 N N . ARG A 1 29 ? -7.968 -9.162 -6.276 1.00 0.00 29 ARG A N 13
ATOM 13425 C CA . ARG A 1 29 ? -8.085 -9.876 -4.972 1.00 0.00 29 ARG A CA 13
ATOM 13426 C C . ARG A 1 29 ? -6.886 -9.533 -4.083 1.00 0.00 29 ARG A C 13
ATOM 13427 O O . ARG A 1 29 ? -6.634 -10.185 -3.088 1.00 0.00 29 ARG A O 13
ATOM 13448 N N . ALA A 1 30 ? -6.139 -8.522 -4.433 1.00 0.00 30 ALA A N 13
ATOM 13449 C CA . ALA A 1 30 ? -4.955 -8.148 -3.608 1.00 0.00 30 ALA A CA 13
ATOM 13450 C C . ALA A 1 30 ? -5.399 -7.271 -2.436 1.00 0.00 30 ALA A C 13
ATOM 13451 O O . ALA A 1 30 ? -5.924 -6.191 -2.620 1.00 0.00 30 ALA A O 13
ATOM 13458 N N . VAL A 1 31 ? -5.185 -7.723 -1.230 1.00 0.00 31 VAL A N 13
ATOM 13459 C CA . VAL A 1 31 ? -5.587 -6.911 -0.048 1.00 0.00 31 VAL A CA 13
ATOM 13460 C C . VAL A 1 31 ? -4.332 -6.307 0.590 1.00 0.00 31 VAL A C 13
ATOM 13461 O O . VAL A 1 31 ? -3.238 -6.787 0.373 1.00 0.00 31 VAL A O 13
ATOM 13474 N N . PRO A 1 32 ? -4.530 -5.270 1.362 1.00 0.00 32 PRO A N 13
ATOM 13475 C CA . PRO A 1 32 ? -3.428 -4.577 2.051 1.00 0.00 32 PRO A CA 13
ATOM 13476 C C . PRO A 1 32 ? -2.970 -5.390 3.261 1.00 0.00 32 PRO A C 13
ATOM 13477 O O . PRO A 1 32 ? -1.837 -5.301 3.690 1.00 0.00 32 PRO A O 13
ATOM 13488 N N . LYS A 1 33 ? -3.843 -6.185 3.812 1.00 0.00 33 LYS A N 13
ATOM 13489 C CA . LYS A 1 33 ? -3.463 -7.011 4.985 1.00 0.00 33 LYS A CA 13
ATOM 13490 C C . LYS A 1 33 ? -2.469 -8.085 4.544 1.00 0.00 33 LYS A C 13
ATOM 13491 O O . LYS A 1 33 ? -1.416 -8.247 5.127 1.00 0.00 33 LYS A O 13
ATOM 13510 N N . LYS A 1 34 ? -2.793 -8.817 3.514 1.00 0.00 34 LYS A N 13
ATOM 13511 C CA . LYS A 1 34 ? -1.860 -9.874 3.035 1.00 0.00 34 LYS A CA 13
ATOM 13512 C C . LYS A 1 34 ? -0.633 -9.212 2.412 1.00 0.00 34 LYS A C 13
ATOM 13513 O O . LYS A 1 34 ? 0.485 -9.638 2.622 1.00 0.00 34 LYS A O 13
ATOM 13532 N N . ILE A 1 35 ? -0.825 -8.166 1.656 1.00 0.00 35 ILE A N 13
ATOM 13533 C CA . ILE A 1 35 ? 0.347 -7.490 1.045 1.00 0.00 35 ILE A CA 13
ATOM 13534 C C . ILE A 1 35 ? 1.192 -6.884 2.159 1.00 0.00 35 ILE A C 13
ATOM 13535 O O . ILE A 1 35 ? 2.382 -6.694 2.014 1.00 0.00 35 ILE A O 13
ATOM 13551 N N . LEU A 1 36 ? 0.592 -6.597 3.283 1.00 0.00 36 LEU A N 13
ATOM 13552 C CA . LEU A 1 36 ? 1.382 -6.028 4.403 1.00 0.00 36 LEU A CA 13
ATOM 13553 C C . LEU A 1 36 ? 2.569 -6.951 4.652 1.00 0.00 36 LEU A C 13
ATOM 13554 O O . LEU A 1 36 ? 3.674 -6.511 4.905 1.00 0.00 36 LEU A O 13
ATOM 13570 N N . ASP A 1 37 ? 2.353 -8.237 4.554 1.00 0.00 37 ASP A N 13
ATOM 13571 C CA . ASP A 1 37 ? 3.477 -9.190 4.755 1.00 0.00 37 ASP A CA 13
ATOM 13572 C C . ASP A 1 37 ? 4.401 -9.101 3.540 1.00 0.00 37 ASP A C 13
ATOM 13573 O O . ASP A 1 37 ? 5.605 -9.214 3.648 1.00 0.00 37 ASP A O 13
ATOM 13582 N N . LEU A 1 38 ? 3.835 -8.888 2.381 1.00 0.00 38 LEU A N 13
ATOM 13583 C CA . LEU A 1 38 ? 4.659 -8.777 1.147 1.00 0.00 38 LEU A CA 13
ATOM 13584 C C . LEU A 1 38 ? 5.672 -7.643 1.307 1.00 0.00 38 LEU A C 13
ATOM 13585 O O . LEU A 1 38 ? 6.766 -7.699 0.783 1.00 0.00 38 LEU A O 13
ATOM 13601 N N . MET A 1 39 ? 5.315 -6.613 2.024 1.00 0.00 39 MET A N 13
ATOM 13602 C CA . MET A 1 39 ? 6.261 -5.476 2.210 1.00 0.00 39 MET A CA 13
ATOM 13603 C C . MET A 1 39 ? 7.402 -5.908 3.131 1.00 0.00 39 MET A C 13
ATOM 13604 O O . MET A 1 39 ? 8.556 -5.616 2.886 1.00 0.00 39 MET A O 13
ATOM 13618 N N . ASN A 1 40 ? 7.091 -6.599 4.193 1.00 0.00 40 ASN A N 13
ATOM 13619 C CA . ASN A 1 40 ? 8.161 -7.042 5.129 1.00 0.00 40 ASN A CA 13
ATOM 13620 C C . ASN A 1 40 ? 8.968 -5.823 5.577 1.00 0.00 40 ASN A C 13
ATOM 13621 O O . ASN A 1 40 ? 10.129 -5.925 5.922 1.00 0.00 40 ASN A O 13
ATOM 13632 N N . VAL A 1 41 ? 8.359 -4.668 5.576 1.00 0.00 41 VAL A N 13
ATOM 13633 C CA . VAL A 1 41 ? 9.084 -3.439 6.003 1.00 0.00 41 VAL A CA 13
ATOM 13634 C C . VAL A 1 41 ? 8.759 -3.149 7.469 1.00 0.00 41 VAL A C 13
ATOM 13635 O O . VAL A 1 41 ? 7.677 -3.434 7.941 1.00 0.00 41 VAL A O 13
ATOM 13648 N N . ASP A 1 42 ? 9.685 -2.583 8.193 1.00 0.00 42 ASP A N 13
ATOM 13649 C CA . ASP A 1 42 ? 9.420 -2.276 9.625 1.00 0.00 42 ASP A CA 13
ATOM 13650 C C . ASP A 1 42 ? 8.697 -0.932 9.733 1.00 0.00 42 ASP A C 13
ATOM 13651 O O . ASP A 1 42 ? 8.902 -0.042 8.931 1.00 0.00 42 ASP A O 13
ATOM 13660 N N . LYS A 1 43 ? 7.856 -0.776 10.717 1.00 0.00 43 LYS A N 13
ATOM 13661 C CA . LYS A 1 43 ? 7.122 0.512 10.878 1.00 0.00 43 LYS A CA 13
ATOM 13662 C C . LYS A 1 43 ? 5.981 0.588 9.860 1.00 0.00 43 LYS A C 13
ATOM 13663 O O . LYS A 1 43 ? 5.236 1.548 9.822 1.00 0.00 43 LYS A O 13
ATOM 13682 N N . LEU A 1 44 ? 5.834 -0.414 9.035 1.00 0.00 44 LEU A N 13
ATOM 13683 C CA . LEU A 1 44 ? 4.738 -0.393 8.025 1.00 0.00 44 LEU A CA 13
ATOM 13684 C C . LEU A 1 44 ? 3.571 -1.251 8.523 1.00 0.00 44 LEU A C 13
ATOM 13685 O O . LEU A 1 44 ? 3.661 -2.460 8.588 1.00 0.00 44 LEU A O 13
ATOM 13701 N N . THR A 1 45 ? 2.474 -0.635 8.873 1.00 0.00 45 THR A N 13
ATOM 13702 C CA . THR A 1 45 ? 1.304 -1.419 9.363 1.00 0.00 45 THR A CA 13
ATOM 13703 C C . THR A 1 45 ? 0.333 -1.664 8.206 1.00 0.00 45 THR A C 13
ATOM 13704 O O . THR A 1 45 ? 0.490 -1.129 7.127 1.00 0.00 45 THR A O 13
ATOM 13715 N N . ARG A 1 46 ? -0.671 -2.470 8.422 1.00 0.00 46 ARG A N 13
ATOM 13716 C CA . ARG A 1 46 ? -1.651 -2.748 7.333 1.00 0.00 46 ARG A CA 13
ATOM 13717 C C . ARG A 1 46 ? -2.596 -1.553 7.184 1.00 0.00 46 ARG A C 13
ATOM 13718 O O . ARG A 1 46 ? -3.259 -1.396 6.178 1.00 0.00 46 ARG A O 13
ATOM 13739 N N . GLU A 1 47 ? -2.661 -0.709 8.177 1.00 0.00 47 GLU A N 13
ATOM 13740 C CA . GLU A 1 47 ? -3.562 0.475 8.091 1.00 0.00 47 GLU A CA 13
ATOM 13741 C C . GLU A 1 47 ? -2.937 1.525 7.171 1.00 0.00 47 GLU A C 13
ATOM 13742 O O . GLU A 1 47 ? -3.627 2.231 6.462 1.00 0.00 47 GLU A O 13
ATOM 13754 N N . ASN A 1 48 ? -1.637 1.636 7.178 1.00 0.00 48 ASN A N 13
ATOM 13755 C CA . ASN A 1 48 ? -0.970 2.643 6.304 1.00 0.00 48 ASN A CA 13
ATOM 13756 C C . ASN A 1 48 ? -1.197 2.274 4.837 1.00 0.00 48 ASN A C 13
ATOM 13757 O O . ASN A 1 48 ? -1.413 3.129 4.000 1.00 0.00 48 ASN A O 13
ATOM 13768 N N . VAL A 1 49 ? -1.156 1.010 4.518 1.00 0.00 49 VAL A N 13
ATOM 13769 C CA . VAL A 1 49 ? -1.377 0.591 3.107 1.00 0.00 49 VAL A CA 13
ATOM 13770 C C . VAL A 1 49 ? -2.880 0.506 2.841 1.00 0.00 49 VAL A C 13
ATOM 13771 O O . VAL A 1 49 ? -3.334 0.644 1.723 1.00 0.00 49 VAL A O 13
ATOM 13784 N N . ALA A 1 50 ? -3.656 0.282 3.866 1.00 0.00 50 ALA A N 13
ATOM 13785 C CA . ALA A 1 50 ? -5.130 0.188 3.680 1.00 0.00 50 ALA A CA 13
ATOM 13786 C C . ALA A 1 50 ? -5.692 1.578 3.373 1.00 0.00 50 ALA A C 13
ATOM 13787 O O . ALA A 1 50 ? -6.704 1.718 2.714 1.00 0.00 50 ALA A O 13
ATOM 13794 N N . SER A 1 51 ? -5.044 2.606 3.848 1.00 0.00 51 SER A N 13
ATOM 13795 C CA . SER A 1 51 ? -5.538 3.988 3.586 1.00 0.00 51 SER A CA 13
ATOM 13796 C C . SER A 1 51 ? -5.327 4.334 2.112 1.00 0.00 51 SER A C 13
ATOM 13797 O O . SER A 1 51 ? -6.231 4.780 1.434 1.00 0.00 51 SER A O 13
ATOM 13805 N N . HIS A 1 52 ? -4.140 4.132 1.607 1.00 0.00 52 HIS A N 13
ATOM 13806 C CA . HIS A 1 52 ? -3.880 4.447 0.175 1.00 0.00 52 HIS A CA 13
ATOM 13807 C C . HIS A 1 52 ? -4.839 3.636 -0.697 1.00 0.00 52 HIS A C 13
ATOM 13808 O O . HIS A 1 52 ? -5.254 4.070 -1.753 1.00 0.00 52 HIS A O 13
ATOM 13822 N N . LEU A 1 53 ? -5.198 2.462 -0.257 1.00 0.00 53 LEU A N 13
ATOM 13823 C CA . LEU A 1 53 ? -6.134 1.618 -1.051 1.00 0.00 53 LEU A CA 13
ATOM 13824 C C . LEU A 1 53 ? -7.563 2.129 -0.856 1.00 0.00 53 LEU A C 13
ATOM 13825 O O . LEU A 1 53 ? -8.424 1.924 -1.688 1.00 0.00 53 LEU A O 13
ATOM 13841 N N . GLN A 1 54 ? -7.821 2.793 0.237 1.00 0.00 54 GLN A N 13
ATOM 13842 C CA . GLN A 1 54 ? -9.193 3.318 0.484 1.00 0.00 54 GLN A CA 13
ATOM 13843 C C . GLN A 1 54 ? -9.475 4.474 -0.477 1.00 0.00 54 GLN A C 13
ATOM 13844 O O . GLN A 1 54 ? -10.560 4.602 -1.009 1.00 0.00 54 GLN A O 13
ATOM 13858 N N . LYS A 1 55 ? -8.504 5.316 -0.710 1.00 0.00 55 LYS A N 13
ATOM 13859 C CA . LYS A 1 55 ? -8.719 6.458 -1.641 1.00 0.00 55 LYS A CA 13
ATOM 13860 C C . LYS A 1 55 ? -9.171 5.919 -2.998 1.00 0.00 55 LYS A C 13
ATOM 13861 O O . LYS A 1 55 ? -9.959 6.531 -3.690 1.00 0.00 55 LYS A O 13
ATOM 13880 N N . PHE A 1 56 ? -8.682 4.770 -3.379 1.00 0.00 56 PHE A N 13
ATOM 13881 C CA . PHE A 1 56 ? -9.091 4.186 -4.686 1.00 0.00 56 PHE A CA 13
ATOM 13882 C C . PHE A 1 56 ? -10.556 3.760 -4.601 1.00 0.00 56 PHE A C 13
ATOM 13883 O O . PHE A 1 56 ? -11.343 4.039 -5.481 1.00 0.00 56 PHE A O 13
ATOM 13900 N N . ARG A 1 57 ? -10.932 3.100 -3.540 1.00 0.00 57 ARG A N 13
ATOM 13901 C CA . ARG A 1 57 ? -12.353 2.681 -3.398 1.00 0.00 57 ARG A CA 13
ATOM 13902 C C . ARG A 1 57 ? -13.229 3.918 -3.581 1.00 0.00 57 ARG A C 13
ATOM 13903 O O . ARG A 1 57 ? -14.280 3.867 -4.187 1.00 0.00 57 ARG A O 13
ATOM 13924 N N . VAL A 1 58 ? -12.786 5.037 -3.075 1.00 0.00 58 VAL A N 13
ATOM 13925 C CA . VAL A 1 58 ? -13.570 6.290 -3.234 1.00 0.00 58 VAL A CA 13
ATOM 13926 C C . VAL A 1 58 ? -13.597 6.651 -4.719 1.00 0.00 58 VAL A C 13
ATOM 13927 O O . VAL A 1 58 ? -14.590 7.114 -5.243 1.00 0.00 58 VAL A O 13
ATOM 13940 N N . ALA A 1 59 ? -12.511 6.417 -5.403 1.00 0.00 59 ALA A N 13
ATOM 13941 C CA . ALA A 1 59 ? -12.464 6.715 -6.860 1.00 0.00 59 ALA A CA 13
ATOM 13942 C C . ALA A 1 59 ? -13.240 5.629 -7.608 1.00 0.00 59 ALA A C 13
ATOM 13943 O O . ALA A 1 59 ? -13.531 5.750 -8.780 1.00 0.00 59 ALA A O 13
ATOM 13950 N N . LEU A 1 60 ? -13.569 4.562 -6.929 1.00 0.00 60 LEU A N 13
ATOM 13951 C CA . LEU A 1 60 ? -14.317 3.454 -7.580 1.00 0.00 60 LEU A CA 13
ATOM 13952 C C . LEU A 1 60 ? -15.794 3.525 -7.184 1.00 0.00 60 LEU A C 13
ATOM 13953 O O . LEU A 1 60 ? -16.610 2.761 -7.659 1.00 0.00 60 LEU A O 13
ATOM 13969 N N . LYS A 1 61 ? -16.146 4.438 -6.317 1.00 0.00 61 LYS A N 13
ATOM 13970 C CA . LYS A 1 61 ? -17.573 4.553 -5.899 1.00 0.00 61 LYS A CA 13
ATOM 13971 C C . LYS A 1 61 ? -18.465 4.514 -7.139 1.00 0.00 61 LYS A C 13
ATOM 13972 O O . LYS A 1 61 ? -19.337 3.677 -7.265 1.00 0.00 61 LYS A O 13
ATOM 13991 N N . LYS A 1 62 ? -18.248 5.413 -8.054 1.00 0.00 62 LYS A N 13
ATOM 13992 C CA . LYS A 1 62 ? -19.076 5.436 -9.293 1.00 0.00 62 LYS A CA 13
ATOM 13993 C C . LYS A 1 62 ? -18.892 4.117 -10.047 1.00 0.00 62 LYS A C 13
ATOM 13994 O O . LYS A 1 62 ? -18.035 3.992 -10.898 1.00 0.00 62 LYS A O 13
ATOM 14013 N N . VAL A 1 63 ? -19.689 3.131 -9.741 1.00 0.00 63 VAL A N 13
ATOM 14014 C CA . VAL A 1 63 ? -19.556 1.822 -10.441 1.00 0.00 63 VAL A CA 13
ATOM 14015 C C . VAL A 1 63 ? -20.932 1.166 -10.561 1.00 0.00 63 VAL A C 13
ATOM 14016 O O . VAL A 1 63 ? -21.543 0.799 -9.578 1.00 0.00 63 VAL A O 13
ATOM 14029 N N . SER A 1 64 ? -21.424 1.013 -11.760 1.00 0.00 64 SER A N 13
ATOM 14030 C CA . SER A 1 64 ? -22.759 0.376 -11.939 1.00 0.00 64 SER A CA 13
ATOM 14031 C C . SER A 1 64 ? -23.756 0.999 -10.960 1.00 0.00 64 SER A C 13
ATOM 14032 O O . SER A 1 64 ? -24.584 0.267 -10.443 1.00 0.00 64 SER A O 13
ATOM 14041 N N . THR A 1 1 ? 21.161 13.926 -2.696 1.00 0.00 1 THR A N 14
ATOM 14042 C CA . THR A 1 1 ? 20.579 14.096 -4.058 1.00 0.00 1 THR A CA 14
ATOM 14043 C C . THR A 1 1 ? 19.084 14.397 -3.938 1.00 0.00 1 THR A C 14
ATOM 14044 O O . THR A 1 1 ? 18.638 15.493 -4.217 1.00 0.00 1 THR A O 14
ATOM 14057 N N . ALA A 1 2 ? 18.305 13.433 -3.528 1.00 0.00 2 ALA A N 14
ATOM 14058 C CA . ALA A 1 2 ? 16.840 13.666 -3.393 1.00 0.00 2 ALA A CA 14
ATOM 14059 C C . ALA A 1 2 ? 16.408 13.378 -1.954 1.00 0.00 2 ALA A C 14
ATOM 14060 O O . ALA A 1 2 ? 15.637 12.476 -1.695 1.00 0.00 2 ALA A O 14
ATOM 14067 N N . GLN A 1 3 ? 16.898 14.139 -1.015 1.00 0.00 3 GLN A N 14
ATOM 14068 C CA . GLN A 1 3 ? 16.515 13.910 0.407 1.00 0.00 3 GLN A CA 14
ATOM 14069 C C . GLN A 1 3 ? 16.967 12.513 0.839 1.00 0.00 3 GLN A C 14
ATOM 14070 O O . GLN A 1 3 ? 16.431 11.514 0.400 1.00 0.00 3 GLN A O 14
ATOM 14084 N N . LYS A 1 4 ? 17.949 12.435 1.694 1.00 0.00 4 LYS A N 14
ATOM 14085 C CA . LYS A 1 4 ? 18.433 11.103 2.153 1.00 0.00 4 LYS A CA 14
ATOM 14086 C C . LYS A 1 4 ? 17.232 10.206 2.464 1.00 0.00 4 LYS A C 14
ATOM 14087 O O . LYS A 1 4 ? 16.437 10.505 3.332 1.00 0.00 4 LYS A O 14
ATOM 14106 N N . LYS A 1 5 ? 17.100 9.113 1.758 1.00 0.00 5 LYS A N 14
ATOM 14107 C CA . LYS A 1 5 ? 15.953 8.186 2.000 1.00 0.00 5 LYS A CA 14
ATOM 14108 C C . LYS A 1 5 ? 15.680 8.086 3.505 1.00 0.00 5 LYS A C 14
ATOM 14109 O O . LYS A 1 5 ? 16.355 7.360 4.208 1.00 0.00 5 LYS A O 14
ATOM 14128 N N . PRO A 1 6 ? 14.695 8.825 3.958 1.00 0.00 6 PRO A N 14
ATOM 14129 C CA . PRO A 1 6 ? 14.309 8.847 5.379 1.00 0.00 6 PRO A CA 14
ATOM 14130 C C . PRO A 1 6 ? 13.396 7.664 5.715 1.00 0.00 6 PRO A C 14
ATOM 14131 O O . PRO A 1 6 ? 12.277 7.593 5.251 1.00 0.00 6 PRO A O 14
ATOM 14142 N N . ARG A 1 7 ? 13.868 6.755 6.535 1.00 0.00 7 ARG A N 14
ATOM 14143 C CA . ARG A 1 7 ? 13.048 5.564 6.946 1.00 0.00 7 ARG A CA 14
ATOM 14144 C C . ARG A 1 7 ? 12.063 5.169 5.840 1.00 0.00 7 ARG A C 14
ATOM 14145 O O . ARG A 1 7 ? 11.000 5.741 5.714 1.00 0.00 7 ARG A O 14
ATOM 14166 N N . VAL A 1 8 ? 12.400 4.188 5.047 1.00 0.00 8 VAL A N 14
ATOM 14167 C CA . VAL A 1 8 ? 11.475 3.754 3.958 1.00 0.00 8 VAL A CA 14
ATOM 14168 C C . VAL A 1 8 ? 10.073 3.524 4.539 1.00 0.00 8 VAL A C 14
ATOM 14169 O O . VAL A 1 8 ? 9.735 2.434 4.956 1.00 0.00 8 VAL A O 14
ATOM 14182 N N . LEU A 1 9 ? 9.258 4.542 4.566 1.00 0.00 9 LEU A N 14
ATOM 14183 C CA . LEU A 1 9 ? 7.884 4.389 5.114 1.00 0.00 9 LEU A CA 14
ATOM 14184 C C . LEU A 1 9 ? 6.865 4.633 3.999 1.00 0.00 9 LEU A C 14
ATOM 14185 O O . LEU A 1 9 ? 5.762 4.123 4.027 1.00 0.00 9 LEU A O 14
ATOM 14201 N N . TRP A 1 10 ? 7.229 5.413 3.019 1.00 0.00 10 TRP A N 14
ATOM 14202 C CA . TRP A 1 10 ? 6.289 5.699 1.897 1.00 0.00 10 TRP A CA 14
ATOM 14203 C C . TRP A 1 10 ? 7.032 6.479 0.811 1.00 0.00 10 TRP A C 14
ATOM 14204 O O . TRP A 1 10 ? 6.748 7.634 0.559 1.00 0.00 10 TRP A O 14
ATOM 14225 N N . THR A 1 11 ? 7.986 5.862 0.169 1.00 0.00 11 THR A N 14
ATOM 14226 C CA . THR A 1 11 ? 8.750 6.575 -0.893 1.00 0.00 11 THR A CA 14
ATOM 14227 C C . THR A 1 11 ? 8.462 5.939 -2.255 1.00 0.00 11 THR A C 14
ATOM 14228 O O . THR A 1 11 ? 7.806 4.921 -2.350 1.00 0.00 11 THR A O 14
ATOM 14239 N N . HIS A 1 12 ? 8.951 6.534 -3.309 1.00 0.00 12 HIS A N 14
ATOM 14240 C CA . HIS A 1 12 ? 8.710 5.968 -4.665 1.00 0.00 12 HIS A CA 14
ATOM 14241 C C . HIS A 1 12 ? 9.076 4.483 -4.666 1.00 0.00 12 HIS A C 14
ATOM 14242 O O . HIS A 1 12 ? 8.544 3.703 -5.430 1.00 0.00 12 HIS A O 14
ATOM 14256 N N . GLU A 1 13 ? 9.980 4.087 -3.813 1.00 0.00 13 GLU A N 14
ATOM 14257 C CA . GLU A 1 13 ? 10.381 2.653 -3.761 1.00 0.00 13 GLU A CA 14
ATOM 14258 C C . GLU A 1 13 ? 9.248 1.834 -3.143 1.00 0.00 13 GLU A C 14
ATOM 14259 O O . GLU A 1 13 ? 8.775 0.874 -3.717 1.00 0.00 13 GLU A O 14
ATOM 14271 N N . LEU A 1 14 ? 8.810 2.210 -1.974 1.00 0.00 14 LEU A N 14
ATOM 14272 C CA . LEU A 1 14 ? 7.707 1.461 -1.311 1.00 0.00 14 LEU A CA 14
ATOM 14273 C C . LEU A 1 14 ? 6.506 1.381 -2.255 1.00 0.00 14 LEU A C 14
ATOM 14274 O O . LEU A 1 14 ? 5.677 0.498 -2.151 1.00 0.00 14 LEU A O 14
ATOM 14290 N N . HIS A 1 15 ? 6.403 2.304 -3.169 1.00 0.00 15 HIS A N 14
ATOM 14291 C CA . HIS A 1 15 ? 5.253 2.293 -4.118 1.00 0.00 15 HIS A CA 14
ATOM 14292 C C . HIS A 1 15 ? 5.419 1.154 -5.125 1.00 0.00 15 HIS A C 14
ATOM 14293 O O . HIS A 1 15 ? 4.461 0.526 -5.528 1.00 0.00 15 HIS A O 14
ATOM 14307 N N . ASN A 1 16 ? 6.627 0.886 -5.542 1.00 0.00 16 ASN A N 14
ATOM 14308 C CA . ASN A 1 16 ? 6.844 -0.209 -6.529 1.00 0.00 16 ASN A CA 14
ATOM 14309 C C . ASN A 1 16 ? 6.623 -1.566 -5.857 1.00 0.00 16 ASN A C 14
ATOM 14310 O O . ASN A 1 16 ? 6.299 -2.543 -6.502 1.00 0.00 16 ASN A O 14
ATOM 14321 N N . LYS A 1 17 ? 6.794 -1.637 -4.566 1.00 0.00 17 LYS A N 14
ATOM 14322 C CA . LYS A 1 17 ? 6.592 -2.935 -3.861 1.00 0.00 17 LYS A CA 14
ATOM 14323 C C . LYS A 1 17 ? 5.096 -3.172 -3.649 1.00 0.00 17 LYS A C 14
ATOM 14324 O O . LYS A 1 17 ? 4.602 -4.270 -3.817 1.00 0.00 17 LYS A O 14
ATOM 14343 N N . PHE A 1 18 ? 4.370 -2.154 -3.279 1.00 0.00 18 PHE A N 14
ATOM 14344 C CA . PHE A 1 18 ? 2.907 -2.324 -3.055 1.00 0.00 18 PHE A CA 14
ATOM 14345 C C . PHE A 1 18 ? 2.207 -2.553 -4.395 1.00 0.00 18 PHE A C 14
ATOM 14346 O O . PHE A 1 18 ? 1.133 -3.119 -4.457 1.00 0.00 18 PHE A O 14
ATOM 14363 N N . LEU A 1 19 ? 2.803 -2.115 -5.471 1.00 0.00 19 LEU A N 14
ATOM 14364 C CA . LEU A 1 19 ? 2.165 -2.307 -6.802 1.00 0.00 19 LEU A CA 14
ATOM 14365 C C . LEU A 1 19 ? 2.424 -3.731 -7.292 1.00 0.00 19 LEU A C 14
ATOM 14366 O O . LEU A 1 19 ? 1.540 -4.394 -7.798 1.00 0.00 19 LEU A O 14
ATOM 14382 N N . ALA A 1 20 ? 3.628 -4.211 -7.148 1.00 0.00 20 ALA A N 14
ATOM 14383 C CA . ALA A 1 20 ? 3.933 -5.593 -7.609 1.00 0.00 20 ALA A CA 14
ATOM 14384 C C . ALA A 1 20 ? 3.273 -6.597 -6.664 1.00 0.00 20 ALA A C 14
ATOM 14385 O O . ALA A 1 20 ? 3.014 -7.727 -7.027 1.00 0.00 20 ALA A O 14
ATOM 14392 N N . ALA A 1 21 ? 2.988 -6.191 -5.458 1.00 0.00 21 ALA A N 14
ATOM 14393 C CA . ALA A 1 21 ? 2.334 -7.122 -4.500 1.00 0.00 21 ALA A CA 14
ATOM 14394 C C . ALA A 1 21 ? 0.856 -7.243 -4.866 1.00 0.00 21 ALA A C 14
ATOM 14395 O O . ALA A 1 21 ? 0.297 -8.322 -4.895 1.00 0.00 21 ALA A O 14
ATOM 14402 N N . VAL A 1 22 ? 0.220 -6.142 -5.160 1.00 0.00 22 VAL A N 14
ATOM 14403 C CA . VAL A 1 22 ? -1.217 -6.191 -5.541 1.00 0.00 22 VAL A CA 14
ATOM 14404 C C . VAL A 1 22 ? -1.357 -6.974 -6.841 1.00 0.00 22 VAL A C 14
ATOM 14405 O O . VAL A 1 22 ? -2.183 -7.855 -6.970 1.00 0.00 22 VAL A O 14
ATOM 14418 N N . ASP A 1 23 ? -0.544 -6.653 -7.805 1.00 0.00 23 ASP A N 14
ATOM 14419 C CA . ASP A 1 23 ? -0.605 -7.365 -9.108 1.00 0.00 23 ASP A CA 14
ATOM 14420 C C . ASP A 1 23 ? -0.350 -8.852 -8.878 1.00 0.00 23 ASP A C 14
ATOM 14421 O O . ASP A 1 23 ? -1.021 -9.705 -9.424 1.00 0.00 23 ASP A O 14
ATOM 14430 N N . HIS A 1 24 ? 0.624 -9.161 -8.074 1.00 0.00 24 HIS A N 14
ATOM 14431 C CA . HIS A 1 24 ? 0.948 -10.589 -7.798 1.00 0.00 24 HIS A CA 14
ATOM 14432 C C . HIS A 1 24 ? -0.279 -11.298 -7.220 1.00 0.00 24 HIS A C 14
ATOM 14433 O O . HIS A 1 24 ? -0.402 -12.504 -7.300 1.00 0.00 24 HIS A O 14
ATOM 14447 N N . LEU A 1 25 ? -1.184 -10.565 -6.632 1.00 0.00 25 LEU A N 14
ATOM 14448 C CA . LEU A 1 25 ? -2.392 -11.212 -6.046 1.00 0.00 25 LEU A CA 14
ATOM 14449 C C . LEU A 1 25 ? -3.630 -10.852 -6.870 1.00 0.00 25 LEU A C 14
ATOM 14450 O O . LEU A 1 25 ? -4.716 -11.334 -6.616 1.00 0.00 25 LEU A O 14
ATOM 14466 N N . GLY A 1 26 ? -3.483 -10.000 -7.847 1.00 0.00 26 GLY A N 14
ATOM 14467 C CA . GLY A 1 26 ? -4.662 -9.609 -8.667 1.00 0.00 26 GLY A CA 14
ATOM 14468 C C . GLY A 1 26 ? -5.384 -8.455 -7.973 1.00 0.00 26 GLY A C 14
ATOM 14469 O O . GLY A 1 26 ? -5.997 -8.627 -6.941 1.00 0.00 26 GLY A O 14
ATOM 14473 N N . VAL A 1 27 ? -5.305 -7.279 -8.527 1.00 0.00 27 VAL A N 14
ATOM 14474 C CA . VAL A 1 27 ? -5.976 -6.105 -7.896 1.00 0.00 27 VAL A CA 14
ATOM 14475 C C . VAL A 1 27 ? -7.449 -6.427 -7.638 1.00 0.00 27 VAL A C 14
ATOM 14476 O O . VAL A 1 27 ? -8.103 -5.786 -6.840 1.00 0.00 27 VAL A O 14
ATOM 14489 N N . GLU A 1 28 ? -7.976 -7.411 -8.310 1.00 0.00 28 GLU A N 14
ATOM 14490 C CA . GLU A 1 28 ? -9.410 -7.767 -8.107 1.00 0.00 28 GLU A CA 14
ATOM 14491 C C . GLU A 1 28 ? -9.615 -8.332 -6.698 1.00 0.00 28 GLU A C 14
ATOM 14492 O O . GLU A 1 28 ? -10.548 -7.975 -6.007 1.00 0.00 28 GLU A O 14
ATOM 14504 N N . ARG A 1 29 ? -8.758 -9.217 -6.270 1.00 0.00 29 ARG A N 14
ATOM 14505 C CA . ARG A 1 29 ? -8.913 -9.809 -4.909 1.00 0.00 29 ARG A CA 14
ATOM 14506 C C . ARG A 1 29 ? -7.715 -9.430 -4.037 1.00 0.00 29 ARG A C 14
ATOM 14507 O O . ARG A 1 29 ? -7.493 -10.003 -2.989 1.00 0.00 29 ARG A O 14
ATOM 14528 N N . ALA A 1 30 ? -6.934 -8.476 -4.463 1.00 0.00 30 ALA A N 14
ATOM 14529 C CA . ALA A 1 30 ? -5.746 -8.073 -3.659 1.00 0.00 30 ALA A CA 14
ATOM 14530 C C . ALA A 1 30 ? -6.198 -7.315 -2.409 1.00 0.00 30 ALA A C 14
ATOM 14531 O O . ALA A 1 30 ? -6.588 -6.166 -2.474 1.00 0.00 30 ALA A O 14
ATOM 14538 N N . VAL A 1 31 ? -6.137 -7.946 -1.269 1.00 0.00 31 VAL A N 14
ATOM 14539 C CA . VAL A 1 31 ? -6.550 -7.260 -0.013 1.00 0.00 31 VAL A CA 14
ATOM 14540 C C . VAL A 1 31 ? -5.318 -6.626 0.637 1.00 0.00 31 VAL A C 14
ATOM 14541 O O . VAL A 1 31 ? -4.202 -7.006 0.344 1.00 0.00 31 VAL A O 14
ATOM 14554 N N . PRO A 1 32 ? -5.557 -5.677 1.503 1.00 0.00 32 PRO A N 14
ATOM 14555 C CA . PRO A 1 32 ? -4.480 -4.967 2.214 1.00 0.00 32 PRO A CA 14
ATOM 14556 C C . PRO A 1 32 ? -3.925 -5.845 3.338 1.00 0.00 32 PRO A C 14
ATOM 14557 O O . PRO A 1 32 ? -2.768 -5.749 3.698 1.00 0.00 32 PRO A O 14
ATOM 14568 N N . LYS A 1 33 ? -4.737 -6.702 3.889 1.00 0.00 33 LYS A N 14
ATOM 14569 C CA . LYS A 1 33 ? -4.256 -7.587 4.980 1.00 0.00 33 LYS A CA 14
ATOM 14570 C C . LYS A 1 33 ? -3.206 -8.546 4.423 1.00 0.00 33 LYS A C 14
ATOM 14571 O O . LYS A 1 33 ? -2.135 -8.699 4.974 1.00 0.00 33 LYS A O 14
ATOM 14590 N N . LYS A 1 34 ? -3.504 -9.196 3.332 1.00 0.00 34 LYS A N 14
ATOM 14591 C CA . LYS A 1 34 ? -2.519 -10.143 2.746 1.00 0.00 34 LYS A CA 14
ATOM 14592 C C . LYS A 1 34 ? -1.314 -9.364 2.228 1.00 0.00 34 LYS A C 14
ATOM 14593 O O . LYS A 1 34 ? -0.184 -9.735 2.462 1.00 0.00 34 LYS A O 14
ATOM 14612 N N . ILE A 1 35 ? -1.534 -8.280 1.536 1.00 0.00 35 ILE A N 14
ATOM 14613 C CA . ILE A 1 35 ? -0.374 -7.502 1.032 1.00 0.00 35 ILE A CA 14
ATOM 14614 C C . ILE A 1 35 ? 0.425 -6.990 2.223 1.00 0.00 35 ILE A C 14
ATOM 14615 O O . ILE A 1 35 ? 1.607 -6.722 2.124 1.00 0.00 35 ILE A O 14
ATOM 14631 N N . LEU A 1 36 ? -0.203 -6.872 3.361 1.00 0.00 36 LEU A N 14
ATOM 14632 C CA . LEU A 1 36 ? 0.538 -6.401 4.558 1.00 0.00 36 LEU A CA 14
ATOM 14633 C C . LEU A 1 36 ? 1.763 -7.293 4.738 1.00 0.00 36 LEU A C 14
ATOM 14634 O O . LEU A 1 36 ? 2.828 -6.838 5.108 1.00 0.00 36 LEU A O 14
ATOM 14650 N N . ASP A 1 37 ? 1.626 -8.562 4.458 1.00 0.00 37 ASP A N 14
ATOM 14651 C CA . ASP A 1 37 ? 2.796 -9.473 4.592 1.00 0.00 37 ASP A CA 14
ATOM 14652 C C . ASP A 1 37 ? 3.742 -9.216 3.413 1.00 0.00 37 ASP A C 14
ATOM 14653 O O . ASP A 1 37 ? 4.944 -9.342 3.527 1.00 0.00 37 ASP A O 14
ATOM 14662 N N . LEU A 1 38 ? 3.196 -8.843 2.284 1.00 0.00 38 LEU A N 14
ATOM 14663 C CA . LEU A 1 38 ? 4.045 -8.561 1.097 1.00 0.00 38 LEU A CA 14
ATOM 14664 C C . LEU A 1 38 ? 5.018 -7.431 1.437 1.00 0.00 38 LEU A C 14
ATOM 14665 O O . LEU A 1 38 ? 6.130 -7.388 0.950 1.00 0.00 38 LEU A O 14
ATOM 14681 N N . MET A 1 39 ? 4.604 -6.514 2.269 1.00 0.00 39 MET A N 14
ATOM 14682 C CA . MET A 1 39 ? 5.505 -5.388 2.639 1.00 0.00 39 MET A CA 14
ATOM 14683 C C . MET A 1 39 ? 6.424 -5.821 3.781 1.00 0.00 39 MET A C 14
ATOM 14684 O O . MET A 1 39 ? 7.625 -5.646 3.724 1.00 0.00 39 MET A O 14
ATOM 14698 N N . ASN A 1 40 ? 5.872 -6.379 4.822 1.00 0.00 40 ASN A N 14
ATOM 14699 C CA . ASN A 1 40 ? 6.717 -6.814 5.969 1.00 0.00 40 ASN A CA 14
ATOM 14700 C C . ASN A 1 40 ? 7.605 -5.649 6.400 1.00 0.00 40 ASN A C 14
ATOM 14701 O O . ASN A 1 40 ? 8.649 -5.832 6.992 1.00 0.00 40 ASN A O 14
ATOM 14712 N N . VAL A 1 41 ? 7.192 -4.450 6.100 1.00 0.00 41 VAL A N 14
ATOM 14713 C CA . VAL A 1 41 ? 8.002 -3.262 6.483 1.00 0.00 41 VAL A CA 14
ATOM 14714 C C . VAL A 1 41 ? 7.723 -2.900 7.942 1.00 0.00 41 VAL A C 14
ATOM 14715 O O . VAL A 1 41 ? 6.654 -3.155 8.461 1.00 0.00 41 VAL A O 14
ATOM 14728 N N . ASP A 1 42 ? 8.673 -2.306 8.608 1.00 0.00 42 ASP A N 14
ATOM 14729 C CA . ASP A 1 42 ? 8.459 -1.926 10.031 1.00 0.00 42 ASP A CA 14
ATOM 14730 C C . ASP A 1 42 ? 7.849 -0.525 10.101 1.00 0.00 42 ASP A C 14
ATOM 14731 O O . ASP A 1 42 ? 8.082 0.307 9.247 1.00 0.00 42 ASP A O 14
ATOM 14740 N N . LYS A 1 43 ? 7.067 -0.259 11.113 1.00 0.00 43 LYS A N 14
ATOM 14741 C CA . LYS A 1 43 ? 6.441 1.087 11.239 1.00 0.00 43 LYS A CA 14
ATOM 14742 C C . LYS A 1 43 ? 5.259 1.198 10.272 1.00 0.00 43 LYS A C 14
ATOM 14743 O O . LYS A 1 43 ? 4.568 2.197 10.235 1.00 0.00 43 LYS A O 14
ATOM 14762 N N . LEU A 1 44 ? 5.017 0.180 9.491 1.00 0.00 44 LEU A N 14
ATOM 14763 C CA . LEU A 1 44 ? 3.876 0.233 8.532 1.00 0.00 44 LEU A CA 14
ATOM 14764 C C . LEU A 1 44 ? 2.678 -0.514 9.123 1.00 0.00 44 LEU A C 14
ATOM 14765 O O . LEU A 1 44 ? 2.642 -1.727 9.148 1.00 0.00 44 LEU A O 14
ATOM 14781 N N . THR A 1 45 ? 1.698 0.203 9.603 1.00 0.00 45 THR A N 14
ATOM 14782 C CA . THR A 1 45 ? 0.505 -0.468 10.193 1.00 0.00 45 THR A CA 14
ATOM 14783 C C . THR A 1 45 ? -0.461 -0.865 9.075 1.00 0.00 45 THR A C 14
ATOM 14784 O O . THR A 1 45 ? -0.381 -0.371 7.967 1.00 0.00 45 THR A O 14
ATOM 14795 N N . ARG A 1 46 ? -1.376 -1.753 9.354 1.00 0.00 46 ARG A N 14
ATOM 14796 C CA . ARG A 1 46 ? -2.345 -2.178 8.306 1.00 0.00 46 ARG A CA 14
ATOM 14797 C C . ARG A 1 46 ? -3.301 -1.024 7.998 1.00 0.00 46 ARG A C 14
ATOM 14798 O O . ARG A 1 46 ? -3.942 -0.995 6.967 1.00 0.00 46 ARG A O 14
ATOM 14819 N N . GLU A 1 47 ? -3.399 -0.071 8.884 1.00 0.00 47 GLU A N 14
ATOM 14820 C CA . GLU A 1 47 ? -4.312 1.081 8.639 1.00 0.00 47 GLU A CA 14
ATOM 14821 C C . GLU A 1 47 ? -3.629 2.079 7.703 1.00 0.00 47 GLU A C 14
ATOM 14822 O O . GLU A 1 47 ? -4.277 2.821 6.990 1.00 0.00 47 GLU A O 14
ATOM 14834 N N . ASN A 1 48 ? -2.324 2.106 7.700 1.00 0.00 48 ASN A N 14
ATOM 14835 C CA . ASN A 1 48 ? -1.601 3.057 6.811 1.00 0.00 48 ASN A CA 14
ATOM 14836 C C . ASN A 1 48 ? -1.752 2.612 5.355 1.00 0.00 48 ASN A C 14
ATOM 14837 O O . ASN A 1 48 ? -1.961 3.415 4.468 1.00 0.00 48 ASN A O 14
ATOM 14848 N N . VAL A 1 49 ? -1.652 1.335 5.100 1.00 0.00 49 VAL A N 14
ATOM 14849 C CA . VAL A 1 49 ? -1.797 0.841 3.703 1.00 0.00 49 VAL A CA 14
ATOM 14850 C C . VAL A 1 49 ? -3.281 0.684 3.380 1.00 0.00 49 VAL A C 14
ATOM 14851 O O . VAL A 1 49 ? -3.703 0.840 2.252 1.00 0.00 49 VAL A O 14
ATOM 14864 N N . ALA A 1 50 ? -4.077 0.375 4.366 1.00 0.00 50 ALA A N 14
ATOM 14865 C CA . ALA A 1 50 ? -5.535 0.208 4.120 1.00 0.00 50 ALA A CA 14
ATOM 14866 C C . ALA A 1 50 ? -6.162 1.576 3.848 1.00 0.00 50 ALA A C 14
ATOM 14867 O O . ALA A 1 50 ? -7.228 1.679 3.275 1.00 0.00 50 ALA A O 14
ATOM 14874 N N . SER A 1 51 ? -5.504 2.629 4.252 1.00 0.00 51 SER A N 14
ATOM 14875 C CA . SER A 1 51 ? -6.060 3.991 4.016 1.00 0.00 51 SER A CA 14
ATOM 14876 C C . SER A 1 51 ? -5.867 4.366 2.546 1.00 0.00 51 SER A C 14
ATOM 14877 O O . SER A 1 51 ? -6.790 4.789 1.877 1.00 0.00 51 SER A O 14
ATOM 14885 N N . HIS A 1 52 ? -4.675 4.214 2.036 1.00 0.00 52 HIS A N 14
ATOM 14886 C CA . HIS A 1 52 ? -4.427 4.559 0.609 1.00 0.00 52 HIS A CA 14
ATOM 14887 C C . HIS A 1 52 ? -5.377 3.752 -0.276 1.00 0.00 52 HIS A C 14
ATOM 14888 O O . HIS A 1 52 ? -5.788 4.194 -1.331 1.00 0.00 52 HIS A O 14
ATOM 14902 N N . LEU A 1 53 ? -5.732 2.569 0.147 1.00 0.00 53 LEU A N 14
ATOM 14903 C CA . LEU A 1 53 ? -6.657 1.732 -0.667 1.00 0.00 53 LEU A CA 14
ATOM 14904 C C . LEU A 1 53 ? -8.094 2.215 -0.456 1.00 0.00 53 LEU A C 14
ATOM 14905 O O . LEU A 1 53 ? -8.941 2.068 -1.315 1.00 0.00 53 LEU A O 14
ATOM 14921 N N . GLN A 1 54 ? -8.373 2.791 0.681 1.00 0.00 54 GLN A N 14
ATOM 14922 C CA . GLN A 1 54 ? -9.753 3.286 0.948 1.00 0.00 54 GLN A CA 14
ATOM 14923 C C . GLN A 1 54 ? -10.052 4.476 0.036 1.00 0.00 54 GLN A C 14
ATOM 14924 O O . GLN A 1 54 ? -11.192 4.757 -0.281 1.00 0.00 54 GLN A O 14
ATOM 14938 N N . LYS A 1 55 ? -9.038 5.178 -0.389 1.00 0.00 55 LYS A N 14
ATOM 14939 C CA . LYS A 1 55 ? -9.264 6.350 -1.280 1.00 0.00 55 LYS A CA 14
ATOM 14940 C C . LYS A 1 55 ? -9.699 5.862 -2.663 1.00 0.00 55 LYS A C 14
ATOM 14941 O O . LYS A 1 55 ? -10.409 6.541 -3.377 1.00 0.00 55 LYS A O 14
ATOM 14960 N N . PHE A 1 56 ? -9.278 4.687 -3.048 1.00 0.00 56 PHE A N 14
ATOM 14961 C CA . PHE A 1 56 ? -9.669 4.158 -4.385 1.00 0.00 56 PHE A CA 14
ATOM 14962 C C . PHE A 1 56 ? -11.066 3.545 -4.299 1.00 0.00 56 PHE A C 14
ATOM 14963 O O . PHE A 1 56 ? -11.942 3.876 -5.072 1.00 0.00 56 PHE A O 14
ATOM 14980 N N . ARG A 1 57 ? -11.293 2.666 -3.361 1.00 0.00 57 ARG A N 14
ATOM 14981 C CA . ARG A 1 57 ? -12.647 2.060 -3.237 1.00 0.00 57 ARG A CA 14
ATOM 14982 C C . ARG A 1 57 ? -13.660 3.194 -3.109 1.00 0.00 57 ARG A C 14
ATOM 14983 O O . ARG A 1 57 ? -14.727 3.160 -3.689 1.00 0.00 57 ARG A O 14
ATOM 15004 N N . VAL A 1 58 ? -13.317 4.213 -2.369 1.00 0.00 58 VAL A N 14
ATOM 15005 C CA . VAL A 1 58 ? -14.243 5.367 -2.223 1.00 0.00 58 VAL A CA 14
ATOM 15006 C C . VAL A 1 58 ? -14.398 6.022 -3.594 1.00 0.00 58 VAL A C 14
ATOM 15007 O O . VAL A 1 58 ? -15.483 6.372 -4.013 1.00 0.00 58 VAL A O 14
ATOM 15020 N N . ALA A 1 59 ? -13.312 6.168 -4.306 1.00 0.00 59 ALA A N 14
ATOM 15021 C CA . ALA A 1 59 ? -13.382 6.775 -5.661 1.00 0.00 59 ALA A CA 14
ATOM 15022 C C . ALA A 1 59 ? -14.095 5.800 -6.601 1.00 0.00 59 ALA A C 14
ATOM 15023 O O . ALA A 1 59 ? -14.473 6.142 -7.704 1.00 0.00 59 ALA A O 14
ATOM 15030 N N . LEU A 1 60 ? -14.278 4.581 -6.166 1.00 0.00 60 LEU A N 14
ATOM 15031 C CA . LEU A 1 60 ? -14.959 3.568 -7.016 1.00 0.00 60 LEU A CA 14
ATOM 15032 C C . LEU A 1 60 ? -16.399 3.384 -6.534 1.00 0.00 60 LEU A C 14
ATOM 15033 O O . LEU A 1 60 ? -17.218 2.786 -7.204 1.00 0.00 60 LEU A O 14
ATOM 15049 N N . LYS A 1 61 ? -16.712 3.893 -5.373 1.00 0.00 61 LYS A N 14
ATOM 15050 C CA . LYS A 1 61 ? -18.098 3.748 -4.844 1.00 0.00 61 LYS A CA 14
ATOM 15051 C C . LYS A 1 61 ? -19.018 4.753 -5.537 1.00 0.00 61 LYS A C 14
ATOM 15052 O O . LYS A 1 61 ? -19.789 4.408 -6.409 1.00 0.00 61 LYS A O 14
ATOM 15071 N N . LYS A 1 62 ? -18.940 5.996 -5.153 1.00 0.00 62 LYS A N 14
ATOM 15072 C CA . LYS A 1 62 ? -19.807 7.030 -5.786 1.00 0.00 62 LYS A CA 14
ATOM 15073 C C . LYS A 1 62 ? -19.171 7.499 -7.096 1.00 0.00 62 LYS A C 14
ATOM 15074 O O . LYS A 1 62 ? -18.574 8.554 -7.165 1.00 0.00 62 LYS A O 14
ATOM 15093 N N . VAL A 1 63 ? -19.297 6.722 -8.138 1.00 0.00 63 VAL A N 14
ATOM 15094 C CA . VAL A 1 63 ? -18.701 7.124 -9.443 1.00 0.00 63 VAL A CA 14
ATOM 15095 C C . VAL A 1 63 ? -19.340 6.306 -10.568 1.00 0.00 63 VAL A C 14
ATOM 15096 O O . VAL A 1 63 ? -19.214 5.099 -10.619 1.00 0.00 63 VAL A O 14
ATOM 15109 N N . SER A 1 64 ? -20.024 6.954 -11.470 1.00 0.00 64 SER A N 14
ATOM 15110 C CA . SER A 1 64 ? -20.671 6.214 -12.589 1.00 0.00 64 SER A CA 14
ATOM 15111 C C . SER A 1 64 ? -19.857 6.412 -13.869 1.00 0.00 64 SER A C 14
ATOM 15112 O O . SER A 1 64 ? -20.108 5.696 -14.824 1.00 0.00 64 SER A O 14
ATOM 15121 N N . THR A 1 1 ? 18.933 13.880 8.927 1.00 0.00 1 THR A N 15
ATOM 15122 C CA . THR A 1 1 ? 18.428 13.225 7.687 1.00 0.00 1 THR A CA 15
ATOM 15123 C C . THR A 1 1 ? 19.490 12.265 7.147 1.00 0.00 1 THR A C 15
ATOM 15124 O O . THR A 1 1 ? 20.021 12.455 6.070 1.00 0.00 1 THR A O 15
ATOM 15137 N N . ALA A 1 2 ? 19.804 11.235 7.884 1.00 0.00 2 ALA A N 15
ATOM 15138 C CA . ALA A 1 2 ? 20.830 10.264 7.408 1.00 0.00 2 ALA A CA 15
ATOM 15139 C C . ALA A 1 2 ? 20.256 9.442 6.254 1.00 0.00 2 ALA A C 15
ATOM 15140 O O . ALA A 1 2 ? 19.098 9.567 5.907 1.00 0.00 2 ALA A O 15
ATOM 15147 N N . GLN A 1 3 ? 21.054 8.600 5.657 1.00 0.00 3 GLN A N 15
ATOM 15148 C CA . GLN A 1 3 ? 20.550 7.771 4.526 1.00 0.00 3 GLN A CA 15
ATOM 15149 C C . GLN A 1 3 ? 19.753 6.588 5.078 1.00 0.00 3 GLN A C 15
ATOM 15150 O O . GLN A 1 3 ? 20.307 5.642 5.601 1.00 0.00 3 GLN A O 15
ATOM 15164 N N . LYS A 1 4 ? 18.454 6.636 4.968 1.00 0.00 4 LYS A N 15
ATOM 15165 C CA . LYS A 1 4 ? 17.619 5.516 5.485 1.00 0.00 4 LYS A CA 15
ATOM 15166 C C . LYS A 1 4 ? 16.168 5.724 5.048 1.00 0.00 4 LYS A C 15
ATOM 15167 O O . LYS A 1 4 ? 15.278 5.873 5.862 1.00 0.00 4 LYS A O 15
ATOM 15186 N N . LYS A 1 5 ? 15.922 5.737 3.766 1.00 0.00 5 LYS A N 15
ATOM 15187 C CA . LYS A 1 5 ? 14.529 5.938 3.277 1.00 0.00 5 LYS A CA 15
ATOM 15188 C C . LYS A 1 5 ? 13.962 7.226 3.883 1.00 0.00 5 LYS A C 15
ATOM 15189 O O . LYS A 1 5 ? 13.526 7.232 5.017 1.00 0.00 5 LYS A O 15
ATOM 15208 N N . PRO A 1 6 ? 13.984 8.281 3.108 1.00 0.00 6 PRO A N 15
ATOM 15209 C CA . PRO A 1 6 ? 13.476 9.592 3.547 1.00 0.00 6 PRO A CA 15
ATOM 15210 C C . PRO A 1 6 ? 11.947 9.634 3.460 1.00 0.00 6 PRO A C 15
ATOM 15211 O O . PRO A 1 6 ? 11.376 9.584 2.388 1.00 0.00 6 PRO A O 15
ATOM 15222 N N . ARG A 1 7 ? 11.288 9.736 4.584 1.00 0.00 7 ARG A N 15
ATOM 15223 C CA . ARG A 1 7 ? 9.795 9.793 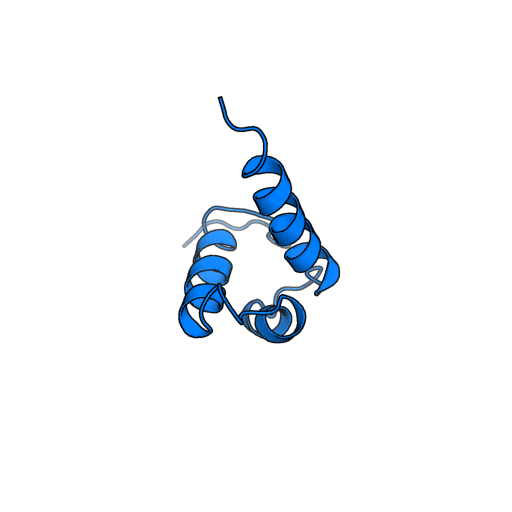4.588 1.00 0.00 7 ARG A CA 15
ATOM 15224 C C . ARG A 1 7 ? 9.225 8.850 3.526 1.00 0.00 7 ARG A C 15
ATOM 15225 O O . ARG A 1 7 ? 8.455 9.252 2.677 1.00 0.00 7 ARG A O 15
ATOM 15246 N N . VAL A 1 8 ? 9.589 7.595 3.565 1.00 0.00 8 VAL A N 15
ATOM 15247 C CA . VAL A 1 8 ? 9.054 6.641 2.553 1.00 0.00 8 VAL A CA 15
ATOM 15248 C C . VAL A 1 8 ? 7.660 6.173 2.991 1.00 0.00 8 VAL A C 15
ATOM 15249 O O . VAL A 1 8 ? 7.501 5.127 3.589 1.00 0.00 8 VAL A O 15
ATOM 15262 N N . LEU A 1 9 ? 6.651 6.940 2.691 1.00 0.00 9 LEU A N 15
ATOM 15263 C CA . LEU A 1 9 ? 5.271 6.543 3.076 1.00 0.00 9 LEU A CA 15
ATOM 15264 C C . LEU A 1 9 ? 4.512 6.118 1.818 1.00 0.00 9 LEU A C 15
ATOM 15265 O O . LEU A 1 9 ? 3.623 5.292 1.863 1.00 0.00 9 LEU A O 15
ATOM 15281 N N . TRP A 1 10 ? 4.870 6.681 0.696 1.00 0.00 10 TRP A N 15
ATOM 15282 C CA . TRP A 1 10 ? 4.192 6.329 -0.585 1.00 0.00 10 TRP A CA 15
ATOM 15283 C C . TRP A 1 10 ? 4.880 7.071 -1.730 1.00 0.00 10 TRP A C 15
ATOM 15284 O O . TRP A 1 10 ? 4.328 7.983 -2.313 1.00 0.00 10 TRP A O 15
ATOM 15305 N N . THR A 1 11 ? 6.085 6.693 -2.054 1.00 0.00 11 THR A N 15
ATOM 15306 C CA . THR A 1 11 ? 6.811 7.384 -3.156 1.00 0.00 11 THR A CA 15
ATOM 15307 C C . THR A 1 11 ? 6.989 6.425 -4.333 1.00 0.00 11 THR A C 15
ATOM 15308 O O . THR A 1 11 ? 6.645 5.264 -4.256 1.00 0.00 11 THR A O 15
ATOM 15319 N N . HIS A 1 12 ? 7.527 6.903 -5.423 1.00 0.00 12 HIS A N 15
ATOM 15320 C CA . HIS A 1 12 ? 7.728 6.015 -6.603 1.00 0.00 12 HIS A CA 15
ATOM 15321 C C . HIS A 1 12 ? 8.423 4.728 -6.155 1.00 0.00 12 HIS A C 15
ATOM 15322 O O . HIS A 1 12 ? 8.338 3.706 -6.805 1.00 0.00 12 HIS A O 15
ATOM 15336 N N . GLU A 1 13 ? 9.108 4.770 -5.045 1.00 0.00 13 GLU A N 15
ATOM 15337 C CA . GLU A 1 13 ? 9.806 3.552 -4.551 1.00 0.00 13 GLU A CA 15
ATOM 15338 C C . GLU A 1 13 ? 8.788 2.609 -3.910 1.00 0.00 13 GLU A C 15
ATOM 15339 O O . GLU A 1 13 ? 8.697 1.448 -4.256 1.00 0.00 13 GLU A O 15
ATOM 15351 N N . LEU A 1 14 ? 8.025 3.101 -2.974 1.00 0.00 14 LEU A N 15
ATOM 15352 C CA . LEU A 1 14 ? 7.013 2.236 -2.305 1.00 0.00 14 LEU A CA 15
ATOM 15353 C C . LEU A 1 14 ? 5.977 1.755 -3.323 1.00 0.00 14 LEU A C 15
ATOM 15354 O O . LEU A 1 14 ? 5.284 0.782 -3.103 1.00 0.00 14 LEU A O 15
ATOM 15370 N N . HIS A 1 15 ? 5.859 2.431 -4.431 1.00 0.00 15 HIS A N 15
ATOM 15371 C CA . HIS A 1 15 ? 4.860 2.013 -5.454 1.00 0.00 15 HIS A CA 15
ATOM 15372 C C . HIS A 1 15 ? 5.402 0.827 -6.252 1.00 0.00 15 HIS A C 15
ATOM 15373 O O . HIS A 1 15 ? 4.655 0.070 -6.840 1.00 0.00 15 HIS A O 15
ATOM 15387 N N . ASN A 1 16 ? 6.696 0.657 -6.282 1.00 0.00 16 ASN A N 15
ATOM 15388 C CA . ASN A 1 16 ? 7.275 -0.482 -7.048 1.00 0.00 16 ASN A CA 15
ATOM 15389 C C . ASN A 1 16 ? 7.038 -1.787 -6.288 1.00 0.00 16 ASN A C 15
ATOM 15390 O O . ASN A 1 16 ? 6.734 -2.807 -6.872 1.00 0.00 16 ASN A O 15
ATOM 15401 N N . LYS A 1 17 ? 7.167 -1.765 -4.990 1.00 0.00 17 LYS A N 15
ATOM 15402 C CA . LYS A 1 17 ? 6.939 -3.009 -4.205 1.00 0.00 17 LYS A CA 15
ATOM 15403 C C . LYS A 1 17 ? 5.437 -3.279 -4.123 1.00 0.00 17 LYS A C 15
ATOM 15404 O O . LYS A 1 17 ? 4.989 -4.403 -4.237 1.00 0.00 17 LYS A O 15
ATOM 15423 N N . PHE A 1 18 ? 4.658 -2.254 -3.923 1.00 0.00 18 PHE A N 15
ATOM 15424 C CA . PHE A 1 18 ? 3.185 -2.441 -3.829 1.00 0.00 18 PHE A CA 15
ATOM 15425 C C . PHE A 1 18 ? 2.625 -2.831 -5.200 1.00 0.00 18 PHE A C 15
ATOM 15426 O O . PHE A 1 18 ? 1.561 -3.406 -5.301 1.00 0.00 18 PHE A O 15
ATOM 15443 N N . LEU A 1 19 ? 3.326 -2.520 -6.257 1.00 0.00 19 LEU A N 15
ATOM 15444 C CA . LEU A 1 19 ? 2.817 -2.875 -7.610 1.00 0.00 19 LEU A CA 15
ATOM 15445 C C . LEU A 1 19 ? 3.127 -4.341 -7.914 1.00 0.00 19 LEU A C 15
ATOM 15446 O O . LEU A 1 19 ? 2.291 -5.070 -8.411 1.00 0.00 19 LEU A O 15
ATOM 15462 N N . ALA A 1 20 ? 4.317 -4.787 -7.621 1.00 0.00 20 ALA A N 15
ATOM 15463 C CA . ALA A 1 20 ? 4.658 -6.208 -7.899 1.00 0.00 20 ALA A CA 15
ATOM 15464 C C . ALA A 1 20 ? 3.971 -7.099 -6.868 1.00 0.00 20 ALA A C 15
ATOM 15465 O O . ALA A 1 20 ? 3.770 -8.277 -7.084 1.00 0.00 20 ALA A O 15
ATOM 15472 N N . ALA A 1 21 ? 3.602 -6.541 -5.749 1.00 0.00 21 ALA A N 15
ATOM 15473 C CA . ALA A 1 21 ? 2.921 -7.353 -4.705 1.00 0.00 21 ALA A CA 15
ATOM 15474 C C . ALA A 1 21 ? 1.462 -7.567 -5.110 1.00 0.00 21 ALA A C 15
ATOM 15475 O O . ALA A 1 21 ? 0.930 -8.653 -5.003 1.00 0.00 21 ALA A O 15
ATOM 15482 N N . VAL A 1 22 ? 0.812 -6.537 -5.586 1.00 0.00 22 VAL A N 15
ATOM 15483 C CA . VAL A 1 22 ? -0.610 -6.682 -6.009 1.00 0.00 22 VAL A CA 15
ATOM 15484 C C . VAL A 1 22 ? -0.679 -7.634 -7.191 1.00 0.00 22 VAL A C 15
ATOM 15485 O O . VAL A 1 22 ? -1.529 -8.498 -7.268 1.00 0.00 22 VAL A O 15
ATOM 15498 N N . ASP A 1 23 ? 0.215 -7.469 -8.112 1.00 0.00 23 ASP A N 15
ATOM 15499 C CA . ASP A 1 23 ? 0.234 -8.347 -9.311 1.00 0.00 23 ASP A CA 15
ATOM 15500 C C . ASP A 1 23 ? 0.374 -9.802 -8.871 1.00 0.00 23 ASP A C 15
ATOM 15501 O O . ASP A 1 23 ? -0.281 -10.689 -9.383 1.00 0.00 23 ASP A O 15
ATOM 15510 N N . HIS A 1 24 ? 1.237 -10.048 -7.929 1.00 0.00 24 HIS A N 15
ATOM 15511 C CA . HIS A 1 24 ? 1.448 -11.444 -7.446 1.00 0.00 24 HIS A CA 15
ATOM 15512 C C . HIS A 1 24 ? 0.155 -11.998 -6.839 1.00 0.00 24 HIS A C 15
ATOM 15513 O O . HIS A 1 24 ? -0.033 -13.195 -6.752 1.00 0.00 24 HIS A O 15
ATOM 15527 N N . LEU A 1 25 ? -0.731 -11.145 -6.401 1.00 0.00 25 LEU A N 15
ATOM 15528 C CA . LEU A 1 25 ? -1.995 -11.641 -5.785 1.00 0.00 25 LEU A CA 15
ATOM 15529 C C . LEU A 1 25 ? -3.186 -11.324 -6.694 1.00 0.00 25 LEU A C 15
ATOM 15530 O O . LEU A 1 25 ? -4.312 -11.666 -6.391 1.00 0.00 25 LEU A O 15
ATOM 15546 N N . GLY A 1 26 ? -2.959 -10.661 -7.793 1.00 0.00 26 GLY A N 15
ATOM 15547 C CA . GLY A 1 26 ? -4.094 -10.317 -8.691 1.00 0.00 26 GLY A CA 15
ATOM 15548 C C . GLY A 1 26 ? -4.795 -9.078 -8.137 1.00 0.00 26 GLY A C 15
ATOM 15549 O O . GLY A 1 26 ? -5.454 -9.131 -7.121 1.00 0.00 26 GLY A O 15
ATOM 15553 N N . VAL A 1 27 ? -4.647 -7.962 -8.792 1.00 0.00 27 VAL A N 15
ATOM 15554 C CA . VAL A 1 27 ? -5.293 -6.710 -8.301 1.00 0.00 27 VAL A CA 15
ATOM 15555 C C . VAL A 1 27 ? -6.789 -6.946 -8.086 1.00 0.00 27 VAL A C 15
ATOM 15556 O O . VAL A 1 27 ? -7.451 -6.199 -7.395 1.00 0.00 27 VAL A O 15
ATOM 15569 N N . GLU A 1 28 ? -7.330 -7.974 -8.677 1.00 0.00 28 GLU A N 15
ATOM 15570 C CA . GLU A 1 28 ? -8.786 -8.249 -8.510 1.00 0.00 28 GLU A CA 15
ATOM 15571 C C . GLU A 1 28 ? -9.081 -8.614 -7.051 1.00 0.00 28 GLU A C 15
ATOM 15572 O O . GLU A 1 28 ? -10.010 -8.111 -6.452 1.00 0.00 28 GLU A O 15
ATOM 15584 N N . ARG A 1 29 ? -8.303 -9.491 -6.479 1.00 0.00 29 ARG A N 15
ATOM 15585 C CA . ARG A 1 29 ? -8.546 -9.895 -5.063 1.00 0.00 29 ARG A CA 15
ATOM 15586 C C . ARG A 1 29 ? -7.349 -9.499 -4.195 1.00 0.00 29 ARG A C 15
ATOM 15587 O O . ARG A 1 29 ? -7.207 -9.949 -3.075 1.00 0.00 29 ARG A O 15
ATOM 15608 N N . ALA A 1 30 ? -6.481 -8.669 -4.703 1.00 0.00 30 ALA A N 15
ATOM 15609 C CA . ALA A 1 30 ? -5.289 -8.254 -3.909 1.00 0.00 30 ALA A CA 15
ATOM 15610 C C . ALA A 1 30 ? -5.733 -7.496 -2.657 1.00 0.00 30 ALA A C 15
ATOM 15611 O O . ALA A 1 30 ? -6.359 -6.457 -2.738 1.00 0.00 30 ALA A O 15
ATOM 15618 N N . VAL A 1 31 ? -5.407 -8.000 -1.497 1.00 0.00 31 VAL A N 15
ATOM 15619 C CA . VAL A 1 31 ? -5.800 -7.301 -0.243 1.00 0.00 31 VAL A CA 15
ATOM 15620 C C . VAL A 1 31 ? -4.564 -6.628 0.359 1.00 0.00 31 VAL A C 15
ATOM 15621 O O . VAL A 1 31 ? -3.449 -6.997 0.046 1.00 0.00 31 VAL A O 15
ATOM 15634 N N . PRO A 1 32 ? -4.797 -5.662 1.207 1.00 0.00 32 PRO A N 15
ATOM 15635 C CA . PRO A 1 32 ? -3.714 -4.918 1.870 1.00 0.00 32 PRO A CA 15
ATOM 15636 C C . PRO A 1 32 ? -3.110 -5.762 2.994 1.00 0.00 32 PRO A C 15
ATOM 15637 O O . PRO A 1 32 ? -1.971 -5.580 3.379 1.00 0.00 32 PRO A O 15
ATOM 15648 N N . LYS A 1 33 ? -3.863 -6.689 3.515 1.00 0.00 33 LYS A N 15
ATOM 15649 C CA . LYS A 1 33 ? -3.337 -7.551 4.603 1.00 0.00 33 LYS A CA 15
ATOM 15650 C C . LYS A 1 33 ? -2.276 -8.494 4.034 1.00 0.00 33 LYS A C 15
ATOM 15651 O O . LYS A 1 33 ? -1.230 -8.691 4.619 1.00 0.00 33 LYS A O 15
ATOM 15670 N N . LYS A 1 34 ? -2.534 -9.078 2.895 1.00 0.00 34 LYS A N 15
ATOM 15671 C CA . LYS A 1 34 ? -1.535 -10.005 2.294 1.00 0.00 34 LYS A CA 15
ATOM 15672 C C . LYS A 1 34 ? -0.336 -9.203 1.799 1.00 0.00 34 LYS A C 15
ATOM 15673 O O . LYS A 1 34 ? 0.799 -9.555 2.051 1.00 0.00 34 LYS A O 15
ATOM 15692 N N . ILE A 1 35 ? -0.566 -8.121 1.106 1.00 0.00 35 ILE A N 15
ATOM 15693 C CA . ILE A 1 35 ? 0.584 -7.317 0.625 1.00 0.00 35 ILE A CA 15
ATOM 15694 C C . ILE A 1 35 ? 1.317 -6.757 1.839 1.00 0.00 35 ILE A C 15
ATOM 15695 O O . ILE A 1 35 ? 2.502 -6.501 1.797 1.00 0.00 35 ILE A O 15
ATOM 15711 N N . LEU A 1 36 ? 0.629 -6.596 2.936 1.00 0.00 36 LEU A N 15
ATOM 15712 C CA . LEU A 1 36 ? 1.313 -6.083 4.150 1.00 0.00 36 LEU A CA 15
ATOM 15713 C C . LEU A 1 36 ? 2.541 -6.952 4.396 1.00 0.00 36 LEU A C 15
ATOM 15714 O O . LEU A 1 36 ? 3.572 -6.480 4.830 1.00 0.00 36 LEU A O 15
ATOM 15730 N N . ASP A 1 37 ? 2.446 -8.220 4.095 1.00 0.00 37 ASP A N 15
ATOM 15731 C CA . ASP A 1 37 ? 3.620 -9.113 4.285 1.00 0.00 37 ASP A CA 15
ATOM 15732 C C . ASP A 1 37 ? 4.607 -8.846 3.147 1.00 0.00 37 ASP A C 15
ATOM 15733 O O . ASP A 1 37 ? 5.809 -8.896 3.321 1.00 0.00 37 ASP A O 15
ATOM 15742 N N . LEU A 1 38 ? 4.094 -8.551 1.983 1.00 0.00 38 LEU A N 15
ATOM 15743 C CA . LEU A 1 38 ? 4.973 -8.262 0.818 1.00 0.00 38 LEU A CA 15
ATOM 15744 C C . LEU A 1 38 ? 5.899 -7.092 1.150 1.00 0.00 38 LEU A C 15
ATOM 15745 O O . LEU A 1 38 ? 7.027 -7.035 0.705 1.00 0.00 38 LEU A O 15
ATOM 15761 N N . MET A 1 39 ? 5.430 -6.152 1.926 1.00 0.00 39 MET A N 15
ATOM 15762 C CA . MET A 1 39 ? 6.286 -4.984 2.276 1.00 0.00 39 MET A CA 15
ATOM 15763 C C . MET A 1 39 ? 7.140 -5.320 3.499 1.00 0.00 39 MET A C 15
ATOM 15764 O O . MET A 1 39 ? 8.331 -5.080 3.521 1.00 0.00 39 MET A O 15
ATOM 15778 N N . ASN A 1 40 ? 6.542 -5.869 4.520 1.00 0.00 40 ASN A N 15
ATOM 15779 C CA . ASN A 1 40 ? 7.323 -6.211 5.741 1.00 0.00 40 ASN A CA 15
ATOM 15780 C C . ASN A 1 40 ? 8.107 -4.979 6.189 1.00 0.00 40 ASN A C 15
ATOM 15781 O O . ASN A 1 40 ? 9.114 -5.077 6.862 1.00 0.00 40 ASN A O 15
ATOM 15792 N N . VAL A 1 41 ? 7.647 -3.816 5.818 1.00 0.00 41 VAL A N 15
ATOM 15793 C CA . VAL A 1 41 ? 8.357 -2.568 6.214 1.00 0.00 41 VAL A CA 15
ATOM 15794 C C . VAL A 1 41 ? 8.031 -2.234 7.672 1.00 0.00 41 VAL A C 15
ATOM 15795 O O . VAL A 1 41 ? 7.029 -2.664 8.209 1.00 0.00 41 VAL A O 15
ATOM 15808 N N . ASP A 1 42 ? 8.870 -1.469 8.316 1.00 0.00 42 ASP A N 15
ATOM 15809 C CA . ASP A 1 42 ? 8.608 -1.105 9.737 1.00 0.00 42 ASP A CA 15
ATOM 15810 C C . ASP A 1 42 ? 7.667 0.101 9.791 1.00 0.00 42 ASP A C 15
ATOM 15811 O O . ASP A 1 42 ? 7.742 0.995 8.973 1.00 0.00 42 ASP A O 15
ATOM 15820 N N . LYS A 1 43 ? 6.782 0.133 10.750 1.00 0.00 43 LYS A N 15
ATOM 15821 C CA . LYS A 1 43 ? 5.838 1.281 10.855 1.00 0.00 43 LYS A CA 15
ATOM 15822 C C . LYS A 1 43 ? 4.748 1.147 9.788 1.00 0.00 43 LYS A C 15
ATOM 15823 O O . LYS A 1 43 ? 3.910 2.013 9.631 1.00 0.00 43 LYS A O 15
ATOM 15842 N N . LEU A 1 44 ? 4.751 0.068 9.053 1.00 0.00 44 LEU A N 15
ATOM 15843 C CA . LEU A 1 44 ? 3.715 -0.119 7.999 1.00 0.00 44 LEU A CA 15
ATOM 15844 C C . LEU A 1 44 ? 2.781 -1.263 8.399 1.00 0.00 44 LEU A C 15
ATOM 15845 O O . LEU A 1 44 ? 3.103 -2.423 8.242 1.00 0.00 44 LEU A O 15
ATOM 15861 N N . THR A 1 45 ? 1.625 -0.944 8.912 1.00 0.00 45 THR A N 15
ATOM 15862 C CA . THR A 1 45 ? 0.671 -2.014 9.319 1.00 0.00 45 THR A CA 15
ATOM 15863 C C . THR A 1 45 ? -0.301 -2.292 8.170 1.00 0.00 45 THR A C 15
ATOM 15864 O O . THR A 1 45 ? -0.351 -1.566 7.197 1.00 0.00 45 THR A O 15
ATOM 15875 N N . ARG A 1 46 ? -1.076 -3.337 8.275 1.00 0.00 46 ARG A N 15
ATOM 15876 C CA . ARG A 1 46 ? -2.045 -3.657 7.190 1.00 0.00 46 ARG A CA 15
ATOM 15877 C C . ARG A 1 46 ? -3.015 -2.488 7.019 1.00 0.00 46 ARG A C 15
ATOM 15878 O O . ARG A 1 46 ? -3.607 -2.306 5.973 1.00 0.00 46 ARG A O 15
ATOM 15899 N N . GLU A 1 47 ? -3.181 -1.690 8.039 1.00 0.00 47 GLU A N 15
ATOM 15900 C CA . GLU A 1 47 ? -4.110 -0.530 7.937 1.00 0.00 47 GLU A CA 15
ATOM 15901 C C . GLU A 1 47 ? -3.473 0.554 7.066 1.00 0.00 47 GLU A C 15
ATOM 15902 O O . GLU A 1 47 ? -4.151 1.279 6.364 1.00 0.00 47 GLU A O 15
ATOM 15914 N N . ASN A 1 48 ? -2.174 0.672 7.106 1.00 0.00 48 ASN A N 15
ATOM 15915 C CA . ASN A 1 48 ? -1.493 1.709 6.282 1.00 0.00 48 ASN A CA 15
ATOM 15916 C C . ASN A 1 48 ? -1.666 1.375 4.799 1.00 0.00 48 ASN A C 15
ATOM 15917 O O . ASN A 1 48 ? -1.794 2.252 3.967 1.00 0.00 48 ASN A O 15
ATOM 15928 N N . VAL A 1 49 ? -1.677 0.115 4.462 1.00 0.00 49 VAL A N 15
ATOM 15929 C CA . VAL A 1 49 ? -1.846 -0.271 3.034 1.00 0.00 49 VAL A CA 15
ATOM 15930 C C . VAL A 1 49 ? -3.335 -0.276 2.693 1.00 0.00 49 VAL A C 15
ATOM 15931 O O . VAL A 1 49 ? -3.726 -0.014 1.573 1.00 0.00 49 VAL A O 15
ATOM 15944 N N . ALA A 1 50 ? -4.169 -0.568 3.652 1.00 0.00 50 ALA A N 15
ATOM 15945 C CA . ALA A 1 50 ? -5.631 -0.585 3.384 1.00 0.00 50 ALA A CA 15
ATOM 15946 C C . ALA A 1 50 ? -6.135 0.854 3.266 1.00 0.00 50 ALA A C 15
ATOM 15947 O O . ALA A 1 50 ? -7.180 1.114 2.703 1.00 0.00 50 ALA A O 15
ATOM 15954 N N . SER A 1 51 ? -5.395 1.793 3.791 1.00 0.00 51 SER A N 15
ATOM 15955 C CA . SER A 1 51 ? -5.823 3.217 3.709 1.00 0.00 51 SER A CA 15
ATOM 15956 C C . SER A 1 51 ? -5.568 3.736 2.293 1.00 0.00 51 SER A C 15
ATOM 15957 O O . SER A 1 51 ? -6.426 4.335 1.677 1.00 0.00 51 SER A O 15
ATOM 15965 N N . HIS A 1 52 ? -4.394 3.506 1.770 1.00 0.00 52 HIS A N 15
ATOM 15966 C CA . HIS A 1 52 ? -4.091 3.981 0.392 1.00 0.00 52 HIS A CA 15
ATOM 15967 C C . HIS A 1 52 ? -5.096 3.363 -0.580 1.00 0.00 52 HIS A C 15
ATOM 15968 O O . HIS A 1 52 ? -5.543 3.997 -1.515 1.00 0.00 52 HIS A O 15
ATOM 15982 N N . LEU A 1 53 ? -5.460 2.130 -0.358 1.00 0.00 53 LEU A N 15
ATOM 15983 C CA . LEU A 1 53 ? -6.442 1.469 -1.260 1.00 0.00 53 LEU A CA 15
ATOM 15984 C C . LEU A 1 53 ? -7.812 2.121 -1.075 1.00 0.00 53 LEU A C 15
ATOM 15985 O O . LEU A 1 53 ? -8.544 2.334 -2.022 1.00 0.00 53 LEU A O 15
ATOM 16001 N N . GLN A 1 54 ? -8.163 2.445 0.139 1.00 0.00 54 GLN A N 15
ATOM 16002 C CA . GLN A 1 54 ? -9.483 3.089 0.387 1.00 0.00 54 GLN A CA 15
ATOM 16003 C C . GLN A 1 54 ? -9.532 4.435 -0.340 1.00 0.00 54 GLN A C 15
ATOM 16004 O O . GLN A 1 54 ? -10.579 4.890 -0.754 1.00 0.00 54 GLN A O 15
ATOM 16018 N N . LYS A 1 55 ? -8.404 5.073 -0.501 1.00 0.00 55 LYS A N 15
ATOM 16019 C CA . LYS A 1 55 ? -8.385 6.386 -1.205 1.00 0.00 55 LYS A CA 15
ATOM 16020 C C . LYS A 1 55 ? -8.897 6.198 -2.634 1.00 0.00 55 LYS A C 15
ATOM 16021 O O . LYS A 1 55 ? -9.582 7.043 -3.176 1.00 0.00 55 LYS A O 15
ATOM 16040 N N . PHE A 1 56 ? -8.575 5.091 -3.247 1.00 0.00 56 PHE A N 15
ATOM 16041 C CA . PHE A 1 56 ? -9.049 4.843 -4.637 1.00 0.00 56 PHE A CA 15
ATOM 16042 C C . PHE A 1 56 ? -10.574 4.755 -4.631 1.00 0.00 56 PHE A C 15
ATOM 16043 O O . PHE A 1 56 ? -11.241 5.368 -5.439 1.00 0.00 56 PHE A O 15
ATOM 16060 N N . ARG A 1 57 ? -11.133 4.012 -3.716 1.00 0.00 57 ARG A N 15
ATOM 16061 C CA . ARG A 1 57 ? -12.617 3.913 -3.655 1.00 0.00 57 ARG A CA 15
ATOM 16062 C C . ARG A 1 57 ? -13.181 5.329 -3.568 1.00 0.00 57 ARG A C 15
ATOM 16063 O O . ARG A 1 57 ? -14.202 5.642 -4.147 1.00 0.00 57 ARG A O 15
ATOM 16084 N N . VAL A 1 58 ? -12.502 6.196 -2.865 1.00 0.00 58 VAL A N 15
ATOM 16085 C CA . VAL A 1 58 ? -12.976 7.601 -2.761 1.00 0.00 58 VAL A CA 15
ATOM 16086 C C . VAL A 1 58 ? -12.890 8.228 -4.150 1.00 0.00 58 VAL A C 15
ATOM 16087 O O . VAL A 1 58 ? -13.750 8.981 -4.562 1.00 0.00 58 VAL A O 15
ATOM 16100 N N . ALA A 1 59 ? -11.863 7.897 -4.885 1.00 0.00 59 ALA A N 15
ATOM 16101 C CA . ALA A 1 59 ? -11.719 8.442 -6.260 1.00 0.00 59 ALA A CA 15
ATOM 16102 C C . ALA A 1 59 ? -12.705 7.716 -7.178 1.00 0.00 59 ALA A C 15
ATOM 16103 O O . ALA A 1 59 ? -12.948 8.120 -8.297 1.00 0.00 59 ALA A O 15
ATOM 16110 N N . LEU A 1 60 ? -13.273 6.641 -6.700 1.00 0.00 60 LEU A N 15
ATOM 16111 C CA . LEU A 1 60 ? -14.246 5.869 -7.519 1.00 0.00 60 LEU A CA 15
ATOM 16112 C C . LEU A 1 60 ? -15.617 6.550 -7.467 1.00 0.00 60 LEU A C 15
ATOM 16113 O O . LEU A 1 60 ? -16.591 6.029 -7.970 1.00 0.00 60 LEU A O 15
ATOM 16129 N N . LYS A 1 61 ? -15.692 7.707 -6.850 1.00 0.00 61 LYS A N 15
ATOM 16130 C CA . LYS A 1 61 ? -16.986 8.447 -6.743 1.00 0.00 61 LYS A CA 15
ATOM 16131 C C . LYS A 1 61 ? -17.741 7.979 -5.499 1.00 0.00 61 LYS A C 15
ATOM 16132 O O . LYS A 1 61 ? -18.685 7.220 -5.580 1.00 0.00 61 LYS A O 15
ATOM 16151 N N . LYS A 1 62 ? -17.329 8.434 -4.347 1.00 0.00 62 LYS A N 15
ATOM 16152 C CA . LYS A 1 62 ? -18.017 8.026 -3.088 1.00 0.00 62 LYS A CA 15
ATOM 16153 C C . LYS A 1 62 ? -18.326 6.528 -3.135 1.00 0.00 62 LYS A C 15
ATOM 16154 O O . LYS A 1 62 ? -19.467 6.118 -3.058 1.00 0.00 62 LYS A O 15
ATOM 16173 N N . VAL A 1 63 ? -17.319 5.709 -3.259 1.00 0.00 63 VAL A N 15
ATOM 16174 C CA . VAL A 1 63 ? -17.558 4.241 -3.309 1.00 0.00 63 VAL A CA 15
ATOM 16175 C C . VAL A 1 63 ? -16.818 3.565 -2.153 1.00 0.00 63 VAL A C 15
ATOM 16176 O O . VAL A 1 63 ? -16.005 2.685 -2.353 1.00 0.00 63 VAL A O 15
ATOM 16189 N N . SER A 1 64 ? -17.095 3.970 -0.944 1.00 0.00 64 SER A N 15
ATOM 16190 C CA . SER A 1 64 ? -16.410 3.350 0.225 1.00 0.00 64 SER A CA 15
ATOM 16191 C C . SER A 1 64 ? -17.048 1.992 0.525 1.00 0.00 64 SER A C 15
ATOM 16192 O O . SER A 1 64 ? -18.147 1.759 0.049 1.00 0.00 64 SER A O 15
#

Foldseek 3Di:
DDPDCDPVLDDVVVCVQVVVLCVVVPVVPRALQSCLVSCVDPPCHSVSSNVVVVVVCVVVPVRD

GO terms:
  GO:0010082 regulation of root meristem growth (P, IMP)
  GO:0080036 regulation of cytokinin-activated signaling pathway (P, IMP)
  GO:0005634 nucleus (C, IDA)
  GO:0003700 DNA-binding transcription factor activity (F, IDA)
  GO:0009414 response to water deprivation (P, IEP)
  GO:0009414 response to water deprivation (P, IGI)
  GO:0009735 response to cytokinin (P, IGI)
  GO:0009736 cytokinin-activated signaling pathway (P, TAS)
  GO:0009736 cytokinin-activated signaling pathway (P, IGI)
  GO:0010380 regulation of chlorophyll biosynthetic process (P, IGI)
  GO:0010492 maintenance of shoot apical meristem identity (P, IGI)
  GO:1990110 callus formation (P, IGI)
  GO:0031537 regulation of anthocyanin metabolic process (P, IGI)
  GO:0048367 shoot system development (P, IGI)
  GO:0080022 primary root development (P, IGI)
  GO:0048364 root development (P, IMP)
  GO:0080113 regulation of seed growth (P, IMP)
  GO:0071368 cellular response to cytokinin stimulus (P, IMP)
  GO:0005515 protein binding (F, IPI)

CATH classification: 1.10.10.60

InterPro domains:
  IPR001005 SANT/Myb domain [PF00249] (186-234)
  IPR001789 Signal transduction response regulator, receiver domain [PF00072] (19-127)
  IPR001789 Signal transduction response regulator, receiver domain [PS50110] (18-133)
  IPR001789 Signal transduction response regulator, receiver domain [SM00448] (17-129)
  IPR006447 Myb domain, plants [TIGR01557] (183-236)
  IPR009057 Homedomain-like superfamily [SSF46689] (181-240)
  IPR011006 CheY-like superfamily [SSF52172] (16-141)
  IPR017053 Response regulator B-type, plant [PIRSF036392] (1-539)
  IPR017930 Myb domain [PS51294] (180-239)
  IPR045279 Two-component response regulator ARR-like [PTHR43874] (17-374)

Sequence (64 aa):
TAQKKPRVLWTHELHNKFLAAVDHLGVERAVPKKILDLMNVDKLTRENVASHLQKFRVALKKVSTAQKKPRVLWTHELHNKFLAAVDHLGVERAVPKKILDLMNVDKLTRENVASHLQKFRVALKKVSTAQKKPRVLWTHELHNKFLAAVDHLGVERAVPKKILDLMNVDKLTRENVASHLQKFRVALKKVSTAQKKPRVLWTHELHNKFLAAVDHLGVERAVPKKILDLMNVDKLTRENVASHLQKFRVALKKVSTAQKKPRVLWTHELHNKFLAAVDHLGVERAVPKKILDLMNVDKLTRENVASHLQKFRVALKKVSTAQKKPRVLWTHELHNKFLAAVDHLGVERAVPKKILDLMNVDKLTRENVASHLQKFRVALKKVSTAQKKPRVLWTHELHNKFLAAVDHLGVERAVPKKILDLMNVDKLTRENVASHLQKFRVALKKVSTAQKKPRVLWTHELHNKFLAAVDHLGVERAVPKKILDLMNVDKLTRENVASHLQKFRVALKKVSTAQKKPRVLWTHELHNKFLAAVDHLGVERAVPKKILDLMNVDKLTRENVASHLQKFRVALKKVSTAQKKPRVLWTHELHNKFLAAVDHLGVERAVPKKILDLMNVDKLTRENVASHLQKFRVALKKVSTAQKKPRVLWTHELHNKFLAAVDHLGVERAVPKKILDLMNVDKLTRENVASHLQKFRVALKKVSTAQKKPRVLWTHELHNKFLAAVDHLGVERAVPKKILDLMNVDKLTRENVASHLQKFRVALKKVSTAQKKPRVLWTHELHNKFLAAVDHLGVERAVPKKILDLMNVDKLTRENVASHLQKFRVALKKVSTAQKKPRVLWTHELHNKFLAAVDHLGVERAVPKKILDLMNVDKLTRENVASHLQKFRVALKKVSTAQKKPRVLWTHELHNKFLAAVDHLGVERAVPKKILDLMNVDKLTRENVASHLQKFRVALKKVS

Nearest PDB structures (foldseek):
  1irz-assembly1_A  TM=8.447E-01  e=6.624E-08  Arabidopsis thaliana
  8xas-assembly1_D  TM=7.365E-01  e=2.633E-04  Arabidopsis thaliana
  8xas-assembly1_C  TM=7.353E-01  e=5.471E-04  Arabidopsis thaliana
  8xat-assembly2_B-3  TM=6.569E-01  e=2.477E-04  Arabidopsis thaliana
  6j5b-assembly2_C  TM=7.590E-01  e=9.592E-03  Arabidopsis thaliana

Secondary structure (DSSP, 8-state):
-----SS-SS-HHHHHHHHHHHHHH-TTT--HHHHHHHH--TT--HHHHHHHHHHHHHHHHS--